Protein AF-0000000075733750 (afdb_homodimer)

Foldseek 3Di:
DVVVVVVVVVVVVVVVVVVVLVPVPDDPQPPPFDDLPADFDFDFPLADPVQQDDAAALQNVCQFVDPLLSVLLVLLLPAFVVLVVLVVVLVVLVVVLVVLLCLQDKDKDKDKDKDWDAADLPDPVDNVCHRHIFMKIWIKMKMKHWDCNLCLSVLLSLLSVLLSVLSVLVSLLVSLVLSLLSLLLLLLLQLLVLLLVLLVVLLVVLVVVLVLQVVCVVVVLHDPVLNVLSVVVNVVSVVVNPVSVVSNLVSCQVSCNSSPHGSVPDDDPHHHLVSTHDDDGRLHTLVVLCVQASNLVSLVSNLSSLSSNLSSLVSLQAKIKMKMKMKTFMDRDPVCGPPPVRIDIDIDIDIDHDDDDPCPSVVSSVVSVVVSVVSSVVSNVVSVVLSVLLNVLSVQLVVLVVVLVVLVVQLVVLVVQLVVQVVCSSVSNHDSVSNSVSSVSNSVSSSVNSVSSSSNSSSSSSNCSSSNSHDDPPPPPPPPPD/DVVVVVVVVVVVVVVVVVVVLVPVPDDPQPPQFDDLPADFDFDFPLADPVQQDDAAALQNVCQFVDPLLSVLLVLLLPAFVVLVVLVVVLVVLVVVLVVLLCLQDKDKDKDWDKDKDAADLPDPVCNPRHRHIFMKIWIKMKIKHWDCNLCLSVLLSLLSVLLSVLSVLVSLLVSLVLSLLSLLLLLLLQLLVLLLVLLVVLLVVLVVVLVLQVVCVVVVLHDPVLNVLSVVVSVVSVVVNVVSVVSNLVSCQSSCNSSPHGSVPDDDPHHHLVSTHDDDGRLHTLVVLCVQASNLVSLVSNLSSLSSNLSSLVSLQAKIKMKMKMKTFMDRDPVCGPPPVGIDIDTDMDIDHDDDDPCPSVVSSVVSVVVSVVSSVVSNVVSVVLSVLLNVLSVQLVVLVVVLVVLVVQLVVLVVQLVVQVVCSNVSNHDSVSNSVSSVSNSVSSSVNSVSSSSNSSSSSSNCSSSNSHDDPPPPPPPPPD

Secondary structure (DSSP, 8-state):
--HHHHHHHHHHHHHHHHHHHHHTTSS-TGGGSPP------SS-TTS-TT--PPPPPTTGGGGG--HHHHHHHHHHHHH-HHHHHHHHHHHHHHHHHHHHHGGGS-EEEEEEEEEEEE--TT-STTGGGTT-EEEEEEEEEEEEEEE-TTSHHHHHHHHHHHHHHHHHHHHHHHHHHHHHHHHHHHHHHHHHHHHHHHHHHHHHHHHHHHHHHHHHHHTTSS-HHHHHHHHHHHHHHHHTHHHHHHHHHHHHHHHHHHTTS-GGG-------GGGS---------HHHHHHH-HHHHHHHHHHHHHHHHHHHHHHTTS-EEEEEEEEEEEESSGGGTTSGGGEEEEEEEEEE--S--TTHHHHHHHHHHHHHHHHHHHHHHHHHHHHHHHHHHHHHHHHHHHHHHHHHHHHHHHHHHHHHHHHHHHHT-S-HHHHHHHHHHHHHHHHHHHHHHHHHHHHHHHHHHHTTS---------GGG-/--HHHHHHHHHHHHHHHHHHHHHTTSS-TGGGSPP------SS-TTS-TT--PPPPPTTGGGGG--HHHHHHHHHHHHH-HHHHHHHHHHHHHHHHHHHHHGGGS-EEEEEEEEEEEE--TT-SS-GGGTT-EEEEEEEEEEEEEEE-TTSHHHHHHHHHHHHHHHHHHHHHHHHHHHHHHHHHHHHHHHHHHHHHHHHHHHHHHHHHHHHHHHHHHHTTSS-HHHHHHHHHHHHHHHHTHHHHHHHHHHHHHHHHHHTT--GGG-------GGGS---------HHHHHHH-HHHHHHHHHHHHHHHHHHHHHHTTS-EEEEEEEEEEEESSGGGTTSGGGEEEEEEEEEEEEEE-TTHHHHHHHHHHHHHHHHHHHHHHHHHHHHHHHHHHHHHHHHHHHHHHHHHHHHHHHHHHHHHHHHHHHHT-S-HHHHHHHHHHHHHHHHHHHHHHHHHHHHHHHHHHHTTS---------GGG-

Structure (mmCIF, N/CA/C/O backbone):
data_AF-0000000075733750-model_v1
#
loop_
_entity.id
_entity.type
_entity.pdbx_description
1 polymer 'E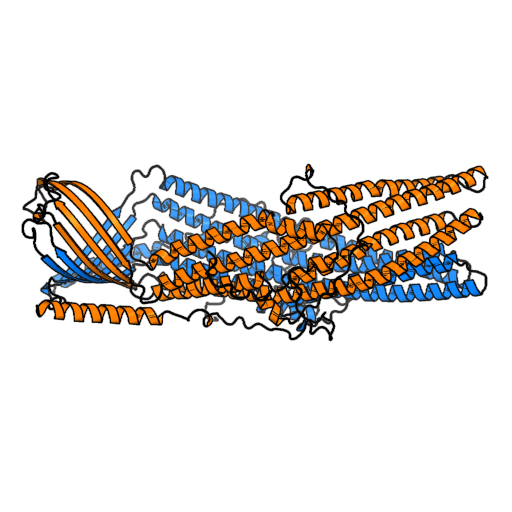fflux transporter outer membrane subunit'
#
loop_
_atom_site.group_PDB
_atom_site.id
_atom_site.type_symbol
_atom_site.label_atom_id
_atom_site.label_alt_id
_atom_site.label_comp_id
_atom_site.label_asym_id
_atom_site.label_entity_id
_atom_site.label_seq_id
_atom_site.pdbx_PDB_ins_code
_atom_site.Cartn_x
_atom_site.Cartn_y
_atom_site.Cartn_z
_atom_site.occupancy
_atom_site.B_iso_or_equiv
_atom_site.auth_seq_id
_atom_site.auth_comp_id
_atom_site.auth_asym_id
_atom_site.auth_atom_id
_atom_site.pdbx_PDB_model_num
ATOM 1 N N . MET A 1 1 ? -23.906 -55.156 -47.281 1 35.19 1 MET A N 1
ATOM 2 C CA . MET A 1 1 ? -24.5 -53.844 -47.188 1 35.19 1 MET A CA 1
ATOM 3 C C . MET A 1 1 ? -25.141 -53.625 -45.812 1 35.19 1 MET A C 1
ATOM 5 O O . MET A 1 1 ? -25.359 -52.5 -45.406 1 35.19 1 MET A O 1
ATOM 9 N N . SER A 1 2 ? -25.641 -54.812 -45.219 1 45.69 2 SER A N 1
ATOM 10 C CA . SER A 1 2 ? -26.484 -54.75 -44.031 1 45.69 2 SER A CA 1
ATOM 11 C C . SER A 1 2 ? -25.672 -54.5 -42.75 1 45.69 2 SER A C 1
ATOM 13 O O . SER A 1 2 ? -26.203 -54.031 -41.75 1 45.69 2 SER A O 1
ATOM 15 N N . THR A 1 3 ? -24.406 -55.062 -42.781 1 50.09 3 THR A N 1
ATOM 16 C CA . THR A 1 3 ? -23.641 -55.031 -41.531 1 50.09 3 THR A CA 1
ATOM 17 C C . THR A 1 3 ? -23.125 -53.625 -41.281 1 50.09 3 THR A C 1
ATOM 19 O O . THR A 1 3 ? -22.703 -53.312 -40.156 1 50.09 3 THR A O 1
ATOM 22 N N . THR A 1 4 ? -22.969 -52.812 -42.406 1 50.25 4 THR A N 1
ATOM 23 C CA . THR A 1 4 ? -22.453 -51.438 -42.25 1 50.25 4 THR A CA 1
ATOM 24 C C . THR A 1 4 ? -23.5 -50.562 -41.562 1 50.25 4 THR A C 1
ATOM 26 O O . THR A 1 4 ? -23.141 -49.531 -40.969 1 50.25 4 THR A O 1
ATOM 29 N N . LEU A 1 5 ? -24.828 -50.938 -41.75 1 49.28 5 LEU A N 1
ATOM 30 C CA . LEU A 1 5 ? -25.875 -50.062 -41.219 1 49.28 5 LEU A CA 1
ATOM 31 C C . LEU A 1 5 ? -26.031 -50.25 -39.719 1 49.28 5 LEU A C 1
ATOM 33 O O . LEU A 1 5 ? -26.578 -49.375 -39.031 1 49.28 5 LEU A O 1
ATOM 37 N N . ARG A 1 6 ? -25.719 -51.438 -39.094 1 54.31 6 ARG A N 1
ATOM 38 C CA . ARG A 1 6 ? -25.906 -51.656 -37.656 1 54.31 6 ARG A CA 1
ATOM 39 C C . ARG A 1 6 ? -24.859 -50.906 -36.844 1 54.31 6 ARG A C 1
ATOM 41 O O . ARG A 1 6 ? -25.156 -50.438 -35.75 1 54.31 6 ARG A O 1
ATOM 48 N N . TYR A 1 7 ? -23.562 -50.812 -37.438 1 53.31 7 TYR A N 1
ATOM 49 C CA . TYR A 1 7 ? -22.531 -50.094 -36.688 1 53.31 7 TYR A CA 1
ATOM 50 C C . TYR A 1 7 ? -22.844 -48.594 -36.688 1 53.31 7 TYR A C 1
ATOM 52 O O . TYR A 1 7 ? -22.5 -47.906 -35.719 1 53.31 7 TYR A O 1
ATOM 60 N N . LEU A 1 8 ? -23.609 -48.062 -37.719 1 53.53 8 LEU A N 1
ATOM 61 C CA . LEU A 1 8 ? -23.953 -46.625 -37.75 1 53.53 8 LEU A CA 1
ATOM 62 C C . LEU A 1 8 ? -25.047 -46.312 -36.75 1 53.53 8 LEU A C 1
ATOM 64 O O . LEU A 1 8 ? -25.094 -45.219 -36.188 1 53.53 8 LEU A O 1
ATOM 68 N N . GLY A 1 9 ? -25.938 -47.25 -36.5 1 55.69 9 GLY A N 1
ATOM 69 C CA . GLY A 1 9 ? -27.016 -47.031 -35.531 1 55.69 9 GLY A CA 1
ATOM 70 C C . GLY A 1 9 ? -26.516 -46.938 -34.094 1 55.69 9 GLY A C 1
ATOM 71 O O . GLY A 1 9 ? -26.969 -46.094 -33.312 1 55.69 9 GLY A O 1
ATOM 72 N N . ARG A 1 10 ? -25.578 -47.906 -33.688 1 59.41 10 ARG A N 1
ATOM 73 C CA . ARG A 1 10 ? -25.031 -47.875 -32.312 1 59.41 10 ARG A CA 1
ATOM 74 C C . ARG A 1 10 ? -24.156 -46.656 -32.094 1 59.41 10 ARG A C 1
ATOM 76 O O . ARG A 1 10 ? -24.188 -46.031 -31.031 1 59.41 10 ARG A O 1
ATOM 83 N N . ALA A 1 11 ? -23.375 -46.25 -33.188 1 59.47 11 ALA A N 1
ATOM 84 C CA . ALA A 1 11 ? -22.578 -45.031 -33.094 1 59.47 11 ALA A CA 1
ATOM 85 C C . ALA A 1 11 ? -23.484 -43.781 -32.969 1 59.47 11 ALA A C 1
ATOM 87 O O . ALA A 1 11 ? -23.203 -42.875 -32.188 1 59.47 11 ALA A O 1
ATOM 88 N N . ALA A 1 12 ? -24.641 -43.844 -33.688 1 60.22 12 ALA A N 1
ATOM 89 C CA . ALA A 1 12 ? -25.578 -42.719 -33.625 1 60.22 12 ALA A CA 1
ATOM 90 C C . ALA A 1 12 ? -26.234 -42.625 -32.25 1 60.22 12 ALA A C 1
ATOM 92 O O . ALA A 1 12 ? -26.422 -41.531 -31.719 1 60.22 12 ALA A O 1
ATOM 93 N N . ARG A 1 13 ? -26.594 -43.781 -31.609 1 60.09 13 ARG A N 1
ATOM 94 C CA . ARG A 1 13 ? -27.156 -43.781 -30.266 1 60.09 13 ARG A CA 1
ATOM 95 C C . ARG A 1 13 ? -26.156 -43.281 -29.25 1 60.09 13 ARG A C 1
ATOM 97 O O . ARG A 1 13 ? -26.5 -42.562 -28.328 1 60.09 13 ARG A O 1
ATOM 104 N N . LEU A 1 14 ? -24.859 -43.656 -29.453 1 57.62 14 LEU A N 1
ATOM 105 C CA . LEU A 1 14 ? -23.828 -43.156 -28.562 1 57.62 14 LEU A CA 1
ATOM 106 C C . LEU A 1 14 ? -23.609 -41.656 -28.75 1 57.62 14 LEU A C 1
ATOM 108 O O . LEU A 1 14 ? -23.422 -40.938 -27.766 1 57.62 14 LEU A O 1
ATOM 112 N N . VAL A 1 15 ? -23.766 -41.156 -30 1 57.44 15 VAL A N 1
ATOM 113 C CA . VAL A 1 15 ? -23.641 -39.719 -30.25 1 57.44 15 VAL A CA 1
ATOM 114 C C . VAL A 1 15 ? -24.859 -39 -29.688 1 57.44 15 VAL A C 1
ATOM 116 O O . VAL A 1 15 ? -24.703 -37.938 -29.062 1 57.44 15 VAL A O 1
ATOM 119 N N . VAL A 1 16 ? -26.094 -39.594 -29.797 1 56.72 16 VAL A N 1
ATOM 120 C CA . VAL A 1 16 ? -27.281 -38.938 -29.266 1 56.72 16 VAL A CA 1
ATOM 121 C C . VAL A 1 16 ? -27.234 -38.969 -27.734 1 56.72 16 VAL A C 1
ATOM 123 O O . VAL A 1 16 ? -27.578 -37.969 -27.094 1 56.72 16 VAL A O 1
ATOM 126 N N . ALA A 1 17 ? -26.797 -40.094 -27.078 1 53.81 17 ALA A N 1
ATOM 127 C CA . ALA A 1 17 ? -26.672 -40.125 -25.625 1 53.81 17 ALA A CA 1
ATOM 128 C C . ALA A 1 17 ? -25.625 -39.156 -25.125 1 53.81 17 ALA A C 1
ATOM 130 O O . ALA A 1 17 ? -25.812 -38.5 -24.109 1 53.81 17 ALA A O 1
ATOM 131 N N . SER A 1 18 ? -24.547 -39 -25.922 1 51.69 18 SER A N 1
ATOM 132 C CA . SER A 1 18 ? -23.531 -38.031 -25.547 1 51.69 18 SER A CA 1
ATOM 133 C C . SER A 1 18 ? -24.062 -36.594 -25.672 1 51.69 18 SER A C 1
ATOM 135 O O . SER A 1 18 ? -23.719 -35.719 -24.875 1 51.69 18 SER A O 1
ATOM 137 N N . ALA A 1 19 ? -24.938 -36.344 -26.641 1 49.09 19 ALA A N 1
ATOM 138 C CA . ALA A 1 19 ? -25.5 -35.031 -26.844 1 49.09 19 ALA A CA 1
ATOM 139 C C . ALA A 1 19 ? -26.5 -34.688 -25.75 1 49.09 19 ALA A C 1
ATOM 141 O O . ALA A 1 19 ? -26.609 -33.531 -25.328 1 49.09 19 ALA A O 1
ATOM 142 N N . LEU A 1 20 ? -27.312 -35.656 -25.25 1 46.62 20 LEU A N 1
ATOM 143 C CA . LEU A 1 20 ? -28.281 -35.344 -24.203 1 46.62 20 LEU A CA 1
ATOM 144 C C . LEU A 1 20 ? -27.578 -35 -22.891 1 46.62 20 LEU A C 1
ATOM 146 O O . LEU A 1 20 ? -28.078 -34.188 -22.125 1 46.62 20 LEU A O 1
ATOM 150 N N . VAL A 1 21 ? -26.469 -35.625 -22.578 1 46.16 21 VAL A N 1
ATOM 151 C CA . VAL A 1 21 ? -25.766 -35.312 -21.344 1 46.16 21 VAL A CA 1
ATOM 152 C C . VAL A 1 21 ? -25.203 -33.875 -21.422 1 46.16 21 VAL A C 1
ATOM 154 O O . VAL A 1 21 ? -25.156 -33.188 -20.422 1 46.16 21 VAL A O 1
ATOM 157 N N . ALA A 1 22 ? -24.891 -33.438 -22.578 1 43 22 ALA A N 1
ATOM 158 C CA . ALA A 1 22 ? -24.312 -32.094 -22.688 1 43 22 ALA A CA 1
ATOM 159 C C . ALA A 1 22 ? -25.344 -31.016 -22.391 1 43 22 ALA A C 1
ATOM 161 O O . ALA A 1 22 ? -25 -29.906 -22.031 1 43 22 ALA A O 1
ATOM 162 N N . ALA A 1 23 ? -26.609 -31.297 -22.656 1 39.88 23 ALA A N 1
ATOM 163 C CA . ALA A 1 23 ? -27.609 -30.234 -22.578 1 39.88 23 ALA A CA 1
ATOM 164 C C . ALA A 1 23 ? -28.031 -29.984 -21.141 1 39.88 23 ALA A C 1
ATOM 166 O O . ALA A 1 23 ? -28.766 -29.031 -20.859 1 39.88 23 ALA A O 1
ATOM 167 N N . SER A 1 24 ? -27.875 -30.938 -20.266 1 38.34 24 SER A N 1
ATOM 168 C CA . SER A 1 24 ? -28.406 -30.641 -18.938 1 38.34 24 SER A CA 1
ATOM 169 C C . SER A 1 24 ? -27.5 -29.656 -18.188 1 38.34 24 SER A C 1
ATOM 171 O O . SER A 1 24 ? -27.688 -29.438 -16.984 1 38.34 24 SER A O 1
ATOM 173 N N . GLY A 1 25 ? -26.391 -29.266 -18.75 1 36.19 25 GLY A N 1
ATOM 174 C CA . GLY A 1 25 ? -25.484 -28.484 -17.938 1 36.19 25 GLY A CA 1
ATOM 175 C C . GLY A 1 25 ? -26.062 -27.156 -17.5 1 36.19 25 GLY A C 1
ATOM 176 O O . GLY A 1 25 ? -25.359 -26.328 -16.891 1 36.19 25 GLY A O 1
ATOM 177 N N . GLY A 1 26 ? -27.016 -26.562 -18.203 1 35.19 26 GLY A N 1
ATOM 178 C CA . GLY A 1 26 ? -26.875 -25.109 -18.109 1 35.19 26 GLY A CA 1
ATOM 179 C C . GLY A 1 26 ? -27.047 -24.578 -16.703 1 35.19 26 GLY A C 1
ATOM 180 O O . GLY A 1 26 ? -26.094 -24.047 -16.125 1 35.19 26 GLY A O 1
ATOM 181 N N . CYS A 1 27 ? -28.281 -23.828 -16.344 1 34.84 27 CYS A N 1
ATOM 182 C CA . CYS A 1 27 ? -28.484 -22.594 -15.609 1 34.84 27 CYS A CA 1
ATOM 183 C C . CYS A 1 27 ? -28.453 -22.844 -14.102 1 34.84 27 CYS A C 1
ATOM 185 O O . CYS A 1 27 ? -29.5 -23.016 -13.477 1 34.84 27 CYS A O 1
ATOM 187 N N . ILE A 1 28 ? -27.75 -23.656 -13.562 1 37.59 28 ILE A N 1
ATOM 188 C CA . ILE A 1 28 ? -27.797 -23.938 -12.125 1 37.59 28 ILE A CA 1
ATOM 189 C C . ILE A 1 28 ? -27.422 -22.688 -11.344 1 37.59 28 ILE A C 1
ATOM 191 O O . ILE A 1 28 ? -27.641 -22.609 -10.133 1 37.59 28 ILE A O 1
ATOM 195 N N . LEU A 1 29 ? -26.609 -21.797 -11.828 1 40.69 29 LEU A N 1
ATOM 196 C CA . LEU A 1 29 ? -25.688 -21.031 -10.992 1 40.69 29 LEU A CA 1
ATOM 197 C C . LEU A 1 29 ? -26.453 -20.016 -10.156 1 40.69 29 LEU A C 1
ATOM 199 O O . LEU A 1 29 ? -26.047 -19.672 -9.047 1 40.69 29 LEU A O 1
ATOM 203 N N . THR A 1 30 ? -27.406 -19.312 -10.711 1 44.75 30 THR A N 1
ATOM 204 C CA . THR A 1 30 ? -27.859 -18.141 -9.961 1 44.75 30 THR A CA 1
ATOM 205 C C . THR A 1 30 ? -28.625 -18.562 -8.711 1 44.75 30 THR A C 1
ATOM 207 O O . THR A 1 30 ? -28.672 -17.812 -7.734 1 44.75 30 THR A O 1
ATOM 210 N N . GLN A 1 31 ? -29.25 -19.75 -8.695 1 51.09 31 GLN A N 1
ATOM 211 C CA . GLN A 1 31 ? -30.234 -20.141 -7.695 1 51.09 31 GLN A CA 1
ATOM 212 C C . GLN A 1 31 ? -29.562 -20.672 -6.434 1 51.09 31 GLN A C 1
ATOM 214 O O . GLN A 1 31 ? -30.203 -20.766 -5.383 1 51.09 31 GLN A O 1
ATOM 219 N N . ASP A 1 32 ? -28.141 -20.859 -6.383 1 66.38 32 ASP A N 1
ATOM 220 C CA . ASP A 1 32 ? -27.641 -21.672 -5.277 1 66.38 32 ASP A CA 1
ATOM 221 C C . ASP A 1 32 ? -26.828 -20.828 -4.301 1 66.38 32 ASP A C 1
ATOM 223 O O . ASP A 1 32 ? -26.016 -21.359 -3.545 1 66.38 32 ASP A O 1
ATOM 227 N N . LEU A 1 33 ? -27.031 -19.516 -4.379 1 81.69 33 LEU A N 1
ATOM 228 C CA . LEU A 1 33 ? -26.281 -18.797 -3.359 1 81.69 33 LEU A CA 1
ATOM 229 C C . LEU A 1 33 ? -26.984 -18.891 -2.008 1 81.69 33 LEU A C 1
ATOM 231 O O . LEU A 1 33 ? -28.219 -18.859 -1.941 1 81.69 33 LEU A O 1
ATOM 235 N N . PRO A 1 34 ? -26.172 -18.984 -1.005 1 88.44 34 PRO A N 1
ATOM 236 C CA . PRO A 1 34 ? -26.797 -18.922 0.312 1 88.44 34 PRO A CA 1
ATOM 237 C C . PRO A 1 34 ? -27.516 -17.594 0.556 1 88.44 34 PRO A C 1
ATOM 239 O O . PRO A 1 34 ? -27.062 -16.547 0.075 1 88.44 34 PRO A O 1
ATOM 242 N N . ASP A 1 35 ? -28.625 -17.656 1.237 1 86.06 35 ASP A N 1
ATOM 243 C CA . ASP A 1 35 ? -29.391 -16.469 1.569 1 86.06 35 ASP A CA 1
ATOM 244 C C . ASP A 1 35 ? -28.641 -15.586 2.564 1 86.06 35 ASP A C 1
ATOM 246 O O . ASP A 1 35 ? -28.391 -16 3.699 1 86.06 35 ASP A O 1
ATOM 250 N N . PRO A 1 36 ? -28.328 -14.438 2.201 1 88.25 36 PRO A N 1
ATOM 251 C CA . PRO A 1 36 ? -27.594 -13.578 3.141 1 88.25 36 PRO A CA 1
ATOM 252 C C . PRO A 1 36 ? -28.5 -12.977 4.215 1 88.25 36 PRO A C 1
ATOM 254 O O . PRO A 1 36 ? -28 -12.414 5.195 1 88.25 36 PRO A O 1
ATOM 257 N N . ALA A 1 37 ? -29.766 -13.047 4.137 1 87.19 37 ALA A N 1
ATOM 258 C CA . ALA A 1 37 ? -30.703 -12.547 5.133 1 87.19 37 ALA A CA 1
ATOM 259 C C . ALA A 1 37 ? -30.438 -11.078 5.449 1 87.19 37 ALA A C 1
ATOM 261 O O . ALA A 1 37 ? -30.328 -10.695 6.613 1 87.19 37 ALA A O 1
ATOM 262 N N . LEU A 1 38 ? -30.391 -10.305 4.43 1 87.38 38 LEU A N 1
ATOM 263 C CA . LEU A 1 38 ? -30.078 -8.891 4.598 1 87.38 38 LEU A CA 1
ATOM 264 C C . LEU A 1 38 ? -31.312 -8.125 5.098 1 87.38 38 LEU A C 1
ATOM 266 O O . LEU A 1 38 ? -32.438 -8.398 4.668 1 87.38 38 LEU A O 1
ATOM 270 N N . ASP A 1 39 ? -31.109 -7.23 6.109 1 86.38 39 ASP A N 1
ATOM 271 C CA . ASP A 1 39 ? -32.094 -6.262 6.547 1 86.38 39 ASP A CA 1
ATOM 272 C C . ASP A 1 39 ? -31.953 -4.941 5.801 1 86.38 39 ASP A C 1
ATOM 274 O O . ASP A 1 39 ? -31.141 -4.098 6.18 1 86.38 39 ASP A O 1
ATOM 278 N N . LEU A 1 40 ? -32.75 -4.867 4.746 1 87.56 40 LEU A N 1
ATOM 279 C CA . LEU A 1 40 ? -32.625 -3.689 3.898 1 87.56 40 LEU A CA 1
ATOM 280 C C . LEU A 1 40 ? -33.562 -2.578 4.363 1 87.56 40 LEU A C 1
ATOM 282 O O . LEU A 1 40 ? -34.781 -2.764 4.41 1 87.56 40 LEU A O 1
ATOM 286 N N . PRO A 1 41 ? -33 -1.437 4.684 1 86.75 41 PRO A N 1
ATOM 287 C CA . PRO A 1 41 ? -33.906 -0.315 5.008 1 86.75 41 PRO A CA 1
ATOM 288 C C . PRO A 1 41 ? -34.625 0.24 3.783 1 86.75 41 PRO A C 1
ATOM 290 O O . PRO A 1 41 ? -34.125 0.11 2.658 1 86.75 41 PRO A O 1
ATOM 293 N N . ASN A 1 42 ? -35.75 0.886 3.982 1 81.81 42 ASN A N 1
ATOM 294 C CA . ASN A 1 42 ? -36.531 1.436 2.883 1 81.81 42 ASN A CA 1
ATOM 295 C C . ASN A 1 42 ? -36 2.795 2.438 1 81.81 42 ASN A C 1
ATOM 297 O O . ASN A 1 42 ? -36.188 3.191 1.285 1 81.81 42 ASN A O 1
ATOM 301 N N . ARG A 1 43 ? -35.438 3.486 3.395 1 82 43 ARG A N 1
ATOM 302 C CA . ARG A 1 43 ? -34.875 4.805 3.117 1 82 43 ARG A CA 1
ATOM 303 C C . ARG A 1 43 ? -33.656 5.086 4.004 1 82 43 ARG A C 1
ATOM 305 O O . ARG A 1 43 ? -33.469 4.434 5.035 1 82 43 ARG A O 1
ATOM 312 N N . TYR A 1 44 ? -32.906 6.008 3.482 1 85.12 44 TYR A N 1
ATOM 313 C CA . TYR A 1 44 ? -31.781 6.426 4.305 1 85.12 44 TYR A CA 1
ATOM 314 C C . TYR A 1 44 ? -32.219 7.352 5.426 1 85.12 44 TYR A C 1
ATOM 316 O O . TYR A 1 44 ? -33.062 8.227 5.215 1 85.12 44 TYR A O 1
ATOM 324 N N . LYS A 1 45 ? -31.625 7.172 6.582 1 81 45 LYS A N 1
ATOM 325 C CA . LYS A 1 45 ? -32 7.969 7.746 1 81 45 LYS A CA 1
ATOM 326 C C . LYS A 1 45 ? -31.688 9.445 7.52 1 81 45 LYS A C 1
ATOM 328 O O . LYS A 1 45 ? -32.5 10.312 7.84 1 81 45 LYS A O 1
ATOM 333 N N . ALA A 1 46 ? -30.578 9.648 6.859 1 79.62 46 ALA A N 1
ATOM 334 C CA . ALA A 1 46 ? -30.094 11.023 6.746 1 79.62 46 ALA A CA 1
ATOM 335 C C . ALA A 1 46 ? -30.625 11.688 5.477 1 79.62 46 ALA A C 1
ATOM 337 O O . ALA A 1 46 ? -30.375 12.875 5.25 1 79.62 46 ALA A O 1
ATOM 338 N N . ALA A 1 47 ? -31.344 10.969 4.605 1 75.81 47 ALA A N 1
ATOM 339 C CA . ALA A 1 47 ? -31.844 11.539 3.355 1 75.81 47 ALA A CA 1
ATOM 340 C C . ALA A 1 47 ? -33.125 12.328 3.588 1 75.81 47 ALA A C 1
ATOM 342 O O . ALA A 1 47 ? -33.906 12 4.477 1 75.81 47 ALA A O 1
ATOM 343 N N . SER A 1 48 ? -33.156 13.43 2.826 1 67.94 48 SER A N 1
ATOM 344 C CA . SER A 1 48 ? -34.375 14.188 2.885 1 67.94 48 SER A CA 1
ATOM 345 C C . SER A 1 48 ? -35.562 13.383 2.311 1 67.94 48 SER A C 1
ATOM 347 O O . SER A 1 48 ? -35.375 12.562 1.41 1 67.94 48 SER A O 1
ATOM 349 N N . ARG A 1 49 ? -36.781 13.375 2.979 1 61.22 49 ARG A N 1
ATOM 350 C CA . ARG A 1 49 ? -37.969 12.594 2.676 1 61.22 49 ARG A CA 1
ATOM 351 C C . ARG A 1 49 ? -38.344 12.742 1.208 1 61.22 49 ARG A C 1
ATOM 353 O O . ARG A 1 49 ? -38.969 11.836 0.628 1 61.22 49 ARG A O 1
ATOM 360 N N . THR A 1 50 ? -38.188 13.727 0.521 1 54.47 50 THR A N 1
ATOM 361 C CA . THR A 1 50 ? -38.688 13.969 -0.826 1 54.47 50 THR A CA 1
ATOM 362 C C . THR A 1 50 ? -37.75 13.367 -1.871 1 54.47 50 THR A C 1
ATOM 364 O O . THR A 1 50 ? -38 13.492 -3.074 1 54.47 50 THR A O 1
ATOM 367 N N . ALA A 1 51 ? -36.781 12.617 -1.567 1 53.47 51 ALA A N 1
ATOM 368 C CA . ALA A 1 51 ? -35.656 12.398 -2.479 1 53.47 51 ALA A CA 1
ATOM 369 C C . ALA A 1 51 ? -35.875 11.141 -3.316 1 53.47 51 ALA A C 1
ATOM 371 O O . ALA A 1 51 ? -35.5 10.039 -2.898 1 53.47 51 ALA A O 1
ATOM 372 N N . VAL A 1 52 ? -37.031 10.82 -3.725 1 53.56 52 VAL A N 1
ATOM 373 C CA . VAL A 1 52 ? -37.125 9.578 -4.48 1 53.56 52 VAL A CA 1
ATOM 374 C C . VAL A 1 52 ? -36.344 9.695 -5.789 1 53.56 52 VAL A C 1
ATOM 376 O O . VAL A 1 52 ? -36.906 10.125 -6.809 1 53.56 52 VAL A O 1
ATOM 379 N N . GLU A 1 53 ? -35.188 10.406 -5.895 1 60.06 53 GLU A N 1
ATOM 380 C CA . GLU A 1 53 ? -34.656 10.742 -7.219 1 60.06 53 GLU A CA 1
ATOM 381 C C . GLU A 1 53 ? -33.656 9.703 -7.711 1 60.06 53 GLU A C 1
ATOM 383 O O . GLU A 1 53 ? -33.281 8.812 -6.957 1 60.06 53 GLU A O 1
ATOM 388 N N . LYS A 1 54 ? -33.344 9.906 -9.055 1 63.31 54 LYS A N 1
ATOM 389 C CA . LYS A 1 54 ? -32.5 9.18 -9.977 1 63.31 54 LYS A CA 1
ATOM 390 C C . LYS A 1 54 ? -31.062 9.07 -9.43 1 63.31 54 LYS A C 1
ATOM 392 O O . LYS A 1 54 ? -30.531 10.047 -8.906 1 63.31 54 LYS A O 1
ATOM 397 N N . PRO A 1 55 ? -30.562 7.859 -9.477 1 68.25 55 PRO A N 1
ATOM 398 C CA . PRO A 1 55 ? -29.172 7.688 -9.086 1 68.25 55 PRO A CA 1
ATOM 399 C C . PRO A 1 55 ? -28.234 8.641 -9.812 1 68.25 55 PRO A C 1
ATOM 401 O O . PRO A 1 55 ? -28.547 9.117 -10.906 1 68.25 55 PRO A O 1
ATOM 404 N N . PRO A 1 56 ? -27.188 8.906 -9.164 1 73.38 56 PRO A N 1
ATOM 405 C CA . PRO A 1 56 ? -26.25 9.844 -9.789 1 73.38 56 PRO A CA 1
ATOM 406 C C . PRO A 1 56 ? -25.719 9.344 -11.133 1 73.38 56 PRO A C 1
ATOM 408 O O . PRO A 1 56 ? -25.688 8.133 -11.367 1 73.38 56 PRO A O 1
ATOM 411 N N . ALA A 1 57 ? -25.422 10.32 -12 1 74.5 57 ALA A N 1
ATOM 412 C CA . ALA A 1 57 ? -24.828 10.016 -13.305 1 74.5 57 ALA A CA 1
ATOM 413 C C . ALA A 1 57 ? -23.406 9.477 -13.148 1 74.5 57 ALA A C 1
ATOM 415 O O . ALA A 1 57 ? -22.781 9.656 -12.102 1 74.5 57 ALA A O 1
ATOM 416 N N . LEU A 1 58 ? -22.906 8.812 -14.156 1 78.31 58 LEU A N 1
ATOM 417 C CA . LEU A 1 58 ? -21.562 8.242 -14.172 1 78.31 58 LEU A CA 1
ATOM 418 C C . LEU A 1 58 ? -20.5 9.344 -14.164 1 78.31 58 LEU A C 1
ATOM 420 O O . LEU A 1 58 ? -19.422 9.172 -13.586 1 78.31 58 LEU A O 1
ATOM 424 N N . ASP A 1 59 ? -20.859 10.461 -14.852 1 86.44 59 ASP A N 1
ATOM 425 C CA . ASP A 1 59 ? -19.938 11.586 -14.883 1 86.44 59 ASP A CA 1
ATOM 426 C C . ASP A 1 59 ? -20.281 12.625 -13.828 1 86.44 59 ASP A C 1
ATOM 428 O O . ASP A 1 59 ? -20.391 13.812 -14.133 1 86.44 59 ASP A O 1
ATOM 432 N N . TRP A 1 60 ? -20.391 12.195 -12.57 1 88.25 60 TRP A N 1
ATOM 433 C CA . TRP A 1 60 ? -20.828 13.008 -11.438 1 88.25 60 TRP A CA 1
ATOM 434 C C . TRP A 1 60 ? -19.938 14.227 -11.258 1 88.25 60 TRP A C 1
ATOM 436 O O . TRP A 1 60 ? -20.375 15.266 -10.75 1 88.25 60 TRP A O 1
ATOM 446 N N . TRP A 1 61 ? -18.688 14.188 -11.711 1 92.38 61 TRP A N 1
ATOM 447 C CA . TRP A 1 61 ? -17.734 15.273 -11.5 1 92.38 61 TRP A CA 1
ATOM 448 C C . TRP A 1 61 ? -18.109 16.484 -12.344 1 92.38 61 TRP A C 1
ATOM 450 O O . TRP A 1 61 ? -17.688 17.609 -12.039 1 92.38 61 TRP A O 1
ATOM 460 N N . ARG A 1 62 ? -18.844 16.297 -13.367 1 92.38 62 ARG A N 1
ATOM 461 C CA . ARG A 1 62 ? -19.266 17.406 -14.211 1 92.38 62 ARG A CA 1
ATOM 462 C C . ARG A 1 62 ? -20.219 18.328 -13.461 1 92.38 62 ARG A C 1
ATOM 464 O O . ARG A 1 62 ? -20.375 19.5 -13.836 1 92.38 62 ARG A O 1
ATOM 471 N N . GLY A 1 63 ? -20.797 17.859 -12.398 1 92.75 63 GLY A N 1
ATOM 472 C CA . GLY A 1 63 ? -21.688 18.672 -11.586 1 92.75 63 GLY A CA 1
ATOM 473 C C . GLY A 1 63 ? -20.969 19.812 -10.883 1 92.75 63 GLY A C 1
ATOM 474 O O . GLY A 1 63 ? -21.609 20.797 -10.492 1 92.75 63 GLY A O 1
ATOM 475 N N . PHE A 1 64 ? -19.656 19.734 -10.766 1 96.31 64 PHE A N 1
ATOM 476 C CA . PHE A 1 64 ? -18.891 20.781 -10.102 1 96.31 64 PHE A CA 1
ATOM 477 C C . PHE A 1 64 ? -18.594 21.922 -11.07 1 96.31 64 PHE A C 1
ATOM 479 O O . PHE A 1 64 ? -18.125 22.984 -10.656 1 96.31 64 PHE A O 1
ATOM 486 N N . ARG A 1 65 ? -18.781 21.703 -12.352 1 96.19 65 ARG A N 1
ATOM 487 C CA . ARG A 1 65 ? -18.672 22.703 -13.406 1 96.19 65 ARG A CA 1
ATOM 488 C C . ARG A 1 65 ? -17.25 23.281 -13.453 1 96.19 65 ARG A C 1
ATOM 490 O O . ARG A 1 65 ? -17.078 24.5 -13.5 1 96.19 65 ARG A O 1
ATOM 497 N N . SER A 1 66 ? -16.312 22.5 -13.336 1 97.69 66 SER A N 1
ATOM 498 C CA . SER A 1 66 ? -14.914 22.844 -13.516 1 97.69 66 SER A CA 1
ATOM 499 C C . SER A 1 66 ? -14.305 22.094 -14.688 1 97.69 66 SER A C 1
ATOM 501 O O . SER A 1 66 ? -14.172 20.875 -14.648 1 97.69 66 SER A O 1
ATOM 503 N N . ALA A 1 67 ? -13.859 22.828 -15.672 1 97.44 67 ALA A N 1
ATOM 504 C CA . ALA A 1 67 ? -13.266 22.219 -16.859 1 97.44 67 ALA A CA 1
ATOM 505 C C . ALA A 1 67 ? -11.961 21.516 -16.531 1 97.44 67 ALA A C 1
ATOM 507 O O . ALA A 1 67 ? -11.68 20.438 -17.047 1 97.44 67 ALA A O 1
ATOM 508 N N . GLU A 1 68 ? -11.219 22.141 -15.664 1 97.94 68 GLU A N 1
ATOM 509 C CA . GLU A 1 68 ? -9.938 21.547 -15.289 1 97.94 68 GLU A CA 1
ATOM 510 C C . GLU A 1 68 ? -10.133 20.25 -14.531 1 97.94 68 GLU A C 1
ATOM 512 O O . GLU A 1 68 ? -9.422 19.266 -14.773 1 97.94 68 GLU A O 1
ATOM 517 N N . LEU A 1 69 ? -11.117 20.203 -13.602 1 98 69 LEU A N 1
ATOM 518 C CA . LEU A 1 69 ? -11.422 18.969 -12.898 1 98 69 LEU A CA 1
ATOM 519 C C . LEU A 1 69 ? -11.859 17.875 -13.875 1 98 69 LEU A C 1
ATOM 521 O O . LEU A 1 69 ? -11.422 16.734 -13.773 1 98 69 LEU A O 1
ATOM 525 N N . THR A 1 70 ? -12.703 18.25 -14.828 1 97.44 70 THR A N 1
ATOM 526 C CA . THR A 1 70 ? -13.203 17.297 -15.812 1 97.44 70 THR A CA 1
ATOM 527 C C . THR A 1 70 ? -12.047 16.703 -16.625 1 97.44 70 THR A C 1
ATOM 529 O O . THR A 1 70 ? -12 15.492 -16.859 1 97.44 70 THR A O 1
ATOM 532 N N . GLN A 1 71 ? -11.156 17.531 -17.016 1 97.25 71 GLN A N 1
ATOM 533 C CA . GLN A 1 71 ? -10.008 17.078 -17.781 1 97.25 71 GLN A CA 1
ATOM 534 C C . GLN A 1 71 ? -9.148 16.109 -16.969 1 97.25 71 GLN A C 1
ATOM 536 O O . GLN A 1 71 ? -8.719 15.07 -17.469 1 97.25 71 GLN A O 1
ATOM 541 N N . LEU A 1 72 ? -8.891 16.438 -15.688 1 97.94 72 LEU A N 1
ATOM 542 C CA . LEU A 1 72 ? -8.094 15.586 -14.805 1 97.94 72 LEU A CA 1
ATOM 543 C C . LEU A 1 72 ? -8.781 14.234 -14.594 1 97.94 72 LEU A C 1
ATOM 545 O O . LEU A 1 72 ? -8.117 13.195 -14.609 1 97.94 72 LEU A O 1
ATOM 549 N N . MET A 1 73 ? -10.094 14.312 -14.477 1 96.88 73 MET A N 1
ATOM 550 C CA . MET A 1 73 ? -10.867 13.102 -14.25 1 96.88 73 MET A CA 1
ATOM 551 C C . MET A 1 73 ? -10.812 12.188 -15.469 1 96.88 73 MET A C 1
ATOM 553 O O . MET A 1 73 ? -10.539 10.992 -15.344 1 96.88 73 MET A O 1
ATOM 557 N N . GLU A 1 74 ? -11.023 12.695 -16.578 1 96.31 74 GLU A N 1
ATOM 558 C CA . GLU A 1 74 ? -11 11.922 -17.812 1 96.31 74 GLU A CA 1
ATOM 559 C C . GLU A 1 74 ? -9.609 11.359 -18.094 1 96.31 74 GLU A C 1
ATOM 561 O O . GLU A 1 74 ? -9.477 10.203 -18.516 1 96.31 74 GLU A O 1
ATOM 566 N N . GLU A 1 75 ? -8.633 12.133 -17.812 1 96.38 75 GLU A N 1
ATOM 567 C CA . GLU A 1 75 ? -7.262 11.672 -17.984 1 96.38 75 GLU A CA 1
ATOM 568 C C . GLU A 1 75 ? -6.934 10.539 -17.016 1 96.38 75 GLU A C 1
ATOM 570 O O . GLU A 1 75 ? -6.375 9.508 -17.422 1 96.38 75 GLU A O 1
ATOM 575 N N . ALA A 1 76 ? -7.27 10.703 -15.766 1 96.88 76 ALA A N 1
ATOM 576 C CA . ALA A 1 76 ? -6.988 9.68 -14.758 1 96.88 76 ALA A CA 1
ATOM 577 C C . ALA A 1 76 ? -7.664 8.359 -15.109 1 96.88 76 ALA A C 1
ATOM 579 O O . ALA A 1 76 ? -7.094 7.285 -14.891 1 96.88 76 ALA A O 1
ATOM 580 N N . GLN A 1 77 ? -8.828 8.398 -15.711 1 94.88 77 GLN A N 1
ATOM 581 C CA . GLN A 1 77 ? -9.562 7.199 -16.094 1 94.88 77 GLN A CA 1
ATOM 582 C C . GLN A 1 77 ? -8.789 6.391 -17.141 1 94.88 77 GLN A C 1
ATOM 584 O O . GLN A 1 77 ? -8.906 5.164 -17.188 1 94.88 77 GLN A O 1
ATOM 589 N N . THR A 1 78 ? -7.941 7.062 -17.859 1 94.56 78 THR A N 1
ATOM 590 C CA . THR A 1 78 ? -7.285 6.414 -18.984 1 94.56 78 THR A CA 1
ATOM 591 C C . THR A 1 78 ? -5.859 6.012 -18.625 1 94.56 78 THR A C 1
ATOM 593 O O . THR A 1 78 ? -5.371 4.969 -19.062 1 94.56 78 THR A O 1
ATOM 596 N N . VAL A 1 79 ? -5.211 6.828 -17.734 1 95.69 79 VAL A N 1
ATOM 597 C CA . VAL A 1 79 ? -3.766 6.656 -17.656 1 95.69 79 VAL A CA 1
ATOM 598 C C . VAL A 1 79 ? -3.363 6.188 -16.266 1 95.69 79 VAL A C 1
ATOM 600 O O . VAL A 1 79 ? -2.199 5.859 -16.031 1 95.69 79 VAL A O 1
ATOM 603 N N . ASN A 1 80 ? -4.27 6.238 -15.281 1 97.31 80 ASN A N 1
ATOM 604 C CA . ASN A 1 80 ? -3.9 5.875 -13.922 1 97.31 80 ASN A CA 1
ATOM 605 C C . ASN A 1 80 ? -3.301 4.473 -13.859 1 97.31 80 ASN A C 1
ATOM 607 O O . ASN A 1 80 ? -3.881 3.521 -14.383 1 97.31 80 ASN A O 1
ATOM 611 N N . LEU A 1 81 ? -2.209 4.359 -13.156 1 97.12 81 LEU A N 1
ATOM 612 C CA . LEU A 1 81 ? -1.411 3.141 -13.219 1 97.12 81 LEU A CA 1
ATOM 613 C C . LEU A 1 81 ? -1.977 2.072 -12.289 1 97.12 81 LEU A C 1
ATOM 615 O O . LEU A 1 81 ? -1.771 0.878 -12.516 1 97.12 81 LEU A O 1
ATOM 619 N N . ASP A 1 82 ? -2.699 2.469 -11.25 1 97.25 82 ASP A N 1
ATOM 620 C CA . ASP A 1 82 ? -3.387 1.484 -10.414 1 97.25 82 ASP A CA 1
ATOM 621 C C . ASP A 1 82 ? -4.527 0.82 -11.18 1 97.25 82 ASP A C 1
ATOM 623 O O . ASP A 1 82 ? -4.77 -0.379 -11.023 1 97.25 82 ASP A O 1
ATOM 627 N N . VAL A 1 83 ? -5.234 1.585 -11.961 1 97.12 83 VAL A N 1
ATOM 628 C CA . VAL A 1 83 ? -6.309 1.045 -12.789 1 97.12 83 VAL A CA 1
ATOM 629 C C . VAL A 1 83 ? -5.73 0.109 -13.844 1 97.12 83 VAL A C 1
ATOM 631 O O . VAL A 1 83 ? -6.266 -0.975 -14.086 1 97.12 83 VAL A O 1
ATOM 634 N N . ALA A 1 84 ? -4.625 0.517 -14.43 1 96.81 84 ALA A N 1
ATOM 635 C CA . ALA A 1 84 ? -3.969 -0.322 -15.43 1 96.81 84 ALA A CA 1
ATOM 636 C C . ALA A 1 84 ? -3.539 -1.656 -14.828 1 96.81 84 ALA A C 1
ATOM 638 O O . ALA A 1 84 ? -3.693 -2.707 -15.461 1 96.81 84 ALA A O 1
ATOM 639 N N . ALA A 1 85 ? -2.99 -1.602 -13.633 1 97.56 85 ALA A N 1
ATOM 640 C CA . ALA A 1 85 ? -2.605 -2.83 -12.945 1 97.56 85 ALA A CA 1
ATOM 641 C C . ALA A 1 85 ? -3.822 -3.709 -12.672 1 97.56 85 ALA A C 1
ATOM 643 O O . ALA A 1 85 ? -3.752 -4.934 -12.805 1 97.56 85 ALA A O 1
ATOM 644 N N . ALA A 1 86 ? -4.93 -3.078 -12.305 1 96.94 86 ALA A N 1
ATOM 645 C CA . ALA A 1 86 ? -6.16 -3.826 -12.055 1 96.94 86 ALA A CA 1
ATOM 646 C C . ALA A 1 86 ? -6.672 -4.492 -13.328 1 96.94 86 ALA A C 1
ATOM 648 O O . ALA A 1 86 ? -7.215 -5.598 -13.289 1 96.94 86 ALA A O 1
ATOM 649 N N . VAL A 1 87 ? -6.531 -3.873 -14.5 1 97.19 87 VAL A N 1
ATOM 650 C CA . VAL A 1 87 ? -6.918 -4.449 -15.781 1 97.19 87 VAL A CA 1
ATOM 651 C C . VAL A 1 87 ? -6.07 -5.688 -16.062 1 97.19 87 VAL A C 1
ATOM 653 O O . VAL A 1 87 ? -6.59 -6.707 -16.531 1 97.19 87 VAL A O 1
ATOM 656 N N . ALA A 1 88 ? -4.785 -5.605 -15.734 1 97.69 88 ALA A N 1
ATOM 657 C CA . ALA A 1 88 ? -3.916 -6.766 -15.898 1 97.69 88 ALA A CA 1
ATOM 658 C C . ALA A 1 88 ? -4.363 -7.918 -15.008 1 97.69 88 ALA A C 1
ATOM 660 O O . ALA A 1 88 ? -4.281 -9.086 -15.398 1 97.69 88 ALA A O 1
ATOM 661 N N . ARG A 1 89 ? -4.875 -7.625 -13.844 1 97.75 89 ARG A N 1
ATOM 662 C CA . ARG A 1 89 ? -5.355 -8.656 -12.938 1 97.75 89 ARG A CA 1
ATOM 663 C C . ARG A 1 89 ? -6.609 -9.336 -13.492 1 97.75 89 ARG A C 1
ATOM 665 O O . ARG A 1 89 ? -6.82 -10.531 -13.273 1 97.75 89 ARG A O 1
ATOM 672 N N . ILE A 1 90 ? -7.477 -8.594 -14.242 1 97.62 90 ILE A N 1
ATOM 673 C CA . ILE A 1 90 ? -8.617 -9.195 -14.922 1 97.62 90 ILE A CA 1
ATOM 674 C C . ILE A 1 90 ? -8.133 -10.227 -15.938 1 97.62 90 ILE A C 1
ATOM 676 O O . ILE A 1 90 ? -8.648 -11.344 -15.977 1 97.62 90 ILE A O 1
ATOM 680 N N . ARG A 1 91 ? -7.082 -9.852 -16.672 1 98.06 91 ARG A N 1
ATOM 681 C CA . ARG A 1 91 ? -6.539 -10.773 -17.656 1 98.06 91 ARG A CA 1
ATOM 682 C C . ARG A 1 91 ? -5.949 -12.016 -17 1 98.06 91 ARG A C 1
ATOM 684 O O . ARG A 1 91 ? -6.047 -13.117 -17.547 1 98.06 91 ARG A O 1
ATOM 691 N N . GLN A 1 92 ? -5.344 -11.828 -15.844 1 98.44 92 GLN A N 1
ATOM 692 C CA . GLN A 1 92 ? -4.844 -12.969 -15.078 1 98.44 92 GLN A CA 1
ATOM 693 C C . GLN A 1 92 ? -5.98 -13.906 -14.68 1 98.44 92 GLN A C 1
ATOM 695 O O . GLN A 1 92 ? -5.879 -15.117 -14.852 1 98.44 92 GLN A O 1
ATOM 700 N N . ALA A 1 93 ? -7.031 -13.297 -14.164 1 98 93 ALA A N 1
ATOM 701 C CA . ALA A 1 93 ? -8.156 -14.102 -13.703 1 98 93 ALA A CA 1
ATOM 702 C C . ALA A 1 93 ? -8.852 -14.805 -14.867 1 98 93 ALA A C 1
ATOM 704 O O . ALA A 1 93 ? -9.281 -15.953 -14.742 1 98 93 ALA A O 1
ATOM 705 N N . ASP A 1 94 ? -8.945 -14.18 -16.031 1 98.06 94 ASP A N 1
ATOM 706 C CA . ASP A 1 94 ? -9.5 -14.797 -17.234 1 98.06 94 ASP A CA 1
ATOM 707 C C . ASP A 1 94 ? -8.648 -15.969 -17.703 1 98.06 94 ASP A C 1
ATOM 709 O O . ASP A 1 94 ? -9.172 -17.016 -18.078 1 98.06 94 ASP A O 1
ATOM 713 N N . ALA A 1 95 ? -7.352 -15.742 -17.672 1 98.06 95 ALA A N 1
ATOM 714 C CA . ALA A 1 95 ? -6.438 -16.812 -18.047 1 98.06 95 ALA A CA 1
ATOM 715 C C . ALA A 1 95 ? -6.57 -18 -17.094 1 98.06 95 ALA A C 1
ATOM 717 O O . ALA A 1 95 ? -6.602 -19.156 -17.531 1 98.06 95 ALA A O 1
ATOM 718 N N . GLN A 1 96 ? -6.703 -17.719 -15.812 1 97.75 96 GLN A N 1
ATOM 719 C CA . GLN A 1 96 ? -6.871 -18.781 -14.82 1 97.75 96 GLN A CA 1
ATOM 720 C C . GLN A 1 96 ? -8.18 -19.531 -15.039 1 97.75 96 GLN A C 1
ATOM 722 O O . GLN A 1 96 ? -8.242 -20.75 -14.836 1 97.75 96 GLN A O 1
ATOM 727 N N . ALA A 1 97 ? -9.25 -18.828 -15.438 1 97.69 97 ALA A N 1
ATOM 728 C CA . ALA A 1 97 ? -10.516 -19.469 -15.773 1 97.69 97 ALA A CA 1
ATOM 729 C C . ALA A 1 97 ? -10.359 -20.406 -16.969 1 97.69 97 ALA A C 1
ATOM 731 O O . ALA A 1 97 ? -10.914 -21.516 -16.969 1 97.69 97 ALA A O 1
ATOM 732 N N . ARG A 1 98 ? -9.547 -20.016 -17.906 1 96.81 98 ARG A N 1
ATOM 733 C CA . ARG A 1 98 ? -9.273 -20.875 -19.062 1 96.81 98 ARG A CA 1
ATOM 734 C C . ARG A 1 98 ? -8.477 -22.109 -18.656 1 96.81 98 ARG A C 1
ATOM 736 O O . ARG A 1 98 ? -8.758 -23.219 -19.109 1 96.81 98 ARG A O 1
ATOM 743 N N . ILE A 1 99 ? -7.488 -21.922 -17.781 1 97.69 99 ILE A N 1
ATOM 744 C CA . ILE A 1 99 ? -6.664 -23.031 -17.312 1 97.69 99 ILE A CA 1
ATOM 745 C C . ILE A 1 99 ? -7.543 -24.047 -16.594 1 97.69 99 ILE A C 1
ATOM 747 O O . ILE A 1 99 ? -7.477 -25.25 -16.875 1 97.69 99 ILE A O 1
ATOM 751 N N . THR A 1 100 ? -8.406 -23.578 -15.727 1 96.75 100 THR A N 1
ATOM 752 C CA . THR A 1 100 ? -9.273 -24.469 -14.953 1 96.75 100 THR A CA 1
ATOM 753 C C . THR A 1 100 ? -10.312 -25.109 -15.859 1 96.75 100 THR A C 1
ATOM 755 O O . THR A 1 100 ? -10.641 -26.297 -15.68 1 96.75 100 THR A O 1
ATOM 758 N N . GLY A 1 101 ? -10.789 -24.422 -16.875 1 96.5 101 GLY A N 1
ATOM 759 C CA . GLY A 1 101 ? -11.789 -24.922 -17.797 1 96.5 101 GLY A CA 1
ATOM 760 C C . GLY A 1 101 ? -11.234 -25.969 -18.75 1 96.5 101 GLY A C 1
ATOM 761 O O . GLY A 1 101 ? -12 -26.719 -19.375 1 96.5 101 GLY A O 1
ATOM 762 N N . ALA A 1 102 ? -9.938 -26.047 -18.844 1 96.5 102 ALA A N 1
ATOM 763 C CA . ALA A 1 102 ? -9.305 -27.016 -19.734 1 96.5 102 ALA A CA 1
ATOM 764 C C . ALA A 1 102 ? -9.641 -28.438 -19.312 1 96.5 102 ALA A C 1
ATOM 766 O O . ALA A 1 102 ? -9.68 -29.344 -20.156 1 96.5 102 ALA A O 1
ATOM 767 N N . ALA A 1 103 ? -9.953 -28.672 -18.031 1 95.31 103 ALA A N 1
ATOM 768 C CA . ALA A 1 103 ? -10.25 -29.984 -17.5 1 95.31 103 ALA A CA 1
ATOM 769 C C . ALA A 1 103 ? -11.57 -30.516 -18.047 1 95.31 103 ALA A C 1
ATOM 771 O O . ALA A 1 103 ? -11.867 -31.703 -17.938 1 95.31 103 ALA A O 1
ATOM 772 N N . LEU A 1 104 ? -12.391 -29.688 -18.703 1 95.94 104 LEU A N 1
ATOM 773 C CA . LEU A 1 104 ? -13.68 -30.078 -19.266 1 95.94 104 LEU A CA 1
ATOM 774 C C . LEU A 1 104 ? -13.5 -30.672 -20.672 1 95.94 104 LEU A C 1
ATOM 776 O O . LEU A 1 104 ? -14.445 -31.234 -21.234 1 95.94 104 LEU A O 1
ATOM 780 N N . LEU A 1 105 ? -12.266 -30.641 -21.203 1 95.88 105 LEU A N 1
ATOM 781 C CA . LEU A 1 105 ? -11.961 -31.125 -22.531 1 95.88 105 LEU A CA 1
ATOM 782 C C . LEU A 1 105 ? -10.914 -32.25 -22.469 1 95.88 105 LEU A C 1
ATOM 784 O O . LEU A 1 105 ? -10.148 -32.312 -21.516 1 95.88 105 LEU A O 1
ATOM 788 N N . PRO A 1 106 ? -10.906 -33.125 -23.469 1 95.69 106 PRO A N 1
ATOM 789 C CA . PRO A 1 106 ? -9.844 -34.156 -23.5 1 95.69 106 PRO A CA 1
ATOM 790 C C . PRO A 1 106 ? -8.469 -33.562 -23.766 1 95.69 106 PRO A C 1
ATOM 792 O O . PRO A 1 106 ? -8.367 -32.406 -24.234 1 95.69 106 PRO A O 1
ATOM 795 N N . SER A 1 107 ? -7.469 -34.281 -23.453 1 95.44 107 SER A N 1
ATOM 796 C CA . SER A 1 107 ? -6.105 -33.938 -23.828 1 95.44 107 SER A CA 1
ATOM 797 C C . SER A 1 107 ? -5.535 -34.938 -24.828 1 95.44 107 SER A C 1
ATOM 799 O O . SER A 1 107 ? -5.93 -36.094 -24.844 1 95.44 107 SER A O 1
ATOM 801 N N . LEU A 1 108 ? -4.742 -34.438 -25.734 1 95.38 108 LEU A N 1
ATOM 802 C CA . LEU A 1 108 ? -4.047 -35.25 -26.734 1 95.38 108 LEU A CA 1
ATOM 803 C C . LEU A 1 108 ? -2.553 -34.938 -26.75 1 95.38 108 LEU A C 1
ATOM 805 O O . LEU A 1 108 ? -2.158 -33.75 -26.781 1 95.38 108 LEU A O 1
ATOM 809 N N . SER A 1 109 ? -1.729 -35.969 -26.625 1 95.06 109 SER A N 1
ATOM 810 C CA . SER A 1 109 ? -0.282 -35.812 -26.672 1 95.06 109 SER A CA 1
ATOM 811 C C . SER A 1 109 ? 0.367 -36.812 -27.625 1 95.06 109 SER A C 1
ATOM 813 O O . SER A 1 109 ? -0.165 -37.875 -27.844 1 95.06 109 SER A O 1
ATOM 815 N N . GLY A 1 110 ? 1.477 -36.375 -28.219 1 93.62 110 GLY A N 1
ATOM 816 C CA . GLY A 1 110 ? 2.342 -37.25 -29 1 93.62 110 GLY A CA 1
ATOM 817 C C . GLY A 1 110 ? 3.641 -37.562 -28.297 1 93.62 110 GLY A C 1
ATOM 818 O O . GLY A 1 110 ? 4.227 -36.719 -27.625 1 93.62 110 GLY A O 1
ATOM 819 N N . SER A 1 111 ? 3.998 -38.844 -28.406 1 94 111 SER A N 1
ATOM 820 C CA . SER A 1 111 ? 5.238 -39.281 -27.75 1 94 111 SER A CA 1
ATOM 821 C C . SER A 1 111 ? 6.098 -40.125 -28.688 1 94 111 SER A C 1
ATOM 823 O O . SER A 1 111 ? 5.578 -40.844 -29.547 1 94 111 SER A O 1
ATOM 825 N N . GLY A 1 112 ? 7.398 -39.969 -28.672 1 91.38 112 GLY A N 1
ATOM 826 C CA . GLY A 1 112 ? 8.43 -40.812 -29.25 1 91.38 112 GLY A CA 1
ATOM 827 C C . GLY A 1 112 ? 9.445 -41.281 -28.234 1 91.38 112 GLY A C 1
ATOM 828 O O . GLY A 1 112 ? 9.914 -40.5 -27.391 1 91.38 112 GLY A O 1
ATOM 829 N N . ASN A 1 113 ? 9.594 -42.625 -28.25 1 91.56 113 ASN A N 1
ATOM 830 C CA . ASN A 1 113 ? 10.492 -43.219 -27.25 1 91.56 113 ASN A CA 1
ATOM 831 C C . ASN A 1 113 ? 11.438 -44.219 -27.875 1 91.56 113 ASN A C 1
ATOM 833 O O . ASN A 1 113 ? 11.047 -44.969 -28.781 1 91.56 113 ASN A O 1
ATOM 837 N N . GLY A 1 114 ? 12.766 -44.219 -27.5 1 89.31 114 GLY A N 1
ATOM 838 C CA . GLY A 1 114 ? 13.766 -45.25 -27.766 1 89.31 114 GLY A CA 1
ATOM 839 C C . GLY A 1 114 ? 14.453 -45.75 -26.516 1 89.31 114 GLY A C 1
ATOM 840 O O . GLY A 1 114 ? 14.836 -44.938 -25.641 1 89.31 114 GLY A O 1
ATOM 841 N N . SER A 1 115 ? 14.422 -47.125 -26.422 1 90.19 115 SER A N 1
ATOM 842 C CA . SER A 1 115 ? 15.07 -47.656 -25.234 1 90.19 115 SER A CA 1
ATOM 843 C C . SER A 1 115 ? 15.875 -48.938 -25.578 1 90.19 115 SER A C 1
ATOM 845 O O . SER A 1 115 ? 15.586 -49.594 -26.562 1 90.19 115 SER A O 1
ATOM 847 N N . GLN A 1 116 ? 16.953 -49.125 -24.859 1 87.75 116 GLN A N 1
ATOM 848 C CA . GLN A 1 116 ? 17.719 -50.375 -24.844 1 87.75 116 GLN A CA 1
ATOM 849 C C . GLN A 1 116 ? 17.672 -51.031 -23.469 1 87.75 116 GLN A C 1
ATOM 851 O O . GLN A 1 116 ? 17.984 -50.406 -22.453 1 87.75 116 GLN A O 1
ATOM 856 N N . VAL A 1 117 ? 17.234 -52.281 -23.469 1 86.31 117 VAL A N 1
ATOM 857 C CA . VAL A 1 117 ? 17.031 -53 -22.219 1 86.31 117 VAL A CA 1
ATOM 858 C C . VAL A 1 117 ? 17.891 -54.25 -22.203 1 86.31 117 VAL A C 1
ATOM 860 O O . VAL A 1 117 ? 18 -54.969 -23.219 1 86.31 117 VAL A O 1
ATOM 863 N N . LYS A 1 118 ? 18.609 -54.5 -21.172 1 86.44 118 LYS A N 1
ATOM 864 C CA . LYS A 1 118 ? 19.203 -55.812 -20.844 1 86.44 118 LYS A CA 1
ATOM 865 C C . LYS A 1 118 ? 18.516 -56.438 -19.641 1 86.44 118 LYS A C 1
ATOM 867 O O . LYS A 1 118 ? 18.531 -55.875 -18.547 1 86.44 118 LYS A O 1
ATOM 872 N N . THR A 1 119 ? 17.781 -57.531 -19.891 1 84.44 119 THR A N 1
ATOM 873 C CA . THR A 1 119 ? 17.062 -58.219 -18.812 1 84.44 119 THR A CA 1
ATOM 874 C C . THR A 1 119 ? 18.016 -59.094 -18 1 84.44 119 THR A C 1
ATOM 876 O O . THR A 1 119 ? 19.047 -59.531 -18.5 1 84.44 119 THR A O 1
ATOM 879 N N . SER A 1 120 ? 17.5 -59.219 -16.781 1 84.94 120 SER A N 1
ATOM 880 C CA . SER A 1 120 ? 18.25 -60.125 -15.938 1 84.94 120 SER A CA 1
ATOM 881 C C . SER A 1 120 ? 18.109 -61.562 -16.422 1 84.94 120 SER A C 1
ATOM 883 O O . SER A 1 120 ? 17.047 -61.969 -16.906 1 84.94 120 SER A O 1
ATOM 885 N N . GLY A 1 121 ? 19.219 -62.25 -16.328 1 79.06 121 GLY A N 1
ATOM 886 C CA . GLY A 1 121 ? 19.156 -63.688 -16.641 1 79.06 121 GLY A CA 1
ATOM 887 C C . GLY A 1 121 ? 18.312 -64.438 -15.664 1 79.06 121 GLY A C 1
ATOM 888 O O . GLY A 1 121 ? 17.922 -65.625 -15.953 1 79.06 121 GLY A O 1
ATOM 889 N N . SER A 1 122 ? 18.016 -63.938 -14.539 1 73.12 122 SER A N 1
ATOM 890 C CA . SER A 1 122 ? 17.219 -64.562 -13.508 1 73.12 122 SER A CA 1
ATOM 891 C C . SER A 1 122 ? 15.758 -64.125 -13.57 1 73.12 122 SER A C 1
ATOM 893 O O . SER A 1 122 ? 15.008 -64.312 -12.602 1 73.12 122 SER A O 1
ATOM 895 N N . ASN A 1 123 ? 15.414 -63.594 -14.688 1 64.31 123 ASN A N 1
ATOM 896 C CA . ASN A 1 123 ? 14.047 -63.094 -14.875 1 64.31 123 ASN A CA 1
ATOM 897 C C . ASN A 1 123 ? 13.062 -64.25 -14.984 1 64.31 123 ASN A C 1
ATOM 899 O O . ASN A 1 123 ? 13.078 -65 -15.961 1 64.31 123 ASN A O 1
ATOM 903 N N . ILE A 1 124 ? 12.281 -64.438 -13.969 1 61.81 124 ILE A N 1
ATOM 904 C CA . ILE A 1 124 ? 11.398 -65.625 -13.922 1 61.81 124 ILE A CA 1
ATOM 905 C C . ILE A 1 124 ? 10.078 -65.25 -14.609 1 61.81 124 ILE A C 1
ATOM 907 O O . ILE A 1 124 ? 9.367 -66.188 -15.086 1 61.81 124 ILE A O 1
ATOM 911 N N . SER A 1 125 ? 9.844 -63.906 -14.656 1 61.81 125 SER A N 1
ATOM 912 C CA . SER A 1 125 ? 8.523 -63.562 -15.195 1 61.81 125 SER A CA 1
ATOM 913 C C . SER A 1 125 ? 8.461 -63.781 -16.703 1 61.81 125 SER A C 1
ATOM 915 O O . SER A 1 125 ? 7.395 -64.062 -17.25 1 61.81 125 SER A O 1
ATOM 917 N N . ASN A 1 126 ? 9.641 -63.625 -17.391 1 61.59 126 ASN A N 1
ATOM 918 C CA . ASN A 1 126 ? 9.719 -63.938 -18.812 1 61.59 126 ASN A CA 1
ATOM 919 C C . ASN A 1 126 ? 11.023 -64.688 -19.156 1 61.59 126 ASN A C 1
ATOM 921 O O . ASN A 1 126 ? 12.008 -64 -19.5 1 61.59 126 ASN A O 1
ATOM 925 N N . THR A 1 127 ? 11.062 -65.938 -19.078 1 63.59 127 THR A N 1
ATOM 926 C CA . THR A 1 127 ? 12.258 -66.75 -19.266 1 63.59 127 THR A CA 1
ATOM 927 C C . THR A 1 127 ? 12.758 -66.688 -20.703 1 63.59 127 THR A C 1
ATOM 929 O O . THR A 1 127 ? 13.93 -66.938 -20.969 1 63.59 127 THR A O 1
ATOM 932 N N . THR A 1 128 ? 11.844 -66.312 -21.547 1 68.31 128 THR A N 1
ATOM 933 C CA . THR A 1 128 ? 12.234 -66.312 -22.938 1 68.31 128 THR A CA 1
ATOM 934 C C . THR A 1 128 ? 13.188 -65.125 -23.234 1 68.31 128 THR A C 1
ATOM 936 O O . THR A 1 128 ? 14.031 -65.25 -24.125 1 68.31 128 THR A O 1
ATOM 939 N N . ILE A 1 129 ? 13.133 -64.188 -22.422 1 71.44 129 ILE A N 1
ATOM 940 C CA . ILE A 1 129 ? 13.969 -63 -22.719 1 71.44 129 ILE A CA 1
ATOM 941 C C . ILE A 1 129 ? 15 -62.812 -21.609 1 71.44 129 ILE A C 1
ATOM 943 O O . ILE A 1 129 ? 15.656 -61.781 -21.531 1 71.44 129 ILE A O 1
ATOM 947 N N . ALA A 1 130 ? 15.125 -63.844 -20.828 1 74.31 130 ALA A N 1
ATOM 948 C CA . ALA A 1 130 ? 16.062 -63.75 -19.719 1 74.31 130 ALA A CA 1
ATOM 949 C C . ALA A 1 130 ? 17.5 -63.594 -20.234 1 74.31 130 ALA A C 1
ATOM 951 O O . ALA A 1 130 ? 17.953 -64.375 -21.078 1 74.31 130 ALA A O 1
ATOM 952 N N . GLY A 1 131 ? 18.172 -62.469 -19.75 1 77.69 131 GLY A N 1
ATOM 953 C CA . GLY A 1 131 ? 19.578 -62.219 -20.047 1 77.69 131 GLY A CA 1
ATOM 954 C C . GLY A 1 131 ? 19.781 -61.594 -21.406 1 77.69 131 GLY A C 1
ATOM 955 O O . GLY A 1 131 ? 20.922 -61.406 -21.844 1 77.69 131 GLY A O 1
ATOM 956 N N . ARG A 1 132 ? 18.75 -61.25 -22.141 1 82.75 132 ARG A N 1
ATOM 957 C CA . ARG A 1 132 ? 18.859 -60.75 -23.516 1 82.75 132 ARG A CA 1
ATOM 958 C C . ARG A 1 132 ? 18.875 -59.219 -23.531 1 82.75 132 ARG A C 1
ATOM 960 O O . ARG A 1 132 ? 18.328 -58.594 -22.625 1 82.75 132 ARG A O 1
ATOM 967 N N . ARG A 1 133 ? 19.641 -58.688 -24.516 1 87.06 133 ARG A N 1
ATOM 968 C CA . ARG A 1 133 ? 19.641 -57.25 -24.812 1 87.06 133 ARG A CA 1
ATOM 969 C C . ARG A 1 133 ? 18.766 -56.938 -26.031 1 87.06 133 ARG A C 1
ATOM 971 O O . ARG A 1 133 ? 18.828 -57.656 -27.031 1 87.06 133 ARG A O 1
ATOM 978 N N . TYR A 1 134 ? 17.859 -56.125 -25.844 1 85.75 134 TYR A N 1
ATOM 979 C CA . TYR A 1 134 ? 17.031 -55.75 -26.984 1 85.75 134 TYR A CA 1
ATOM 980 C C . TYR A 1 134 ? 16.688 -54.25 -26.938 1 85.75 134 TYR A C 1
ATOM 982 O O . TYR A 1 134 ? 16.797 -53.625 -25.891 1 85.75 134 TYR A O 1
ATOM 990 N N . SER A 1 135 ? 16.422 -53.656 -28.109 1 88.25 135 SER A N 1
ATOM 991 C CA . SER A 1 135 ? 15.984 -52.25 -28.25 1 88.25 135 SER A CA 1
ATOM 992 C C . SER A 1 135 ? 14.5 -52.156 -28.578 1 88.25 135 SER A C 1
ATOM 994 O O . SER A 1 135 ? 13.93 -53.094 -29.156 1 88.25 135 SER A O 1
ATOM 996 N N . THR A 1 136 ? 13.914 -51.219 -28.062 1 89.12 136 THR A N 1
ATOM 997 C CA . THR A 1 136 ? 12.523 -50.938 -28.391 1 89.12 136 THR A CA 1
ATOM 998 C C . THR A 1 136 ? 12.352 -49.5 -28.812 1 89.12 136 THR A C 1
ATOM 1000 O O . THR A 1 136 ? 12.891 -48.594 -28.172 1 89.12 136 THR A O 1
ATOM 1003 N N . TYR A 1 137 ? 11.688 -49.25 -29.969 1 89.62 137 TYR A N 1
ATOM 1004 C CA . TYR A 1 137 ? 11.328 -47.906 -30.484 1 89.62 137 TYR A CA 1
ATOM 1005 C C . TYR A 1 137 ? 9.812 -47.781 -30.594 1 89.62 137 TYR A C 1
ATOM 1007 O O . TYR A 1 137 ? 9.117 -48.719 -30.969 1 89.62 137 TYR A O 1
ATOM 1015 N N . SER A 1 138 ? 9.312 -46.656 -30.141 1 92.75 138 SER A N 1
ATOM 1016 C CA . SER A 1 138 ? 7.871 -46.469 -30.234 1 92.75 138 SER A CA 1
ATOM 1017 C C . SER A 1 138 ? 7.523 -45.031 -30.578 1 92.75 138 SER A C 1
ATOM 1019 O O . SER A 1 138 ? 8.289 -44.094 -30.266 1 92.75 138 SER A O 1
ATOM 1021 N N . SER A 1 139 ? 6.473 -44.719 -31.328 1 92.69 139 SER A N 1
ATOM 1022 C CA . SER A 1 139 ? 5.77 -43.469 -31.594 1 92.69 139 SER A CA 1
ATOM 1023 C C . SER A 1 139 ? 4.27 -43.625 -31.344 1 92.69 139 SER A C 1
ATOM 1025 O O . SER A 1 139 ? 3.633 -44.531 -31.875 1 92.69 139 SER A O 1
ATOM 1027 N N . SER A 1 140 ? 3.766 -42.781 -30.5 1 94.19 140 SER A N 1
ATOM 1028 C CA . SER A 1 140 ? 2.371 -43 -30.125 1 94.19 140 SER A CA 1
ATOM 1029 C C . SER A 1 140 ? 1.636 -41.688 -29.906 1 94.19 140 SER A C 1
ATOM 1031 O O . SER A 1 140 ? 2.264 -40.656 -29.688 1 94.19 140 SER A O 1
ATOM 1033 N N . LEU A 1 141 ? 0.34 -41.656 -30.125 1 94.5 141 LEU A N 1
ATOM 1034 C CA . LEU A 1 141 ? -0.611 -40.625 -29.703 1 94.5 141 LEU A CA 1
ATOM 1035 C C . LEU A 1 141 ? -1.435 -41.094 -28.516 1 94.5 141 LEU A C 1
ATOM 1037 O O . LEU A 1 141 ? -1.839 -42.281 -28.453 1 94.5 141 LEU A O 1
ATOM 1041 N N . SER A 1 142 ? -1.513 -40.25 -27.516 1 95.19 142 SER A N 1
ATOM 1042 C CA . SER A 1 142 ? -2.283 -40.625 -26.328 1 95.19 142 SER A CA 1
ATOM 1043 C C . SER A 1 142 ? -3.324 -39.531 -26.016 1 95.19 142 SER A C 1
ATOM 1045 O O . SER A 1 142 ? -3.023 -38.344 -26.031 1 95.19 142 SER A O 1
ATOM 1047 N N . ALA A 1 143 ? -4.566 -39.969 -25.859 1 95 143 ALA A N 1
ATOM 1048 C CA . ALA A 1 143 ? -5.672 -39.125 -25.469 1 95 143 ALA A CA 1
ATOM 1049 C C . ALA A 1 143 ? -6.211 -39.5 -24.094 1 95 143 ALA A C 1
ATOM 1051 O O . ALA A 1 143 ? -6.211 -40.688 -23.734 1 95 143 ALA A O 1
ATOM 1052 N N . SER A 1 144 ? -6.578 -38.5 -23.328 1 95.5 144 SER A N 1
ATOM 1053 C CA . SER A 1 144 ? -7.164 -38.719 -22.016 1 95.5 144 SER A CA 1
ATOM 1054 C C . SER A 1 144 ? -8.305 -37.75 -21.734 1 95.5 144 SER A C 1
ATOM 1056 O O . SER A 1 144 ? -8.234 -36.594 -22.125 1 95.5 144 SER A O 1
ATOM 1058 N N . TYR A 1 145 ? -9.438 -38.312 -21.156 1 95 145 TYR A N 1
ATOM 1059 C CA . TYR A 1 145 ? -10.602 -37.469 -20.828 1 95 145 TYR A CA 1
ATOM 1060 C C . TYR A 1 145 ? -11.273 -37.969 -19.547 1 95 145 TYR A C 1
ATOM 1062 O O . TYR A 1 145 ? -11.469 -39.188 -19.375 1 95 145 TYR A O 1
ATOM 1070 N N . GLU A 1 146 ? -11.531 -37.062 -18.672 1 94.5 146 GLU A N 1
ATOM 1071 C CA . GLU A 1 146 ? -12.336 -37.375 -17.5 1 94.5 146 GLU A CA 1
ATOM 1072 C C . GLU A 1 146 ? -13.789 -36.938 -17.688 1 94.5 146 GLU A C 1
ATOM 1074 O O . GLU A 1 146 ? -14.078 -35.75 -17.844 1 94.5 146 GLU A O 1
ATOM 1079 N N . ILE A 1 147 ? -14.656 -37.938 -17.703 1 94.12 147 ILE A N 1
ATOM 1080 C CA . ILE A 1 147 ? -16.078 -37.594 -17.812 1 94.12 147 ILE A CA 1
ATOM 1081 C C . ILE A 1 147 ? -16.547 -36.875 -16.562 1 94.12 147 ILE A C 1
ATOM 1083 O O . ILE A 1 147 ? -16.375 -37.344 -15.445 1 94.12 147 ILE A O 1
ATOM 1087 N N . ASP A 1 148 ? -17.109 -35.75 -16.75 1 94.88 148 ASP A N 1
ATOM 1088 C CA . ASP A 1 148 ? -17.531 -34.938 -15.633 1 94.88 148 ASP A CA 1
ATOM 1089 C C . ASP A 1 148 ? -19 -35.156 -15.312 1 94.88 148 ASP A C 1
ATOM 1091 O O . ASP A 1 148 ? -19.797 -34.219 -15.297 1 94.88 148 ASP A O 1
ATOM 1095 N N . PHE A 1 149 ? -19.297 -36.25 -14.852 1 93.44 149 PHE A N 1
ATOM 1096 C CA . PHE A 1 149 ? -20.672 -36.688 -14.641 1 93.44 149 PHE A CA 1
ATOM 1097 C C . PHE A 1 149 ? -21.297 -35.969 -13.453 1 93.44 149 PHE A C 1
ATOM 1099 O O . PHE A 1 149 ? -22.469 -35.625 -13.484 1 93.44 149 PHE A O 1
ATOM 1106 N N . TRP A 1 150 ? -20.469 -35.656 -12.477 1 94.56 150 TRP A N 1
ATOM 1107 C CA . TRP A 1 150 ? -21 -35.125 -11.219 1 94.56 150 TRP A CA 1
ATOM 1108 C C . TRP A 1 150 ? -20.797 -33.625 -11.141 1 94.56 150 TRP A C 1
ATOM 1110 O O . TRP A 1 150 ? -21.172 -32.969 -10.156 1 94.56 150 TRP A O 1
ATOM 1120 N N . GLY A 1 151 ? -20.062 -33.031 -12.078 1 95.75 151 GLY A N 1
ATOM 1121 C CA . GLY A 1 151 ? -19.922 -31.594 -12.156 1 95.75 151 GLY A CA 1
ATOM 1122 C C . GLY A 1 151 ? -18.719 -31.062 -11.391 1 95.75 151 GLY A C 1
ATOM 1123 O O . GLY A 1 151 ? -18.672 -29.891 -11.031 1 95.75 151 GLY A O 1
ATOM 1124 N N . LYS A 1 152 ? -17.719 -31.953 -11.039 1 96.38 152 LYS A N 1
ATOM 1125 C CA . LYS A 1 152 ? -16.516 -31.531 -10.32 1 96.38 152 LYS A CA 1
ATOM 1126 C C . LYS A 1 152 ? -15.758 -30.453 -11.094 1 96.38 152 LYS A C 1
ATOM 1128 O O . LYS A 1 152 ? -15.508 -29.359 -10.578 1 96.38 152 LYS A O 1
ATOM 1133 N N . ASN A 1 153 ? -15.461 -30.781 -12.367 1 97.06 153 ASN A N 1
ATOM 1134 C CA . ASN A 1 153 ? -14.68 -29.875 -13.203 1 97.06 153 ASN A CA 1
ATOM 1135 C C . ASN A 1 153 ? -15.516 -28.672 -13.656 1 97.06 153 ASN A C 1
ATOM 1137 O O . ASN A 1 153 ? -14.992 -27.562 -13.773 1 97.06 153 ASN A O 1
ATOM 1141 N N . HIS A 1 154 ? -16.766 -28.938 -13.93 1 96.75 154 HIS A N 1
ATOM 1142 C CA . HIS A 1 154 ? -17.672 -27.844 -14.297 1 96.75 154 HIS A CA 1
ATOM 1143 C C . HIS A 1 154 ? -17.75 -26.812 -13.172 1 96.75 154 HIS A C 1
ATOM 1145 O O . HIS A 1 154 ? -17.625 -25.609 -13.422 1 96.75 154 HIS A O 1
ATOM 1151 N N . ASP A 1 155 ? -17.938 -27.297 -11.945 1 97.19 155 ASP A N 1
ATOM 1152 C CA . ASP A 1 155 ? -18.062 -26.391 -10.805 1 97.19 155 ASP A CA 1
ATOM 1153 C C . ASP A 1 155 ? -16.734 -25.672 -10.531 1 97.19 155 ASP A C 1
ATOM 1155 O O . ASP A 1 155 ? -16.734 -24.484 -10.164 1 97.19 155 ASP A O 1
ATOM 1159 N N . ALA A 1 156 ? -15.648 -26.312 -10.664 1 97.25 156 ALA A N 1
ATOM 1160 C CA . ALA A 1 156 ? -14.352 -25.672 -10.523 1 97.25 156 ALA A CA 1
ATOM 1161 C C . ALA A 1 156 ? -14.172 -24.562 -11.562 1 97.25 156 ALA A C 1
ATOM 1163 O O . ALA A 1 156 ? -13.672 -23.484 -11.25 1 97.25 156 ALA A O 1
ATOM 1164 N N . ALA A 1 157 ? -14.586 -24.828 -12.852 1 97.5 157 ALA A N 1
ATOM 1165 C CA . ALA A 1 157 ? -14.508 -23.828 -13.914 1 97.5 157 ALA A CA 1
ATOM 1166 C C . ALA A 1 157 ? -15.414 -22.641 -13.617 1 97.5 157 ALA A C 1
ATOM 1168 O O . ALA A 1 157 ? -15.023 -21.484 -13.828 1 97.5 157 ALA A O 1
ATOM 1169 N N . LEU A 1 158 ? -16.562 -22.984 -13.133 1 96.94 158 LEU A N 1
ATOM 1170 C CA . LEU A 1 158 ? -17.5 -21.938 -12.758 1 96.94 158 LEU A CA 1
ATOM 1171 C C . LEU A 1 158 ? -16.922 -21.062 -11.648 1 96.94 158 LEU A C 1
ATOM 1173 O O . LEU A 1 158 ? -17.047 -19.828 -11.688 1 96.94 158 LEU A O 1
ATOM 1177 N N . ALA A 1 159 ? -16.297 -21.656 -10.617 1 97.88 159 ALA A N 1
ATOM 1178 C CA . ALA A 1 159 ? -15.664 -20.922 -9.531 1 97.88 159 ALA A CA 1
ATOM 1179 C C . ALA A 1 159 ? -14.602 -19.953 -10.07 1 97.88 159 ALA A C 1
ATOM 1181 O O . ALA A 1 159 ? -14.531 -18.797 -9.648 1 97.88 159 ALA A O 1
ATOM 1182 N N . ALA A 1 160 ? -13.844 -20.406 -11.016 1 98.06 160 ALA A N 1
ATOM 1183 C CA . ALA A 1 160 ? -12.797 -19.578 -11.617 1 98.06 160 ALA A CA 1
ATOM 1184 C C . ALA A 1 160 ? -13.406 -18.422 -12.414 1 98.06 160 ALA A C 1
ATOM 1186 O O . ALA A 1 160 ? -12.883 -17.312 -12.398 1 98.06 160 ALA A O 1
ATOM 1187 N N . GLU A 1 161 ? -14.484 -18.688 -13.141 1 97.75 161 GLU A N 1
ATOM 1188 C CA . GLU A 1 161 ? -15.18 -17.641 -13.891 1 97.75 161 GLU A CA 1
ATOM 1189 C C . GLU A 1 161 ? -15.734 -16.562 -12.961 1 97.75 161 GLU A C 1
ATOM 1191 O O . GLU A 1 161 ? -15.648 -15.375 -13.258 1 97.75 161 GLU A O 1
ATOM 1196 N N . GLU A 1 162 ? -16.25 -17.016 -11.859 1 97.75 162 GLU A N 1
ATOM 1197 C CA . GLU A 1 162 ? -16.781 -16.062 -10.891 1 97.75 162 GLU A CA 1
ATOM 1198 C C . GLU A 1 162 ? -15.664 -15.25 -10.25 1 97.75 162 GLU A C 1
ATOM 1200 O O . GLU A 1 162 ? -15.852 -14.078 -9.93 1 97.75 162 GLU A O 1
ATOM 1205 N N . THR A 1 163 ? -14.547 -15.859 -10.031 1 97.88 163 THR A N 1
ATOM 1206 C CA . THR A 1 163 ? -13.383 -15.117 -9.555 1 97.88 163 THR A CA 1
ATOM 1207 C C . THR A 1 163 ? -12.977 -14.047 -10.562 1 97.88 163 THR A C 1
ATOM 1209 O O . THR A 1 163 ? -12.609 -12.938 -10.18 1 97.88 163 THR A O 1
ATOM 1212 N N . ALA A 1 164 ? -13.047 -14.359 -11.898 1 98.12 164 ALA A N 1
ATOM 1213 C CA . ALA A 1 164 ? -12.766 -13.367 -12.938 1 98.12 164 ALA A CA 1
ATOM 1214 C C . ALA A 1 164 ? -13.773 -12.227 -12.891 1 98.12 164 ALA A C 1
ATOM 1216 O O . ALA A 1 164 ? -13.406 -11.055 -13.047 1 98.12 164 ALA A O 1
ATOM 1217 N N . THR A 1 165 ? -15 -12.586 -12.664 1 97.5 165 THR A N 1
ATOM 1218 C CA . THR A 1 165 ? -16.047 -11.578 -12.516 1 97.5 165 THR A CA 1
ATOM 1219 C C . THR A 1 165 ? -15.766 -10.672 -11.328 1 97.5 165 THR A C 1
ATOM 1221 O O . THR A 1 165 ? -15.898 -9.453 -11.422 1 97.5 165 THR A O 1
ATOM 1224 N N . ALA A 1 166 ? -15.352 -11.25 -10.172 1 97.88 166 ALA A N 1
ATOM 1225 C CA . ALA A 1 166 ? -14.992 -10.477 -8.984 1 97.88 166 ALA A CA 1
ATOM 1226 C C . ALA A 1 166 ? -13.875 -9.484 -9.297 1 97.88 166 ALA A C 1
ATOM 1228 O O . ALA A 1 166 ? -13.891 -8.352 -8.82 1 97.88 166 ALA A O 1
ATOM 1229 N N . ASN A 1 167 ? -12.922 -9.898 -10.094 1 97.62 167 ASN A N 1
ATOM 1230 C CA . ASN A 1 167 ? -11.805 -9.031 -10.438 1 97.62 167 ASN A CA 1
ATOM 1231 C C . ASN A 1 167 ? -12.242 -7.863 -11.312 1 97.62 167 ASN A C 1
ATOM 1233 O O . ASN A 1 167 ? -11.664 -6.777 -11.25 1 97.62 167 ASN A O 1
ATOM 1237 N N . ARG A 1 168 ? -13.258 -8.055 -12.164 1 97.31 168 ARG A N 1
ATOM 1238 C CA . ARG A 1 168 ? -13.812 -6.949 -12.938 1 97.31 168 ARG A CA 1
ATOM 1239 C C . ARG A 1 168 ? -14.406 -5.887 -12.016 1 97.31 168 ARG A C 1
ATOM 1241 O O . ARG A 1 168 ? -14.188 -4.691 -12.219 1 97.31 168 ARG A O 1
ATOM 1248 N N . PHE A 1 169 ? -15.078 -6.289 -10.961 1 96.62 169 PHE A N 1
ATOM 1249 C CA . PHE A 1 169 ? -15.625 -5.344 -10 1 96.62 169 PHE A CA 1
ATOM 1250 C C . PHE A 1 169 ? -14.523 -4.719 -9.156 1 96.62 169 PHE A C 1
ATOM 1252 O O . PHE A 1 169 ? -14.633 -3.568 -8.734 1 96.62 169 PHE A O 1
ATOM 1259 N N . ASP A 1 170 ? -13.469 -5.434 -8.938 1 96.56 170 ASP A N 1
ATOM 1260 C CA . ASP A 1 170 ? -12.32 -4.867 -8.234 1 96.56 170 ASP A CA 1
ATOM 1261 C C . ASP A 1 170 ? -11.727 -3.697 -9.016 1 96.56 170 ASP A C 1
ATOM 1263 O O . ASP A 1 170 ? -11.352 -2.68 -8.43 1 96.56 170 ASP A O 1
ATOM 1267 N N . ARG A 1 171 ? -11.641 -3.883 -10.336 1 96.81 171 ARG A N 1
ATOM 1268 C CA . ARG A 1 171 ? -11.18 -2.787 -11.188 1 96.81 171 ARG A CA 1
ATOM 1269 C C . ARG A 1 171 ? -12.086 -1.568 -11.047 1 96.81 171 ARG A C 1
ATOM 1271 O O . ARG A 1 171 ? -11.602 -0.439 -10.945 1 96.81 171 ARG A O 1
ATOM 1278 N N . ASP A 1 172 ? -13.336 -1.803 -10.984 1 95.25 172 ASP A N 1
ATOM 1279 C CA . ASP A 1 172 ? -14.289 -0.707 -10.828 1 95.25 172 ASP A CA 1
ATOM 1280 C C . ASP A 1 172 ? -14.117 -0.021 -9.477 1 95.25 172 ASP A C 1
ATOM 1282 O O . ASP A 1 172 ? -14.258 1.198 -9.367 1 95.25 172 ASP A O 1
ATOM 1286 N N . THR A 1 173 ? -13.836 -0.765 -8.438 1 95.81 173 THR A N 1
ATOM 1287 C CA . THR A 1 173 ? -13.57 -0.209 -7.117 1 95.81 173 THR A CA 1
ATOM 1288 C C . THR A 1 173 ? -12.328 0.67 -7.137 1 95.81 173 THR A C 1
ATOM 1290 O O . THR A 1 173 ? -12.32 1.765 -6.57 1 95.81 173 THR A O 1
ATOM 1293 N N . VAL A 1 174 ? -11.289 0.191 -7.82 1 96.44 174 VAL A N 1
ATOM 1294 C CA . VAL A 1 174 ? -10.055 0.96 -7.941 1 96.44 174 VAL A CA 1
ATOM 1295 C C . VAL A 1 174 ? -10.328 2.254 -8.711 1 96.44 174 VAL A C 1
ATOM 1297 O O . VAL A 1 174 ? -9.836 3.32 -8.328 1 96.44 174 VAL A O 1
ATOM 1300 N N . MET A 1 175 ? -11.117 2.129 -9.773 1 95.38 175 MET A N 1
ATOM 1301 C CA . MET A 1 175 ? -11.477 3.303 -10.562 1 95.38 175 MET A CA 1
ATOM 1302 C C . MET A 1 175 ? -12.219 4.324 -9.711 1 95.38 175 MET A C 1
ATOM 1304 O O . MET A 1 175 ? -11.891 5.512 -9.727 1 95.38 175 MET A O 1
ATOM 1308 N N . LEU A 1 176 ? -13.148 3.885 -8.93 1 94.5 176 LEU A N 1
ATOM 1309 C CA . LEU A 1 176 ? -13.938 4.75 -8.062 1 94.5 176 LEU A CA 1
ATOM 1310 C C . LEU A 1 176 ? -13.055 5.449 -7.035 1 94.5 176 LEU A C 1
ATOM 1312 O O . LEU A 1 176 ? -13.18 6.66 -6.824 1 94.5 176 LEU A O 1
ATOM 1316 N N . THR A 1 177 ? -12.203 4.73 -6.445 1 96.38 177 THR A N 1
ATOM 1317 C CA . THR A 1 177 ? -11.289 5.285 -5.453 1 96.38 177 THR A CA 1
ATOM 1318 C C . THR A 1 177 ? -10.344 6.293 -6.094 1 96.38 177 THR A C 1
ATOM 1320 O O . THR A 1 177 ? -10.055 7.34 -5.512 1 96.38 177 THR A O 1
ATOM 1323 N N . THR A 1 178 ? -9.883 6 -7.301 1 97.19 178 THR A N 1
ATOM 1324 C CA . THR A 1 178 ? -9 6.898 -8.039 1 97.19 178 THR A CA 1
ATOM 1325 C C . THR A 1 178 ? -9.703 8.211 -8.352 1 97.19 178 THR A C 1
ATOM 1327 O O . THR A 1 178 ? -9.141 9.289 -8.141 1 97.19 178 THR A O 1
ATOM 1330 N N . MET A 1 179 ? -10.906 8.133 -8.773 1 96.19 179 MET A N 1
ATOM 1331 C CA . MET A 1 179 ? -11.672 9.328 -9.117 1 96.19 179 MET A CA 1
ATOM 1332 C C . MET A 1 179 ? -11.914 10.195 -7.883 1 96.19 179 MET A C 1
ATOM 1334 O O . MET A 1 179 ? -11.789 11.422 -7.941 1 96.19 179 MET A O 1
ATOM 1338 N N . ALA A 1 180 ? -12.242 9.57 -6.781 1 97.12 180 ALA A N 1
ATOM 1339 C CA . ALA A 1 180 ? -12.414 10.312 -5.535 1 97.12 180 ALA A CA 1
ATOM 1340 C C . ALA A 1 180 ? -11.117 10.992 -5.109 1 97.12 180 ALA A C 1
ATOM 1342 O O . ALA A 1 180 ? -11.141 12.141 -4.652 1 97.12 180 ALA A O 1
ATOM 1343 N N . SER A 1 181 ? -10.023 10.297 -5.305 1 98.31 181 SER A N 1
ATOM 1344 C CA . SER A 1 181 ? -8.727 10.852 -4.938 1 98.31 181 SER A CA 1
ATOM 1345 C C . SER A 1 181 ? -8.375 12.062 -5.801 1 98.31 181 SER A C 1
ATOM 1347 O O . SER A 1 181 ? -7.828 13.047 -5.301 1 98.31 181 SER A O 1
ATOM 1349 N N . VAL A 1 182 ? -8.711 12.008 -7.086 1 98.38 182 VAL A N 1
ATOM 1350 C CA . VAL A 1 182 ? -8.469 13.133 -7.98 1 98.38 182 VAL A CA 1
ATOM 1351 C C . VAL A 1 182 ? -9.281 14.344 -7.531 1 98.38 182 VAL A C 1
ATOM 1353 O O . VAL A 1 182 ? -8.75 15.445 -7.383 1 98.38 182 VAL A O 1
ATOM 1356 N N . ALA A 1 183 ? -10.531 14.141 -7.27 1 98.06 183 ALA A N 1
ATOM 1357 C CA . ALA A 1 183 ? -11.398 15.242 -6.844 1 98.06 183 ALA A CA 1
ATOM 1358 C C . ALA A 1 183 ? -10.891 15.859 -5.543 1 98.06 183 ALA A C 1
ATOM 1360 O O . ALA A 1 183 ? -10.75 17.078 -5.445 1 98.06 183 ALA A O 1
ATOM 1361 N N . ASN A 1 184 ? -10.578 15.016 -4.59 1 98.5 184 ASN A N 1
ATOM 1362 C CA . ASN A 1 184 ? -10.141 15.5 -3.285 1 98.5 184 ASN A CA 1
ATOM 1363 C C . ASN A 1 184 ? -8.82 16.25 -3.385 1 98.5 184 ASN A C 1
ATOM 1365 O O . ASN A 1 184 ? -8.656 17.312 -2.771 1 98.5 184 ASN A O 1
ATOM 1369 N N . ALA A 1 185 ? -7.902 15.719 -4.168 1 98.69 185 ALA A N 1
ATOM 1370 C CA . ALA A 1 185 ? -6.629 16.406 -4.344 1 98.69 185 ALA A CA 1
ATOM 1371 C C . ALA A 1 185 ? -6.82 17.75 -5.039 1 98.69 185 ALA A C 1
ATOM 1373 O O . ALA A 1 185 ? -6.188 18.75 -4.672 1 98.69 185 ALA A O 1
ATOM 1374 N N . TYR A 1 186 ? -7.688 17.828 -6 1 98.62 186 TYR A N 1
ATOM 1375 C CA . TYR A 1 186 ? -7.961 19.078 -6.719 1 98.62 186 TYR A CA 1
ATOM 1376 C C . TYR A 1 186 ? -8.602 20.109 -5.801 1 98.62 186 TYR A C 1
ATOM 1378 O O . TYR A 1 186 ? -8.211 21.281 -5.805 1 98.62 186 TYR A O 1
ATOM 1386 N N . PHE A 1 187 ? -9.578 19.672 -4.984 1 98.81 187 PHE A N 1
ATOM 1387 C CA . PHE A 1 187 ? -10.219 20.594 -4.051 1 98.81 187 PHE A CA 1
ATOM 1388 C C . PHE A 1 187 ? -9.219 21.109 -3.023 1 98.81 187 PHE A C 1
ATOM 1390 O O . PHE A 1 187 ? -9.289 22.266 -2.604 1 98.81 187 PHE A O 1
ATOM 1397 N N . GLN A 1 188 ? -8.305 20.266 -2.637 1 98.75 188 GLN A N 1
ATOM 1398 C CA . GLN A 1 188 ? -7.258 20.703 -1.719 1 98.75 188 GLN A CA 1
ATOM 1399 C C . GLN A 1 188 ? -6.367 21.75 -2.365 1 98.75 188 GLN A C 1
ATOM 1401 O O . GLN A 1 188 ? -5.902 22.688 -1.691 1 98.75 188 GLN A O 1
ATOM 1406 N N . VAL A 1 189 ? -6.137 21.609 -3.664 1 98.69 189 VAL A N 1
ATOM 1407 C CA . VAL A 1 189 ? -5.379 22.609 -4.395 1 98.69 189 VAL A CA 1
ATOM 1408 C C . VAL A 1 189 ? -6.121 23.953 -4.359 1 98.69 189 VAL A C 1
ATOM 1410 O O . VAL A 1 189 ? -5.543 24.984 -4.012 1 98.69 189 VAL A O 1
ATOM 1413 N N . LEU A 1 190 ? -7.406 23.953 -4.672 1 98.81 190 LEU A N 1
ATOM 1414 C CA . LEU A 1 190 ? -8.211 25.172 -4.668 1 98.81 190 LEU A CA 1
ATOM 1415 C C . LEU A 1 190 ? -8.25 25.797 -3.277 1 98.81 190 LEU A C 1
ATOM 1417 O O . LEU A 1 190 ? -8.086 27 -3.127 1 98.81 190 LEU A O 1
ATOM 1421 N N . ALA A 1 191 ? -8.43 24.938 -2.266 1 98.81 191 ALA A N 1
ATOM 1422 C CA . ALA A 1 191 ? -8.492 25.406 -0.888 1 98.81 191 ALA A CA 1
ATOM 1423 C C . ALA A 1 191 ? -7.176 26.047 -0.463 1 98.81 191 ALA A C 1
ATOM 1425 O O . ALA A 1 191 ? -7.168 27.109 0.183 1 98.81 191 ALA A O 1
ATOM 1426 N N . ALA A 1 192 ? -6.086 25.406 -0.802 1 98.75 192 ALA A N 1
ATOM 1427 C CA . ALA A 1 192 ? -4.777 25.969 -0.467 1 98.75 192 ALA A CA 1
ATOM 1428 C C . ALA A 1 192 ? -4.559 27.312 -1.148 1 98.75 192 ALA A C 1
ATOM 1430 O O . ALA A 1 192 ? -4.055 28.25 -0.532 1 98.75 192 ALA A O 1
ATOM 1431 N N . GLN A 1 193 ? -4.977 27.469 -2.377 1 98.69 193 GLN A N 1
ATOM 1432 C CA . GLN A 1 193 ? -4.859 28.719 -3.098 1 98.69 193 GLN A CA 1
ATOM 1433 C C . GLN A 1 193 ? -5.727 29.812 -2.457 1 98.69 193 GLN A C 1
ATOM 1435 O O . GLN A 1 193 ? -5.289 30.953 -2.301 1 98.69 193 GLN A O 1
ATOM 1440 N N . ASP A 1 194 ? -6.914 29.453 -2.08 1 98.69 194 ASP A N 1
ATOM 1441 C CA . ASP A 1 194 ? -7.797 30.391 -1.393 1 98.69 194 ASP A CA 1
ATOM 1442 C C . ASP A 1 194 ? -7.195 30.828 -0.061 1 98.69 194 ASP A C 1
ATOM 1444 O O . ASP A 1 194 ? -7.223 32.031 0.271 1 98.69 194 ASP A O 1
ATOM 1448 N N . ARG A 1 195 ? -6.664 29.891 0.669 1 98.5 195 ARG A N 1
ATOM 1449 C CA . ARG A 1 195 ? -6.086 30.203 1.974 1 98.5 195 ARG A CA 1
ATOM 1450 C C . ARG A 1 195 ? -4.84 31.062 1.829 1 98.5 195 ARG A C 1
ATOM 1452 O O . ARG A 1 195 ? -4.598 31.953 2.645 1 98.5 195 ARG A O 1
ATOM 1459 N N . ILE A 1 196 ? -4.07 30.812 0.781 1 98.31 196 ILE A N 1
ATOM 1460 C CA . ILE A 1 196 ? -2.9 31.641 0.502 1 98.31 196 ILE A CA 1
ATOM 1461 C C . ILE A 1 196 ? -3.34 33.062 0.167 1 98.31 196 ILE A C 1
ATOM 1463 O O . ILE A 1 196 ? -2.797 34.031 0.708 1 98.31 196 ILE A O 1
ATOM 1467 N N . ARG A 1 197 ? -4.332 33.25 -0.655 1 98.12 197 ARG A N 1
ATOM 1468 C CA . ARG A 1 197 ? -4.844 34.562 -1.008 1 98.12 197 ARG A CA 1
ATOM 1469 C C . ARG A 1 197 ? -5.371 35.281 0.224 1 98.12 197 ARG A C 1
ATOM 1471 O O . ARG A 1 197 ? -5.109 36.5 0.406 1 98.12 197 ARG A O 1
ATOM 1478 N N . THR A 1 198 ? -6.121 34.531 1.006 1 97.5 198 THR A N 1
ATOM 1479 C CA . THR A 1 198 ? -6.656 35.125 2.232 1 97.5 198 THR A CA 1
ATOM 1480 C C . THR A 1 198 ? -5.527 35.531 3.176 1 97.5 198 THR A C 1
ATOM 1482 O O . THR A 1 198 ? -5.555 36.625 3.756 1 97.5 198 THR A O 1
ATOM 1485 N N . ALA A 1 199 ? -4.543 34.688 3.34 1 97.12 199 ALA A N 1
ATOM 1486 C CA . ALA A 1 199 ? -3.396 34.969 4.191 1 97.12 199 ALA A CA 1
ATOM 1487 C C . ALA A 1 199 ? -2.641 36.219 3.682 1 97.12 199 ALA A C 1
ATOM 1489 O O . ALA A 1 199 ? -2.205 37.031 4.473 1 97.12 199 ALA A O 1
ATOM 1490 N N . GLU A 1 200 ? -2.51 36.344 2.387 1 97.56 200 GLU A N 1
ATOM 1491 C CA . GLU A 1 200 ? -1.861 37.5 1.791 1 97.56 200 GLU A CA 1
ATOM 1492 C C . GLU A 1 200 ? -2.666 38.781 2.049 1 97.56 200 GLU A C 1
ATOM 1494 O O . GLU A 1 200 ? -2.094 39.844 2.322 1 97.56 200 GLU A O 1
ATOM 1499 N N . GLY A 1 201 ? -3.98 38.688 1.958 1 96.12 201 GLY A N 1
ATOM 1500 C CA . GLY A 1 201 ? -4.836 39.812 2.33 1 96.12 201 GLY A CA 1
ATOM 1501 C C . GLY A 1 201 ? -4.703 40.188 3.789 1 96.12 201 GLY A C 1
ATOM 1502 O O . GLY A 1 201 ? -4.656 41.375 4.117 1 96.12 201 GLY A O 1
ATOM 1503 N N . ASN A 1 202 ? -4.625 39.188 4.648 1 94.62 202 ASN A N 1
ATOM 1504 C CA . ASN A 1 202 ? -4.445 39.438 6.078 1 94.62 202 ASN A CA 1
ATOM 1505 C C . ASN A 1 202 ? -3.113 40.125 6.363 1 94.62 202 ASN A C 1
ATOM 1507 O O . ASN A 1 202 ? -3.033 41 7.234 1 94.62 202 ASN A O 1
ATOM 1511 N N . ILE A 1 203 ? -2.088 39.75 5.684 1 96.44 203 ILE A N 1
ATOM 1512 C CA . ILE A 1 203 ? -0.775 40.375 5.828 1 96.44 203 ILE A CA 1
ATOM 1513 C C . ILE A 1 203 ? -0.852 41.844 5.441 1 96.44 203 ILE A C 1
ATOM 1515 O O . ILE A 1 203 ? -0.329 42.688 6.148 1 96.44 203 ILE A O 1
ATOM 1519 N N . LYS A 1 204 ? -1.518 42.188 4.359 1 96.38 204 LYS A N 1
ATOM 1520 C CA . LYS A 1 204 ? -1.691 43.562 3.934 1 96.38 204 LYS A CA 1
ATOM 1521 C C . LYS A 1 204 ? -2.467 44.375 4.977 1 96.38 204 LYS A C 1
ATOM 1523 O O . LYS A 1 204 ? -2.104 45.5 5.289 1 96.38 204 LYS A O 1
ATOM 1528 N N . SER A 1 205 ? -3.504 43.75 5.488 1 94.25 205 SER A N 1
ATOM 1529 C CA . SER A 1 205 ? -4.312 44.375 6.52 1 94.25 205 SER A CA 1
ATOM 1530 C C . SER A 1 205 ? -3.494 44.656 7.777 1 94.25 205 SER A C 1
ATOM 1532 O O . SER A 1 205 ? -3.539 45.75 8.328 1 94.25 205 SER A O 1
ATOM 1534 N N . ALA A 1 206 ? -2.789 43.625 8.219 1 95.12 206 ALA A N 1
ATOM 1535 C CA . ALA A 1 206 ? -1.955 43.781 9.414 1 95.12 206 ALA A CA 1
ATOM 1536 C C . ALA A 1 206 ? -0.877 44.844 9.211 1 95.12 206 ALA A C 1
ATOM 1538 O O . ALA A 1 206 ? -0.54 45.562 10.141 1 95.12 206 ALA A O 1
ATOM 1539 N N . SER A 1 207 ? -0.354 44.938 8.023 1 96.44 207 SER A N 1
ATOM 1540 C CA . SER A 1 207 ? 0.649 45.969 7.695 1 96.44 207 SER A CA 1
ATOM 1541 C C . SER A 1 207 ? 0.059 47.375 7.75 1 96.44 207 SER A C 1
ATOM 1543 O O . SER A 1 207 ? 0.704 48.281 8.234 1 96.44 207 SER A O 1
ATOM 1545 N N . ARG A 1 208 ? -1.104 47.531 7.277 1 94 208 ARG A N 1
ATOM 1546 C CA . ARG A 1 208 ? -1.782 48.844 7.328 1 94 208 ARG A CA 1
ATOM 1547 C C . ARG A 1 208 ? -2.023 49.281 8.766 1 94 208 ARG A C 1
ATOM 1549 O O . ARG A 1 208 ? -1.83 50.438 9.109 1 94 208 ARG A O 1
ATOM 1556 N N . ILE A 1 209 ? -2.467 48.312 9.57 1 93.62 209 ILE A N 1
ATOM 1557 C CA . ILE A 1 209 ? -2.717 48.625 10.977 1 93.62 209 ILE A CA 1
ATOM 1558 C C . ILE A 1 209 ? -1.408 49 11.664 1 93.62 209 ILE A C 1
ATOM 1560 O O . ILE A 1 209 ? -1.376 49.938 12.492 1 93.62 209 ILE A O 1
ATOM 1564 N N . LEU A 1 210 ? -0.347 48.312 11.344 1 95.06 210 LEU A N 1
ATOM 1565 C CA . LEU A 1 210 ? 0.956 48.625 11.914 1 95.06 210 LEU A CA 1
ATOM 1566 C C . LEU A 1 210 ? 1.375 50.062 11.531 1 95.06 210 LEU A C 1
ATOM 1568 O O . LEU A 1 210 ? 1.87 50.812 12.375 1 95.06 210 LEU A O 1
ATOM 1572 N N . ASP A 1 211 ? 1.151 50.469 10.328 1 94.81 211 ASP A N 1
ATOM 1573 C CA . ASP A 1 211 ? 1.481 51.812 9.867 1 94.81 211 ASP A CA 1
ATOM 1574 C C . ASP A 1 211 ? 0.678 52.875 10.633 1 94.81 211 ASP A C 1
ATOM 1576 O O . ASP A 1 211 ? 1.214 53.906 11.008 1 94.81 211 ASP A O 1
ATOM 1580 N N . ALA A 1 212 ? -0.583 52.562 10.859 1 92.19 212 ALA A N 1
ATOM 1581 C CA . ALA A 1 212 ? -1.435 53.469 11.609 1 92.19 212 ALA A CA 1
ATOM 1582 C C . ALA A 1 212 ? -0.949 53.625 13.055 1 92.19 212 ALA A C 1
ATOM 1584 O O . ALA A 1 212 ? -0.95 54.719 13.609 1 92.19 212 ALA A O 1
ATOM 1585 N N . ILE A 1 213 ? -0.559 52.531 13.609 1 92.94 213 ILE A N 1
ATOM 1586 C CA . ILE A 1 213 ? -0.088 52.531 14.992 1 92.94 213 ILE A CA 1
ATOM 1587 C C . ILE A 1 213 ? 1.234 53.281 15.086 1 92.94 213 ILE A C 1
ATOM 1589 O O . ILE A 1 213 ? 1.464 54.031 16.031 1 92.94 213 ILE A O 1
ATOM 1593 N N . LYS A 1 214 ? 2.08 53.156 14.117 1 94.44 214 LYS A N 1
ATOM 1594 C CA . LYS A 1 214 ? 3.346 53.875 14.078 1 94.44 214 LYS A CA 1
ATOM 1595 C C . LYS A 1 214 ? 3.113 55.406 13.945 1 94.44 214 LYS A C 1
ATOM 1597 O O . LYS A 1 214 ? 3.852 56.188 14.523 1 94.44 214 LYS A O 1
ATOM 1602 N N . GLN A 1 215 ? 2.113 55.781 13.25 1 92.19 215 GLN A N 1
ATOM 1603 C CA . GLN A 1 215 ? 1.756 57.219 13.125 1 92.19 215 GLN A CA 1
ATOM 1604 C C . GLN A 1 215 ? 1.275 57.781 14.461 1 92.19 215 GLN A C 1
ATOM 1606 O O . GLN A 1 215 ? 1.601 58.906 14.812 1 92.19 215 GLN A O 1
ATOM 1611 N N . ARG A 1 216 ? 0.532 56.969 15.18 1 91 216 ARG A N 1
ATOM 1612 C CA . ARG A 1 216 ? 0.068 57.406 16.5 1 91 216 ARG A CA 1
ATOM 1613 C C . ARG A 1 216 ? 1.235 57.531 17.469 1 91 216 ARG A C 1
ATOM 1615 O O . ARG A 1 216 ? 1.233 58.438 18.328 1 91 216 ARG A O 1
ATOM 1622 N N . LEU A 1 217 ? 2.135 56.625 17.344 1 90.56 217 LEU A N 1
ATOM 1623 C CA . LEU A 1 217 ? 3.324 56.719 18.172 1 90.56 217 LEU A CA 1
ATOM 1624 C C . LEU A 1 217 ? 4.082 58 17.891 1 90.56 217 LEU A C 1
ATOM 1626 O O . LEU A 1 217 ? 4.492 58.719 18.812 1 90.56 217 LEU A O 1
ATOM 1630 N N . LYS A 1 218 ? 4.18 58.375 16.703 1 93.25 218 LYS A N 1
ATOM 1631 C CA . LYS A 1 218 ? 4.867 59.594 16.297 1 93.25 218 LYS A CA 1
ATOM 1632 C C . LYS A 1 218 ? 4.121 60.844 16.781 1 93.25 218 LYS A C 1
ATOM 1634 O O . LYS A 1 218 ? 4.738 61.844 17.125 1 93.25 218 LYS A O 1
ATOM 1639 N N . ALA A 1 219 ? 2.818 60.688 16.875 1 90.56 219 ALA A N 1
ATOM 1640 C CA . ALA A 1 219 ? 1.975 61.781 17.328 1 90.56 219 ALA A CA 1
ATOM 1641 C C . ALA A 1 219 ? 1.884 61.844 18.844 1 90.56 219 ALA A C 1
ATOM 1643 O O . ALA A 1 219 ? 1.282 62.75 19.422 1 90.56 219 ALA A O 1
ATOM 1644 N N . GLY A 1 220 ? 2.492 60.875 19.5 1 88.44 220 GLY A N 1
ATOM 1645 C CA . GLY A 1 220 ? 2.545 60.875 20.953 1 88.44 220 GLY A CA 1
ATOM 1646 C C . GLY A 1 220 ? 1.312 60.25 21.594 1 88.44 220 GLY A C 1
ATOM 1647 O O . GLY A 1 220 ? 1.144 60.312 22.812 1 88.44 220 GLY A O 1
ATOM 1648 N N . THR A 1 221 ? 0.45 59.656 20.781 1 85.62 221 THR A N 1
ATOM 1649 C CA . THR A 1 221 ? -0.791 59.094 21.297 1 85.62 221 THR A CA 1
ATOM 1650 C C . THR A 1 221 ? -0.733 57.562 21.312 1 85.62 221 THR A C 1
ATOM 1652 O O . THR A 1 221 ? -1.729 56.906 21.609 1 85.62 221 THR A O 1
ATOM 1655 N N . GLY A 1 222 ? 0.385 56.969 20.906 1 86.12 222 GLY A N 1
ATOM 1656 C CA . GLY A 1 222 ? 0.595 55.531 20.938 1 86.12 222 GLY A CA 1
ATOM 1657 C C . GLY A 1 222 ? 1.793 55.125 21.781 1 86.12 222 GLY A C 1
ATOM 1658 O O . GLY A 1 222 ? 2.531 55.969 22.266 1 86.12 222 GLY A O 1
ATOM 1659 N N . THR A 1 223 ? 1.927 53.844 22 1 89 223 THR A N 1
ATOM 1660 C CA . THR A 1 223 ? 3.029 53.344 22.812 1 89 223 THR A CA 1
ATOM 1661 C C . THR A 1 223 ? 3.877 52.375 22 1 89 223 THR A C 1
ATOM 1663 O O . THR A 1 223 ? 3.42 51.812 21 1 89 223 THR A O 1
ATOM 1666 N N . ASP A 1 224 ? 5.137 52.156 22.531 1 90.62 224 ASP A N 1
ATOM 1667 C CA . ASP A 1 224 ? 6.016 51.156 21.938 1 90.62 224 ASP A CA 1
ATOM 1668 C C . ASP A 1 224 ? 5.422 49.75 22.078 1 90.62 224 ASP A C 1
ATOM 1670 O O . ASP A 1 224 ? 5.656 48.875 21.219 1 90.62 224 ASP A O 1
ATOM 1674 N N . LEU A 1 225 ? 4.676 49.562 23.031 1 90.19 225 LEU A N 1
ATOM 1675 C CA . LEU A 1 225 ? 4.02 48.281 23.266 1 90.19 225 LEU A CA 1
ATOM 1676 C C . LEU A 1 225 ? 2.984 48 22.188 1 90.19 225 LEU A C 1
ATOM 1678 O O . LEU A 1 225 ? 2.873 46.875 21.703 1 90.19 225 LEU A O 1
ATOM 1682 N N . ASP A 1 226 ? 2.242 49 21.781 1 90.88 226 ASP A N 1
ATOM 1683 C CA . ASP A 1 226 ? 1.263 48.875 20.719 1 90.88 226 ASP A CA 1
ATOM 1684 C C . ASP A 1 226 ? 1.935 48.438 19.422 1 90.88 226 ASP A C 1
ATOM 1686 O O . ASP A 1 226 ? 1.444 47.531 18.719 1 90.88 226 ASP A O 1
ATOM 1690 N N . VAL A 1 227 ? 3.064 49.031 19.125 1 93.31 227 VAL A N 1
ATOM 1691 C CA . VAL A 1 227 ? 3.816 48.75 17.922 1 93.31 227 VAL A CA 1
ATOM 1692 C C . VAL A 1 227 ? 4.336 47.312 17.969 1 93.31 227 VAL A C 1
ATOM 1694 O O . VAL A 1 227 ? 4.164 46.562 17.016 1 93.31 227 VAL A O 1
ATOM 1697 N N . ALA A 1 228 ? 4.934 46.969 19.078 1 93 228 ALA A N 1
ATOM 1698 C CA . ALA A 1 228 ? 5.516 45.625 19.219 1 93 228 ALA A CA 1
ATOM 1699 C C . ALA A 1 228 ? 4.445 44.531 19.094 1 93 228 ALA A C 1
ATOM 1701 O O . ALA A 1 228 ? 4.691 43.5 18.484 1 93 228 ALA A O 1
ATOM 1702 N N . GLN A 1 229 ? 3.271 44.688 19.625 1 92.5 229 GLN A N 1
ATOM 1703 C CA . GLN A 1 229 ? 2.176 43.719 19.531 1 92.5 229 GLN A CA 1
ATOM 1704 C C . GLN A 1 229 ? 1.713 43.531 18.094 1 92.5 229 GLN A C 1
ATOM 1706 O O . GLN A 1 229 ? 1.501 42.406 17.641 1 92.5 229 GLN A O 1
ATOM 1711 N N . GLN A 1 230 ? 1.575 44.688 17.453 1 93.88 230 GLN A N 1
ATOM 1712 C CA . GLN A 1 230 ? 1.132 44.594 16.062 1 93.88 230 GLN A CA 1
ATOM 1713 C C . GLN A 1 230 ? 2.211 43.969 15.18 1 93.88 230 GLN A C 1
ATOM 1715 O O . GLN A 1 230 ? 1.905 43.25 14.219 1 93.88 230 GLN A O 1
ATOM 1720 N N . GLU A 1 231 ? 3.453 44.219 15.477 1 94.88 231 GLU A N 1
ATOM 1721 C CA . GLU A 1 231 ? 4.551 43.594 14.766 1 94.88 231 GLU A CA 1
ATOM 1722 C C . GLU A 1 231 ? 4.508 42.062 14.93 1 94.88 231 GLU A C 1
ATOM 1724 O O . GLU A 1 231 ? 4.785 41.312 13.992 1 94.88 231 GLU A O 1
ATOM 1729 N N . SER A 1 232 ? 4.148 41.594 16.078 1 93.81 232 SER A N 1
ATOM 1730 C CA . SER A 1 232 ? 4.004 40.188 16.344 1 93.81 232 SER A CA 1
ATOM 1731 C C . SER A 1 232 ? 2.871 39.562 15.531 1 93.81 232 SER A C 1
ATOM 1733 O O . SER A 1 232 ? 3.006 38.469 14.992 1 93.81 232 SER A O 1
ATOM 1735 N N . VAL A 1 233 ? 1.771 40.25 15.453 1 93.56 233 VAL A N 1
ATOM 1736 C CA . VAL A 1 233 ? 0.631 39.781 14.672 1 93.56 233 VAL A CA 1
ATOM 1737 C C . VAL A 1 233 ? 1.032 39.656 13.203 1 93.56 233 VAL A C 1
ATOM 1739 O O . VAL A 1 233 ? 0.75 38.625 12.57 1 93.56 233 VAL A O 1
ATOM 1742 N N . LEU A 1 234 ? 1.692 40.719 12.664 1 94.94 234 LEU A N 1
ATOM 1743 C CA . LEU A 1 234 ? 2.139 40.688 11.273 1 94.94 234 LEU A CA 1
ATOM 1744 C C . LEU A 1 234 ? 3.119 39.562 11.023 1 94.94 234 LEU A C 1
ATOM 1746 O O . LEU A 1 234 ? 2.996 38.844 10.031 1 94.94 234 LEU A O 1
ATOM 1750 N N . ALA A 1 235 ? 4.062 39.375 11.938 1 95.69 235 ALA A N 1
ATOM 1751 C CA . ALA A 1 235 ? 5.047 38.312 11.812 1 95.69 235 ALA A CA 1
ATOM 1752 C C . ALA A 1 235 ? 4.371 36.938 11.82 1 95.69 235 ALA A C 1
ATOM 1754 O O . ALA A 1 235 ? 4.742 36.062 11.047 1 95.69 235 ALA A O 1
ATOM 1755 N N . ASN A 1 236 ? 3.369 36.75 12.641 1 94.62 236 ASN A N 1
ATOM 1756 C CA . ASN A 1 236 ? 2.625 35.5 12.711 1 94.62 236 ASN A CA 1
ATOM 1757 C C . ASN A 1 236 ? 1.896 35.219 11.406 1 94.62 236 ASN A C 1
ATOM 1759 O O . ASN A 1 236 ? 1.846 34.062 10.961 1 94.62 236 ASN A O 1
ATOM 1763 N N . GLN A 1 237 ? 1.329 36.219 10.867 1 94.75 237 GLN A N 1
ATOM 1764 C CA . GLN A 1 237 ? 0.624 36.031 9.602 1 94.75 237 GLN A CA 1
ATOM 1765 C C . GLN A 1 237 ? 1.589 35.656 8.484 1 94.75 237 GLN A C 1
ATOM 1767 O O . GLN A 1 237 ? 1.266 34.812 7.633 1 94.75 237 GLN A O 1
ATOM 1772 N N . ARG A 1 238 ? 2.738 36.219 8.477 1 96.81 238 ARG A N 1
ATOM 1773 C CA . ARG A 1 238 ? 3.752 35.906 7.484 1 96.81 238 ARG A CA 1
ATOM 1774 C C . ARG A 1 238 ? 4.227 34.469 7.648 1 96.81 238 ARG A C 1
ATOM 1776 O O . ARG A 1 238 ? 4.406 33.75 6.66 1 96.81 238 ARG A O 1
ATOM 1783 N N . ALA A 1 239 ? 4.363 34 8.852 1 96.44 239 ALA A N 1
ATOM 1784 C CA . ALA A 1 239 ? 4.859 32.656 9.148 1 96.44 239 ALA A CA 1
ATOM 1785 C C . ALA A 1 239 ? 3.818 31.594 8.812 1 96.44 239 ALA A C 1
ATOM 1787 O O . ALA A 1 239 ? 4.137 30.406 8.742 1 96.44 239 ALA A O 1
ATOM 1788 N N . ALA A 1 240 ? 2.596 31.938 8.547 1 95.75 240 ALA A N 1
ATOM 1789 C CA . ALA A 1 240 ? 1.52 31 8.25 1 95.75 240 ALA A CA 1
ATOM 1790 C C . ALA A 1 240 ? 1.492 30.656 6.766 1 95.75 240 ALA A C 1
ATOM 1792 O O . ALA A 1 240 ? 0.822 29.703 6.363 1 95.75 240 ALA A O 1
ATOM 1793 N N . LEU A 1 241 ? 2.266 31.375 5.938 1 97.19 241 LEU A N 1
ATOM 1794 C CA . LEU A 1 241 ? 2.188 31.219 4.488 1 97.19 241 LEU A CA 1
ATOM 1795 C C . LEU A 1 241 ? 2.939 29.969 4.031 1 97.19 241 LEU A C 1
ATOM 1797 O O . LEU A 1 241 ? 2.418 29.188 3.24 1 97.19 241 LEU A O 1
ATOM 1801 N N . PRO A 1 242 ? 4.129 29.672 4.551 1 97.5 242 PRO A N 1
ATOM 1802 C CA . PRO A 1 242 ? 4.922 28.578 4.004 1 97.5 242 PRO A CA 1
ATOM 1803 C C . PRO A 1 242 ? 4.223 27.219 4.133 1 97.5 242 PRO A C 1
ATOM 1805 O O . PRO A 1 242 ? 4.203 26.438 3.178 1 97.5 242 PRO A O 1
ATOM 1808 N N . PRO A 1 243 ? 3.537 26.859 5.254 1 97.69 243 PRO A N 1
ATOM 1809 C CA . PRO A 1 243 ? 2.83 25.578 5.32 1 97.69 243 PRO A CA 1
ATOM 1810 C C . PRO A 1 243 ? 1.719 25.469 4.277 1 97.69 243 PRO A C 1
ATOM 1812 O O . PRO A 1 243 ? 1.432 24.375 3.793 1 97.69 243 PRO A O 1
ATOM 1815 N N . LEU A 1 244 ? 1.095 26.578 3.969 1 98.19 244 LEU A N 1
ATOM 1816 C CA . LEU A 1 244 ? 0.046 26.562 2.955 1 98.19 244 LEU A CA 1
ATOM 1817 C C . LEU A 1 244 ? 0.63 26.297 1.571 1 98.19 244 LEU A C 1
ATOM 1819 O O . LEU A 1 244 ? 0.051 25.547 0.78 1 98.19 244 LEU A O 1
ATOM 1823 N N . ARG A 1 245 ? 1.769 26.891 1.337 1 97.88 245 ARG A N 1
ATOM 1824 C CA . ARG A 1 245 ? 2.445 26.672 0.064 1 97.88 245 ARG A CA 1
ATOM 1825 C C . ARG A 1 245 ? 2.904 25.219 -0.065 1 97.88 245 ARG A C 1
ATOM 1827 O O . ARG A 1 245 ? 2.857 24.641 -1.153 1 97.88 245 ARG A O 1
ATOM 1834 N N . LEU A 1 246 ? 3.332 24.656 0.984 1 97.5 246 LEU A N 1
ATOM 1835 C CA . LEU A 1 246 ? 3.715 23.25 1.002 1 97.5 246 LEU A CA 1
ATOM 1836 C C . LEU A 1 246 ? 2.52 22.359 0.68 1 97.5 246 LEU A C 1
ATOM 1838 O O . LEU A 1 246 ? 2.627 21.453 -0.136 1 97.5 246 LEU A O 1
ATOM 1842 N N . THR A 1 247 ? 1.391 22.641 1.296 1 98.06 247 THR A N 1
ATOM 1843 C CA . THR A 1 247 ? 0.173 21.875 1.047 1 98.06 247 THR A CA 1
ATOM 1844 C C . THR A 1 247 ? -0.22 21.953 -0.426 1 98.06 247 THR A C 1
ATOM 1846 O O . THR A 1 247 ? -0.609 20.938 -1.021 1 98.06 247 THR A O 1
ATOM 1849 N N . LEU A 1 248 ? -0.108 23.125 -0.98 1 98 248 LEU A N 1
ATOM 1850 C CA . LEU A 1 248 ? -0.406 23.328 -2.396 1 98 248 LEU A CA 1
ATOM 1851 C C . LEU A 1 248 ? 0.495 22.453 -3.264 1 98 248 LEU A C 1
ATOM 1853 O O . LEU A 1 248 ? 0.007 21.703 -4.109 1 98 248 LEU A O 1
ATOM 1857 N N . ALA A 1 249 ? 1.768 22.484 -3.02 1 97.19 249 ALA A N 1
ATOM 1858 C CA . ALA A 1 249 ? 2.732 21.719 -3.814 1 97.19 249 ALA A CA 1
ATOM 1859 C C . ALA A 1 249 ? 2.496 20.219 -3.68 1 97.19 249 ALA A C 1
ATOM 1861 O O . ALA A 1 249 ? 2.549 19.484 -4.668 1 97.19 249 ALA A O 1
ATOM 1862 N N . GLN A 1 250 ? 2.229 19.781 -2.51 1 97.81 250 GLN A N 1
ATOM 1863 C CA . GLN A 1 250 ? 2.018 18.359 -2.24 1 97.81 250 GLN A CA 1
ATOM 1864 C C . GLN A 1 250 ? 0.792 17.844 -2.982 1 97.81 250 GLN A C 1
ATOM 1866 O O . GLN A 1 250 ? 0.811 16.734 -3.514 1 97.81 250 GLN A O 1
ATOM 1871 N N . ASN A 1 251 ? -0.241 18.625 -2.994 1 98.31 251 ASN A N 1
ATOM 1872 C CA . ASN A 1 251 ? -1.46 18.172 -3.654 1 98.31 251 ASN A CA 1
ATOM 1873 C C . ASN A 1 251 ? -1.341 18.25 -5.172 1 98.31 251 ASN A C 1
ATOM 1875 O O . ASN A 1 251 ? -1.906 17.422 -5.891 1 98.31 251 ASN A O 1
ATOM 1879 N N . VAL A 1 252 ? -0.572 19.188 -5.672 1 98 252 VAL A N 1
ATOM 1880 C CA . VAL A 1 252 ? -0.274 19.219 -7.102 1 98 252 VAL A CA 1
ATOM 1881 C C . VAL A 1 252 ? 0.511 17.969 -7.488 1 98 252 VAL A C 1
ATOM 1883 O O . VAL A 1 252 ? 0.219 17.328 -8.508 1 98 252 VAL A O 1
ATOM 1886 N N . ASN A 1 253 ? 1.504 17.625 -6.695 1 97.5 253 ASN A N 1
ATOM 1887 C CA . ASN A 1 253 ? 2.287 16.422 -6.941 1 97.5 253 ASN A CA 1
ATOM 1888 C C . ASN A 1 253 ? 1.424 15.164 -6.855 1 97.5 253 ASN A C 1
ATOM 1890 O O . ASN A 1 253 ? 1.631 14.211 -7.605 1 97.5 253 ASN A O 1
ATOM 1894 N N . ALA A 1 254 ? 0.467 15.141 -5.914 1 98.06 254 ALA A N 1
ATOM 1895 C CA . ALA A 1 254 ? -0.459 14.016 -5.809 1 98.06 254 ALA A CA 1
ATOM 1896 C C . ALA A 1 254 ? -1.276 13.852 -7.086 1 98.06 254 ALA A C 1
ATOM 1898 O O . ALA A 1 254 ? -1.476 12.734 -7.566 1 98.06 254 ALA A O 1
ATOM 1899 N N . LEU A 1 255 ? -1.731 14.992 -7.598 1 98.31 255 LEU A N 1
ATOM 1900 C CA . LEU A 1 255 ? -2.482 14.961 -8.844 1 98.31 255 LEU A CA 1
ATOM 1901 C C . LEU A 1 255 ? -1.616 14.438 -9.984 1 98.31 255 LEU A C 1
ATOM 1903 O O . LEU A 1 255 ? -2.084 13.656 -10.82 1 98.31 255 LEU A O 1
ATOM 1907 N N . ALA A 1 256 ? -0.369 14.836 -10.039 1 97.44 256 ALA A N 1
ATOM 1908 C CA . ALA A 1 256 ? 0.553 14.367 -11.07 1 97.44 256 ALA A CA 1
ATOM 1909 C C . ALA A 1 256 ? 0.69 12.844 -11.023 1 97.44 256 ALA A C 1
ATOM 1911 O O . ALA A 1 256 ? 0.642 12.18 -12.062 1 97.44 256 ALA A O 1
ATOM 1912 N N . THR A 1 257 ? 0.804 12.305 -9.852 1 97.31 257 THR A N 1
ATOM 1913 C CA . THR A 1 257 ? 0.932 10.859 -9.672 1 97.31 257 THR A CA 1
ATOM 1914 C C . THR A 1 257 ? -0.334 10.148 -10.133 1 97.31 257 THR A C 1
ATOM 1916 O O . THR A 1 257 ? -0.26 9.102 -10.789 1 97.31 257 THR A O 1
ATOM 1919 N N . LEU A 1 258 ? -1.497 10.773 -9.828 1 98.06 258 LEU A N 1
ATOM 1920 C CA . LEU A 1 258 ? -2.777 10.164 -10.18 1 98.06 258 LEU A CA 1
ATOM 1921 C C . LEU A 1 258 ? -2.969 10.133 -11.688 1 98.06 258 LEU A C 1
ATOM 1923 O O . LEU A 1 258 ? -3.652 9.25 -12.211 1 98.06 258 LEU A O 1
ATOM 1927 N N . VAL A 1 259 ? -2.354 11.055 -12.398 1 96.75 259 VAL A N 1
ATOM 1928 C CA . VAL A 1 259 ? -2.469 11.07 -13.859 1 96.75 259 VAL A CA 1
ATOM 1929 C C . VAL A 1 259 ? -1.199 10.492 -14.477 1 96.75 259 VAL A C 1
ATOM 1931 O O . VA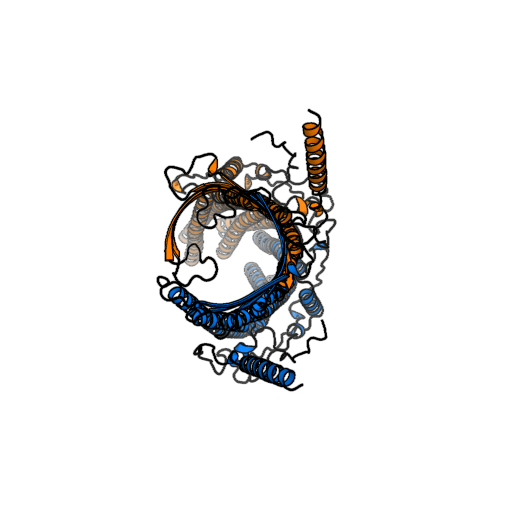L A 1 259 ? -0.925 10.711 -15.664 1 96.75 259 VAL A O 1
ATOM 1934 N N . ALA A 1 260 ? -0.35 9.828 -13.688 1 96.62 260 ALA A N 1
ATOM 1935 C CA . ALA A 1 260 ? 0.781 9.008 -14.109 1 96.62 260 ALA A CA 1
ATOM 1936 C C . ALA A 1 260 ? 1.832 9.852 -14.828 1 96.62 260 ALA A C 1
ATOM 1938 O O . ALA A 1 260 ? 2.391 9.43 -15.844 1 96.62 260 ALA A O 1
ATOM 1939 N N . ARG A 1 261 ? 2.123 11.023 -14.336 1 95.38 261 ARG A N 1
ATOM 1940 C CA . ARG A 1 261 ? 3.16 11.906 -14.859 1 95.38 261 ARG A CA 1
ATOM 1941 C C . ARG A 1 261 ? 4.047 12.438 -13.734 1 95.38 261 ARG A C 1
ATOM 1943 O O . ARG A 1 261 ? 3.594 12.586 -12.602 1 95.38 261 ARG A O 1
ATOM 1950 N N . PRO A 1 262 ? 5.324 12.75 -14.078 1 94.25 262 PRO A N 1
ATOM 1951 C CA . PRO A 1 262 ? 6.137 13.422 -13.062 1 94.25 262 PRO A CA 1
ATOM 1952 C C . PRO A 1 262 ? 5.629 14.82 -12.734 1 94.25 262 PRO A C 1
ATOM 1954 O O . PRO A 1 262 ? 5.031 15.484 -13.586 1 94.25 262 PRO A O 1
ATOM 1957 N N . PRO A 1 263 ? 5.848 15.203 -11.508 1 94.06 263 PRO A N 1
ATOM 1958 C CA . PRO A 1 263 ? 5.367 16.531 -11.086 1 94.06 263 PRO A CA 1
ATOM 1959 C C . PRO A 1 263 ? 5.828 17.641 -12.016 1 94.06 263 PRO A C 1
ATOM 1961 O O . PRO A 1 263 ? 5.102 18.625 -12.219 1 94.06 263 PRO A O 1
ATOM 1964 N N . GLU A 1 264 ? 6.934 17.484 -12.625 1 91.56 264 GLU A N 1
ATOM 1965 C CA . GLU A 1 264 ? 7.523 18.516 -13.477 1 91.56 264 GLU A CA 1
ATOM 1966 C C . GLU A 1 264 ? 6.695 18.719 -14.742 1 91.56 264 GLU A C 1
ATOM 1968 O O . GLU A 1 264 ? 6.75 19.781 -15.359 1 91.56 264 GLU A O 1
ATOM 1973 N N . SER A 1 265 ? 5.918 17.75 -15.086 1 92 265 SER A N 1
ATOM 1974 C CA . SER A 1 265 ? 5.191 17.781 -16.344 1 92 265 SER A CA 1
ATOM 1975 C C . SER A 1 265 ? 3.732 18.172 -16.141 1 92 265 SER A C 1
ATOM 1977 O O . SER A 1 265 ? 2.93 18.109 -17.078 1 92 265 SER A O 1
ATOM 1979 N N . VAL A 1 266 ? 3.332 18.516 -14.93 1 93.44 266 VAL A N 1
ATOM 1980 C CA . VAL A 1 266 ? 1.932 18.812 -14.648 1 93.44 266 VAL A CA 1
ATOM 1981 C C . VAL A 1 266 ? 1.804 20.219 -14.086 1 93.44 266 VAL A C 1
ATOM 1983 O O . VAL A 1 266 ? 2.566 20.609 -13.203 1 93.44 266 VAL A O 1
ATOM 1986 N N . LYS A 1 267 ? 0.947 20.969 -14.727 1 93.94 267 LYS A N 1
ATOM 1987 C CA . LYS A 1 267 ? 0.588 22.297 -14.242 1 93.94 267 LYS A CA 1
ATOM 1988 C C . LYS A 1 267 ? -0.897 22.375 -13.898 1 93.94 267 LYS A C 1
ATOM 1990 O O . LYS A 1 267 ? -1.747 22 -14.711 1 93.94 267 LYS A O 1
ATOM 1995 N N . ILE A 1 268 ? -1.162 22.766 -12.703 1 96.56 268 ILE A N 1
ATOM 1996 C CA . ILE A 1 268 ? -2.537 22.969 -12.258 1 96.56 268 ILE A CA 1
ATOM 1997 C C . ILE A 1 268 ? -2.799 24.453 -12.023 1 96.56 268 ILE A C 1
ATOM 1999 O O . ILE A 1 268 ? -2.174 25.062 -11.156 1 96.56 268 ILE A O 1
ATOM 2003 N N . ALA A 1 269 ? -3.68 25.031 -12.781 1 96.69 269 ALA A N 1
ATOM 2004 C CA . ALA A 1 269 ? -4.012 26.453 -12.625 1 96.69 269 ALA A CA 1
ATOM 2005 C C . ALA A 1 269 ? -4.797 26.688 -11.336 1 96.69 269 ALA A C 1
ATOM 2007 O O . ALA A 1 269 ? -4.523 27.641 -10.609 1 96.69 269 ALA A O 1
ATOM 2008 N N . GLY A 1 270 ? -5.637 25.828 -11.07 1 96.69 270 GLY A N 1
ATOM 2009 C CA . GLY A 1 270 ? -6.504 25.969 -9.914 1 96.69 270 GLY A CA 1
ATOM 2010 C C . GLY A 1 270 ? -7.395 27.188 -9.984 1 96.69 270 GLY A C 1
ATOM 2011 O O . GLY A 1 270 ? -7.855 27.578 -11.07 1 96.69 270 GLY A O 1
ATOM 2012 N N . GLY A 1 271 ? -7.652 27.781 -8.891 1 96.38 271 GLY A N 1
ATOM 2013 C CA . GLY A 1 271 ? -8.555 28.906 -8.703 1 96.38 271 GLY A CA 1
ATOM 2014 C C . GLY A 1 271 ? -9.109 29.016 -7.297 1 96.38 271 GLY A C 1
ATOM 2015 O O . GLY A 1 271 ? -8.344 29.078 -6.328 1 96.38 271 GLY A O 1
ATOM 2016 N N . SER A 1 272 ? -10.461 28.953 -7.309 1 97.94 272 SER A N 1
ATOM 2017 C CA . SER A 1 272 ? -11.125 29.109 -6.016 1 97.94 272 SER A CA 1
ATOM 2018 C C . SER A 1 272 ? -12.25 28.094 -5.848 1 97.94 272 SER A C 1
ATOM 2020 O O . SER A 1 272 ? -12.914 27.734 -6.82 1 97.94 272 SER A O 1
ATOM 2022 N N . LEU A 1 273 ? -12.359 27.703 -4.625 1 97.88 273 LEU A N 1
ATOM 2023 C CA . LEU A 1 273 ? -13.484 26.828 -4.305 1 97.88 273 LEU A CA 1
ATOM 2024 C C . LEU A 1 273 ? -14.812 27.516 -4.621 1 97.88 273 LEU A C 1
ATOM 2026 O O . LEU A 1 273 ? -15.805 26.859 -4.922 1 97.88 273 LEU A O 1
ATOM 2030 N N . THR A 1 274 ? -14.828 28.828 -4.582 1 95.56 274 THR A N 1
ATOM 2031 C CA . THR A 1 274 ? -16.062 29.594 -4.746 1 95.56 274 THR A CA 1
ATOM 2032 C C . THR A 1 274 ? -16.531 29.547 -6.195 1 95.56 274 THR A C 1
ATOM 2034 O O . THR A 1 274 ? -17.688 29.891 -6.488 1 95.56 274 THR A O 1
ATOM 2037 N N . ARG A 1 275 ? -15.688 29.156 -7.074 1 95.62 275 ARG A N 1
ATOM 2038 C CA . ARG A 1 275 ? -16.047 29.094 -8.484 1 95.62 275 ARG A CA 1
ATOM 2039 C C . ARG A 1 275 ? -16.688 27.75 -8.828 1 95.62 275 ARG A C 1
ATOM 2041 O O . ARG A 1 275 ? -17.203 27.562 -9.93 1 95.62 275 ARG A O 1
ATOM 2048 N N . LEU A 1 276 ? -16.625 26.828 -7.934 1 97.12 276 LEU A N 1
ATOM 2049 C CA . LEU A 1 276 ? -17.219 25.516 -8.148 1 97.12 276 LEU A CA 1
ATOM 2050 C C . LEU A 1 276 ? -18.719 25.547 -7.859 1 97.12 276 LEU A C 1
ATOM 2052 O O . LEU A 1 276 ? -19.172 26.297 -6.996 1 97.12 276 LEU A O 1
ATOM 2056 N N . SER A 1 277 ? -19.406 24.703 -8.594 1 95.25 277 SER A N 1
ATOM 2057 C CA . SER A 1 277 ? -20.797 24.453 -8.25 1 95.25 277 SER A CA 1
ATOM 2058 C C . SER A 1 277 ? -20.938 23.234 -7.328 1 95.25 277 SER A C 1
ATOM 2060 O O . SER A 1 277 ? -20.031 22.406 -7.27 1 95.25 277 SER A O 1
ATOM 2062 N N . SER A 1 278 ? -21.969 23.297 -6.551 1 91.69 278 SER A N 1
ATOM 2063 C CA . SER A 1 278 ? -22.281 22.156 -5.68 1 91.69 278 SER A CA 1
ATOM 2064 C C . SER A 1 278 ? -23.406 21.312 -6.254 1 91.69 278 SER A C 1
ATOM 2066 O O . SER A 1 278 ? -24.578 21.703 -6.184 1 91.69 278 SER A O 1
ATOM 2068 N N . PRO A 1 279 ? -23.031 20.188 -6.738 1 87.75 279 PRO A N 1
ATOM 2069 C CA . PRO A 1 279 ? -24.109 19.359 -7.289 1 87.75 279 PRO A CA 1
ATOM 2070 C C . PRO A 1 279 ? -25.031 18.812 -6.211 1 87.75 279 PRO A C 1
ATOM 2072 O O . PRO A 1 279 ? -24.594 18.5 -5.102 1 87.75 279 PRO A O 1
ATOM 2075 N N . ARG A 1 280 ? -26.312 18.75 -6.602 1 80.81 280 ARG A N 1
ATOM 2076 C CA . ARG A 1 280 ? -27.266 18.062 -5.734 1 80.81 280 ARG A CA 1
ATOM 2077 C C . ARG A 1 280 ? -27.219 16.547 -5.938 1 80.81 280 ARG A C 1
ATOM 2079 O O . ARG A 1 280 ? -27.281 16.078 -7.07 1 80.81 280 ARG A O 1
ATOM 2086 N N . VAL A 1 281 ? -26.953 15.906 -4.777 1 78.38 281 VAL A N 1
ATOM 2087 C CA . VAL A 1 281 ? -26.844 14.453 -4.895 1 78.38 281 VAL A CA 1
ATOM 2088 C C . VAL A 1 281 ? -28.047 13.789 -4.219 1 78.38 281 VAL A C 1
ATOM 2090 O O . VAL A 1 281 ? -28.328 14.062 -3.051 1 78.38 281 VAL A O 1
ATOM 2093 N N . THR A 1 282 ? -28.781 13 -5.02 1 80.5 282 THR A N 1
ATOM 2094 C CA . THR A 1 282 ? -29.844 12.188 -4.465 1 80.5 282 THR A CA 1
ATOM 2095 C C . THR A 1 282 ? -29.391 10.75 -4.238 1 80.5 282 THR A C 1
ATOM 2097 O O . THR A 1 282 ? -28.922 10.086 -5.172 1 80.5 282 THR A O 1
ATOM 2100 N N . PRO A 1 283 ? -29.453 10.289 -3.035 1 83 283 PRO A N 1
ATOM 2101 C CA . PRO A 1 283 ? -28.891 8.977 -2.736 1 83 283 PRO A CA 1
ATOM 2102 C C . PRO A 1 283 ? -29.688 7.828 -3.348 1 83 283 PRO A C 1
ATOM 2104 O O . PRO A 1 283 ? -29.188 6.703 -3.441 1 83 283 PRO A O 1
ATOM 2107 N N . GLY A 1 284 ? -30.875 8.023 -3.803 1 82.12 284 GLY A N 1
ATOM 2108 C CA . GLY A 1 284 ? -31.688 6.926 -4.316 1 82.12 284 GLY A CA 1
ATOM 2109 C C . GLY A 1 284 ? -32.156 5.977 -3.232 1 82.12 284 GLY A C 1
ATOM 2110 O O . GLY A 1 284 ? -32.312 6.367 -2.072 1 82.12 284 GLY A O 1
ATOM 2111 N N . LEU A 1 285 ? -32.469 4.641 -3.719 1 83.88 285 LEU A N 1
ATOM 2112 C CA . LEU A 1 285 ? -32.938 3.633 -2.783 1 83.88 285 LEU A CA 1
ATOM 2113 C C . LEU A 1 285 ? -31.797 2.779 -2.26 1 83.88 285 LEU A C 1
ATOM 2115 O O . LEU A 1 285 ? -30.891 2.428 -3.014 1 83.88 285 LEU A O 1
ATOM 2119 N N . PRO A 1 286 ? -31.891 2.461 -0.952 1 88.25 286 PRO A N 1
ATOM 2120 C CA . PRO A 1 286 ? -30.844 1.596 -0.398 1 88.25 286 PRO A CA 1
ATOM 2121 C C . PRO A 1 286 ? -30.688 0.288 -1.171 1 88.25 286 PRO A C 1
ATOM 2123 O O . PRO A 1 286 ? -29.578 -0.227 -1.304 1 88.25 286 PRO A O 1
ATOM 2126 N N . SER A 1 287 ? -31.766 -0.22 -1.683 1 87.38 287 SER A N 1
ATOM 2127 C CA . SER A 1 287 ? -31.703 -1.482 -2.414 1 87.38 287 SER A CA 1
ATOM 2128 C C . SER A 1 287 ? -30.859 -1.361 -3.67 1 87.38 287 SER A C 1
ATOM 2130 O O . SER A 1 287 ? -30.266 -2.342 -4.121 1 87.38 287 SER A O 1
ATOM 2132 N N . ASP A 1 288 ? -30.766 -0.173 -4.188 1 86.44 288 ASP A N 1
ATOM 2133 C CA . ASP A 1 288 ? -29.984 0.058 -5.402 1 86.44 288 ASP A CA 1
ATOM 2134 C C . ASP A 1 288 ? -28.484 -0.073 -5.133 1 86.44 288 ASP A C 1
ATOM 2136 O O . ASP A 1 288 ? -27.703 -0.312 -6.055 1 86.44 288 ASP A O 1
ATOM 2140 N N . LEU A 1 289 ? -28.078 0.074 -3.879 1 89.38 289 LEU A N 1
ATOM 2141 C CA . LEU A 1 289 ? -26.672 0.048 -3.502 1 89.38 289 LEU A CA 1
ATOM 2142 C C . LEU A 1 289 ? -26.062 -1.32 -3.785 1 89.38 289 LEU A C 1
ATOM 2144 O O . LEU A 1 289 ? -24.875 -1.418 -4.117 1 89.38 289 LEU A O 1
ATOM 2148 N N . LEU A 1 290 ? -26.922 -2.293 -3.662 1 89.44 290 LEU A N 1
ATOM 2149 C CA . LEU A 1 290 ? -26.453 -3.666 -3.832 1 89.44 290 LEU A CA 1
ATOM 2150 C C . LEU A 1 290 ? -25.953 -3.896 -5.254 1 89.44 290 LEU A C 1
ATOM 2152 O O . LEU A 1 290 ? -25.031 -4.672 -5.469 1 89.44 290 LEU A O 1
ATOM 2156 N N . THR A 1 291 ? -26.516 -3.164 -6.199 1 88.69 291 THR A N 1
ATOM 2157 C CA . THR A 1 291 ? -26.156 -3.377 -7.594 1 88.69 291 THR A CA 1
ATOM 2158 C C . THR A 1 291 ? -25.266 -2.25 -8.094 1 88.69 291 THR A C 1
ATOM 2160 O O . THR A 1 291 ? -24.609 -2.383 -9.133 1 88.69 291 THR A O 1
ATOM 2163 N N . GLN A 1 292 ? -25.125 -1.236 -7.332 1 88.62 292 GLN A N 1
ATOM 2164 C CA . GLN A 1 292 ? -24.391 -0.068 -7.801 1 88.62 292 GLN A CA 1
ATOM 2165 C C . GLN A 1 292 ? -22.953 -0.081 -7.285 1 88.62 292 GLN A C 1
ATOM 2167 O O . GLN A 1 292 ? -22.031 0.316 -7.996 1 88.62 292 GLN A O 1
ATOM 2172 N N . ARG A 1 293 ? -22.734 -0.511 -6.043 1 93.44 293 ARG A N 1
ATOM 2173 C CA . ARG A 1 293 ? -21.406 -0.471 -5.461 1 93.44 293 ARG A CA 1
ATOM 2174 C C . ARG A 1 293 ? -20.562 -1.657 -5.926 1 93.44 293 ARG A C 1
ATOM 2176 O O . ARG A 1 293 ? -20.891 -2.809 -5.633 1 93.44 293 ARG A O 1
ATOM 2183 N N . PRO A 1 294 ? -19.484 -1.32 -6.535 1 95.69 294 PRO A N 1
ATOM 2184 C CA . PRO A 1 294 ? -18.672 -2.41 -7.09 1 95.69 294 PRO A CA 1
ATOM 2185 C C . PRO A 1 294 ? -18.062 -3.303 -6.012 1 95.69 294 PRO A C 1
ATOM 2187 O O . PRO A 1 294 ? -17.859 -4.5 -6.238 1 95.69 294 PRO A O 1
ATOM 2190 N N . ASP A 1 295 ? -17.812 -2.789 -4.816 1 96.75 295 ASP A N 1
ATOM 2191 C CA . ASP A 1 295 ? -17.219 -3.625 -3.775 1 96.75 295 ASP A CA 1
ATOM 2192 C C . ASP A 1 295 ? -18.234 -4.648 -3.262 1 96.75 295 ASP A C 1
ATOM 2194 O O . ASP A 1 295 ? -17.859 -5.762 -2.883 1 96.75 295 ASP A O 1
ATOM 2198 N N . ILE A 1 296 ? -19.516 -4.32 -3.273 1 96.5 296 ILE A N 1
ATOM 2199 C CA . ILE A 1 296 ? -20.562 -5.273 -2.906 1 96.5 296 ILE A CA 1
ATOM 2200 C C . ILE A 1 296 ? -20.672 -6.359 -3.975 1 96.5 296 ILE A C 1
ATOM 2202 O O . ILE A 1 296 ? -20.703 -7.551 -3.656 1 96.5 296 ILE A O 1
ATOM 2206 N N . ARG A 1 297 ? -20.688 -5.914 -5.207 1 96.31 297 ARG A N 1
ATOM 2207 C CA . ARG A 1 297 ? -20.797 -6.863 -6.312 1 96.31 297 ARG A CA 1
ATOM 2208 C C . ARG A 1 297 ? -19.594 -7.801 -6.34 1 96.31 297 ARG A C 1
ATOM 2210 O O . ARG A 1 297 ? -19.719 -8.977 -6.68 1 96.31 297 ARG A O 1
ATOM 2217 N N . ARG A 1 298 ? -18.375 -7.242 -6.004 1 97.19 298 ARG A N 1
ATOM 2218 C CA . ARG A 1 298 ? -17.188 -8.078 -5.91 1 97.19 298 ARG A CA 1
ATOM 2219 C C . ARG A 1 298 ? -17.359 -9.172 -4.871 1 97.19 298 ARG A C 1
ATOM 2221 O O . ARG A 1 298 ? -17.062 -10.344 -5.137 1 97.19 298 ARG A O 1
ATOM 2228 N N . GLN A 1 299 ? -17.875 -8.82 -3.732 1 97.19 299 GLN A N 1
ATOM 2229 C CA . GLN A 1 299 ? -18.062 -9.797 -2.662 1 97.19 299 GLN A CA 1
ATOM 2230 C C . GLN A 1 299 ? -19.109 -10.836 -3.035 1 97.19 299 GLN A C 1
ATOM 2232 O O . GLN A 1 299 ? -19 -12.008 -2.672 1 97.19 299 GLN A O 1
ATOM 2237 N N . GLU A 1 300 ? -20.156 -10.43 -3.754 1 96.62 300 GLU A N 1
ATOM 2238 C CA . GLU A 1 300 ? -21.172 -11.359 -4.234 1 96.62 300 GLU A CA 1
ATOM 2239 C C . GLU A 1 300 ? -20.578 -12.383 -5.199 1 96.62 300 GLU A C 1
ATOM 2241 O O . GLU A 1 300 ? -20.859 -13.578 -5.094 1 96.62 300 GLU A O 1
ATOM 2246 N N . ALA A 1 301 ? -19.734 -11.867 -6.07 1 97.38 301 ALA A N 1
ATOM 2247 C CA . ALA A 1 301 ? -19.078 -12.75 -7.031 1 97.38 301 ALA A CA 1
ATOM 2248 C C . ALA A 1 301 ? -18.125 -13.719 -6.324 1 97.38 301 ALA A C 1
ATOM 2250 O O . ALA A 1 301 ? -18.031 -14.891 -6.699 1 97.38 301 ALA A O 1
ATOM 2251 N N . GLN A 1 302 ? -17.453 -13.25 -5.285 1 97.81 302 GLN A N 1
ATOM 2252 C CA . GLN A 1 302 ? -16.578 -14.117 -4.508 1 97.81 302 GLN A CA 1
ATOM 2253 C C . GLN A 1 302 ? -17.375 -15.203 -3.783 1 97.81 302 GLN A C 1
ATOM 2255 O O . GLN A 1 302 ? -16.922 -16.344 -3.684 1 97.81 302 GLN A O 1
ATOM 2260 N N . LEU A 1 303 ? -18.516 -14.805 -3.297 1 97.25 303 LEU A N 1
ATOM 2261 C CA . LEU A 1 303 ? -19.406 -15.773 -2.656 1 97.25 303 LEU A CA 1
ATOM 2262 C C . LEU A 1 303 ? -19.891 -16.812 -3.658 1 97.25 303 LEU A C 1
ATOM 2264 O O . LEU A 1 303 ? -19.969 -18 -3.34 1 97.25 303 LEU A O 1
ATOM 2268 N N . ALA A 1 304 ? -20.188 -16.375 -4.844 1 97.56 304 ALA A N 1
ATOM 2269 C CA . ALA A 1 304 ? -20.594 -17.297 -5.906 1 97.56 304 ALA A CA 1
ATOM 2270 C C . ALA A 1 304 ? -19.469 -18.266 -6.25 1 97.56 304 ALA A C 1
ATOM 2272 O O . ALA A 1 304 ? -19.719 -19.469 -6.441 1 97.56 304 ALA A O 1
ATOM 2273 N N . SER A 1 305 ? -18.219 -17.734 -6.289 1 98 305 SER A N 1
ATOM 2274 C CA . SER A 1 305 ? -17.062 -18.594 -6.543 1 98 305 SER A CA 1
ATOM 2275 C C . SER A 1 305 ? -16.906 -19.656 -5.461 1 98 305 SER A C 1
ATOM 2277 O O . SER A 1 305 ? -16.719 -20.828 -5.766 1 98 305 SER A O 1
ATOM 2279 N N . ALA A 1 306 ? -17.047 -19.234 -4.246 1 97.88 306 ALA A N 1
ATOM 2280 C CA . ALA A 1 306 ? -16.922 -20.156 -3.125 1 97.88 306 ALA A CA 1
ATOM 2281 C C . ALA A 1 306 ? -18.047 -21.203 -3.156 1 97.88 306 ALA A C 1
ATOM 2283 O O . ALA A 1 306 ? -17.828 -22.359 -2.807 1 97.88 306 ALA A O 1
ATOM 2284 N N . THR A 1 307 ? -19.219 -20.828 -3.559 1 97.38 307 THR A N 1
ATOM 2285 C CA . THR A 1 307 ? -20.359 -21.75 -3.654 1 97.38 307 THR A CA 1
ATOM 2286 C C . THR A 1 307 ? -20.109 -22.812 -4.715 1 97.38 307 THR A C 1
ATOM 2288 O O . THR A 1 307 ? -20.391 -23.984 -4.5 1 97.38 307 THR A O 1
ATOM 2291 N N . ALA A 1 308 ? -19.547 -22.359 -5.797 1 97.38 308 ALA A N 1
ATOM 2292 C CA . ALA A 1 308 ? -19.203 -23.312 -6.852 1 97.38 308 ALA A CA 1
ATOM 2293 C C . ALA A 1 308 ? -18.125 -24.281 -6.379 1 97.38 308 ALA A C 1
ATOM 2295 O O . ALA A 1 308 ? -18.156 -25.469 -6.727 1 97.38 308 ALA A O 1
ATOM 2296 N N . ASN A 1 309 ? -17.203 -23.844 -5.566 1 97.56 309 ASN A N 1
ATOM 2297 C CA . ASN A 1 309 ? -16.156 -24.719 -5.02 1 97.56 309 ASN A CA 1
ATOM 2298 C C . ASN A 1 309 ? -16.734 -25.766 -4.086 1 97.56 309 ASN A C 1
ATOM 2300 O O . ASN A 1 309 ? -16.219 -26.891 -4.02 1 97.56 309 ASN A O 1
ATOM 2304 N N . VAL A 1 310 ? -17.797 -25.422 -3.361 1 97.12 310 VAL A N 1
ATOM 2305 C CA . VAL A 1 310 ? -18.484 -26.406 -2.535 1 97.12 310 VAL A CA 1
ATOM 2306 C C . VAL A 1 310 ? -19.062 -27.516 -3.42 1 97.12 310 VAL A C 1
ATOM 2308 O O . VAL A 1 310 ? -18.969 -28.703 -3.08 1 97.12 310 VAL A O 1
ATOM 2311 N N . GLY A 1 311 ? -19.641 -27.062 -4.547 1 96.81 311 GLY A N 1
ATOM 2312 C CA . GLY A 1 311 ? -20.125 -28.047 -5.496 1 96.81 311 GLY A CA 1
ATOM 2313 C C . GLY A 1 311 ? -19.031 -28.969 -6.027 1 96.81 311 GLY A C 1
ATOM 2314 O O . GLY A 1 311 ? -19.219 -30.172 -6.125 1 96.81 311 GLY A O 1
ATOM 2315 N N . SER A 1 312 ? -17.875 -28.406 -6.309 1 97.06 312 SER A N 1
ATOM 2316 C CA . SER A 1 312 ? -16.75 -29.188 -6.785 1 97.06 312 SER A CA 1
ATOM 2317 C C . SER A 1 312 ? -16.266 -30.172 -5.715 1 97.06 312 SER A C 1
ATOM 2319 O O . SER A 1 312 ? -15.945 -31.328 -6.012 1 97.06 312 SER A O 1
ATOM 2321 N N . ALA A 1 313 ? -16.219 -29.703 -4.488 1 96.81 313 ALA A N 1
ATOM 2322 C CA . ALA A 1 313 ? -15.789 -30.547 -3.381 1 96.81 313 ALA A CA 1
ATOM 2323 C C . ALA A 1 313 ? -16.797 -31.672 -3.131 1 96.81 313 ALA A C 1
ATOM 2325 O O . ALA A 1 313 ? -16.406 -32.812 -2.822 1 96.81 313 ALA A O 1
ATOM 2326 N N . ARG A 1 314 ? -18.078 -31.406 -3.23 1 96.5 314 ARG A N 1
ATOM 2327 C CA . ARG A 1 314 ? -19.109 -32.406 -3.053 1 96.5 314 ARG A CA 1
ATOM 2328 C C . ARG A 1 314 ? -18.984 -33.531 -4.094 1 96.5 314 ARG A C 1
ATOM 2330 O O . ARG A 1 314 ? -19.203 -34.688 -3.783 1 96.5 314 ARG A O 1
ATOM 2337 N N . ALA A 1 315 ? -18.594 -33.094 -5.246 1 96.19 315 ALA A N 1
ATOM 2338 C CA . ALA A 1 315 ? -18.484 -34.031 -6.348 1 96.19 315 ALA A CA 1
ATOM 2339 C C . ALA A 1 315 ? -17.344 -35.031 -6.102 1 96.19 315 ALA A C 1
ATOM 2341 O O . ALA A 1 315 ? -17.312 -36.094 -6.699 1 96.19 315 ALA A O 1
ATOM 2342 N N . GLN A 1 316 ? -16.406 -34.75 -5.176 1 95.56 316 GLN A N 1
ATOM 2343 C CA . GLN A 1 316 ? -15.266 -35.625 -4.91 1 95.56 316 GLN A CA 1
ATOM 2344 C C . GLN A 1 316 ? -15.68 -36.875 -4.133 1 95.56 316 GLN A C 1
ATOM 2346 O O . GLN A 1 316 ? -14.906 -37.812 -4.023 1 95.56 316 GLN A O 1
ATOM 2351 N N . PHE A 1 317 ? -16.984 -36.938 -3.605 1 95.38 317 PHE A N 1
ATOM 2352 C CA . PHE A 1 317 ? -17.5 -38.094 -2.91 1 95.38 317 PHE A CA 1
ATOM 2353 C C . PHE A 1 317 ? -17.875 -39.219 -3.902 1 95.38 317 PHE A C 1
ATOM 2355 O O . PHE A 1 317 ? -18.047 -40.375 -3.52 1 95.38 317 PHE A O 1
ATOM 2362 N N . PHE A 1 318 ? -17.906 -38.844 -5.168 1 95.56 318 PHE A N 1
ATOM 2363 C CA . PHE A 1 318 ? -18.406 -39.781 -6.18 1 95.56 318 PHE A CA 1
ATOM 2364 C C . PHE A 1 318 ? -17.266 -40.312 -7.031 1 95.56 318 PHE A C 1
ATOM 2366 O O . PHE A 1 318 ? -16.172 -39.719 -7.039 1 95.56 318 PHE A O 1
ATOM 2373 N N . PRO A 1 319 ? -17.438 -41.375 -7.738 1 95.38 319 PRO A N 1
ATOM 2374 C CA . PRO A 1 319 ? -16.359 -41.969 -8.531 1 95.38 319 PRO A CA 1
ATOM 2375 C C . PRO A 1 319 ? -15.883 -41.062 -9.664 1 95.38 319 PRO A C 1
ATOM 2377 O O . PRO A 1 319 ? -16.672 -40.281 -10.203 1 95.38 319 PRO A O 1
ATOM 2380 N N . THR A 1 320 ? -14.672 -41.156 -9.992 1 95.12 320 THR A N 1
ATOM 2381 C CA . THR A 1 320 ? -14.109 -40.5 -11.172 1 95.12 320 THR A CA 1
ATOM 2382 C C . THR A 1 320 ? -14.039 -41.469 -12.344 1 95.12 320 THR A C 1
ATOM 2384 O O . THR A 1 320 ? -13.68 -42.656 -12.164 1 95.12 320 THR A O 1
ATOM 2387 N N . ILE A 1 321 ? -14.461 -41.031 -13.5 1 94.69 321 ILE A N 1
ATOM 2388 C CA . ILE A 1 321 ? -14.438 -41.844 -14.711 1 94.69 321 ILE A CA 1
ATOM 238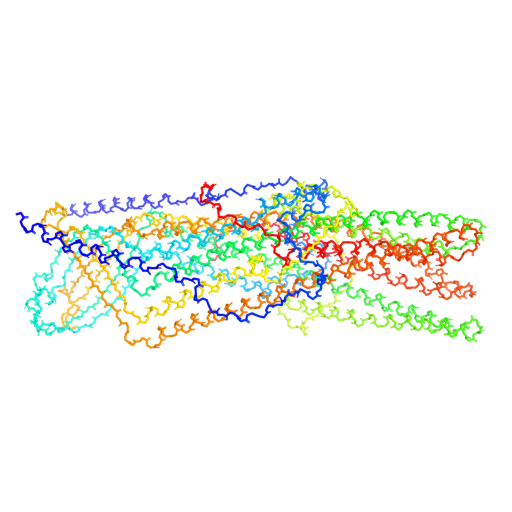9 C C . ILE A 1 321 ? -13.398 -41.281 -15.688 1 94.69 321 ILE A C 1
ATOM 2391 O O . ILE A 1 321 ? -13.508 -40.125 -16.125 1 94.69 321 ILE A O 1
ATOM 2395 N N . GLN A 1 322 ? -12.453 -42.156 -15.984 1 95.75 322 GLN A N 1
ATOM 2396 C CA . GLN A 1 322 ? -11.383 -41.75 -16.891 1 95.75 322 GLN A CA 1
ATOM 2397 C C . GLN A 1 322 ? -11.406 -42.562 -18.172 1 95.75 322 GLN A C 1
ATOM 2399 O O . GLN A 1 322 ? -11.523 -43.781 -18.125 1 95.75 322 GLN A O 1
ATOM 2404 N N . LEU A 1 323 ? -11.383 -41.844 -19.312 1 95.25 323 LEU A N 1
ATOM 2405 C CA . LEU A 1 323 ? -11.211 -42.469 -20.625 1 95.25 323 LEU A CA 1
ATOM 2406 C C . LEU A 1 323 ? -9.812 -42.188 -21.172 1 95.25 323 LEU A C 1
ATOM 2408 O O . LEU A 1 323 ? -9.344 -41.062 -21.172 1 95.25 323 LEU A O 1
ATOM 2412 N N . THR A 1 324 ? -9.109 -43.281 -21.562 1 95.62 324 THR A N 1
ATOM 2413 C CA . THR A 1 324 ? -7.793 -43.156 -22.172 1 95.62 324 THR A CA 1
ATOM 2414 C C . THR A 1 324 ? -7.719 -43.906 -23.484 1 95.62 324 THR A C 1
ATOM 2416 O O . THR A 1 324 ? -8.375 -44.938 -23.656 1 95.62 324 THR A O 1
ATOM 2419 N N . ALA A 1 325 ? -7.113 -43.344 -24.406 1 93.81 325 ALA A N 1
ATOM 2420 C CA . ALA A 1 325 ? -6.836 -43.969 -25.688 1 93.81 325 ALA A CA 1
ATOM 2421 C C . ALA A 1 325 ? -5.406 -43.719 -26.141 1 93.81 325 ALA A C 1
ATOM 2423 O O . ALA A 1 325 ? -4.891 -42.594 -25.953 1 93.81 325 ALA A O 1
ATOM 2424 N N . GLN A 1 326 ? -4.727 -44.75 -26.562 1 94.44 326 GLN A N 1
ATOM 2425 C CA . GLN A 1 326 ? -3.371 -44.625 -27.094 1 94.44 326 GLN A CA 1
ATOM 2426 C C . GLN A 1 326 ? -3.182 -45.469 -28.344 1 94.44 326 GLN A C 1
ATOM 2428 O O . GLN A 1 326 ? -3.701 -46.594 -28.422 1 94.44 326 GLN A O 1
ATOM 2433 N N . GLY A 1 327 ? -2.602 -44.969 -29.359 1 92.44 327 GLY A N 1
ATOM 2434 C CA . GLY A 1 327 ? -2.26 -45.688 -30.578 1 92.44 327 GLY A CA 1
ATOM 2435 C C . GLY A 1 327 ? -0.973 -45.219 -31.203 1 92.44 327 GLY A C 1
ATOM 2436 O O . GLY A 1 327 ? -0.587 -44.062 -31.047 1 92.44 327 GLY A O 1
ATOM 2437 N N . GLY A 1 328 ? -0.313 -46.219 -31.828 1 93.62 328 GLY A N 1
ATOM 2438 C CA . GLY A 1 328 ? 0.925 -45.844 -32.5 1 93.62 328 GLY A CA 1
ATOM 2439 C C . GLY A 1 328 ? 1.67 -47.031 -33.062 1 93.62 328 GLY A C 1
ATOM 2440 O O . GLY A 1 328 ? 1.054 -47.969 -33.594 1 93.62 328 GLY A O 1
ATOM 2441 N N . TYR A 1 329 ? 2.949 -46.844 -33.156 1 91.75 329 TYR A N 1
ATOM 2442 C CA . TYR A 1 329 ? 3.848 -47.875 -33.688 1 91.75 329 TYR A CA 1
ATOM 2443 C C . TYR A 1 329 ? 4.918 -48.219 -32.656 1 91.75 329 TYR A C 1
ATOM 2445 O O . TYR A 1 329 ? 5.418 -47.344 -31.938 1 91.75 329 TYR A O 1
ATOM 2453 N N . GLN A 1 330 ? 5.184 -49.469 -32.562 1 90.75 330 GLN A N 1
ATOM 2454 C CA . GLN A 1 330 ? 6.266 -49.969 -31.703 1 90.75 330 GLN A CA 1
ATOM 2455 C C . GLN A 1 330 ? 7.035 -51.094 -32.406 1 90.75 330 GLN A C 1
ATOM 2457 O O . GLN A 1 330 ? 6.434 -51.969 -33.031 1 90.75 330 GLN A O 1
ATOM 2462 N N . SER A 1 331 ? 8.43 -50.969 -32.406 1 87.44 331 SER A N 1
ATOM 2463 C CA . SER A 1 331 ? 9.266 -51.969 -33.062 1 87.44 331 SER A CA 1
ATOM 2464 C C . SER A 1 331 ? 10.594 -52.125 -32.344 1 87.44 331 SER A C 1
ATOM 2466 O O . SER A 1 331 ? 11.031 -51.25 -31.594 1 87.44 331 SER A O 1
ATOM 2468 N N . ALA A 1 332 ? 11.195 -53.344 -32.438 1 86.56 332 ALA A N 1
ATOM 2469 C CA . ALA A 1 332 ? 12.539 -53.594 -31.922 1 86.56 332 ALA A CA 1
ATOM 2470 C C . ALA A 1 332 ? 13.602 -52.969 -32.812 1 86.56 332 ALA A C 1
ATOM 2472 O O . ALA A 1 332 ? 14.75 -52.781 -32.375 1 86.56 332 ALA A O 1
ATOM 2473 N N . ALA A 1 333 ? 13.297 -52.719 -34.031 1 84.38 333 ALA A N 1
ATOM 2474 C CA . ALA A 1 333 ? 14.203 -52.062 -34.969 1 84.38 333 ALA A CA 1
ATOM 2475 C C . ALA A 1 333 ? 13.617 -50.781 -35.5 1 84.38 333 ALA A C 1
ATOM 2477 O O . ALA A 1 333 ? 12.438 -50.719 -35.875 1 84.38 333 ALA A O 1
ATOM 2478 N N . LEU A 1 334 ? 14.406 -49.781 -35.531 1 86.06 334 LEU A N 1
ATOM 2479 C CA . LEU A 1 334 ? 13.977 -48.469 -36 1 86.06 334 LEU A CA 1
ATOM 2480 C C . LEU A 1 334 ? 13.531 -48.531 -37.469 1 86.06 334 LEU A C 1
ATOM 2482 O O . LEU A 1 334 ? 12.586 -47.844 -37.844 1 86.06 334 LEU A O 1
ATOM 2486 N N . ALA A 1 335 ? 14.172 -49.375 -38.188 1 85.75 335 ALA A N 1
ATOM 2487 C CA . ALA A 1 335 ? 13.914 -49.469 -39.625 1 85.75 335 ALA A CA 1
ATOM 2488 C C . ALA A 1 335 ? 12.508 -50 -39.906 1 85.75 335 ALA A C 1
ATOM 2490 O O . ALA A 1 335 ? 11.93 -49.75 -40.969 1 85.75 335 ALA A O 1
ATOM 2491 N N . SER A 1 336 ? 11.922 -50.75 -38.938 1 87.81 336 SER A N 1
ATOM 2492 C CA . SER A 1 336 ? 10.609 -51.344 -39.125 1 87.81 336 SER A CA 1
ATOM 2493 C C . SER A 1 336 ? 9.539 -50.625 -38.312 1 87.81 336 SER A C 1
ATOM 2495 O O . SER A 1 336 ? 8.445 -51.156 -38.125 1 87.81 336 SER A O 1
ATOM 2497 N N . LEU A 1 337 ? 9.82 -49.531 -37.812 1 87.75 337 LEU A N 1
ATOM 2498 C CA . LEU A 1 337 ? 8.938 -48.844 -36.875 1 87.75 337 LEU A CA 1
ATOM 2499 C C . LEU A 1 337 ? 7.617 -48.469 -37.531 1 87.75 337 LEU A C 1
ATOM 2501 O O . LEU A 1 337 ? 6.551 -48.625 -36.938 1 87.75 337 LEU A O 1
ATOM 2505 N N . PHE A 1 338 ? 7.629 -48.062 -38.812 1 89.44 338 PHE A N 1
ATOM 2506 C CA . PHE A 1 338 ? 6.406 -47.594 -39.469 1 89.44 338 PHE A CA 1
ATOM 2507 C C . PHE A 1 338 ? 5.883 -48.656 -40.438 1 89.44 338 PHE A C 1
ATOM 2509 O O . PHE A 1 338 ? 5.555 -48.312 -41.594 1 89.44 338 PHE A O 1
ATOM 2516 N N . THR A 1 339 ? 5.84 -49.844 -40.031 1 88.56 339 THR A N 1
ATOM 2517 C CA . THR A 1 339 ? 5.242 -50.938 -40.781 1 88.56 339 THR A CA 1
ATOM 2518 C C . THR A 1 339 ? 3.904 -51.344 -40.188 1 88.56 339 THR A C 1
ATOM 2520 O O . THR A 1 339 ? 3.66 -51.125 -39 1 88.56 339 THR A O 1
ATOM 2523 N N . PRO A 1 340 ? 3.041 -51.875 -40.969 1 88.44 340 PRO A N 1
ATOM 2524 C CA . PRO A 1 340 ? 1.722 -52.25 -40.438 1 88.44 340 PRO A CA 1
ATOM 2525 C C . PRO A 1 340 ? 1.799 -53.25 -39.281 1 88.44 340 PRO A C 1
ATOM 2527 O O . PRO A 1 340 ? 0.912 -53.281 -38.438 1 88.44 340 PRO A O 1
ATOM 2530 N N . GLN A 1 341 ? 2.816 -54.094 -39.219 1 88.31 341 GLN A N 1
ATOM 2531 C CA . GLN A 1 341 ? 2.961 -55.094 -38.156 1 88.31 341 GLN A CA 1
ATOM 2532 C C . GLN A 1 341 ? 3.379 -54.438 -36.844 1 88.31 341 GLN A C 1
ATOM 2534 O O . GLN A 1 341 ? 3.242 -55.062 -35.781 1 88.31 341 GLN A O 1
ATOM 2539 N N . ALA A 1 342 ? 3.729 -53.188 -36.938 1 89.5 342 ALA A N 1
ATOM 2540 C CA . ALA A 1 342 ? 4.254 -52.5 -35.75 1 89.5 342 ALA A CA 1
ATOM 2541 C C . ALA A 1 342 ? 3.17 -51.688 -35.062 1 89.5 342 ALA A C 1
ATOM 2543 O O . ALA A 1 342 ? 3.422 -51.062 -34.031 1 89.5 342 ALA A O 1
ATOM 2544 N N . THR A 1 343 ? 1.949 -51.719 -35.5 1 89.44 343 THR A N 1
ATOM 2545 C CA . THR A 1 343 ? 0.878 -50.875 -34.969 1 89.44 343 THR A CA 1
ATOM 2546 C C . THR A 1 343 ? 0.369 -51.438 -33.656 1 89.44 343 THR A C 1
ATOM 2548 O O . THR A 1 343 ? 0.387 -52.656 -33.438 1 89.44 343 THR A O 1
ATOM 2551 N N . PHE A 1 344 ? 0.074 -50.594 -32.688 1 88.31 344 PHE A N 1
ATOM 2552 C CA . PHE A 1 344 ? -0.613 -51 -31.453 1 88.31 344 PHE A CA 1
ATOM 2553 C C . PHE A 1 344 ? -1.68 -49.969 -31.078 1 88.31 344 PHE A C 1
ATOM 2555 O O . PHE A 1 344 ? -1.674 -48.844 -31.594 1 88.31 344 PHE A O 1
ATOM 2562 N N . SER A 1 345 ? -2.693 -50.375 -30.391 1 90.81 345 SER A N 1
ATOM 2563 C CA . SER A 1 345 ? -3.711 -49.5 -29.828 1 90.81 345 SER A CA 1
ATOM 2564 C C . SER A 1 345 ? -4.211 -50 -28.484 1 90.81 345 SER A C 1
ATOM 2566 O O . SER A 1 345 ? -4.141 -51.188 -28.188 1 90.81 345 SER A O 1
ATOM 2568 N N . ASN A 1 346 ? -4.398 -49.125 -27.641 1 92.12 346 ASN A N 1
ATOM 2569 C CA . ASN A 1 346 ? -5 -49.375 -26.344 1 92.12 346 ASN A CA 1
ATOM 2570 C C . ASN A 1 346 ? -6.109 -48.375 -26.016 1 92.12 346 ASN A C 1
ATOM 2572 O O . ASN A 1 346 ? -5.906 -47.188 -26.109 1 92.12 346 ASN A O 1
ATOM 2576 N N . ILE A 1 347 ? -7.332 -48.781 -25.812 1 91.88 347 ILE A N 1
ATOM 2577 C CA . ILE A 1 347 ? -8.461 -48 -25.359 1 91.88 347 ILE A CA 1
ATOM 2578 C C . ILE A 1 347 ? -8.969 -48.531 -24.016 1 91.88 347 ILE A C 1
ATOM 2580 O O . ILE A 1 347 ? -9.172 -49.719 -23.859 1 91.88 347 ILE A O 1
ATOM 2584 N N . ALA A 1 348 ? -9.07 -47.656 -23.094 1 92.31 348 ALA A N 1
ATOM 2585 C CA . ALA A 1 348 ? -9.477 -48.125 -21.766 1 92.31 348 ALA A CA 1
ATOM 2586 C C . ALA A 1 348 ? -10.398 -47.094 -21.094 1 92.31 348 ALA A C 1
ATOM 2588 O O . ALA A 1 348 ? -10.305 -45.906 -21.344 1 92.31 348 ALA A O 1
ATOM 2589 N N . ALA A 1 349 ? -11.375 -47.594 -20.312 1 93.19 349 ALA A N 1
ATOM 2590 C CA . ALA A 1 349 ? -12.219 -46.844 -19.406 1 93.19 349 ALA A CA 1
ATOM 2591 C C . ALA A 1 349 ? -12.039 -47.312 -17.969 1 93.19 349 ALA A C 1
ATOM 2593 O O . ALA A 1 349 ? -12.016 -48.5 -17.703 1 93.19 349 ALA A O 1
ATOM 2594 N N . GLY A 1 350 ? -11.719 -46.312 -17.125 1 93.56 350 GLY A N 1
ATOM 2595 C CA . GLY A 1 350 ? -11.523 -46.656 -15.727 1 93.56 350 GLY A CA 1
ATOM 2596 C C . GLY A 1 350 ? -12.414 -45.875 -14.789 1 93.56 350 GLY A C 1
ATOM 2597 O O . GLY A 1 350 ? -12.688 -44.719 -15.023 1 93.56 350 GLY A O 1
ATOM 2598 N N . LEU A 1 351 ? -13.016 -46.594 -13.781 1 93.56 351 LEU A N 1
ATOM 2599 C CA . LEU A 1 351 ? -13.797 -45.969 -12.711 1 93.56 351 LEU A CA 1
ATOM 2600 C C . LEU A 1 351 ? -13.102 -46.125 -11.359 1 93.56 351 LEU A C 1
ATOM 2602 O O . LEU A 1 351 ? -12.742 -47.25 -10.984 1 93.56 351 LEU A O 1
ATOM 2606 N N . THR A 1 352 ? -12.828 -45.062 -10.68 1 94.5 352 THR A N 1
ATOM 2607 C CA . THR A 1 352 ? -12.18 -45.094 -9.375 1 94.5 352 THR A CA 1
ATOM 2608 C C . THR A 1 352 ? -13.055 -44.438 -8.312 1 94.5 352 THR A C 1
ATOM 2610 O O . THR A 1 352 ? -13.445 -43.281 -8.461 1 94.5 352 THR A O 1
ATOM 2613 N N . GLN A 1 353 ? -13.352 -45.188 -7.195 1 94.38 353 GLN A N 1
ATOM 2614 C CA . GLN A 1 353 ? -14.156 -44.688 -6.086 1 94.38 353 GLN A CA 1
ATOM 2615 C C . GLN A 1 353 ? -13.398 -44.812 -4.762 1 94.38 353 GLN A C 1
ATOM 2617 O O . GLN A 1 353 ? -13.109 -45.906 -4.305 1 94.38 353 GLN A O 1
ATOM 2622 N N . PRO A 1 354 ? -13.023 -43.656 -4.18 1 93 354 PRO A N 1
ATOM 2623 C CA . PRO A 1 354 ? -12.484 -43.781 -2.824 1 93 354 PRO A CA 1
ATOM 2624 C C . PRO A 1 354 ? -13.492 -44.375 -1.836 1 93 354 PRO A C 1
ATOM 2626 O O . PRO A 1 354 ? -14.641 -43.906 -1.779 1 93 354 PRO A O 1
ATOM 2629 N N . ILE A 1 355 ? -13.078 -45.344 -1.133 1 93.94 355 ILE A N 1
ATOM 2630 C CA . ILE A 1 355 ? -13.938 -45.969 -0.141 1 93.94 355 ILE A CA 1
ATOM 2631 C C . ILE A 1 355 ? -13.594 -45.469 1.252 1 93.94 355 ILE A C 1
ATOM 2633 O O . ILE A 1 355 ? -14.484 -45.094 2.023 1 93.94 355 ILE A O 1
ATOM 2637 N N . PHE A 1 356 ? -12.266 -45.469 1.613 1 95.56 356 PHE A N 1
ATOM 2638 C CA . PHE A 1 356 ? -11.75 -44.938 2.869 1 95.56 356 PHE A CA 1
ATOM 2639 C C . PHE A 1 356 ? -10.492 -44.094 2.627 1 95.56 356 PHE A C 1
ATOM 2641 O O . PHE A 1 356 ? -9.508 -44.594 2.078 1 95.56 356 PHE A O 1
ATOM 2648 N N . ASP A 1 357 ? -10.562 -42.844 3.01 1 95.25 357 ASP A N 1
ATOM 2649 C CA . ASP A 1 357 ? -9.43 -41.938 2.762 1 95.25 357 ASP A CA 1
ATOM 2650 C C . ASP A 1 357 ? -9.031 -41.219 4.031 1 95.25 357 ASP A C 1
ATOM 2652 O O . ASP A 1 357 ? -8.469 -40.094 3.963 1 95.25 357 ASP A O 1
ATOM 2656 N N . GLY A 1 358 ? -9.438 -41.719 5.227 1 96.31 358 GLY A N 1
ATOM 2657 C CA . GLY A 1 358 ? -9.07 -41.125 6.5 1 96.31 358 GLY A CA 1
ATOM 2658 C C . GLY A 1 358 ? -9.75 -39.781 6.75 1 96.31 358 GLY A C 1
ATOM 2659 O O . GLY A 1 358 ? -9.273 -38.969 7.551 1 96.31 358 GLY A O 1
ATOM 2660 N N . GLY A 1 359 ? -10.836 -39.406 6.004 1 97.06 359 GLY A N 1
ATOM 2661 C CA . GLY A 1 359 ? -11.578 -38.156 6.211 1 97.06 359 GLY A CA 1
ATOM 2662 C C . GLY A 1 359 ? -11.109 -37.031 5.32 1 97.06 359 GLY A C 1
ATOM 2663 O O . GLY A 1 359 ? -11.516 -35.875 5.512 1 97.06 359 GLY A O 1
ATOM 2664 N N . ARG A 1 360 ? -10.234 -37.281 4.391 1 97.19 360 ARG A N 1
ATOM 2665 C CA . ARG A 1 360 ? -9.656 -36.25 3.547 1 97.19 360 ARG A CA 1
ATOM 2666 C C . ARG A 1 360 ? -10.727 -35.562 2.713 1 97.19 360 ARG A C 1
ATOM 2668 O O . ARG A 1 360 ? -10.797 -34.312 2.674 1 97.19 360 ARG A O 1
ATOM 2675 N N . ILE A 1 361 ? -11.648 -36.375 1.984 1 97 361 ILE A N 1
ATOM 2676 C CA . ILE A 1 361 ? -12.68 -35.812 1.121 1 97 361 ILE A CA 1
ATOM 2677 C C . ILE A 1 361 ? -13.703 -35.062 1.968 1 97 361 ILE A C 1
ATOM 2679 O O . ILE A 1 361 ? -14.102 -33.969 1.627 1 97 361 ILE A O 1
ATOM 2683 N N . GLN A 1 362 ? -14.086 -35.656 3.09 1 96.94 362 GLN A N 1
ATOM 2684 C CA . GLN A 1 362 ? -14.992 -34.969 4.008 1 96.94 362 GLN A CA 1
ATOM 2685 C C . GLN A 1 362 ? -14.375 -33.688 4.531 1 96.94 362 GLN A C 1
ATOM 2687 O O . GLN A 1 362 ? -15.055 -32.656 4.629 1 96.94 362 GLN A O 1
ATOM 2692 N N . GLY A 1 363 ? -13.094 -33.781 4.988 1 98 363 GLY A N 1
ATOM 2693 C CA . GLY A 1 363 ? -12.398 -32.594 5.445 1 98 363 GLY A CA 1
ATOM 2694 C C . GLY A 1 363 ? -12.367 -31.484 4.41 1 98 363 GLY A C 1
ATOM 2695 O O . GLY A 1 363 ? -12.555 -30.312 4.746 1 98 363 GLY A O 1
ATOM 2696 N N . ASN A 1 364 ? -12.125 -31.812 3.178 1 97.81 364 ASN A N 1
ATOM 2697 C CA . ASN A 1 364 ? -12.109 -30.812 2.107 1 97.81 364 ASN A CA 1
ATOM 2698 C C . ASN A 1 364 ? -13.492 -30.203 1.896 1 97.81 364 ASN A C 1
ATOM 2700 O O . ASN A 1 364 ? -13.609 -29 1.666 1 97.81 364 ASN A O 1
ATOM 2704 N N . PHE A 1 365 ? -14.539 -30.984 1.857 1 97.12 365 PHE A N 1
ATOM 2705 C CA . PHE A 1 365 ? -15.906 -30.484 1.75 1 97.12 365 PHE A CA 1
ATOM 2706 C C . PHE A 1 365 ? -16.219 -29.516 2.879 1 97.12 365 PHE A C 1
ATOM 2708 O O . PHE A 1 365 ? -16.719 -28.406 2.637 1 97.12 365 PHE A O 1
ATOM 2715 N N . ASP A 1 366 ? -15.797 -29.891 4.117 1 98.06 366 ASP A N 1
ATOM 2716 C CA . ASP A 1 366 ? -16.016 -29.016 5.27 1 98.06 366 ASP A CA 1
ATOM 2717 C C . ASP A 1 366 ? -15.227 -27.719 5.129 1 98.06 366 ASP A C 1
ATOM 2719 O O . ASP A 1 366 ? -15.719 -26.641 5.492 1 98.06 366 ASP A O 1
ATOM 2723 N N . LEU A 1 367 ? -14.016 -27.812 4.641 1 98.25 367 LEU A N 1
ATOM 2724 C CA . LEU A 1 367 ? -13.172 -26.641 4.426 1 98.25 367 LEU A CA 1
ATOM 2725 C C . LEU A 1 367 ? -13.844 -25.656 3.467 1 98.25 367 LEU A C 1
ATOM 2727 O O . LEU A 1 367 ? -13.945 -24.469 3.762 1 98.25 367 LEU A O 1
ATOM 2731 N N . THR A 1 368 ? -14.312 -26.172 2.346 1 97.75 368 THR A N 1
ATOM 2732 C CA . THR A 1 368 ? -14.891 -25.312 1.328 1 97.75 368 THR A CA 1
ATOM 2733 C C . THR A 1 368 ? -16.203 -24.703 1.817 1 97.75 368 THR A C 1
ATOM 2735 O O . THR A 1 368 ? -16.516 -23.547 1.505 1 97.75 368 THR A O 1
ATOM 2738 N N . GLN A 1 369 ? -16.969 -25.453 2.561 1 97.38 369 GLN A N 1
ATOM 2739 C CA . GLN A 1 369 ? -18.188 -24.922 3.156 1 97.38 369 GLN A CA 1
ATOM 2740 C C . GLN A 1 369 ? -17.875 -23.781 4.125 1 97.38 369 GLN A C 1
ATOM 2742 O O . GLN A 1 369 ? -18.578 -22.766 4.137 1 97.38 369 GLN A O 1
ATOM 2747 N N . ALA A 1 370 ? -16.859 -24.031 4.965 1 98.06 370 ALA A N 1
ATOM 2748 C CA . ALA A 1 370 ? -16.484 -23 5.934 1 98.06 370 ALA A CA 1
ATOM 2749 C C . ALA A 1 370 ? -15.977 -21.75 5.23 1 98.06 370 ALA A C 1
ATOM 2751 O O . ALA A 1 370 ? -16.219 -20.625 5.691 1 98.06 370 ALA A O 1
ATOM 2752 N N . GLN A 1 371 ? -15.281 -21.922 4.156 1 98.12 371 GLN A N 1
ATOM 2753 C CA . GLN A 1 371 ? -14.836 -20.781 3.357 1 98.12 371 GLN A CA 1
ATOM 2754 C C . GLN A 1 371 ? -16.031 -20.016 2.777 1 98.12 371 GLN A C 1
ATOM 2756 O O . GLN A 1 371 ? -16.031 -18.781 2.76 1 98.12 371 GLN A O 1
ATOM 2761 N N . GLN A 1 372 ? -17.031 -20.703 2.25 1 97.25 372 GLN A N 1
ATOM 2762 C CA . GLN A 1 372 ? -18.266 -20.078 1.764 1 97.25 372 GLN A CA 1
ATOM 2763 C C . GLN A 1 372 ? -18.953 -19.281 2.869 1 97.25 372 GLN A C 1
ATOM 2765 O O . GLN A 1 372 ? -19.406 -18.156 2.639 1 97.25 372 GLN A O 1
ATOM 2770 N N . GLU A 1 373 ? -18.969 -19.828 4.098 1 97.44 373 GLU A N 1
ATOM 2771 C CA . GLU A 1 373 ? -19.594 -19.156 5.23 1 97.44 373 GLU A CA 1
ATOM 2772 C C . GLU A 1 373 ? -18.859 -17.875 5.582 1 97.44 373 GLU A C 1
ATOM 2774 O O . GLU A 1 373 ? -19.484 -16.859 5.887 1 97.44 373 GLU A O 1
ATOM 2779 N N . GLU A 1 374 ? -17.531 -17.969 5.582 1 98 374 GLU A N 1
ATOM 2780 C CA . GLU A 1 374 ? -16.75 -16.766 5.828 1 98 374 GLU A CA 1
ATOM 2781 C C . GLU A 1 374 ? -17.078 -15.664 4.824 1 98 374 GLU A C 1
ATOM 2783 O O . GLU A 1 374 ? -17.266 -14.508 5.203 1 98 374 GLU A O 1
ATOM 2788 N N . LEU A 1 375 ? -17.172 -16.062 3.551 1 97.75 375 LEU A N 1
ATOM 2789 C CA . LEU A 1 375 ? -17.422 -15.07 2.502 1 97.75 375 LEU A CA 1
ATOM 2790 C C . LEU A 1 375 ? -18.859 -14.547 2.572 1 97.75 375 LEU A C 1
ATOM 2792 O O . LEU A 1 375 ? -19.109 -13.391 2.23 1 97.75 375 LEU A O 1
ATOM 2796 N N . LEU A 1 376 ? -19.781 -15.406 3.043 1 97.38 376 LEU A N 1
ATOM 2797 C CA . LEU A 1 376 ? -21.141 -14.945 3.285 1 97.38 376 LEU A CA 1
ATOM 2798 C C . LEU A 1 376 ? -21.156 -13.844 4.34 1 97.38 376 LEU A C 1
ATOM 2800 O O . LEU A 1 376 ? -21.812 -12.812 4.152 1 97.38 376 LEU A O 1
ATOM 2804 N N . GLN A 1 377 ? -20.406 -14.016 5.465 1 97.56 377 GLN A N 1
ATOM 2805 C CA . GLN A 1 377 ? -20.344 -13.008 6.52 1 97.56 377 GLN A CA 1
ATOM 2806 C C . GLN A 1 377 ? -19.656 -11.734 6.023 1 97.56 377 GLN A C 1
ATOM 2808 O O . GLN A 1 377 ? -20.078 -10.625 6.367 1 97.56 377 GLN A O 1
ATOM 2813 N N . THR A 1 378 ? -18.672 -11.953 5.215 1 97.88 378 THR A N 1
ATOM 2814 C CA . THR A 1 378 ? -17.969 -10.805 4.656 1 97.88 378 THR A CA 1
ATOM 2815 C C . THR A 1 378 ? -18.875 -10.008 3.736 1 97.88 378 THR A C 1
ATOM 2817 O O . THR A 1 378 ? -18.844 -8.773 3.727 1 97.88 378 THR A O 1
ATOM 2820 N N . TYR A 1 379 ? -19.734 -10.75 2.926 1 96.81 379 TYR A N 1
ATOM 2821 C CA . TYR A 1 379 ? -20.719 -10.094 2.068 1 96.81 379 TYR A CA 1
ATOM 2822 C C . TYR A 1 379 ? -21.719 -9.289 2.893 1 96.81 379 TYR A C 1
ATOM 2824 O O . TYR A 1 379 ? -21.969 -8.117 2.605 1 96.81 379 TYR A O 1
ATOM 2832 N N . ARG A 1 380 ? -22.172 -9.82 3.951 1 96.94 380 ARG A N 1
ATOM 2833 C CA . ARG A 1 380 ? -23.109 -9.148 4.844 1 96.94 380 ARG A CA 1
ATOM 2834 C C . ARG A 1 380 ? -22.484 -7.898 5.457 1 96.94 380 ARG A C 1
ATOM 2836 O O . ARG A 1 380 ? -23.109 -6.836 5.492 1 96.94 380 ARG A O 1
ATOM 2843 N N . LYS A 1 381 ? -21.25 -8.039 5.906 1 97.69 381 LYS A N 1
ATOM 2844 C CA . LYS A 1 381 ? -20.531 -6.914 6.496 1 97.69 381 LYS A CA 1
ATOM 2845 C C . LYS A 1 381 ? -20.359 -5.785 5.488 1 97.69 381 LYS A C 1
ATOM 2847 O O . LYS A 1 381 ? -20.531 -4.609 5.824 1 97.69 381 LYS A O 1
ATOM 2852 N N . THR A 1 382 ? -20.047 -6.168 4.277 1 97.44 382 THR A N 1
ATOM 2853 C CA . THR A 1 382 ? -19.828 -5.172 3.236 1 97.44 382 THR A CA 1
ATOM 2854 C C . THR A 1 382 ? -21.125 -4.395 2.961 1 97.44 382 THR A C 1
ATOM 2856 O O . THR A 1 382 ? -21.094 -3.172 2.811 1 97.44 382 THR A O 1
ATOM 2859 N N . VAL A 1 383 ? -22.203 -5.102 2.959 1 96.06 383 VAL A N 1
ATOM 2860 C CA . VAL A 1 383 ? -23.484 -4.477 2.711 1 96.06 383 VAL A CA 1
ATOM 2861 C C . VAL A 1 383 ? -23.844 -3.527 3.857 1 96.06 383 VAL A C 1
ATOM 2863 O O . VAL A 1 383 ? -24.188 -2.369 3.629 1 96.06 383 VAL A O 1
ATOM 2866 N N . VAL A 1 384 ? -23.703 -3.918 5.141 1 96.31 384 VAL A N 1
ATOM 2867 C CA . VAL A 1 384 ? -24.016 -3.102 6.309 1 96.31 384 VAL A CA 1
ATOM 2868 C C . VAL A 1 384 ? -23.109 -1.872 6.344 1 96.31 384 VAL A C 1
ATOM 2870 O O . VAL A 1 384 ? -23.578 -0.758 6.59 1 96.31 384 VAL A O 1
ATOM 2873 N N . SER A 1 385 ? -21.859 -2.109 6.039 1 96.94 385 SER A N 1
ATOM 2874 C CA . SER A 1 385 ? -20.906 -1.002 6.031 1 96.94 385 SER A CA 1
ATOM 2875 C C . SER A 1 385 ? -21.234 0.008 4.941 1 96.94 385 SER A C 1
ATOM 2877 O O . SER A 1 385 ? -21.031 1.21 5.113 1 96.94 385 SER A O 1
ATOM 2879 N N . ALA A 1 386 ? -21.766 -0.488 3.842 1 95.75 386 ALA A N 1
ATOM 2880 C CA . ALA A 1 386 ? -22.125 0.391 2.732 1 95.75 386 ALA A CA 1
ATOM 2881 C C . ALA A 1 386 ? -23.25 1.343 3.131 1 95.75 386 ALA A C 1
ATOM 2883 O O . ALA A 1 386 ? -23.219 2.523 2.775 1 95.75 386 ALA A O 1
ATOM 2884 N N . PHE A 1 387 ? -24.234 0.907 3.902 1 94.62 387 PHE A N 1
ATOM 2885 C CA . PHE A 1 387 ? -25.312 1.766 4.387 1 94.62 387 PHE A CA 1
ATOM 2886 C C . PHE A 1 387 ? -24.766 2.838 5.324 1 94.62 387 PHE A C 1
ATOM 2888 O O . PHE A 1 387 ? -25.172 4 5.242 1 94.62 387 PHE A O 1
ATOM 2895 N N . ALA A 1 388 ? -23.859 2.434 6.18 1 95.81 388 ALA A N 1
ATOM 2896 C CA . ALA A 1 388 ? -23.234 3.385 7.098 1 95.81 388 ALA A CA 1
ATOM 2897 C C . ALA A 1 388 ? -22.438 4.445 6.34 1 95.81 388 ALA A C 1
ATOM 2899 O O . ALA A 1 388 ? -22.453 5.621 6.703 1 95.81 388 ALA A O 1
ATOM 2900 N N . ASP A 1 389 ? -21.812 3.994 5.301 1 96.31 389 ASP A N 1
ATOM 2901 C CA . ASP A 1 389 ? -21.047 4.934 4.488 1 96.31 389 ASP A CA 1
ATOM 2902 C C . ASP A 1 389 ? -21.953 6.02 3.906 1 96.31 389 ASP A C 1
ATOM 2904 O O . ASP A 1 389 ? -21.609 7.203 3.949 1 96.31 389 ASP A O 1
ATOM 2908 N N . VAL A 1 390 ? -23.031 5.629 3.367 1 94.38 390 VAL A N 1
ATOM 2909 C CA . VAL A 1 390 ? -23.953 6.57 2.744 1 94.38 390 VAL A CA 1
ATOM 2910 C C . VAL A 1 390 ? -24.531 7.512 3.803 1 94.38 390 VAL A C 1
ATOM 2912 O O . VAL A 1 390 ? -24.547 8.727 3.617 1 94.38 390 VAL A O 1
ATOM 2915 N N . ASP A 1 391 ? -24.922 6.969 4.941 1 95.25 391 ASP A N 1
ATOM 2916 C CA . ASP A 1 391 ? -25.5 7.785 6.004 1 95.25 391 ASP A CA 1
ATOM 2917 C C . ASP A 1 391 ? -24.484 8.789 6.539 1 95.25 391 ASP A C 1
ATOM 2919 O O . ASP A 1 391 ? -24.812 9.953 6.781 1 95.25 391 ASP A O 1
ATOM 2923 N N . ASN A 1 392 ? -23.281 8.328 6.73 1 96.88 392 ASN A N 1
ATOM 2924 C CA . ASN A 1 392 ? -22.219 9.219 7.172 1 96.88 392 ASN A CA 1
ATOM 2925 C C . ASN A 1 392 ? -21.984 10.359 6.184 1 96.88 392 ASN A C 1
ATOM 2927 O O . ASN A 1 392 ? -21.828 11.508 6.582 1 96.88 392 ASN A O 1
ATOM 2931 N N . ALA A 1 393 ? -22.016 10.023 4.93 1 96 393 ALA A N 1
ATOM 2932 C CA . ALA A 1 393 ? -21.781 11.031 3.9 1 96 393 ALA A CA 1
ATOM 2933 C C . ALA A 1 393 ? -22.922 12.039 3.834 1 96 393 ALA A C 1
ATOM 2935 O O . ALA A 1 393 ? -22.703 13.242 3.715 1 96 393 ALA A O 1
ATOM 2936 N N . LEU A 1 394 ? -24.109 11.547 3.924 1 94.56 394 LEU A N 1
ATOM 2937 C CA . LEU A 1 394 ? -25.281 12.414 3.918 1 94.56 394 LEU A CA 1
ATOM 2938 C C . LEU A 1 394 ? -25.266 13.352 5.125 1 94.56 394 LEU A C 1
ATOM 2940 O O . LEU A 1 394 ? -25.5 14.555 4.984 1 94.56 394 LEU A O 1
ATOM 2944 N N . GLU A 1 395 ? -24.953 12.734 6.297 1 96.38 395 GLU A N 1
ATOM 2945 C CA . GLU A 1 395 ? -24.891 13.547 7.504 1 96.38 395 GLU A CA 1
ATOM 2946 C C . GLU A 1 395 ? -23.75 14.57 7.414 1 96.38 395 GLU A C 1
ATOM 2948 O O . GLU A 1 395 ? -23.891 15.711 7.859 1 96.38 395 GLU A O 1
ATOM 2953 N N . SER A 1 396 ? -22.688 14.195 6.855 1 97.19 396 SER A N 1
ATOM 2954 C CA . SER A 1 396 ? -21.547 15.102 6.672 1 97.19 396 SER A CA 1
ATOM 2955 C C . SER A 1 396 ? -21.938 16.281 5.777 1 97.19 396 SER A C 1
ATOM 2957 O O . SER A 1 396 ? -21.594 17.422 6.078 1 97.19 396 SER A O 1
ATOM 2959 N N . ILE A 1 397 ? -22.672 16.031 4.672 1 95.81 397 ILE A N 1
ATOM 2960 C CA . ILE A 1 397 ? -23.094 17.109 3.781 1 95.81 397 ILE A CA 1
ATOM 2961 C C . ILE A 1 397 ? -24.047 18.031 4.523 1 95.81 397 ILE A C 1
ATOM 2963 O O . ILE A 1 397 ? -23.891 19.266 4.473 1 95.81 397 ILE A O 1
ATOM 2967 N N . LYS A 1 398 ? -24.953 17.484 5.25 1 95.31 398 LYS A N 1
ATOM 2968 C CA . LYS A 1 398 ? -25.953 18.266 5.984 1 95.31 398 LYS A CA 1
ATOM 2969 C C . LYS A 1 398 ? -25.281 19.172 7.016 1 95.31 398 LYS A C 1
ATOM 2971 O O . LYS A 1 398 ? -25.516 20.391 7.027 1 95.31 398 LYS A O 1
ATOM 2976 N N . GLN A 1 399 ? -24.375 18.578 7.836 1 97.69 399 GLN A N 1
ATOM 2977 C CA . GLN A 1 399 ? -23.75 19.328 8.922 1 97.69 399 GLN A CA 1
ATOM 2978 C C . GLN A 1 399 ? -22.75 20.344 8.375 1 97.69 399 GLN A C 1
ATOM 2980 O O . GLN A 1 399 ? -22.656 21.453 8.891 1 97.69 399 GLN A O 1
ATOM 2985 N N . ASN A 1 400 ? -22.078 20.031 7.344 1 97.62 400 ASN A N 1
ATOM 2986 C CA . ASN A 1 400 ? -21.109 20.969 6.797 1 97.62 400 ASN A CA 1
ATOM 2987 C C . ASN A 1 400 ? -21.797 22.094 6.023 1 97.62 400 ASN A C 1
ATOM 2989 O O . ASN A 1 400 ? -21.281 23.219 5.957 1 97.62 400 ASN A O 1
ATOM 2993 N N . THR A 1 401 ? -22.953 21.797 5.395 1 96.56 401 THR A N 1
ATOM 2994 C CA . THR A 1 401 ? -23.75 22.859 4.777 1 96.56 401 THR A CA 1
ATOM 2995 C C . THR A 1 401 ? -24.219 23.859 5.824 1 96.56 401 THR A C 1
ATOM 2997 O O . THR A 1 401 ? -24.109 25.078 5.637 1 96.56 401 THR A O 1
ATOM 3000 N N . GLU A 1 402 ? -24.703 23.297 6.934 1 97.62 402 GLU A N 1
ATOM 3001 C CA . GLU A 1 402 ? -25.125 24.156 8.031 1 97.62 402 GLU A CA 1
ATOM 3002 C C . GLU A 1 402 ? -23.953 24.922 8.625 1 97.62 402 GLU A C 1
ATOM 3004 O O . GLU A 1 402 ? -24.047 26.125 8.898 1 97.62 402 GLU A O 1
ATOM 3009 N N . ARG A 1 403 ? -22.875 24.25 8.781 1 98.31 403 ARG A N 1
ATOM 3010 C CA . ARG A 1 403 ? -21.672 24.891 9.305 1 98.31 403 ARG A CA 1
ATOM 3011 C C . ARG A 1 403 ? -21.203 26.016 8.391 1 98.31 403 ARG A C 1
ATOM 3013 O O . ARG A 1 403 ? -20.766 27.062 8.859 1 98.31 403 ARG A O 1
ATOM 3020 N N . LEU A 1 404 ? -21.281 25.812 7.109 1 97.69 404 LEU A N 1
ATOM 3021 C CA . LEU A 1 404 ? -20.859 26.828 6.145 1 97.69 404 LEU A CA 1
ATOM 3022 C C . LEU A 1 404 ? -21.734 28.078 6.266 1 97.69 404 LEU A C 1
ATOM 3024 O O . LEU A 1 404 ? -21.203 29.188 6.266 1 97.69 404 LEU A O 1
ATOM 3028 N N . ARG A 1 405 ? -23 27.891 6.418 1 97.62 405 ARG A N 1
ATOM 3029 C CA . ARG A 1 405 ? -23.922 29.016 6.613 1 97.62 405 ARG A CA 1
ATOM 3030 C C . ARG A 1 405 ? -23.578 29.797 7.875 1 97.62 405 ARG A C 1
ATOM 3032 O O . ARG A 1 405 ? -23.469 31.016 7.84 1 97.62 405 ARG A O 1
ATOM 3039 N N . LEU A 1 406 ? -23.328 29.031 8.938 1 98.38 406 LEU A N 1
ATOM 3040 C CA . LEU A 1 406 ? -23.016 29.672 10.219 1 98.38 406 LEU A CA 1
ATOM 3041 C C . LEU A 1 406 ? -21.641 30.344 10.172 1 98.38 406 LEU A C 1
ATOM 3043 O O . LEU A 1 406 ? -21.469 31.406 10.75 1 98.38 406 LEU A O 1
ATOM 3047 N N . GLN A 1 407 ? -20.781 29.75 9.469 1 98.31 407 GLN A N 1
ATOM 3048 C CA . GLN A 1 407 ? -19.438 30.312 9.383 1 98.31 407 GLN A CA 1
ATOM 3049 C C . GLN A 1 407 ? -19.422 31.594 8.562 1 98.31 407 GLN A C 1
ATOM 3051 O O . GLN A 1 407 ? -18.641 32.5 8.828 1 98.31 407 GLN A O 1
ATOM 3056 N N . ARG A 1 408 ? -20.266 31.688 7.562 1 98.06 408 ARG A N 1
ATOM 3057 C CA . ARG A 1 408 ? -20.422 32.938 6.832 1 98.06 408 ARG A CA 1
ATOM 3058 C C . ARG A 1 408 ? -20.906 34.062 7.754 1 98.06 408 ARG A C 1
ATOM 3060 O O . ARG A 1 408 ? -20.453 35.188 7.641 1 98.06 408 ARG A O 1
ATOM 3067 N N . GLU A 1 409 ? -21.781 33.75 8.727 1 98.25 409 GLU A N 1
ATOM 3068 C CA . GLU A 1 409 ? -22.219 34.719 9.727 1 98.25 409 GLU A CA 1
ATOM 3069 C C . GLU A 1 409 ? -21.078 35.125 10.648 1 98.25 409 GLU A C 1
ATOM 3071 O O . GLU A 1 409 ? -20.969 36.281 11.023 1 98.25 409 GLU A O 1
ATOM 3076 N N . VAL A 1 410 ? -20.281 34.125 10.977 1 98.25 410 VAL A N 1
ATOM 3077 C CA . VAL A 1 410 ? -19.125 34.406 11.82 1 98.25 410 VAL A CA 1
ATOM 3078 C C . VAL A 1 410 ? -18.203 35.375 11.109 1 98.25 410 VAL A C 1
ATOM 3080 O O . VAL A 1 410 ? -17.719 36.344 11.719 1 98.25 410 VAL A O 1
ATOM 3083 N N . VAL A 1 411 ? -17.953 35.219 9.828 1 98.06 411 VAL A N 1
ATOM 3084 C CA . VAL A 1 411 ? -17.062 36.094 9.062 1 98.06 411 VAL A CA 1
ATOM 3085 C C . VAL A 1 411 ? -17.688 37.5 8.969 1 98.06 411 VAL A C 1
ATOM 3087 O O . VAL A 1 411 ? -17 38.5 9.172 1 98.06 411 VAL A O 1
ATOM 3090 N N . ALA A 1 412 ? -18.969 37.594 8.719 1 98.06 412 ALA A N 1
ATOM 3091 C CA . ALA A 1 412 ? -19.641 38.875 8.586 1 98.06 412 ALA A CA 1
ATOM 3092 C C . ALA A 1 412 ? -19.578 39.656 9.891 1 98.06 412 ALA A C 1
ATOM 3094 O O . ALA A 1 412 ? -19.281 40.875 9.891 1 98.06 412 ALA A O 1
ATOM 3095 N N . SER A 1 413 ? -19.844 38.969 10.984 1 98.25 413 SER A N 1
ATOM 3096 C CA . SER A 1 413 ? -19.828 39.625 12.281 1 98.25 413 SER A CA 1
ATOM 3097 C C . SER A 1 413 ? -18.406 40.031 12.688 1 98.25 413 SER A C 1
ATOM 3099 O O . SER A 1 413 ? -18.203 41.094 13.234 1 98.25 413 SER A O 1
ATOM 3101 N N . SER A 1 414 ? -17.516 39.125 12.414 1 98.06 414 SER A N 1
ATOM 3102 C CA . SER A 1 414 ? -16.125 39.438 12.742 1 98.06 414 SER A CA 1
ATOM 3103 C C . SER A 1 414 ? -15.578 40.562 11.891 1 98.06 414 SER A C 1
ATOM 3105 O O . SER A 1 414 ? -14.797 41.406 12.367 1 98.06 414 SER A O 1
ATOM 3107 N N . ARG A 1 415 ? -15.984 40.625 10.633 1 97.38 415 ARG A N 1
ATOM 3108 C CA . ARG A 1 415 ? -15.578 41.719 9.742 1 97.38 415 ARG A CA 1
ATOM 3109 C C . ARG A 1 415 ? -16.156 43.031 10.219 1 97.38 415 ARG A C 1
ATOM 3111 O O . ARG A 1 415 ? -15.445 44.062 10.234 1 97.38 415 ARG A O 1
ATOM 3118 N N . ARG A 1 416 ? -17.391 43.094 10.641 1 97.12 416 ARG A N 1
ATOM 3119 C CA . ARG A 1 416 ? -18.016 44.281 11.164 1 97.12 416 ARG A CA 1
ATOM 3120 C C . ARG A 1 416 ? -17.297 44.781 12.414 1 97.12 416 ARG A C 1
ATOM 3122 O O . ARG A 1 416 ? -17.016 45.969 12.555 1 97.12 416 ARG A O 1
ATOM 3129 N N . ALA A 1 417 ? -17.031 43.812 13.266 1 96.56 417 ALA A N 1
ATOM 3130 C CA . ALA A 1 417 ? -16.344 44.156 14.5 1 96.56 417 ALA A CA 1
ATOM 3131 C C . ALA A 1 417 ? -14.961 44.75 14.203 1 96.56 417 ALA A C 1
ATOM 3133 O O . ALA A 1 417 ? -14.57 45.75 14.812 1 96.56 417 ALA A O 1
ATOM 3134 N N . PHE A 1 418 ? -14.242 44.219 13.266 1 95.31 418 PHE A N 1
ATOM 3135 C CA . PHE A 1 418 ? -12.914 44.688 12.914 1 95.31 418 PHE A CA 1
ATOM 3136 C C . PHE A 1 418 ? -12.984 46.062 12.25 1 95.31 418 PHE A C 1
ATOM 3138 O O . PHE A 1 418 ? -12.188 46.969 12.562 1 95.31 418 PHE A O 1
ATOM 3145 N N . ASP A 1 419 ? -13.938 46.281 11.352 1 94.94 419 ASP A N 1
ATOM 3146 C CA . ASP A 1 419 ? -14.117 47.562 10.68 1 94.94 419 ASP A CA 1
ATOM 3147 C C . ASP A 1 419 ? -14.406 48.688 11.68 1 94.94 419 ASP A C 1
ATOM 3149 O O . ASP A 1 419 ? -13.859 49.781 11.578 1 94.94 419 ASP A O 1
ATOM 3153 N N . LEU A 1 420 ? -15.234 48.375 12.703 1 94.75 420 LEU A N 1
ATOM 3154 C CA . LEU A 1 420 ? -15.562 49.375 13.742 1 94.75 420 LEU A CA 1
ATOM 3155 C C . LEU A 1 420 ? -14.344 49.688 14.602 1 94.75 420 LEU A C 1
ATOM 3157 O O . LEU A 1 420 ? -14.078 50.844 14.914 1 94.75 420 LEU A O 1
ATOM 3161 N N . ALA A 1 421 ? -13.656 48.594 14.891 1 93.62 421 ALA A N 1
ATOM 3162 C CA . ALA A 1 421 ? -12.461 48.781 15.711 1 93.62 421 ALA A CA 1
ATOM 3163 C C . ALA A 1 421 ? -11.414 49.594 14.969 1 93.62 421 ALA A C 1
ATOM 3165 O O . ALA A 1 421 ? -10.75 50.438 15.562 1 93.62 421 ALA A O 1
ATOM 3166 N N . GLU A 1 422 ? -11.242 49.375 13.734 1 91.19 422 GLU A N 1
ATOM 3167 C CA . GLU A 1 422 ? -10.289 50.125 12.922 1 91.19 422 GLU A CA 1
ATOM 3168 C C . GLU A 1 422 ? -10.688 51.594 12.797 1 91.19 422 GLU A C 1
ATOM 3170 O O . GLU A 1 422 ? -9.836 52.469 12.859 1 91.19 422 GLU A O 1
ATOM 3175 N N . GLN A 1 423 ? -11.992 51.875 12.672 1 91.38 423 GLN A N 1
ATOM 3176 C CA . GLN A 1 423 ? -12.492 53.25 12.609 1 91.38 423 GLN A CA 1
ATOM 3177 C C . GLN A 1 423 ? -12.227 54 13.922 1 91.38 423 GLN A C 1
ATOM 3179 O O . GLN A 1 423 ? -11.82 55.156 13.906 1 91.38 423 GLN A O 1
ATOM 3184 N N . GLN A 1 424 ? -12.453 53.281 14.961 1 90.56 424 GLN A N 1
ATOM 3185 C CA . GLN A 1 424 ? -12.211 53.875 16.266 1 90.56 424 GLN A CA 1
ATOM 3186 C C . GLN A 1 424 ? -10.727 54.156 16.484 1 90.56 424 GLN A C 1
ATOM 3188 O O . GLN A 1 424 ? -10.359 55.156 17.109 1 90.56 424 GLN A O 1
ATOM 3193 N N . LEU A 1 425 ? -9.961 53.281 15.984 1 88.12 425 LEU A N 1
ATOM 3194 C CA . LEU A 1 425 ? -8.516 53.469 16.062 1 88.12 425 LEU A CA 1
ATOM 3195 C C . LEU A 1 425 ? -8.102 54.75 15.312 1 88.12 425 LEU A C 1
ATOM 3197 O O . LEU A 1 425 ? -7.324 55.562 15.828 1 88.12 425 LEU A O 1
ATOM 3201 N N . ARG A 1 426 ? -8.641 54.969 14.203 1 84.88 426 ARG A N 1
ATOM 3202 C CA . ARG A 1 426 ? -8.328 56.125 13.383 1 84.88 426 ARG A CA 1
ATOM 3203 C C . ARG A 1 426 ? -8.852 57.406 14.031 1 84.88 426 ARG A C 1
ATOM 3205 O O . ARG A 1 426 ? -8.227 58.469 13.914 1 84.88 426 ARG A O 1
ATOM 3212 N N . ALA A 1 427 ? -9.938 57.25 14.789 1 83.94 427 ALA A N 1
ATOM 3213 C CA . ALA A 1 427 ? -10.531 58.375 15.461 1 83.94 427 ALA A CA 1
ATOM 3214 C C . ALA A 1 427 ? -9.844 58.656 16.797 1 83.94 427 ALA A C 1
ATOM 3216 O O . ALA A 1 427 ? -10.109 59.688 17.438 1 83.94 427 ALA A O 1
ATOM 3217 N N . GLY A 1 428 ? -8.938 57.781 17.141 1 80.56 428 GLY A N 1
ATOM 3218 C CA . GLY A 1 428 ? -8.172 57.969 18.359 1 80.56 428 GLY A CA 1
ATOM 3219 C C . GLY A 1 428 ? -8.93 57.531 19.609 1 80.56 428 GLY A C 1
ATOM 3220 O O . GLY A 1 428 ? -8.539 57.875 20.719 1 80.56 428 GLY A O 1
ATOM 3221 N N . THR A 1 429 ? -9.93 56.75 19.5 1 76 429 THR A N 1
ATOM 3222 C CA . THR A 1 429 ? -10.789 56.438 20.641 1 76 429 THR A CA 1
ATOM 3223 C C . THR A 1 429 ? -10.695 54.969 21.016 1 76 429 THR A C 1
ATOM 3225 O O . THR A 1 429 ? -11.281 54.531 22 1 76 429 THR A O 1
ATOM 3228 N N . SER A 1 430 ? -9.992 54.156 20.25 1 70.06 430 SER A N 1
ATOM 3229 C CA . SER A 1 430 ? -10.016 52.719 20.531 1 70.06 430 SER A CA 1
ATOM 3230 C C . SER A 1 430 ? -8.719 52.281 21.172 1 70.06 430 SER A C 1
ATOM 3232 O O . SER A 1 430 ? -7.656 52.844 20.922 1 70.06 430 SER A O 1
ATOM 3234 N N . ASP A 1 431 ? -9.016 51.188 21.969 1 81.38 431 ASP A N 1
ATOM 3235 C CA . ASP A 1 431 ? -7.902 50.469 22.562 1 81.38 431 ASP A CA 1
ATOM 3236 C C . ASP A 1 431 ? -7.285 49.5 21.562 1 81.38 431 ASP A C 1
ATOM 3238 O O . ASP A 1 431 ? -8.008 48.781 20.844 1 81.38 431 ASP A O 1
ATOM 3242 N N . ILE A 1 432 ? -6.023 49.562 21.453 1 82.94 432 ILE A N 1
ATOM 3243 C CA . ILE A 1 432 ? -5.258 48.75 20.516 1 82.94 432 ILE A CA 1
ATOM 3244 C C . ILE A 1 432 ? -5.539 47.281 20.766 1 82.94 432 ILE A C 1
ATOM 3246 O O . ILE A 1 432 ? -5.566 46.469 19.828 1 82.94 432 ILE A O 1
ATOM 3250 N N . VAL A 1 433 ? -5.844 46.938 21.906 1 82.88 433 VAL A N 1
ATOM 3251 C CA . VAL A 1 433 ? -6.117 45.531 22.25 1 82.88 433 VAL A CA 1
ATOM 3252 C C . VAL A 1 433 ? -7.391 45.062 21.547 1 82.88 433 VAL A C 1
ATOM 3254 O O . VAL A 1 433 ? -7.465 43.938 21.078 1 82.88 433 VAL A O 1
ATOM 3257 N N . THR A 1 434 ? -8.336 45.969 21.516 1 87.81 434 THR A N 1
ATOM 3258 C CA . THR A 1 434 ? -9.594 45.656 20.844 1 87.81 434 THR A CA 1
ATOM 3259 C C . THR A 1 434 ? -9.367 45.438 19.359 1 87.81 434 THR A C 1
ATOM 3261 O O . THR A 1 434 ? -9.906 44.5 18.766 1 87.81 434 THR A O 1
ATOM 3264 N N . VAL A 1 435 ? -8.539 46.25 18.734 1 89.56 435 VAL A N 1
ATOM 3265 C CA . VAL A 1 435 ? -8.242 46.125 17.297 1 89.56 435 VAL A CA 1
ATOM 3266 C C . VAL A 1 435 ? -7.504 44.812 17.031 1 89.56 435 VAL A C 1
ATOM 3268 O O . VAL A 1 435 ? -7.84 44.094 16.094 1 89.56 435 VAL A O 1
ATOM 3271 N N . LEU A 1 436 ? -6.59 44.531 17.891 1 88.81 436 LEU A N 1
ATOM 3272 C CA . LEU A 1 436 ? -5.809 43.312 17.75 1 88.81 436 LEU A CA 1
ATOM 3273 C C . LEU A 1 436 ? -6.703 42.094 17.859 1 88.81 436 LEU A C 1
ATOM 3275 O O . LEU A 1 436 ? -6.617 41.188 17.031 1 88.81 436 LEU A O 1
ATOM 3279 N N . ASN A 1 437 ? -7.504 42.031 18.766 1 89.12 437 ASN A N 1
ATOM 3280 C CA . ASN A 1 437 ? -8.375 40.875 19 1 89.12 437 ASN A CA 1
ATOM 3281 C C . ASN A 1 437 ? -9.383 40.719 17.859 1 89.12 437 ASN A C 1
ATOM 3283 O O . ASN A 1 437 ? -9.609 39.594 17.406 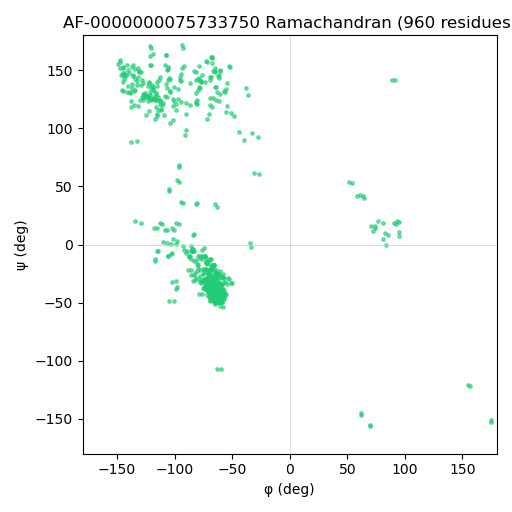1 89.12 437 ASN A O 1
ATOM 3287 N N . THR A 1 438 ? -9.953 41.844 17.484 1 92.94 438 THR A N 1
ATOM 3288 C CA . THR A 1 438 ? -10.93 41.75 16.406 1 92.94 438 THR A CA 1
ATOM 3289 C C . THR A 1 438 ? -10.258 41.344 15.094 1 92.94 438 THR A C 1
ATOM 3291 O O . THR A 1 438 ? -10.844 40.594 14.297 1 92.94 438 THR A O 1
ATOM 3294 N N . GLN A 1 439 ? -9.047 41.781 14.906 1 91.81 439 GLN A N 1
ATOM 3295 C CA . GLN A 1 439 ? -8.258 41.406 13.727 1 91.81 439 GLN A CA 1
ATOM 3296 C C . GLN A 1 439 ? -7.969 39.906 13.703 1 91.81 439 GLN A C 1
ATOM 3298 O O . GLN A 1 439 ? -8.211 39.25 12.695 1 91.81 439 GLN A O 1
ATOM 3303 N N . LEU A 1 440 ? -7.508 39.375 14.758 1 91.56 440 LEU A N 1
ATOM 3304 C CA . LEU A 1 440 ? -7.188 37.969 14.859 1 91.56 440 LEU A CA 1
ATOM 3305 C C . LEU A 1 440 ? -8.438 37.125 14.695 1 91.56 440 LEU A C 1
ATOM 3307 O O . LEU A 1 440 ? -8.406 36.062 14.047 1 91.56 440 LEU A O 1
ATOM 3311 N N . THR A 1 441 ? -9.469 37.562 15.281 1 94.25 441 THR A N 1
ATOM 3312 C CA . THR A 1 441 ? -10.734 36.875 15.18 1 94.25 441 THR A CA 1
ATOM 3313 C C . THR A 1 441 ? -11.203 36.781 13.727 1 94.25 441 THR A C 1
ATOM 3315 O O . THR A 1 441 ? -11.664 35.75 13.273 1 94.25 441 THR A O 1
ATOM 3318 N N . LEU A 1 442 ? -11.078 37.906 12.992 1 95.94 442 LEU A N 1
ATOM 3319 C CA . LEU A 1 442 ? -11.461 37.938 11.586 1 95.94 442 LEU A CA 1
ATOM 3320 C C . LEU A 1 442 ? -10.586 37 10.766 1 95.94 442 LEU A C 1
ATOM 3322 O O . LEU A 1 442 ? -11.086 36.25 9.922 1 95.94 442 LEU A O 1
ATOM 3326 N N . PHE A 1 443 ? -9.281 37.062 11.031 1 94.12 443 PHE A N 1
ATOM 3327 C CA . PHE A 1 443 ? -8.352 36.219 10.289 1 94.12 443 PHE A CA 1
ATOM 3328 C C . PHE A 1 443 ? -8.703 34.75 10.484 1 94.12 443 PHE A C 1
ATOM 3330 O O . PHE A 1 443 ? -8.75 33.969 9.516 1 94.12 443 PHE A O 1
ATOM 3337 N N . GLN A 1 444 ? -8.992 34.312 11.664 1 95.88 444 GLN A N 1
ATOM 3338 C CA . GLN A 1 444 ? -9.352 32.938 11.984 1 95.88 444 GLN A CA 1
ATOM 3339 C C . GLN A 1 444 ? -10.68 32.562 11.336 1 95.88 444 GLN A C 1
ATOM 3341 O O . GLN A 1 444 ? -10.836 31.438 10.836 1 95.88 444 GLN A O 1
ATOM 3346 N N . ALA A 1 445 ? -11.586 33.469 11.398 1 97.19 445 ALA A N 1
ATOM 3347 C CA . ALA A 1 445 ? -12.906 33.25 10.82 1 97.19 445 ALA A CA 1
ATOM 3348 C C . ALA A 1 445 ? -12.812 33 9.312 1 97.19 445 ALA A C 1
ATOM 3350 O O . ALA A 1 445 ? -13.469 32.125 8.766 1 97.19 445 ALA A O 1
ATOM 3351 N N . GLU A 1 446 ? -12.008 33.844 8.672 1 96.75 446 GLU A N 1
ATOM 3352 C CA . GLU A 1 446 ? -11.852 33.719 7.223 1 96.75 446 GLU A CA 1
ATOM 3353 C C . GLU A 1 446 ? -11.211 32.406 6.828 1 96.75 446 GLU A C 1
ATOM 3355 O O . GLU A 1 446 ? -11.633 31.766 5.855 1 96.75 446 GLU A O 1
ATOM 3360 N N . ASP A 1 447 ? -10.219 31.953 7.5 1 96.94 447 ASP A N 1
ATOM 3361 C CA . ASP A 1 447 ? -9.57 30.672 7.227 1 96.94 447 ASP A CA 1
ATOM 3362 C C . ASP A 1 447 ? -10.531 29.5 7.461 1 96.94 447 ASP A C 1
ATOM 3364 O O . ASP A 1 447 ? -10.586 28.562 6.66 1 96.94 447 ASP A O 1
ATOM 3368 N N . ALA A 1 448 ? -11.258 29.578 8.547 1 97.75 448 ALA A N 1
ATOM 3369 C CA . ALA A 1 448 ? -12.211 28.516 8.898 1 97.75 448 ALA A CA 1
ATOM 3370 C C . ALA A 1 448 ? -13.297 28.391 7.832 1 97.75 448 ALA A C 1
ATOM 3372 O O . ALA A 1 448 ? -13.781 27.281 7.566 1 97.75 448 ALA A O 1
ATOM 3373 N N . LEU A 1 449 ? -13.68 29.547 7.242 1 98.19 449 LEU A N 1
ATOM 3374 C CA . LEU A 1 449 ? -14.688 29.516 6.188 1 98.19 449 LEU A CA 1
ATOM 3375 C C . LEU A 1 449 ? -14.211 28.656 5.012 1 98.19 449 LEU A C 1
ATOM 3377 O O . LEU A 1 449 ? -14.961 27.828 4.512 1 98.19 449 LEU A O 1
ATOM 3381 N N . ILE A 1 450 ? -12.969 28.828 4.598 1 98.44 450 ILE A N 1
ATOM 3382 C CA . ILE A 1 450 ? -12.422 28.078 3.465 1 98.44 450 ILE A CA 1
ATOM 3383 C C . ILE A 1 450 ? -12.328 26.594 3.812 1 98.44 450 ILE A C 1
ATOM 3385 O O . ILE A 1 450 ? -12.656 25.734 2.99 1 98.44 450 ILE A O 1
ATOM 3389 N N . GLN A 1 451 ? -11.922 26.297 5.031 1 98.31 451 GLN A N 1
ATOM 3390 C CA . GLN A 1 451 ? -11.805 24.922 5.473 1 98.31 451 GLN A CA 1
ATOM 3391 C C . GLN A 1 451 ? -13.172 24.234 5.5 1 98.31 451 GLN A C 1
ATOM 3393 O O . GLN A 1 451 ? -13.281 23.047 5.18 1 98.31 451 GLN A O 1
ATOM 3398 N N . THR A 1 452 ? -14.133 25 5.922 1 98.38 452 THR A N 1
ATOM 3399 C CA . THR A 1 452 ? -15.484 24.453 5.953 1 98.38 452 THR A CA 1
ATOM 3400 C C . THR A 1 452 ? -16 24.219 4.539 1 98.38 452 THR A C 1
ATOM 3402 O O . THR A 1 452 ? -16.672 23.219 4.281 1 98.38 452 THR A O 1
ATOM 3405 N N . GLN A 1 453 ? -15.734 25.141 3.654 1 98.06 453 GLN A N 1
ATOM 3406 C CA . GLN A 1 453 ? -16.109 24.953 2.258 1 98.06 453 GLN A CA 1
ATOM 3407 C C . GLN A 1 453 ? -15.453 23.703 1.673 1 98.06 453 GLN A C 1
ATOM 3409 O O . GLN A 1 453 ? -16.109 22.922 0.971 1 98.06 453 GLN A O 1
ATOM 3414 N N . LEU A 1 454 ? -14.172 23.5 1.912 1 98.56 454 LEU A N 1
ATOM 3415 C CA . LEU A 1 454 ? -13.461 22.312 1.468 1 98.56 454 LEU A CA 1
ATOM 3416 C C . LEU A 1 454 ? -14.117 21.047 2.006 1 98.56 454 LEU A C 1
ATOM 3418 O O . LEU A 1 454 ? -14.336 20.078 1.261 1 98.56 454 LEU A O 1
ATOM 3422 N N . ALA A 1 455 ? -14.453 21.078 3.287 1 98.44 455 ALA A N 1
ATOM 3423 C CA . ALA A 1 455 ? -15.062 19.922 3.934 1 98.44 455 ALA A CA 1
ATOM 3424 C C . ALA A 1 455 ? -16.391 19.547 3.266 1 98.44 455 ALA A C 1
ATOM 3426 O O . ALA A 1 455 ? -16.719 18.375 3.129 1 98.44 455 ALA A O 1
ATOM 3427 N N . ARG A 1 456 ? -17.125 20.531 2.922 1 97.81 456 ARG A N 1
ATOM 3428 C CA . ARG A 1 456 ? -18.406 20.281 2.262 1 97.81 456 ARG A CA 1
ATOM 3429 C C . ARG A 1 456 ? -18.203 19.594 0.913 1 97.81 456 ARG A C 1
ATOM 3431 O O . ARG A 1 456 ? -18.891 18.625 0.592 1 97.81 456 ARG A O 1
ATOM 3438 N N . PHE A 1 457 ? -17.281 20.094 0.093 1 97.94 457 PHE A N 1
ATOM 3439 C CA . PHE A 1 457 ? -17.016 19.484 -1.201 1 97.94 457 PHE A CA 1
ATOM 3440 C C . PHE A 1 457 ? -16.5 18.062 -1.028 1 97.94 457 PHE A C 1
ATOM 3442 O O . PHE A 1 457 ? -16.875 17.156 -1.787 1 97.94 457 PHE A O 1
ATOM 3449 N N . GLN A 1 458 ? -15.625 17.828 -0.036 1 98.06 458 GLN A N 1
ATOM 3450 C CA . GLN A 1 458 ? -15.117 16.5 0.234 1 98.06 458 GLN A CA 1
ATOM 3451 C C . GLN A 1 458 ? -16.234 15.555 0.672 1 98.06 458 GLN A C 1
ATOM 3453 O O . GLN A 1 458 ? -16.219 14.367 0.351 1 98.06 458 GLN A O 1
ATOM 3458 N N . ALA A 1 459 ? -17.203 16.109 1.419 1 97.38 459 ALA A N 1
ATOM 3459 C CA . ALA A 1 459 ? -18.359 15.32 1.825 1 97.38 459 ALA A CA 1
ATOM 3460 C C . ALA A 1 459 ? -19.188 14.898 0.615 1 97.38 459 ALA A C 1
ATOM 3462 O O . ALA A 1 459 ? -19.688 13.781 0.561 1 97.38 459 ALA A O 1
ATOM 3463 N N . ILE A 1 460 ? -19.344 15.75 -0.309 1 96 460 ILE A N 1
ATOM 3464 C CA . ILE A 1 460 ? -20.094 15.445 -1.524 1 96 460 ILE A CA 1
ATOM 3465 C C . ILE A 1 460 ? -19.391 14.328 -2.295 1 96 460 ILE A C 1
ATOM 3467 O O . ILE A 1 460 ? -20.047 13.391 -2.76 1 96 460 ILE A O 1
ATOM 3471 N N . VAL A 1 461 ? -18.078 14.422 -2.451 1 96.44 461 VAL A N 1
ATOM 3472 C CA . VAL A 1 461 ? -17.312 13.383 -3.123 1 96.44 461 VAL A CA 1
ATOM 3473 C C . VAL A 1 461 ? -17.469 12.062 -2.381 1 96.44 461 VAL A C 1
ATOM 3475 O O . VAL A 1 461 ? -17.641 11.008 -3.004 1 96.44 461 VAL A O 1
ATOM 3478 N N . SER A 1 462 ? -17.438 12.148 -1.027 1 96.69 462 SER A N 1
ATOM 3479 C CA . SER A 1 462 ? -17.609 10.945 -0.211 1 96.69 462 SER A CA 1
ATOM 3480 C C . SER A 1 462 ? -18.953 10.289 -0.468 1 96.69 462 SER A C 1
ATOM 3482 O O . SER A 1 462 ? -19.062 9.062 -0.449 1 96.69 462 SER A O 1
ATOM 3484 N N . LEU A 1 463 ? -19.969 11.062 -0.674 1 94.62 463 LEU A N 1
ATOM 3485 C CA . LEU A 1 463 ? -21.281 10.508 -0.966 1 94.62 463 LEU A CA 1
ATOM 3486 C C . LEU A 1 463 ? -21.297 9.805 -2.318 1 94.62 463 LEU A C 1
ATOM 3488 O O . LEU A 1 463 ? -21.844 8.703 -2.447 1 94.62 463 LEU A O 1
ATOM 3492 N N . PHE A 1 464 ? -20.734 10.422 -3.283 1 93.12 464 PHE A N 1
ATOM 3493 C CA . PHE A 1 464 ? -20.656 9.781 -4.59 1 93.12 464 PHE A CA 1
ATOM 3494 C C . PHE A 1 464 ? -19.922 8.445 -4.496 1 93.12 464 PHE A C 1
ATOM 3496 O O . PHE A 1 464 ? -20.344 7.457 -5.102 1 93.12 464 PHE A O 1
ATOM 3503 N N . GLN A 1 465 ? -18.828 8.453 -3.748 1 93.94 465 GLN A N 1
ATOM 3504 C CA . GLN A 1 465 ? -18.078 7.215 -3.557 1 93.94 465 GLN A CA 1
ATOM 3505 C C . GLN A 1 465 ? -18.922 6.172 -2.816 1 93.94 465 GLN A C 1
ATOM 3507 O O . GLN A 1 465 ? -18.922 4.996 -3.188 1 93.94 465 GLN A O 1
ATOM 3512 N N . ALA A 1 466 ? -19.609 6.613 -1.819 1 94.81 466 ALA A N 1
ATOM 3513 C CA . ALA A 1 466 ? -20.422 5.719 -1.009 1 94.81 466 ALA A CA 1
ATOM 3514 C C . ALA A 1 466 ? -21.562 5.109 -1.838 1 94.81 466 ALA A C 1
ATOM 3516 O O . ALA A 1 466 ? -21.969 3.975 -1.593 1 94.81 466 ALA A O 1
ATOM 3517 N N . LEU A 1 467 ? -21.984 5.824 -2.83 1 92.69 467 LEU A N 1
ATOM 3518 C CA . LEU A 1 467 ? -23.109 5.379 -3.654 1 92.69 467 LEU A CA 1
ATOM 3519 C C . LEU A 1 467 ? -22.609 4.531 -4.82 1 92.69 467 LEU A C 1
ATOM 3521 O O . LEU A 1 467 ? -23.422 3.986 -5.582 1 92.69 467 LEU A O 1
ATOM 3525 N N . GLY A 1 468 ? -21.297 4.422 -4.988 1 91.44 468 GLY A N 1
ATOM 3526 C CA . GLY A 1 468 ? -20.75 3.57 -6.031 1 91.44 468 GLY A CA 1
ATOM 3527 C C . GLY A 1 468 ? -20.484 4.309 -7.328 1 91.44 468 GLY A C 1
ATOM 3528 O O . GLY A 1 468 ? -20.25 3.686 -8.367 1 91.44 468 GLY A O 1
ATOM 3529 N N . GLY A 1 469 ? -20.344 5.691 -7.41 1 81.69 469 GLY A N 1
ATOM 3530 C CA . GLY A 1 469 ? -19.922 6.512 -8.531 1 81.69 469 GLY A CA 1
ATOM 3531 C C . GLY A 1 469 ? -20.984 6.645 -9.609 1 81.69 469 GLY A C 1
ATOM 3532 O O . GLY A 1 469 ? -20.688 7.066 -10.734 1 81.69 469 GLY A O 1
ATOM 3533 N N . GLY A 1 470 ? -22.141 6.414 -9.57 1 66.5 470 GLY A N 1
ATOM 3534 C CA . GLY A 1 470 ? -23.188 6.539 -10.57 1 66.5 470 GLY A CA 1
ATOM 3535 C C . GLY A 1 470 ? -23.359 5.301 -11.422 1 66.5 470 GLY A C 1
ATOM 3536 O O . GLY A 1 470 ? -22.469 4.449 -11.469 1 66.5 470 GLY A O 1
ATOM 3537 N N . TRP A 1 471 ? -24.484 4.871 -11.797 1 55.84 471 TRP A N 1
ATOM 3538 C CA . TRP A 1 471 ? -24.766 3.611 -12.477 1 55.84 471 TRP A CA 1
ATOM 3539 C C . TRP A 1 471 ? -25.344 3.859 -13.867 1 55.84 471 TRP A C 1
ATOM 3541 O O . TRP A 1 471 ? -26.078 4.828 -14.07 1 55.84 471 TRP A O 1
ATOM 3551 N N . GLU A 1 472 ? -24.453 3.553 -14.984 1 51.5 472 GLU A N 1
ATOM 3552 C CA . GLU A 1 472 ? -25.25 3.281 -16.188 1 51.5 472 GLU A CA 1
ATOM 3553 C C . GLU A 1 472 ? -25.672 1.817 -16.25 1 51.5 472 GLU A C 1
ATOM 3555 O O . GLU A 1 472 ? -24.891 0.924 -15.914 1 51.5 472 GLU A O 1
ATOM 3560 N N . PRO A 1 473 ? -26.891 1.515 -16.266 1 40.41 473 PRO A N 1
ATOM 3561 C CA . PRO A 1 473 ? -27.219 0.112 -16.531 1 40.41 473 PRO A CA 1
ATOM 3562 C C . PRO A 1 473 ? -26.391 -0.465 -17.688 1 40.41 473 PRO A C 1
ATOM 3564 O O . PRO A 1 473 ? -26.156 0.219 -18.688 1 40.41 473 PRO A O 1
ATOM 3567 N N . LYS A 1 474 ? -25.312 -1.153 -17.453 1 40.34 474 LYS A N 1
ATOM 3568 C CA . LYS A 1 474 ? -24.656 -1.88 -18.531 1 40.34 474 LYS A CA 1
ATOM 3569 C C . LYS A 1 474 ? -25.656 -2.275 -19.625 1 40.34 474 LYS A C 1
ATOM 3571 O O . LYS A 1 474 ? -26.594 -3.035 -19.359 1 40.34 474 LYS A O 1
ATOM 3576 N N . MET A 1 475 ? -25.875 -1.546 -20.641 1 32.5 475 MET A N 1
ATOM 3577 C CA . MET A 1 475 ? -26.281 -2.287 -21.828 1 32.5 475 MET A CA 1
ATOM 3578 C C . MET A 1 475 ? -25.266 -3.379 -22.156 1 32.5 475 MET A C 1
ATOM 3580 O O . MET A 1 475 ? -24.062 -3.172 -22.031 1 32.5 475 MET A O 1
ATOM 3584 N N . GLU A 1 476 ? -25.5 -4.684 -22.203 1 28.58 476 GLU A N 1
ATOM 3585 C CA . GLU A 1 476 ? -24.719 -5.75 -22.828 1 28.58 476 GLU A CA 1
ATOM 3586 C C . GLU A 1 476 ? -23.984 -5.246 -24.062 1 28.58 476 GLU A C 1
ATOM 3588 O O . GLU A 1 476 ? -24.609 -5.039 -25.109 1 28.58 476 GLU A O 1
ATOM 3593 N N . ARG A 1 477 ? -23.141 -4.402 -24.203 1 32.56 477 ARG A N 1
ATOM 3594 C CA . ARG A 1 477 ? -22.453 -4.277 -25.484 1 32.56 477 ARG A CA 1
ATOM 3595 C C . ARG A 1 477 ? -21.812 -5.602 -25.891 1 32.56 477 ARG A C 1
ATOM 3597 O O . ARG A 1 477 ? -21.219 -6.289 -25.078 1 32.56 477 ARG A O 1
ATOM 3604 N N . THR A 1 478 ? -22.25 -6.27 -26.984 1 26.78 478 THR A N 1
ATOM 3605 C CA . THR A 1 478 ? -21.703 -7.402 -27.719 1 26.78 478 THR A CA 1
ATOM 3606 C C . THR A 1 478 ? -20.188 -7.301 -27.797 1 26.78 478 THR A C 1
ATOM 3608 O O . THR A 1 478 ? -19.641 -6.207 -27.938 1 26.78 478 THR A O 1
ATOM 3611 N N . ALA A 1 479 ? -19.469 -8.391 -27.547 1 30.36 479 ALA A N 1
ATOM 3612 C CA . ALA A 1 479 ? -18.062 -8.789 -27.609 1 30.36 479 ALA A CA 1
ATOM 3613 C C . ALA A 1 479 ? -17.344 -8.094 -28.766 1 30.36 479 ALA A C 1
ATOM 3615 O O . ALA A 1 479 ? -16.172 -8.352 -29.031 1 30.36 479 ALA A O 1
ATOM 3616 N N . ASP A 1 480 ? -17.969 -7.27 -29.625 1 23.66 480 ASP A N 1
ATOM 3617 C CA . ASP A 1 480 ? -17.266 -6.941 -30.875 1 23.66 480 ASP A CA 1
ATOM 3618 C C . ASP A 1 480 ? -16.281 -5.801 -30.656 1 23.66 480 ASP A C 1
ATOM 3620 O O . ASP A 1 480 ? -15.578 -5.398 -31.594 1 23.66 480 ASP A O 1
ATOM 3624 N N . ALA A 1 481 ? -16.469 -4.949 -29.719 1 24.64 481 ALA A N 1
ATOM 3625 C CA . ALA A 1 481 ? -15.586 -3.807 -29.953 1 24.64 481 ALA A CA 1
ATOM 3626 C C . ALA A 1 481 ? -14.172 -4.09 -29.469 1 24.64 481 ALA A C 1
ATOM 3628 O O . ALA A 1 481 ? -13.352 -3.176 -29.359 1 24.64 481 ALA A O 1
ATOM 3629 N N . LEU A 1 482 ? -13.711 -5.035 -28.641 1 20.28 482 LEU A N 1
ATOM 3630 C CA . LEU A 1 482 ? -12.25 -5.016 -28.547 1 20.28 482 LEU A CA 1
ATOM 3631 C C . LEU A 1 482 ? -11.625 -5.457 -29.875 1 20.28 482 LEU A C 1
ATOM 3633 O O . LEU A 1 482 ? -12.078 -6.422 -30.484 1 20.28 482 LEU A O 1
ATOM 3637 N N . MET B 1 1 ? 42.656 -52.969 -31.531 1 33.78 1 MET B N 1
ATOM 3638 C CA . MET B 1 1 ? 43.031 -51.625 -31.094 1 33.78 1 MET B CA 1
ATOM 3639 C C . MET B 1 1 ? 42.219 -50.594 -31.859 1 33.78 1 MET B C 1
ATOM 3641 O O . MET B 1 1 ? 42.125 -49.438 -31.406 1 33.78 1 MET B O 1
ATOM 3645 N N . SER B 1 2 ? 41.844 -50.969 -33.125 1 44 2 SER B N 1
ATOM 3646 C CA . SER B 1 2 ? 41.344 -49.969 -34.062 1 44 2 SER B CA 1
ATOM 3647 C C . SER B 1 2 ? 39.844 -49.688 -33.781 1 44 2 SER B C 1
ATOM 3649 O O . SER B 1 2 ? 39.344 -48.625 -34.156 1 44 2 SER B O 1
ATOM 3651 N N . THR B 1 3 ? 39.156 -50.75 -33.25 1 47.19 3 THR B N 1
ATOM 3652 C CA . THR B 1 3 ? 37.719 -50.562 -33.125 1 47.19 3 THR B CA 1
ATOM 3653 C C . THR B 1 3 ? 37.375 -49.656 -31.953 1 47.19 3 THR B C 1
ATOM 3655 O O . THR B 1 3 ? 36.25 -49.219 -31.812 1 47.19 3 THR B O 1
ATOM 3658 N N . THR B 1 4 ? 38.406 -49.562 -30.953 1 48.25 4 THR B N 1
ATOM 3659 C CA . THR B 1 4 ? 38.156 -48.719 -29.797 1 48.25 4 THR B CA 1
ATOM 3660 C C . THR B 1 4 ? 38.188 -47.25 -30.188 1 48.25 4 THR B C 1
ATOM 3662 O O . THR B 1 4 ? 37.625 -46.406 -29.484 1 48.25 4 THR B O 1
ATOM 3665 N N . LEU B 1 5 ? 38.938 -46.969 -31.344 1 46.84 5 LEU B N 1
ATOM 3666 C CA . LEU B 1 5 ? 39.156 -45.562 -31.672 1 46.84 5 LEU B CA 1
ATOM 3667 C C . LEU B 1 5 ? 37.906 -44.969 -32.344 1 46.84 5 LEU B C 1
ATOM 3669 O O . LEU B 1 5 ? 37.688 -43.781 -32.375 1 46.84 5 LEU B O 1
ATOM 3673 N N . ARG B 1 6 ? 37.094 -45.812 -33.094 1 51.41 6 ARG B N 1
ATOM 3674 C CA . ARG B 1 6 ? 35.938 -45.281 -33.812 1 51.41 6 ARG B CA 1
ATOM 3675 C C . ARG B 1 6 ? 34.812 -44.875 -32.844 1 51.41 6 ARG B C 1
ATOM 3677 O O . ARG B 1 6 ? 34.062 -43.969 -33.125 1 51.41 6 ARG B O 1
ATOM 3684 N N . TYR B 1 7 ? 34.688 -45.719 -31.703 1 50.03 7 TYR B N 1
ATOM 3685 C CA . TYR B 1 7 ? 33.625 -45.375 -30.75 1 50.03 7 TYR B CA 1
ATOM 3686 C C . TYR B 1 7 ? 33.969 -44.094 -30.016 1 50.03 7 TYR B C 1
ATOM 3688 O O . TYR B 1 7 ? 33.062 -43.344 -29.609 1 50.03 7 TYR B O 1
ATOM 3696 N N . LEU B 1 8 ? 35.312 -43.719 -29.859 1 51.44 8 LEU B N 1
ATOM 3697 C CA . LEU B 1 8 ? 35.719 -42.5 -29.172 1 51.44 8 LEU B CA 1
ATOM 3698 C C . LEU B 1 8 ? 35.406 -41.281 -30.031 1 51.44 8 LEU B C 1
ATOM 3700 O O . LEU B 1 8 ? 35.125 -40.219 -29.516 1 51.44 8 LEU B O 1
ATOM 3704 N N . GLY B 1 9 ? 35.5 -41.438 -31.359 1 52.47 9 GLY B N 1
ATOM 3705 C CA . GLY B 1 9 ? 35.25 -40.312 -32.219 1 52.47 9 GLY B CA 1
ATOM 3706 C C . GLY B 1 9 ? 33.781 -39.906 -32.25 1 52.47 9 GLY B C 1
ATOM 3707 O O . GLY B 1 9 ? 33.469 -38.688 -32.281 1 52.47 9 GLY B O 1
ATOM 3708 N N . ARG B 1 10 ? 32.812 -40.906 -32.375 1 56.72 10 ARG B N 1
ATOM 3709 C CA . ARG B 1 10 ? 31.391 -40.562 -32.406 1 56.72 10 ARG B CA 1
ATOM 3710 C C . ARG B 1 10 ? 30.922 -40.031 -31.062 1 56.72 10 ARG B C 1
ATOM 3712 O O . ARG B 1 10 ? 30.125 -39.094 -31 1 56.72 10 ARG B O 1
ATOM 3719 N N . ALA B 1 11 ? 31.516 -40.625 -29.938 1 56.53 11 ALA B N 1
ATOM 3720 C CA . ALA B 1 11 ? 31.203 -40.062 -28.609 1 56.53 11 ALA B CA 1
ATOM 3721 C C . ALA B 1 11 ? 31.734 -38.656 -28.469 1 56.53 11 ALA B C 1
ATOM 3723 O O . ALA B 1 11 ? 31.062 -37.781 -27.906 1 56.53 11 ALA B O 1
ATOM 3724 N N . ALA B 1 12 ? 32.906 -38.406 -29.094 1 57.91 12 ALA B N 1
ATOM 3725 C CA . ALA B 1 12 ? 33.5 -37.062 -29.047 1 57.91 12 ALA B CA 1
ATOM 3726 C C . ALA B 1 12 ? 32.656 -36.062 -29.859 1 57.91 12 ALA B C 1
ATOM 3728 O O . ALA B 1 12 ? 32.469 -34.938 -29.422 1 57.91 12 ALA B O 1
ATOM 3729 N N . ARG B 1 13 ? 32.125 -36.469 -31.031 1 58.06 13 ARG B N 1
ATOM 3730 C CA . ARG B 1 13 ? 31.25 -35.562 -31.828 1 58.06 13 ARG B CA 1
ATOM 3731 C C . ARG B 1 13 ? 29.938 -35.281 -31.109 1 58.06 13 ARG B C 1
ATOM 3733 O O . ARG B 1 13 ? 29.438 -34.156 -31.141 1 58.06 13 ARG B O 1
ATOM 3740 N N . LEU B 1 14 ? 29.406 -36.312 -30.406 1 55.19 14 LEU B N 1
ATOM 3741 C CA . LEU B 1 14 ? 28.188 -36.094 -29.625 1 55.19 14 LEU B CA 1
ATOM 3742 C C . LEU B 1 14 ? 28.469 -35.188 -28.438 1 55.19 14 LEU B C 1
ATOM 3744 O O . LEU B 1 14 ? 27.656 -34.312 -28.094 1 55.19 14 LEU B O 1
ATOM 3748 N N . VAL B 1 15 ? 29.672 -35.281 -27.844 1 55.81 15 VAL B N 1
ATOM 3749 C CA . VAL B 1 15 ? 30.047 -34.406 -26.75 1 55.81 15 VAL B CA 1
ATOM 3750 C C . VAL B 1 15 ? 30.266 -33 -27.266 1 55.81 15 VAL B C 1
ATOM 3752 O O . VAL B 1 15 ? 29.828 -32.031 -26.656 1 55.81 15 VAL B O 1
ATOM 3755 N N . VAL B 1 16 ? 30.891 -32.844 -28.469 1 55.53 16 VAL B N 1
ATOM 3756 C CA . VAL B 1 16 ? 31.109 -31.516 -29.031 1 55.53 16 VAL B CA 1
ATOM 3757 C C . VAL B 1 16 ? 29.781 -30.906 -29.453 1 55.53 16 VAL B C 1
ATOM 3759 O O . VAL B 1 16 ? 29.547 -29.719 -29.234 1 55.53 16 VAL B O 1
ATOM 3762 N N . ALA B 1 17 ? 28.844 -31.656 -30.078 1 52.12 17 ALA B N 1
ATOM 3763 C CA . ALA B 1 17 ? 27.531 -31.141 -30.438 1 52.12 17 ALA B CA 1
ATOM 3764 C C . ALA B 1 17 ? 26.734 -30.734 -29.203 1 52.12 17 ALA B C 1
ATOM 3766 O O . ALA B 1 17 ? 26.062 -29.719 -29.203 1 52.12 17 ALA B O 1
ATOM 3767 N N . SER B 1 18 ? 26.891 -31.531 -28.141 1 50.19 18 SER B N 1
ATOM 3768 C CA . SER B 1 18 ? 26.203 -31.156 -26.906 1 50.19 18 SER B CA 1
ATOM 3769 C C . SER B 1 18 ? 26.812 -29.906 -26.281 1 50.19 18 SER B C 1
ATOM 3771 O O . SER B 1 18 ? 26.094 -29.094 -25.688 1 50.19 18 SER B O 1
ATOM 3773 N N . ALA B 1 19 ? 28.094 -29.703 -26.438 1 48.38 19 ALA B N 1
ATOM 3774 C CA . ALA B 1 19 ? 28.766 -28.516 -25.906 1 48.38 19 ALA B CA 1
ATOM 3775 C C . ALA B 1 19 ? 28.375 -27.266 -26.688 1 48.38 19 ALA B C 1
ATOM 3777 O O . ALA B 1 19 ? 28.234 -26.188 -26.109 1 48.38 19 ALA B O 1
ATOM 3778 N N . LEU B 1 20 ? 28.188 -27.328 -28 1 45.81 20 LEU B N 1
ATOM 3779 C CA . LEU B 1 20 ? 27.812 -26.156 -28.781 1 45.81 20 LEU B CA 1
ATOM 3780 C C . LEU B 1 20 ? 26.406 -25.688 -28.422 1 45.81 20 LEU B C 1
ATOM 3782 O O . LEU B 1 20 ? 26.109 -24.484 -28.438 1 45.81 20 LEU B O 1
ATOM 3786 N N . VAL B 1 21 ? 25.484 -26.594 -28.156 1 45.59 21 VAL B N 1
ATOM 3787 C CA . VAL B 1 21 ? 24.141 -26.172 -27.781 1 45.59 21 VAL B CA 1
ATOM 3788 C C . VAL B 1 21 ? 24.172 -25.469 -26.438 1 45.59 21 VAL B C 1
ATOM 3790 O O . VAL B 1 21 ? 23.438 -24.5 -26.203 1 45.59 21 VAL B O 1
ATOM 3793 N N . ALA B 1 22 ? 25.109 -25.812 -25.609 1 42.5 22 ALA B N 1
ATOM 3794 C CA . ALA B 1 22 ? 25.141 -25.203 -24.297 1 42.5 22 ALA B CA 1
ATOM 3795 C C . ALA B 1 22 ? 25.594 -23.75 -24.375 1 42.5 22 ALA B C 1
ATOM 3797 O O . ALA B 1 22 ? 25.281 -22.938 -23.5 1 42.5 22 ALA B O 1
ATOM 3798 N N . ALA B 1 23 ? 26.391 -23.422 -25.344 1 40.34 23 ALA B N 1
ATOM 3799 C CA . ALA B 1 23 ? 26.984 -22.094 -25.344 1 40.34 23 ALA B CA 1
ATOM 3800 C C . ALA B 1 23 ? 26.016 -21.047 -25.859 1 40.34 23 ALA B C 1
ATOM 3802 O O . ALA B 1 23 ? 26.297 -19.844 -25.797 1 40.34 23 ALA B O 1
ATOM 3803 N N . SER B 1 24 ? 25.016 -21.422 -26.578 1 38.47 24 SER B N 1
ATOM 3804 C CA . SER B 1 24 ? 24.172 -20.328 -27.094 1 38.47 24 SER B CA 1
ATOM 3805 C C . SER B 1 24 ? 23.281 -19.766 -26 1 38.47 24 SER B C 1
ATOM 3807 O O . SER B 1 24 ? 22.375 -18.969 -26.281 1 38.47 24 SER B O 1
ATOM 3809 N N . GLY B 1 25 ? 23.297 -20.344 -24.812 1 36.16 25 GLY B N 1
ATOM 3810 C CA . GLY B 1 25 ? 22.312 -19.875 -23.844 1 36.16 25 GLY B CA 1
ATOM 3811 C C . GLY B 1 25 ? 22.516 -18.422 -23.453 1 36.16 25 GLY B C 1
ATOM 3812 O O . GLY B 1 25 ? 21.859 -17.922 -22.531 1 36.16 25 GLY B O 1
ATOM 3813 N N . GLY B 1 26 ? 23.719 -17.828 -23.609 1 34.66 26 GLY B N 1
ATOM 3814 C CA . GLY B 1 26 ? 23.906 -16.828 -22.578 1 34.66 26 GLY B CA 1
ATOM 3815 C C . GLY B 1 26 ? 22.859 -15.742 -22.594 1 34.66 26 GLY B C 1
ATOM 3816 O O . GLY B 1 26 ? 22.141 -15.555 -21.609 1 34.66 26 GLY B O 1
ATOM 3817 N N . CYS B 1 27 ? 23.234 -14.398 -23.078 1 34.31 27 CYS B N 1
ATOM 3818 C CA . CYS B 1 27 ? 22.953 -13.078 -22.531 1 34.31 27 CYS B CA 1
ATOM 3819 C C . CYS B 1 27 ? 21.547 -12.625 -22.906 1 34.31 27 CYS B C 1
ATOM 3821 O O . CYS B 1 27 ? 21.359 -11.914 -23.891 1 34.31 27 CYS B O 1
ATOM 3823 N N . ILE B 1 28 ? 20.594 -13.352 -22.984 1 37.62 28 ILE B N 1
ATOM 3824 C CA . ILE B 1 28 ? 19.266 -12.93 -23.391 1 37.62 28 ILE B CA 1
ATOM 3825 C C . ILE B 1 28 ? 18.719 -11.906 -22.391 1 37.62 28 ILE B C 1
ATOM 3827 O O . ILE B 1 28 ? 17.719 -11.25 -22.656 1 37.62 28 ILE B O 1
ATOM 3831 N N . LEU B 1 29 ? 19.141 -11.883 -21.172 1 41.06 29 LEU B N 1
ATOM 3832 C CA . LEU B 1 29 ? 18.297 -11.406 -20.078 1 41.06 29 LEU B CA 1
ATOM 3833 C C . LEU B 1 29 ? 18.078 -9.906 -20.172 1 41.06 29 LEU B C 1
ATOM 3835 O O . LEU B 1 29 ? 16.984 -9.414 -19.859 1 41.06 29 LEU B O 1
ATOM 3839 N N . THR B 1 30 ? 19.141 -9.148 -20.359 1 45.53 30 THR B N 1
ATOM 3840 C CA . THR B 1 30 ? 18.953 -7.719 -20.109 1 45.53 30 THR B CA 1
ATOM 3841 C C . THR B 1 30 ? 18.062 -7.102 -21.172 1 45.53 30 THR B C 1
ATOM 3843 O O . THR B 1 30 ? 17.359 -6.125 -20.922 1 45.53 30 THR B O 1
ATOM 3846 N N . GLN B 1 31 ? 18 -7.668 -22.422 1 51.94 31 GLN B N 1
ATOM 3847 C CA . GLN B 1 31 ? 17.406 -7.055 -23.594 1 51.94 31 GLN B CA 1
ATOM 3848 C C . GLN B 1 31 ? 15.898 -7.316 -23.641 1 51.94 31 GLN B C 1
ATOM 3850 O O . GLN B 1 31 ? 15.172 -6.672 -24.391 1 51.94 31 GLN B O 1
ATOM 3855 N N . ASP B 1 32 ? 15.32 -8.164 -22.672 1 68 32 ASP B N 1
ATOM 3856 C CA . ASP B 1 32 ? 13.969 -8.617 -22.984 1 68 32 ASP B CA 1
ATOM 3857 C C . ASP B 1 32 ? 12.945 -7.988 -22.031 1 68 32 ASP B C 1
ATOM 3859 O O . ASP B 1 32 ? 11.812 -8.477 -21.922 1 68 32 ASP B O 1
ATOM 3863 N N . LEU B 1 33 ? 13.391 -6.918 -21.375 1 83.88 33 LEU B N 1
ATOM 3864 C CA . LEU B 1 33 ? 12.344 -6.324 -20.547 1 83.88 33 LEU B CA 1
ATOM 3865 C C . LEU B 1 33 ? 11.414 -5.457 -21.391 1 83.88 33 LEU B C 1
ATOM 3867 O O . LEU B 1 33 ? 11.859 -4.781 -22.328 1 83.88 33 LEU B O 1
ATOM 3871 N N . PRO B 1 34 ? 10.172 -5.555 -21.016 1 89.75 34 PRO B N 1
ATOM 3872 C CA . PRO B 1 34 ? 9.281 -4.617 -21.703 1 89.75 34 PRO B CA 1
ATOM 3873 C C . PRO B 1 34 ? 9.648 -3.158 -21.453 1 89.75 34 PRO B C 1
ATOM 3875 O O . PRO B 1 34 ? 10.125 -2.814 -20.359 1 89.75 34 PRO B O 1
ATOM 3878 N N . ASP B 1 35 ? 9.438 -2.355 -22.438 1 87.12 35 ASP B N 1
ATOM 3879 C CA . ASP B 1 35 ? 9.719 -0.927 -22.344 1 87.12 35 ASP B CA 1
ATOM 3880 C C . ASP B 1 35 ? 8.727 -0.244 -21.391 1 87.12 35 ASP B C 1
ATOM 3882 O O . ASP B 1 35 ? 7.523 -0.215 -21.672 1 87.12 35 ASP B O 1
ATOM 3886 N N . PRO B 1 36 ? 9.203 0.327 -20.391 1 89.38 36 PRO B N 1
ATOM 3887 C CA . PRO B 1 36 ? 8.273 0.984 -19.484 1 89.38 36 PRO B CA 1
ATOM 3888 C C . PRO B 1 36 ? 7.809 2.35 -19.984 1 89.38 36 PRO B C 1
ATOM 3890 O O . PRO B 1 36 ? 6.875 2.932 -19.422 1 89.38 36 PRO B O 1
ATOM 3893 N N . ALA B 1 37 ? 8.367 2.889 -21 1 88.12 37 ALA B N 1
ATOM 3894 C CA . ALA B 1 37 ? 7.977 4.172 -21.578 1 88.12 37 ALA B CA 1
ATOM 3895 C C . ALA B 1 37 ? 7.922 5.262 -20.516 1 88.12 37 ALA B C 1
ATOM 3897 O O . ALA B 1 37 ? 6.93 5.984 -20.406 1 88.12 37 ALA B O 1
ATOM 3898 N N . LEU B 1 38 ? 8.984 5.414 -19.812 1 87.88 38 LEU B N 1
ATOM 3899 C CA . LEU B 1 38 ? 9.047 6.375 -18.719 1 87.88 38 LEU B CA 1
ATOM 3900 C C . LEU B 1 38 ? 9.242 7.789 -19.234 1 87.88 38 LEU B C 1
ATOM 3902 O O . LEU B 1 38 ? 10.008 8 -20.188 1 87.88 38 LEU B O 1
ATOM 3906 N N . ASP B 1 39 ? 8.508 8.742 -18.734 1 86.75 39 ASP B N 1
ATOM 3907 C CA . ASP B 1 39 ? 8.742 10.172 -18.938 1 86.75 39 ASP B CA 1
ATOM 3908 C C . ASP B 1 39 ? 9.672 10.727 -17.844 1 86.75 39 ASP B C 1
ATOM 3910 O O . ASP B 1 39 ? 9.227 11.008 -16.734 1 86.75 39 ASP B O 1
ATOM 3914 N N . LEU B 1 40 ? 10.93 10.844 -18.188 1 88.75 40 LEU B N 1
ATOM 3915 C CA . LEU B 1 40 ? 11.914 11.281 -17.203 1 88.75 40 LEU B CA 1
ATOM 3916 C C . LEU B 1 40 ? 12.133 12.789 -17.297 1 88.75 40 LEU B C 1
ATOM 3918 O O . LEU B 1 40 ? 12.508 13.305 -18.344 1 88.75 40 LEU B O 1
ATOM 3922 N N . PRO B 1 41 ? 11.906 13.438 -16.219 1 89.38 41 PRO B N 1
ATOM 3923 C CA . PRO B 1 41 ? 12.234 14.867 -16.25 1 89.38 41 PRO B CA 1
ATOM 3924 C C . PRO B 1 41 ? 13.742 15.125 -16.219 1 89.38 41 PRO B C 1
ATOM 3926 O O . PRO B 1 41 ? 14.508 14.297 -15.727 1 89.38 41 PRO B O 1
ATOM 3929 N N . ASN B 1 42 ? 14.102 16.312 -16.703 1 84 42 ASN B N 1
ATOM 3930 C CA . ASN B 1 42 ? 15.523 16.656 -16.75 1 84 42 ASN B CA 1
ATOM 3931 C C . ASN B 1 42 ? 16.016 17.203 -15.414 1 84 42 ASN B C 1
ATOM 3933 O O . ASN B 1 42 ? 17.188 17.062 -15.078 1 84 42 ASN B O 1
ATOM 3937 N N . ARG B 1 43 ? 15.125 17.844 -14.766 1 85.44 43 ARG B N 1
ATOM 3938 C CA . ARG B 1 43 ? 15.422 18.438 -13.461 1 85.44 43 ARG B CA 1
ATOM 3939 C C . ARG B 1 43 ? 14.188 18.422 -12.562 1 85.44 43 ARG B C 1
ATOM 3941 O O . ARG B 1 43 ? 13.062 18.281 -13.039 1 85.44 43 ARG B O 1
ATOM 3948 N N . TYR B 1 44 ? 14.57 18.484 -11.32 1 86.94 44 TYR B N 1
ATOM 3949 C CA . TYR B 1 44 ? 13.461 18.562 -10.383 1 86.94 44 TYR B CA 1
ATOM 3950 C C . TYR B 1 44 ? 12.867 19.969 -10.352 1 86.94 44 TYR B C 1
ATOM 3952 O O . TYR B 1 44 ? 13.602 20.953 -10.344 1 86.94 44 TYR B O 1
ATOM 3960 N N . LYS B 1 45 ? 11.586 20.031 -10.281 1 82.25 45 LYS B N 1
ATOM 3961 C CA . LYS B 1 45 ? 10.867 21.312 -10.281 1 82.25 45 LYS B CA 1
ATOM 3962 C C . LYS B 1 45 ? 11.219 22.141 -9.047 1 82.25 45 LYS B C 1
ATOM 3964 O O . LYS B 1 45 ? 11.43 23.344 -9.148 1 82.25 45 LYS B O 1
ATOM 3969 N N . ALA B 1 46 ? 11.406 21.422 -7.977 1 80.19 46 ALA B N 1
ATOM 3970 C CA . ALA B 1 46 ? 11.594 22.125 -6.707 1 80.19 46 ALA B CA 1
ATOM 3971 C C . ALA B 1 46 ? 13.07 22.359 -6.422 1 80.19 46 ALA B C 1
ATOM 3973 O O . ALA B 1 46 ? 13.422 23.016 -5.43 1 80.19 46 ALA B O 1
ATOM 3974 N N . ALA B 1 47 ? 13.961 21.906 -7.293 1 76.56 47 ALA B N 1
ATOM 3975 C CA . ALA B 1 47 ? 15.391 22.031 -7.043 1 76.56 47 ALA B CA 1
ATOM 3976 C C . ALA B 1 47 ? 15.914 23.391 -7.543 1 76.56 47 ALA B C 1
ATOM 3978 O O . ALA B 1 47 ? 15.398 23.922 -8.531 1 76.56 47 ALA B O 1
ATOM 3979 N N . SER B 1 48 ? 16.75 23.891 -6.711 1 69.62 48 SER B N 1
ATOM 3980 C CA . SER B 1 48 ? 17.391 25.125 -7.148 1 69.62 48 SER B CA 1
ATOM 3981 C C . SER B 1 48 ? 18.25 24.891 -8.391 1 69.62 48 SER B C 1
ATOM 3983 O O . SER B 1 48 ? 18.781 23.781 -8.586 1 69.62 48 SER B O 1
ATOM 3985 N N . ARG B 1 49 ? 18.172 25.781 -9.414 1 62.5 49 ARG B N 1
ATOM 3986 C CA . ARG B 1 49 ? 18.812 25.688 -10.727 1 62.5 49 ARG B CA 1
ATOM 3987 C C . ARG B 1 49 ? 20.297 25.375 -10.594 1 62.5 49 ARG B C 1
ATOM 3989 O O . ARG B 1 49 ? 20.891 24.781 -11.484 1 62.5 49 ARG B O 1
ATOM 3996 N N . THR B 1 50 ? 21 25.766 -9.672 1 54.78 50 THR B N 1
ATOM 3997 C CA . THR B 1 50 ? 22.453 25.625 -9.594 1 54.78 50 THR B CA 1
ATOM 3998 C C . THR B 1 50 ? 22.844 24.25 -9.078 1 54.78 50 THR B C 1
ATOM 4000 O O . THR B 1 50 ? 24.031 23.969 -8.914 1 54.78 50 THR B O 1
ATOM 4003 N N . ALA B 1 51 ? 22 23.312 -8.922 1 54.81 51 ALA B N 1
ATOM 4004 C CA . ALA B 1 51 ? 22.281 22.141 -8.086 1 54.81 51 ALA B CA 1
ATOM 4005 C C . ALA B 1 51 ? 22.859 21 -8.914 1 54.81 51 ALA B C 1
ATOM 4007 O O . ALA B 1 51 ? 22.141 20.094 -9.32 1 54.81 51 ALA B O 1
ATOM 4008 N N . VAL B 1 52 ? 23.641 21.172 -9.891 1 54.41 52 VAL B N 1
ATOM 4009 C CA . VAL B 1 52 ? 24.141 20.016 -10.625 1 54.41 52 VAL B CA 1
ATOM 4010 C C . VAL B 1 52 ? 24.984 19.156 -9.703 1 54.41 52 VAL B C 1
ATOM 4012 O O . VAL B 1 52 ? 26.203 19.328 -9.609 1 54.41 52 VAL B O 1
ATOM 4015 N N . GLU B 1 53 ? 24.734 19.047 -8.375 1 60.19 53 GLU B N 1
ATOM 4016 C CA . GLU B 1 53 ? 25.766 18.484 -7.523 1 60.19 53 GLU B CA 1
ATOM 4017 C C . GLU B 1 53 ? 25.578 16.984 -7.34 1 60.19 53 GLU B C 1
ATOM 4019 O O . GLU B 1 53 ? 24.562 16.422 -7.754 1 60.19 53 GLU B O 1
ATOM 4024 N N . LYS B 1 54 ? 26.641 16.391 -6.699 1 63.69 54 LYS B N 1
ATOM 4025 C CA . LYS B 1 54 ? 26.953 15.016 -6.324 1 63.69 54 LYS B CA 1
ATOM 4026 C C . LYS B 1 54 ? 25.859 14.43 -5.43 1 63.69 54 LYS B C 1
ATOM 4028 O O . LYS B 1 54 ? 25.391 15.094 -4.504 1 63.69 54 LYS B O 1
ATOM 4033 N N . PRO B 1 55 ? 25.438 13.227 -5.789 1 68.44 55 PRO B N 1
ATOM 4034 C CA . PRO B 1 55 ? 24.484 12.539 -4.91 1 68.44 55 PRO B CA 1
ATOM 4035 C C . PRO B 1 55 ? 24.969 12.461 -3.465 1 68.44 55 PRO B C 1
ATOM 4037 O O . PRO B 1 55 ? 26.172 12.516 -3.211 1 68.44 55 PRO B O 1
ATOM 4040 N N . PRO B 1 56 ? 24 12.383 -2.641 1 74.06 56 PRO B N 1
ATOM 4041 C CA . PRO B 1 56 ? 24.391 12.328 -1.228 1 74.06 56 PRO B CA 1
ATOM 4042 C C . PRO B 1 56 ? 25.266 11.117 -0.905 1 74.06 56 PRO B C 1
ATOM 4044 O O . PRO B 1 56 ? 25.188 10.094 -1.59 1 74.06 56 PRO B O 1
ATOM 4047 N N . ALA B 1 57 ? 26.125 11.32 0.086 1 74.56 57 ALA B N 1
ATOM 4048 C CA . ALA B 1 57 ? 26.969 10.234 0.578 1 74.56 57 ALA B CA 1
ATOM 4049 C C . ALA B 1 57 ? 26.125 9.156 1.273 1 74.56 57 ALA B C 1
ATOM 4051 O O . ALA B 1 57 ? 25 9.414 1.677 1 74.56 57 ALA B O 1
ATOM 4052 N N . LEU B 1 58 ? 26.656 7.988 1.42 1 78 58 LEU B N 1
ATOM 4053 C CA . LEU B 1 58 ? 26 6.867 2.076 1 78 58 LEU B CA 1
ATOM 4054 C C . LEU B 1 58 ? 25.797 7.145 3.564 1 78 58 LEU B C 1
ATOM 4056 O O . LEU B 1 58 ? 24.812 6.699 4.16 1 78 58 LEU B O 1
ATOM 4060 N N . ASP B 1 59 ? 26.812 7.895 4.105 1 85.56 59 ASP B N 1
ATOM 4061 C CA . ASP B 1 59 ? 26.703 8.242 5.52 1 85.56 59 ASP B CA 1
ATOM 4062 C C . ASP B 1 59 ? 26.141 9.656 5.695 1 85.56 59 ASP B C 1
ATOM 4064 O O . ASP B 1 59 ? 26.703 10.469 6.422 1 85.56 59 ASP B O 1
ATOM 4068 N N . TRP B 1 60 ? 24.984 9.898 5.109 1 87.62 60 TRP B N 1
ATOM 4069 C CA . TRP B 1 60 ? 24.359 11.211 5.062 1 87.62 60 TRP B CA 1
ATOM 4070 C C . TRP B 1 60 ? 24.078 11.734 6.469 1 87.62 60 TRP B C 1
ATOM 4072 O O . TRP B 1 60 ? 24.047 12.945 6.688 1 87.62 60 TRP B O 1
ATOM 4082 N N . TRP B 1 61 ? 23.969 10.859 7.496 1 91.88 61 TRP B N 1
ATOM 4083 C CA . TRP B 1 61 ? 23.609 11.266 8.852 1 91.88 61 TRP B CA 1
ATOM 4084 C C . TRP B 1 61 ? 24.766 12 9.516 1 91.88 61 TRP B C 1
ATOM 4086 O O . TRP B 1 61 ? 24.578 12.742 10.484 1 91.88 61 TRP B O 1
ATOM 4096 N N . ARG B 1 62 ? 25.938 11.836 9.07 1 92.31 62 ARG B N 1
ATOM 4097 C CA . ARG B 1 62 ? 27.094 12.516 9.625 1 92.31 62 ARG B CA 1
ATOM 4098 C C . ARG B 1 62 ? 27.047 14.016 9.352 1 92.31 62 ARG B C 1
ATOM 4100 O O . ARG B 1 62 ? 27.688 14.805 10.055 1 92.31 62 ARG B O 1
ATOM 4107 N N . GLY B 1 63 ? 26.25 14.359 8.406 1 92.56 63 GLY B N 1
ATOM 4108 C CA . GLY B 1 63 ? 26.078 15.773 8.086 1 92.56 63 GLY B CA 1
ATOM 4109 C C . GLY B 1 63 ? 25.422 16.562 9.203 1 92.56 63 GLY B C 1
ATOM 4110 O O . GLY B 1 63 ? 25.547 17.781 9.266 1 92.56 63 GLY B O 1
ATOM 4111 N N . PHE B 1 64 ? 24.766 15.867 10.148 1 96.31 64 PHE B N 1
ATOM 4112 C CA . PHE B 1 64 ? 24.078 16.531 11.25 1 96.31 64 PHE B CA 1
ATOM 4113 C C . PHE B 1 64 ? 25.047 16.812 12.398 1 96.31 64 PHE B C 1
ATOM 4115 O O . PHE B 1 64 ? 24.719 17.547 13.336 1 96.31 64 PHE B O 1
ATOM 4122 N N . ARG B 1 65 ? 26.203 16.219 12.336 1 96 65 ARG B N 1
ATOM 4123 C CA . ARG B 1 65 ? 27.297 16.438 13.273 1 96 65 ARG B CA 1
ATOM 4124 C C . ARG B 1 65 ? 26.875 16.125 14.703 1 96 65 ARG B C 1
ATOM 4126 O O . ARG B 1 65 ? 27.109 16.922 15.617 1 96 65 ARG B O 1
ATOM 4133 N N . SER B 1 66 ? 26.188 15.109 14.867 1 97.69 66 SER B N 1
ATOM 4134 C CA . SER B 1 66 ? 25.828 14.57 16.172 1 97.69 66 SER B CA 1
ATOM 4135 C C . SER B 1 66 ? 26.469 13.195 16.406 1 97.69 66 SER B C 1
ATOM 4137 O O . SER B 1 66 ? 26.109 12.227 15.727 1 97.69 66 SER B O 1
ATOM 4139 N N . ALA B 1 67 ? 27.328 13.148 17.375 1 97.19 67 ALA B N 1
ATOM 4140 C CA . ALA B 1 67 ? 28.016 11.891 17.672 1 97.19 67 ALA B CA 1
ATOM 4141 C C . ALA B 1 67 ? 27.016 10.836 18.141 1 97.19 67 ALA B C 1
ATOM 4143 O O . ALA B 1 67 ? 27.125 9.656 17.781 1 97.19 67 ALA B O 1
ATOM 4144 N N . GLU B 1 68 ? 26.078 11.273 18.891 1 97.81 68 GLU B N 1
ATOM 4145 C CA . GLU B 1 68 ? 25.078 10.336 19.406 1 97.81 68 GLU B CA 1
ATOM 4146 C C . GLU B 1 68 ? 24.203 9.781 18.281 1 97.81 68 GLU B C 1
ATOM 4148 O O . GLU B 1 68 ? 23.906 8.586 18.25 1 97.81 68 GLU B O 1
ATOM 4153 N N . LEU B 1 69 ? 23.797 10.648 17.328 1 97.94 69 LEU B N 1
ATOM 4154 C CA . LEU B 1 69 ? 23.047 10.188 16.188 1 97.94 69 LEU B CA 1
ATOM 4155 C C . LEU B 1 69 ? 23.844 9.188 15.359 1 97.94 69 LEU B C 1
ATOM 4157 O O . LEU B 1 69 ? 23.328 8.148 14.945 1 97.94 69 LEU B O 1
ATOM 4161 N N . THR B 1 70 ? 25.125 9.508 15.188 1 97.31 70 THR B N 1
ATOM 4162 C CA . THR B 1 70 ? 26 8.633 14.414 1 97.31 70 THR B CA 1
ATOM 4163 C C . THR B 1 70 ? 26.109 7.262 15.062 1 97.31 70 THR B C 1
ATOM 4165 O O . THR B 1 70 ? 26.031 6.238 14.383 1 97.31 70 THR B O 1
ATOM 4168 N N . GLN B 1 71 ? 26.234 7.281 16.344 1 96.81 71 GLN B N 1
ATOM 4169 C CA . GLN B 1 71 ? 26.328 6.023 17.062 1 96.81 71 GLN B CA 1
ATOM 4170 C C . GLN B 1 71 ? 25.047 5.207 16.938 1 96.81 71 GLN B C 1
ATOM 4172 O O . GLN B 1 71 ? 25.094 4 16.703 1 96.81 71 GLN B O 1
ATOM 4177 N N . LEU B 1 72 ? 23.891 5.84 17.062 1 97.75 72 LEU B N 1
ATOM 4178 C CA . LEU B 1 72 ? 22.609 5.164 16.938 1 97.75 72 LEU B CA 1
ATOM 4179 C C . LEU B 1 72 ? 22.406 4.602 15.539 1 97.75 72 LEU B C 1
ATOM 4181 O O . LEU B 1 72 ? 21.922 3.48 15.383 1 97.75 72 LEU B O 1
ATOM 4185 N N . MET B 1 73 ? 22.859 5.371 14.586 1 96.81 73 MET B N 1
ATOM 4186 C CA . MET B 1 73 ? 22.719 4.961 13.195 1 96.81 73 MET B CA 1
ATOM 4187 C C . MET B 1 73 ? 23.578 3.73 12.906 1 96.81 73 MET B C 1
ATOM 4189 O O . MET B 1 73 ? 23.094 2.762 12.312 1 96.81 73 MET B O 1
ATOM 4193 N N . GLU B 1 74 ? 24.781 3.775 13.305 1 96 74 GLU B N 1
ATOM 4194 C CA . GLU B 1 74 ? 25.688 2.664 13.078 1 96 74 GLU B CA 1
ATOM 4195 C C . GLU B 1 74 ? 25.234 1.412 13.82 1 96 74 GLU B C 1
ATOM 4197 O O . GLU B 1 74 ? 25.297 0.304 13.281 1 96 74 GLU B O 1
ATOM 4202 N N . GLU B 1 75 ? 24.734 1.643 14.984 1 96.38 75 GLU B N 1
ATOM 4203 C CA . GLU B 1 75 ? 24.234 0.517 15.758 1 96.38 75 GLU B CA 1
ATOM 4204 C C . GLU B 1 75 ? 22.984 -0.089 15.102 1 96.38 75 GLU B C 1
ATOM 4206 O O . GLU B 1 75 ? 22.891 -1.311 14.961 1 96.38 75 GLU B O 1
ATOM 4211 N N . ALA B 1 76 ? 22.078 0.705 14.711 1 97 76 ALA B N 1
ATOM 4212 C CA . ALA B 1 76 ? 20.844 0.222 14.078 1 97 76 ALA B CA 1
ATOM 4213 C C . ALA B 1 76 ? 21.156 -0.569 12.812 1 97 76 ALA B C 1
ATOM 4215 O O . ALA B 1 76 ? 20.5 -1.57 12.516 1 97 76 ALA B O 1
ATOM 4216 N N . GLN B 1 77 ? 22.172 -0.178 12.086 1 94.81 77 GLN B N 1
ATOM 4217 C CA . GLN B 1 77 ? 22.562 -0.858 10.859 1 94.81 77 GLN B CA 1
ATOM 4218 C C . GLN B 1 77 ? 22.984 -2.299 11.133 1 94.81 77 GLN B C 1
ATOM 4220 O O . GLN B 1 77 ? 22.812 -3.176 10.281 1 94.81 77 GLN B O 1
ATOM 4225 N N . THR B 1 78 ? 23.453 -2.502 12.32 1 94.75 78 THR B N 1
ATOM 4226 C CA . THR B 1 78 ? 24.031 -3.801 12.633 1 94.75 78 THR B CA 1
ATOM 4227 C C . THR B 1 78 ? 23.031 -4.68 13.383 1 94.75 78 THR B C 1
ATOM 4229 O O . THR B 1 78 ? 22.969 -5.891 13.164 1 94.75 78 THR B O 1
ATOM 4232 N N . VAL B 1 79 ? 22.125 -4.012 14.211 1 96.69 79 VAL B N 1
ATOM 4233 C CA . VAL B 1 79 ? 21.422 -4.852 15.172 1 96.69 79 VAL B CA 1
ATOM 4234 C C . VAL B 1 79 ? 19.922 -4.824 14.883 1 96.69 79 VAL B C 1
ATOM 4236 O O . VAL B 1 79 ? 19.156 -5.586 15.477 1 96.69 79 VAL B O 1
ATOM 4239 N N . ASN B 1 80 ? 19.406 -3.934 14.086 1 97.81 80 ASN B N 1
ATOM 4240 C CA . ASN B 1 80 ? 17.969 -3.82 13.867 1 97.81 80 ASN B CA 1
ATOM 4241 C C . ASN B 1 80 ? 17.359 -5.148 13.422 1 97.81 80 ASN B C 1
ATOM 4243 O O . ASN B 1 80 ? 17.875 -5.793 12.5 1 97.81 80 ASN B O 1
ATOM 4247 N N . LEU B 1 81 ? 16.172 -5.434 13.992 1 98.12 81 LEU B N 1
ATOM 4248 C CA . LEU B 1 81 ? 15.625 -6.773 13.828 1 98.12 81 LEU B CA 1
ATOM 4249 C C . LEU B 1 81 ? 14.828 -6.879 12.531 1 98.12 81 LEU B C 1
ATOM 4251 O O . LEU B 1 81 ? 14.68 -7.969 11.977 1 98.12 81 LEU B O 1
ATOM 4255 N N . ASP B 1 82 ? 14.312 -5.836 12.07 1 98.06 82 ASP B N 1
ATOM 4256 C CA . ASP B 1 82 ? 13.656 -5.871 10.766 1 98.06 82 ASP B CA 1
ATOM 4257 C C . ASP B 1 82 ? 14.664 -6.121 9.648 1 98.06 82 ASP B C 1
ATOM 4259 O O . ASP B 1 82 ? 14.375 -6.828 8.688 1 98.06 82 ASP B O 1
ATOM 4263 N N . VAL B 1 83 ? 15.844 -5.516 9.734 1 97.19 83 VAL B N 1
ATOM 4264 C CA . VAL B 1 83 ? 16.906 -5.727 8.758 1 97.19 83 VAL B CA 1
ATOM 4265 C C . VAL B 1 83 ? 17.391 -7.172 8.82 1 97.19 83 VAL B C 1
ATOM 4267 O O . VAL B 1 83 ? 17.578 -7.812 7.785 1 97.19 83 VAL B O 1
ATOM 4270 N N . ALA B 1 84 ? 17.531 -7.656 9.992 1 97.44 84 ALA B N 1
ATOM 4271 C CA . ALA B 1 84 ? 17.938 -9.047 10.156 1 97.44 84 ALA B CA 1
ATOM 4272 C C . ALA B 1 84 ? 16.922 -10 9.516 1 97.44 84 ALA B C 1
ATOM 4274 O O . ALA B 1 84 ? 17.312 -10.977 8.867 1 97.44 84 ALA B O 1
ATOM 4275 N N . ALA B 1 85 ? 15.664 -9.727 9.75 1 98.25 85 ALA B N 1
ATOM 4276 C CA . ALA B 1 85 ? 14.617 -10.539 9.133 1 98.25 85 ALA B CA 1
ATOM 4277 C C . ALA B 1 85 ? 14.695 -10.469 7.613 1 98.25 85 ALA B C 1
ATOM 4279 O O . ALA B 1 85 ? 14.5 -11.477 6.93 1 98.25 85 ALA B O 1
ATOM 4280 N N . ALA B 1 86 ? 15.023 -9.305 7.105 1 97.31 86 ALA B N 1
ATOM 4281 C CA . ALA B 1 86 ? 15.156 -9.141 5.66 1 97.31 86 ALA B CA 1
ATOM 4282 C C . ALA B 1 86 ? 16.344 -9.938 5.125 1 97.31 86 ALA B C 1
ATOM 4284 O O . ALA B 1 86 ? 16.281 -10.477 4.02 1 97.31 86 ALA B O 1
ATOM 4285 N N . VAL B 1 87 ? 17.422 -10.008 5.84 1 97.31 87 VAL B N 1
ATOM 4286 C CA . VAL B 1 87 ? 18.578 -10.797 5.453 1 97.31 87 VAL B CA 1
ATOM 4287 C C . VAL B 1 87 ? 18.219 -12.273 5.387 1 97.31 87 VAL B C 1
ATOM 4289 O O . VAL B 1 87 ? 18.625 -12.984 4.469 1 97.31 87 VAL B O 1
ATOM 4292 N N . ALA B 1 88 ? 17.391 -12.742 6.363 1 98.25 88 ALA B N 1
ATOM 4293 C CA . ALA B 1 88 ? 16.922 -14.125 6.34 1 98.25 88 ALA B CA 1
ATOM 4294 C C . ALA B 1 88 ? 16.062 -14.398 5.102 1 98.25 88 ALA B C 1
ATOM 4296 O O . ALA B 1 88 ? 16.125 -15.484 4.527 1 98.25 88 ALA B O 1
ATOM 4297 N N . ARG B 1 89 ? 15.352 -13.422 4.719 1 98.12 89 ARG B N 1
ATOM 4298 C CA . ARG B 1 89 ? 14.531 -13.57 3.525 1 98.12 89 ARG B CA 1
ATOM 4299 C C . ARG B 1 89 ? 15.391 -13.695 2.273 1 98.12 89 ARG B C 1
ATOM 4301 O O . ARG B 1 89 ? 15.031 -14.398 1.331 1 98.12 89 ARG B O 1
ATOM 4308 N N . ILE B 1 90 ? 16.562 -13.031 2.217 1 97.38 90 ILE B N 1
ATOM 4309 C CA . ILE B 1 90 ? 17.5 -13.188 1.115 1 97.38 90 ILE B CA 1
ATOM 4310 C C . ILE B 1 90 ? 17.969 -14.641 1.039 1 97.38 90 ILE B C 1
ATOM 4312 O O . ILE B 1 90 ? 17.969 -15.242 -0.037 1 97.38 90 ILE B O 1
ATOM 4316 N N . ARG B 1 91 ? 18.25 -15.219 2.188 1 98.19 91 ARG B N 1
ATOM 4317 C CA . ARG B 1 91 ? 18.703 -16.609 2.227 1 98.19 91 ARG B CA 1
ATOM 4318 C C . ARG B 1 91 ? 17.594 -17.562 1.765 1 98.19 91 ARG B C 1
ATOM 4320 O O . ARG B 1 91 ? 17.859 -18.547 1.085 1 98.19 91 ARG B O 1
ATOM 4327 N N . GLN B 1 92 ? 16.375 -17.219 2.176 1 98.62 92 GLN B N 1
ATOM 4328 C CA . GLN B 1 92 ? 15.234 -18 1.699 1 98.62 92 GLN B CA 1
ATOM 4329 C C . GLN B 1 92 ? 15.141 -17.953 0.177 1 98.62 92 GLN B C 1
ATOM 4331 O O . GLN B 1 92 ? 14.961 -18.984 -0.468 1 98.62 92 GLN B O 1
ATOM 4336 N N . ALA B 1 93 ? 15.297 -16.781 -0.381 1 98.31 93 ALA B N 1
ATOM 4337 C CA . ALA B 1 93 ? 15.172 -16.609 -1.826 1 98.31 93 ALA B CA 1
ATOM 4338 C C . ALA B 1 93 ? 16.328 -17.281 -2.562 1 98.31 93 ALA B C 1
ATOM 4340 O O . ALA B 1 93 ? 16.125 -17.875 -3.631 1 98.31 93 ALA B O 1
ATOM 4341 N N . ASP B 1 94 ? 17.5 -17.219 -1.992 1 98.12 94 ASP B N 1
ATOM 4342 C CA . ASP B 1 94 ? 18.656 -17.922 -2.564 1 98.12 94 ASP B CA 1
ATOM 4343 C C . ASP B 1 94 ? 18.453 -19.422 -2.561 1 98.12 94 ASP B C 1
ATOM 4345 O O . ASP B 1 94 ? 18.781 -20.109 -3.535 1 98.12 94 ASP B O 1
ATOM 4349 N N . ALA B 1 95 ? 17.922 -19.922 -1.424 1 98.56 95 ALA B N 1
ATOM 4350 C CA . ALA B 1 95 ? 17.625 -21.344 -1.336 1 98.56 95 ALA B CA 1
ATOM 4351 C C . ALA B 1 95 ? 16.578 -21.766 -2.365 1 98.56 95 ALA B C 1
ATOM 4353 O O . ALA B 1 95 ? 16.703 -22.797 -3.014 1 98.56 95 ALA B O 1
ATOM 4354 N N . GLN B 1 96 ? 15.648 -20.938 -2.545 1 98.38 96 GLN B N 1
ATOM 4355 C CA . GLN B 1 96 ? 14.609 -21.219 -3.529 1 98.38 96 GLN B CA 1
ATOM 4356 C C . GLN B 1 96 ? 15.172 -21.219 -4.945 1 98.38 96 GLN B C 1
ATOM 4358 O O . GLN B 1 96 ? 14.758 -22 -5.793 1 98.38 96 GLN B O 1
ATOM 4363 N N . ALA B 1 97 ? 16.094 -20.297 -5.242 1 98.12 97 ALA B N 1
ATOM 4364 C CA . ALA B 1 97 ? 16.75 -20.266 -6.543 1 98.12 97 ALA B CA 1
ATOM 4365 C C . ALA B 1 97 ? 17.531 -21.562 -6.793 1 98.12 97 ALA B C 1
ATOM 4367 O O . ALA B 1 97 ? 17.516 -22.094 -7.902 1 98.12 97 ALA B O 1
ATOM 4368 N N . ARG B 1 98 ? 18.125 -22.109 -5.699 1 97.62 98 ARG B N 1
ATOM 4369 C CA . ARG B 1 98 ? 18.844 -23.375 -5.809 1 97.62 98 ARG B CA 1
ATOM 4370 C C . ARG B 1 98 ? 17.875 -24.531 -6.059 1 97.62 98 ARG B C 1
ATOM 4372 O O . ARG B 1 98 ? 18.156 -25.422 -6.875 1 97.62 98 ARG B O 1
ATOM 4379 N N . ILE B 1 99 ? 16.766 -24.5 -5.398 1 97.94 99 ILE B N 1
ATOM 4380 C CA . ILE B 1 99 ? 15.75 -25.531 -5.566 1 97.94 99 ILE B CA 1
ATOM 4381 C C . ILE B 1 99 ? 15.242 -25.531 -7.008 1 97.94 99 ILE B C 1
ATOM 4383 O O . ILE B 1 99 ? 15.188 -26.578 -7.656 1 97.94 99 ILE B O 1
ATOM 4387 N N . THR B 1 100 ? 14.977 -24.406 -7.543 1 97 100 THR B N 1
ATOM 4388 C CA . THR B 1 100 ? 14.453 -24.297 -8.906 1 97 100 THR B CA 1
ATOM 4389 C C . THR B 1 100 ? 15.539 -24.641 -9.922 1 97 100 THR B C 1
ATOM 4391 O O . THR B 1 100 ? 15.25 -25.266 -10.945 1 97 100 THR B O 1
ATOM 4394 N N . GLY B 1 101 ? 16.797 -24.281 -9.594 1 96.81 101 GLY B N 1
ATOM 4395 C CA . GLY B 1 101 ? 17.906 -24.547 -10.492 1 96.81 101 GLY B CA 1
ATOM 4396 C C . GLY B 1 101 ? 18.281 -26.016 -10.555 1 96.81 101 GLY B C 1
ATOM 4397 O O . GLY B 1 101 ? 18.984 -26.453 -11.477 1 96.81 101 GLY B O 1
ATOM 4398 N N . ALA B 1 102 ? 17.797 -26.812 -9.594 1 96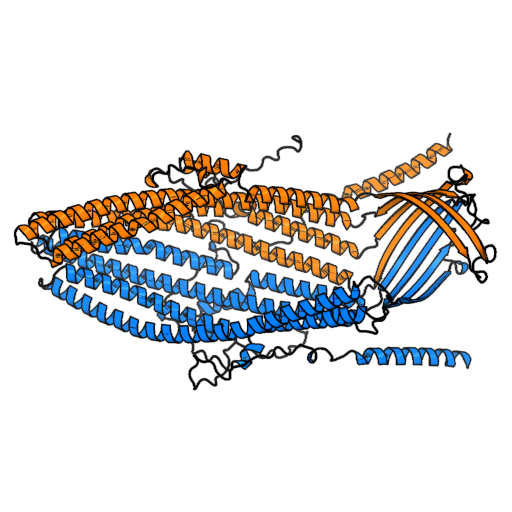.75 102 ALA B N 1
ATOM 4399 C CA . ALA B 1 102 ? 18.109 -28.234 -9.555 1 96.75 102 ALA B CA 1
ATOM 4400 C C . ALA B 1 102 ? 17.578 -28.953 -10.797 1 96.75 102 ALA B C 1
ATOM 4402 O O . ALA B 1 102 ? 18.125 -29.969 -11.219 1 96.75 102 ALA B O 1
ATOM 4403 N N . ALA B 1 103 ? 16.531 -28.406 -11.43 1 95.44 103 ALA B N 1
ATOM 4404 C CA . ALA B 1 103 ? 15.914 -29.016 -12.602 1 95.44 103 ALA B CA 1
ATOM 4405 C C . ALA B 1 103 ? 16.844 -28.953 -13.812 1 95.44 103 ALA B C 1
ATOM 4407 O O . ALA B 1 103 ? 16.609 -29.625 -14.812 1 95.44 103 ALA B O 1
ATOM 4408 N N . LEU B 1 104 ? 17.938 -28.172 -13.758 1 96.19 104 LEU B N 1
ATOM 4409 C CA . LEU B 1 104 ? 18.891 -28.031 -14.852 1 96.19 104 LEU B CA 1
ATOM 4410 C C . LEU B 1 104 ? 19.922 -29.156 -14.812 1 96.19 104 LEU B C 1
ATOM 4412 O O . LEU B 1 104 ? 20.688 -29.344 -15.758 1 96.19 104 LEU B O 1
ATOM 4416 N N . LEU B 1 105 ? 19.859 -30 -13.719 1 96.25 105 LEU B N 1
ATOM 4417 C CA . LEU B 1 105 ? 20.812 -31.094 -13.531 1 96.25 105 LEU B CA 1
ATOM 4418 C C . LEU B 1 105 ? 20.078 -32.438 -13.453 1 96.25 105 LEU B C 1
ATOM 4420 O O . LEU B 1 105 ? 18.906 -32.5 -13.109 1 96.25 105 LEU B O 1
ATOM 4424 N N . PRO B 1 106 ? 20.766 -33.594 -13.82 1 96.06 106 PRO B N 1
ATOM 4425 C CA . PRO B 1 106 ? 20.125 -34.906 -13.664 1 96.06 106 PRO B CA 1
ATOM 4426 C C . PRO B 1 106 ? 19.906 -35.281 -12.203 1 96.06 106 PRO B C 1
ATOM 4428 O O . PRO B 1 106 ? 20.562 -34.719 -11.312 1 96.06 106 PRO B O 1
ATOM 4431 N N . SER B 1 107 ? 19.016 -36.094 -11.992 1 96.44 107 SER B N 1
ATOM 4432 C CA . SER B 1 107 ? 18.797 -36.719 -10.68 1 96.44 107 SER B CA 1
ATOM 4433 C C . SER B 1 107 ? 19.25 -38.156 -10.664 1 96.44 107 SER B C 1
ATOM 4435 O O . SER B 1 107 ? 19.188 -38.844 -11.688 1 96.44 107 SER B O 1
ATOM 4437 N N . LEU B 1 108 ? 19.844 -38.594 -9.555 1 95.81 108 LEU B N 1
ATOM 4438 C CA . LEU B 1 108 ? 20.25 -40 -9.328 1 95.81 108 LEU B CA 1
ATOM 4439 C C . LEU B 1 108 ? 19.609 -40.531 -8.047 1 95.81 108 LEU B C 1
ATOM 4441 O O . LEU B 1 108 ? 19.656 -39.875 -7.004 1 95.81 108 LEU B O 1
ATOM 4445 N N . SER B 1 109 ? 18.922 -41.719 -8.188 1 95.69 109 SER B N 1
ATOM 4446 C CA . SER B 1 109 ? 18.297 -42.344 -7.02 1 95.69 109 SER B CA 1
ATOM 4447 C C . SER B 1 109 ? 18.656 -43.812 -6.93 1 95.69 109 SER B C 1
ATOM 4449 O O . SER B 1 109 ? 18.938 -44.438 -7.945 1 95.69 109 SER B O 1
ATOM 4451 N N . GLY B 1 110 ? 18.719 -44.312 -5.664 1 94 110 GLY B N 1
ATOM 4452 C CA . GLY B 1 110 ? 18.828 -45.719 -5.371 1 94 110 GLY B CA 1
ATOM 4453 C C . GLY B 1 110 ? 17.547 -46.344 -4.828 1 94 110 GLY B C 1
ATOM 4454 O O . GLY B 1 110 ? 16.844 -45.688 -4.043 1 94 110 GLY B O 1
ATOM 4455 N N . SER B 1 111 ? 17.25 -47.531 -5.418 1 94.56 111 SER B N 1
ATOM 4456 C CA . SER B 1 111 ? 16.047 -48.219 -4.945 1 94.56 111 SER B CA 1
ATOM 4457 C C . SER B 1 111 ? 16.312 -49.688 -4.645 1 94.56 111 SER B C 1
ATOM 4459 O O . SER B 1 111 ? 17.188 -50.312 -5.266 1 94.56 111 SER B O 1
ATOM 4461 N N . GLY B 1 112 ? 15.656 -50.25 -3.578 1 91.5 112 GLY B N 1
ATOM 4462 C CA . GLY B 1 112 ? 15.547 -51.656 -3.227 1 91.5 112 GLY B CA 1
ATOM 4463 C C . GLY B 1 112 ? 14.117 -52.094 -3.043 1 91.5 112 GLY B C 1
ATOM 4464 O O . GLY B 1 112 ? 13.32 -51.438 -2.381 1 91.5 112 GLY B O 1
ATOM 4465 N N . ASN B 1 113 ? 13.859 -53.25 -3.875 1 91.62 113 ASN B N 1
ATOM 4466 C CA . ASN B 1 113 ? 12.484 -53.719 -3.818 1 91.62 113 ASN B CA 1
ATOM 4467 C C . ASN B 1 113 ? 12.43 -55.25 -3.668 1 91.62 113 ASN B C 1
ATOM 4469 O O . ASN B 1 113 ? 13.273 -55.969 -4.215 1 91.62 113 ASN B O 1
ATOM 4473 N N . GLY B 1 114 ? 11.469 -55.781 -2.883 1 88.38 114 GLY B N 1
ATOM 4474 C CA . GLY B 1 114 ? 11.055 -57.156 -2.773 1 88.38 114 GLY B CA 1
ATOM 4475 C C . GLY B 1 114 ? 9.555 -57.344 -2.889 1 88.38 114 GLY B C 1
ATOM 4476 O O . GLY B 1 114 ? 8.781 -56.625 -2.25 1 88.38 114 GLY B O 1
ATOM 4477 N N . SER B 1 115 ? 9.219 -58.219 -3.867 1 89.19 115 SER B N 1
ATOM 4478 C CA . SER B 1 115 ? 7.789 -58.469 -4.043 1 89.19 115 SER B CA 1
ATOM 4479 C C . SER B 1 115 ? 7.492 -59.969 -4.195 1 89.19 115 SER B C 1
ATOM 4481 O O . SER B 1 115 ? 8.352 -60.719 -4.629 1 89.19 115 SER B O 1
ATOM 4483 N N . GLN B 1 116 ? 6.289 -60.375 -3.775 1 86.44 116 GLN B N 1
ATOM 4484 C CA . GLN B 1 116 ? 5.707 -61.688 -4.035 1 86.44 116 GLN B CA 1
ATOM 4485 C C . GLN B 1 116 ? 4.387 -61.562 -4.789 1 86.44 116 GLN B C 1
ATOM 4487 O O . GLN B 1 116 ? 3.51 -60.781 -4.395 1 86.44 116 GLN B O 1
ATOM 4492 N N . VAL B 1 117 ? 4.336 -62.219 -5.906 1 84.94 117 VAL B N 1
ATOM 4493 C CA . VAL B 1 117 ? 3.152 -62.156 -6.758 1 84.94 117 VAL B CA 1
ATOM 4494 C C . VAL B 1 117 ? 2.545 -63.531 -6.938 1 84.94 117 VAL B C 1
ATOM 4496 O O . VAL B 1 117 ? 3.27 -64.5 -7.074 1 84.94 117 VAL B O 1
ATOM 4499 N N . LYS B 1 118 ? 1.259 -63.594 -6.867 1 84.62 118 LYS B N 1
ATOM 4500 C CA . LYS B 1 118 ? 0.511 -64.75 -7.312 1 84.62 118 LYS B CA 1
ATOM 4501 C C . LYS B 1 118 ? -0.381 -64.438 -8.5 1 84.62 118 LYS B C 1
ATOM 4503 O O . LYS B 1 118 ? -1.273 -63.594 -8.398 1 84.62 118 LYS B O 1
ATOM 4508 N N . THR B 1 119 ? -0.074 -64.938 -9.633 1 80.88 119 THR B N 1
ATOM 4509 C CA . THR B 1 119 ? -0.866 -64.688 -10.828 1 80.88 119 THR B CA 1
ATOM 4510 C C . THR B 1 119 ? -2.145 -65.5 -10.82 1 80.88 119 THR B C 1
ATOM 4512 O O . THR B 1 119 ? -2.184 -66.625 -10.242 1 80.88 119 THR B O 1
ATOM 4515 N N . SER B 1 120 ? -3.07 -64.812 -11.391 1 81.12 120 SER B N 1
ATOM 4516 C CA . SER B 1 120 ? -4.312 -65.562 -11.547 1 81.12 120 SER B CA 1
ATOM 4517 C C . SER B 1 120 ? -4.117 -66.812 -12.453 1 81.12 120 SER B C 1
ATOM 4519 O O . SER B 1 120 ? -3.346 -66.75 -13.414 1 81.12 120 SER B O 1
ATOM 4521 N N . GLY B 1 121 ? -4.797 -67.812 -12.133 1 78 121 GLY B N 1
ATOM 4522 C CA . GLY B 1 121 ? -4.777 -69 -12.992 1 78 121 GLY B CA 1
ATOM 4523 C C . GLY B 1 121 ? -5.406 -68.75 -14.352 1 78 121 GLY B C 1
ATOM 4524 O O . GLY B 1 121 ? -5.156 -69.5 -15.305 1 78 121 GLY B O 1
ATOM 4525 N N . SER B 1 122 ? -6.234 -67.625 -14.5 1 76.31 122 SER B N 1
ATOM 4526 C CA . SER B 1 122 ? -6.91 -67.312 -15.75 1 76.31 122 SER B CA 1
ATOM 4527 C C . SER B 1 122 ? -6.141 -66.25 -16.531 1 76.31 122 SER B C 1
ATOM 4529 O O . SER B 1 122 ? -6.68 -65.625 -17.453 1 76.31 122 SER B O 1
ATOM 4531 N N . ASN B 1 123 ? -4.871 -66.125 -16.141 1 65.56 123 ASN B N 1
ATOM 4532 C CA . ASN B 1 123 ? -4.055 -65.125 -16.828 1 65.56 123 ASN B CA 1
ATOM 4533 C C . ASN B 1 123 ? -3.77 -65.562 -18.281 1 65.56 123 ASN B C 1
ATOM 4535 O O . ASN B 1 123 ? -3.094 -66.562 -18.516 1 65.56 123 ASN B O 1
ATOM 4539 N N . ILE B 1 124 ? -4.344 -64.812 -19.203 1 64.62 124 ILE B N 1
ATOM 4540 C CA . ILE B 1 124 ? -4.254 -65.188 -20.609 1 64.62 124 ILE B CA 1
ATOM 4541 C C . ILE B 1 124 ? -2.949 -64.625 -21.203 1 64.62 124 ILE B C 1
ATOM 4543 O O . ILE B 1 124 ? -2.43 -65.188 -22.172 1 64.62 124 ILE B O 1
ATOM 4547 N N . SER B 1 125 ? -2.371 -63.562 -20.562 1 64.38 125 SER B N 1
ATOM 4548 C CA . SER B 1 125 ? -1.238 -62.875 -21.188 1 64.38 125 SER B CA 1
ATOM 4549 C C . SER B 1 125 ? 0.04 -63.719 -21.047 1 64.38 125 SER B C 1
ATOM 4551 O O . SER B 1 125 ? 0.926 -63.625 -21.906 1 64.38 125 SER B O 1
ATOM 4553 N N . ASN B 1 126 ? 0.18 -64.375 -19.891 1 64.62 126 ASN B N 1
ATOM 4554 C CA . ASN B 1 126 ? 1.325 -65.25 -19.719 1 64.62 126 ASN B CA 1
ATOM 4555 C C . ASN B 1 126 ? 0.909 -66.625 -19.141 1 64.62 126 ASN B C 1
ATOM 4557 O O . ASN B 1 126 ? 0.872 -66.812 -17.922 1 64.62 126 ASN B O 1
ATOM 4561 N N . THR B 1 127 ? 0.576 -67.562 -19.953 1 67.19 127 THR B N 1
ATOM 4562 C CA . THR B 1 127 ? 0.08 -68.875 -19.547 1 67.19 127 THR B CA 1
ATOM 4563 C C . THR B 1 127 ? 1.145 -69.625 -18.781 1 67.19 127 THR B C 1
ATOM 4565 O O . THR B 1 127 ? 0.823 -70.562 -18.016 1 67.19 127 THR B O 1
ATOM 4568 N N . THR B 1 128 ? 2.361 -69.25 -19.016 1 69.94 128 THR B N 1
ATOM 4569 C CA . THR B 1 128 ? 3.418 -70 -18.391 1 69.94 128 THR B CA 1
ATOM 4570 C C . THR B 1 128 ? 3.465 -69.75 -16.891 1 69.94 128 THR B C 1
ATOM 4572 O O . THR B 1 128 ? 3.883 -70.625 -16.094 1 69.94 128 THR B O 1
ATOM 4575 N N . ILE B 1 129 ? 2.951 -68.625 -16.531 1 70.62 129 ILE B N 1
ATOM 4576 C CA . ILE B 1 129 ? 3.037 -68.312 -15.109 1 70.62 129 ILE B CA 1
ATOM 4577 C C . ILE B 1 129 ? 1.637 -68.25 -14.508 1 70.62 129 ILE B C 1
ATOM 4579 O O . ILE B 1 129 ? 1.449 -67.688 -13.406 1 70.62 129 ILE B O 1
ATOM 4583 N N . ALA B 1 130 ? 0.733 -68.75 -15.258 1 73.5 130 ALA B N 1
ATOM 4584 C CA . ALA B 1 130 ? -0.64 -68.75 -14.758 1 73.5 130 ALA B CA 1
ATOM 4585 C C . ALA B 1 130 ? -0.769 -69.562 -13.492 1 73.5 130 ALA B C 1
ATOM 4587 O O . ALA B 1 130 ? -0.312 -70.688 -13.438 1 73.5 130 ALA B O 1
ATOM 4588 N N . GLY B 1 131 ? -1.26 -69 -12.383 1 78.44 131 GLY B N 1
ATOM 4589 C CA . GLY B 1 131 ? -1.528 -69.688 -11.125 1 78.44 131 GLY B CA 1
ATOM 4590 C C . GLY B 1 131 ? -0.292 -69.812 -10.266 1 78.44 131 GLY B C 1
ATOM 4591 O O . GLY B 1 131 ? -0.349 -70.5 -9.203 1 78.44 131 GLY B O 1
ATOM 4592 N N . ARG B 1 132 ? 0.86 -69.312 -10.719 1 81.5 132 ARG B N 1
ATOM 4593 C CA . ARG B 1 132 ? 2.109 -69.562 -10 1 81.5 132 ARG B CA 1
ATOM 4594 C C . ARG B 1 132 ? 2.41 -68.375 -9.055 1 81.5 132 ARG B C 1
ATOM 4596 O O . ARG B 1 132 ? 1.993 -67.25 -9.297 1 81.5 132 ARG B O 1
ATOM 4603 N N . ARG B 1 133 ? 3.018 -68.812 -7.84 1 85.62 133 ARG B N 1
ATOM 4604 C CA . ARG B 1 133 ? 3.549 -67.812 -6.895 1 85.62 133 ARG B CA 1
ATOM 4605 C C . ARG B 1 133 ? 5.051 -67.625 -7.086 1 85.62 133 ARG B C 1
ATOM 4607 O O . ARG B 1 133 ? 5.785 -68.625 -7.242 1 85.62 133 ARG B O 1
ATOM 4614 N N . TYR B 1 134 ? 5.496 -66.5 -7.297 1 82.94 134 TYR B N 1
ATOM 4615 C CA . TYR B 1 134 ? 6.93 -66.25 -7.41 1 82.94 134 TYR B CA 1
ATOM 4616 C C . TYR B 1 134 ? 7.312 -64.938 -6.723 1 82.94 134 TYR B C 1
ATOM 4618 O O . TYR B 1 134 ? 6.461 -64.062 -6.496 1 82.94 134 TYR B O 1
ATOM 4626 N N . SER B 1 135 ? 8.594 -64.875 -6.203 1 85.5 135 SER B N 1
ATOM 4627 C CA . SER B 1 135 ? 9.164 -63.719 -5.594 1 85.5 135 SER B CA 1
ATOM 4628 C C . SER B 1 135 ? 10.156 -63.031 -6.531 1 85.5 135 SER B C 1
ATOM 4630 O O . SER B 1 135 ? 10.758 -63.688 -7.383 1 85.5 135 SER B O 1
ATOM 4632 N N . THR B 1 136 ? 10.164 -61.75 -6.496 1 87.19 136 THR B N 1
ATOM 4633 C CA . THR B 1 136 ? 11.148 -60.969 -7.23 1 87.19 136 THR B CA 1
ATOM 4634 C C . THR B 1 136 ? 11.852 -60 -6.305 1 87.19 136 THR B C 1
ATOM 4636 O O . THR B 1 136 ? 11.203 -59.312 -5.516 1 87.19 136 THR B O 1
ATOM 4639 N N . TYR B 1 137 ? 13.266 -60 -6.297 1 89 137 TYR B N 1
ATOM 4640 C CA . TYR B 1 137 ? 14.102 -59.031 -5.57 1 89 137 TYR B CA 1
ATOM 4641 C C . TYR B 1 137 ? 14.922 -58.188 -6.531 1 89 137 TYR B C 1
ATOM 4643 O O . TYR B 1 137 ? 15.422 -58.688 -7.543 1 89 137 TYR B O 1
ATOM 4651 N N . SER B 1 138 ? 14.961 -56.906 -6.25 1 92.25 138 SER B N 1
ATOM 4652 C CA . SER B 1 138 ? 15.734 -56.062 -7.152 1 92.25 138 SER B CA 1
ATOM 4653 C C . SER B 1 138 ? 16.453 -54.938 -6.387 1 92.25 138 SER B C 1
ATOM 4655 O O . SER B 1 138 ? 15.992 -54.531 -5.324 1 92.25 138 SER B O 1
ATOM 4657 N N . SER B 1 139 ? 17.672 -54.531 -6.711 1 91.94 139 SER B N 1
ATOM 4658 C CA . SER B 1 139 ? 18.453 -53.344 -6.348 1 91.94 139 SER B CA 1
ATOM 4659 C C . SER B 1 139 ? 18.906 -52.562 -7.586 1 91.94 139 SER B C 1
ATOM 4661 O O . SER B 1 139 ? 19.516 -53.156 -8.484 1 91.94 139 SER B O 1
ATOM 4663 N N . SER B 1 140 ? 18.531 -51.312 -7.605 1 94.31 140 SER B N 1
ATOM 4664 C CA . SER B 1 140 ? 18.828 -50.625 -8.852 1 94.31 140 SER B CA 1
ATOM 4665 C C . SER B 1 140 ? 19.203 -49.156 -8.594 1 94.31 140 SER B C 1
ATOM 4667 O O . SER B 1 140 ? 18.891 -48.625 -7.535 1 94.31 140 SER B O 1
ATOM 4669 N N . LEU B 1 141 ? 20 -48.562 -9.453 1 94.75 141 LEU B N 1
ATOM 4670 C CA . LEU B 1 141 ? 20.25 -47.125 -9.586 1 94.75 141 LEU B CA 1
ATOM 4671 C C . LEU B 1 141 ? 19.516 -46.562 -10.797 1 94.75 141 LEU B C 1
ATOM 4673 O O . LEU B 1 141 ? 19.453 -47.188 -11.844 1 94.75 141 LEU B O 1
ATOM 4677 N N . SER B 1 142 ? 18.844 -45.469 -10.547 1 95.81 142 SER B N 1
ATOM 4678 C CA . SER B 1 142 ? 18.094 -44.844 -11.633 1 95.81 142 SER B CA 1
ATOM 4679 C C . SER B 1 142 ? 18.5 -43.375 -11.781 1 95.81 142 SER B C 1
ATOM 4681 O O . SER B 1 142 ? 18.625 -42.656 -10.789 1 95.81 142 SER B O 1
ATOM 4683 N N . ALA B 1 143 ? 18.812 -42.938 -13 1 95 143 ALA B N 1
ATOM 4684 C CA . ALA B 1 143 ? 19.109 -41.531 -13.344 1 95 143 ALA B CA 1
ATOM 4685 C C . ALA B 1 143 ? 18.062 -40.969 -14.297 1 95 143 ALA B C 1
ATOM 4687 O O . ALA B 1 143 ? 17.531 -41.688 -15.141 1 95 143 ALA B O 1
ATOM 4688 N N . SER B 1 144 ? 17.719 -39.75 -14.047 1 96.25 144 SER B N 1
ATOM 4689 C CA . SER B 1 144 ? 16.766 -39.062 -14.922 1 96.25 144 SER B CA 1
ATOM 4690 C C . SER B 1 144 ? 17.219 -37.625 -15.195 1 96.25 144 SER B C 1
ATOM 4692 O O . SER B 1 144 ? 17.75 -36.969 -14.312 1 96.25 144 SER B O 1
ATOM 4694 N N . TYR B 1 145 ? 17.078 -37.188 -16.484 1 95.12 145 TYR B N 1
ATOM 4695 C CA . TYR B 1 145 ? 17.453 -35.844 -16.891 1 95.12 145 TYR B CA 1
ATOM 4696 C C . TYR B 1 145 ? 16.516 -35.312 -17.984 1 95.12 145 TYR B C 1
ATOM 4698 O O . TYR B 1 145 ? 16.203 -36.031 -18.938 1 95.12 145 TYR B O 1
ATOM 4706 N N . GLU B 1 146 ? 16.062 -34.094 -17.797 1 95.19 146 GLU B N 1
ATOM 4707 C CA . GLU B 1 146 ? 15.305 -33.438 -18.844 1 95.19 146 GLU B CA 1
ATOM 4708 C C . GLU B 1 146 ? 16.188 -32.438 -19.609 1 95.19 146 GLU B C 1
ATOM 4710 O O . GLU B 1 146 ? 16.719 -31.484 -19.031 1 95.19 146 GLU B O 1
ATOM 4715 N N . ILE B 1 147 ? 16.328 -32.688 -20.891 1 94.31 147 ILE B N 1
ATOM 4716 C CA . ILE B 1 147 ? 17.094 -31.766 -21.703 1 94.31 147 ILE B CA 1
ATOM 4717 C C . ILE B 1 147 ? 16.344 -30.438 -21.859 1 94.31 147 ILE B C 1
ATOM 4719 O O . ILE B 1 147 ? 15.195 -30.422 -22.297 1 94.31 147 ILE B O 1
ATOM 4723 N N . ASP B 1 148 ? 16.984 -29.422 -21.547 1 94.94 148 ASP B N 1
ATOM 4724 C CA . ASP B 1 148 ? 16.344 -28.109 -21.562 1 94.94 148 ASP B CA 1
ATOM 4725 C C . ASP B 1 148 ? 16.625 -27.375 -22.875 1 94.94 148 ASP B C 1
ATOM 4727 O O . ASP B 1 148 ? 17.125 -26.25 -22.875 1 94.94 148 ASP B O 1
ATOM 4731 N N . PHE B 1 149 ? 16.141 -27.844 -23.891 1 93.31 149 PHE B N 1
ATOM 4732 C CA . PHE B 1 149 ? 16.422 -27.375 -25.234 1 93.31 149 PHE B CA 1
ATOM 4733 C C . PHE B 1 149 ? 15.797 -26.016 -25.484 1 93.31 149 PHE B C 1
ATOM 4735 O O . PHE B 1 149 ? 16.391 -25.172 -26.156 1 93.31 149 PHE B O 1
ATOM 4742 N N . TRP B 1 150 ? 14.688 -25.797 -24.906 1 94.5 150 TRP B N 1
ATOM 4743 C CA . TRP B 1 150 ? 13.914 -24.609 -25.219 1 94.5 150 TRP B CA 1
ATOM 4744 C C . TRP B 1 150 ? 14.07 -23.547 -24.125 1 94.5 150 TRP B C 1
ATOM 4746 O O . TRP B 1 150 ? 13.492 -22.469 -24.219 1 94.5 150 TRP B O 1
ATOM 4756 N N . GLY B 1 151 ? 14.719 -23.859 -23.016 1 95.94 151 GLY B N 1
ATOM 4757 C CA . GLY B 1 151 ? 15.031 -22.891 -21.969 1 95.94 151 GLY B CA 1
ATOM 4758 C C . GLY B 1 151 ? 13.953 -22.797 -20.906 1 95.94 151 GLY B C 1
ATOM 4759 O O . GLY B 1 151 ? 13.852 -21.797 -20.203 1 95.94 151 GLY B O 1
ATOM 4760 N N . LYS B 1 152 ? 13.023 -23.844 -20.781 1 96.31 152 LYS B N 1
ATOM 4761 C CA . LYS B 1 152 ? 11.969 -23.828 -19.781 1 96.31 152 LYS B CA 1
ATOM 4762 C C . LYS B 1 152 ? 12.562 -23.766 -18.375 1 96.31 152 LYS B C 1
ATOM 4764 O O . LYS B 1 152 ? 12.234 -22.875 -17.594 1 96.31 152 LYS B O 1
ATOM 4769 N N . ASN B 1 153 ? 13.461 -24.672 -18.078 1 97 153 ASN B N 1
ATOM 4770 C CA . ASN B 1 153 ? 14.055 -24.766 -16.75 1 97 153 ASN B CA 1
ATOM 4771 C C . ASN B 1 153 ? 15.055 -23.625 -16.516 1 97 153 ASN B C 1
ATOM 4773 O O . ASN B 1 153 ? 15.156 -23.109 -15.398 1 97 153 ASN B O 1
ATOM 4777 N N . HIS B 1 154 ? 15.781 -23.312 -17.578 1 97.19 154 HIS B N 1
ATOM 4778 C CA . HIS B 1 154 ? 16.703 -22.188 -17.484 1 97.19 154 HIS B CA 1
ATOM 4779 C C . HIS B 1 154 ? 15.977 -20.891 -17.125 1 97.19 154 HIS B C 1
ATOM 4781 O O . HIS B 1 154 ? 16.375 -20.172 -16.203 1 97.19 154 HIS B O 1
ATOM 4787 N N . ASP B 1 155 ? 14.898 -20.625 -17.859 1 97.25 155 ASP B N 1
ATOM 4788 C CA . ASP B 1 155 ? 14.133 -19.406 -17.609 1 97.25 155 ASP B CA 1
ATOM 4789 C C . ASP B 1 155 ? 13.5 -19.438 -16.219 1 97.25 155 ASP B C 1
ATOM 4791 O O . ASP B 1 155 ? 13.422 -18.406 -15.547 1 97.25 155 ASP B O 1
ATOM 4795 N N . ALA B 1 156 ? 13.016 -20.578 -15.75 1 97.19 156 ALA B N 1
ATOM 4796 C CA . ALA B 1 156 ? 12.484 -20.703 -14.391 1 97.19 156 ALA B CA 1
ATOM 4797 C C . ALA B 1 156 ? 13.57 -20.406 -13.359 1 97.19 156 ALA B C 1
ATOM 4799 O O . ALA B 1 156 ? 13.312 -19.719 -12.359 1 97.19 156 ALA B O 1
ATOM 4800 N N . ALA B 1 157 ? 14.766 -20.938 -13.602 1 97.62 157 ALA B N 1
ATOM 4801 C CA . ALA B 1 157 ? 15.883 -20.688 -12.695 1 97.62 157 ALA B CA 1
ATOM 4802 C C . ALA B 1 157 ? 16.25 -19.203 -12.68 1 97.62 157 ALA B C 1
ATOM 4804 O O . ALA B 1 157 ? 16.516 -18.625 -11.617 1 97.62 157 ALA B O 1
ATOM 4805 N N . LEU B 1 158 ? 16.266 -18.641 -13.867 1 97.12 158 LEU B N 1
ATOM 4806 C CA . LEU B 1 158 ? 16.547 -17.219 -13.977 1 97.12 158 LEU B CA 1
ATOM 4807 C C . LEU B 1 158 ? 15.516 -16.391 -13.219 1 97.12 158 LEU B C 1
ATOM 4809 O O . LEU B 1 158 ? 15.867 -15.43 -12.539 1 97.12 158 LEU B O 1
ATOM 4813 N N . ALA B 1 159 ? 14.211 -16.734 -13.344 1 97.81 159 ALA B N 1
ATOM 4814 C CA . ALA B 1 159 ? 13.148 -16.047 -12.617 1 97.81 159 ALA B CA 1
ATOM 4815 C C . ALA B 1 159 ? 13.398 -16.109 -11.109 1 97.81 159 ALA B C 1
ATOM 4817 O O . ALA B 1 159 ? 13.242 -15.102 -10.414 1 97.81 159 ALA B O 1
ATOM 4818 N N . ALA B 1 160 ? 13.812 -17.219 -10.641 1 97.94 160 ALA B N 1
ATOM 4819 C CA . ALA B 1 160 ? 14.078 -17.391 -9.211 1 97.94 160 ALA B CA 1
ATOM 4820 C C . ALA B 1 160 ? 15.289 -16.562 -8.781 1 97.94 160 ALA B C 1
ATOM 4822 O O . ALA B 1 160 ? 15.297 -15.992 -7.688 1 97.94 160 ALA B O 1
ATOM 4823 N N . GLU B 1 161 ? 16.312 -16.531 -9.594 1 98.06 161 GLU B N 1
ATOM 4824 C CA . GLU B 1 161 ? 17.5 -15.711 -9.312 1 98.06 161 GLU B CA 1
ATOM 4825 C C . GLU B 1 161 ? 17.125 -14.227 -9.234 1 98.06 161 GLU B C 1
ATOM 4827 O O . GLU B 1 161 ? 17.609 -13.508 -8.359 1 98.06 161 GLU B O 1
ATOM 4832 N N . GLU B 1 162 ? 16.312 -13.797 -10.18 1 97.94 162 GLU B N 1
ATOM 4833 C CA . GLU B 1 162 ? 15.875 -12.406 -10.172 1 97.94 162 GLU B CA 1
ATOM 4834 C C . GLU B 1 162 ? 15.023 -12.094 -8.945 1 97.94 162 GLU B C 1
ATOM 4836 O O . GLU B 1 162 ? 15.078 -10.984 -8.414 1 97.94 162 GLU B O 1
ATOM 4841 N N . THR B 1 163 ? 14.227 -13.062 -8.492 1 98.19 163 THR B N 1
ATOM 4842 C CA . THR B 1 163 ? 13.484 -12.891 -7.254 1 98.19 163 THR B CA 1
ATOM 4843 C C . THR B 1 163 ? 14.43 -12.734 -6.07 1 98.19 163 THR B C 1
ATOM 4845 O O . THR B 1 163 ? 14.188 -11.922 -5.172 1 98.19 163 THR B O 1
ATOM 4848 N N . ALA B 1 164 ? 15.516 -13.477 -6.078 1 98.19 164 ALA B N 1
ATOM 4849 C CA . ALA B 1 164 ? 16.531 -13.328 -5.031 1 98.19 164 ALA B CA 1
ATOM 4850 C C . ALA B 1 164 ? 17.172 -11.938 -5.086 1 98.19 164 ALA B C 1
ATOM 4852 O O . ALA B 1 164 ? 17.391 -11.312 -4.047 1 98.19 164 ALA B O 1
ATOM 4853 N N . THR B 1 165 ? 17.422 -11.484 -6.277 1 98 165 THR B N 1
ATOM 4854 C CA . THR B 1 165 ? 17.953 -10.141 -6.465 1 98 165 THR B CA 1
ATOM 4855 C C . THR B 1 165 ? 16.984 -9.094 -5.926 1 98 165 THR B C 1
ATOM 4857 O O . THR B 1 165 ? 17.406 -8.148 -5.25 1 98 165 THR B O 1
ATOM 4860 N N . ALA B 1 166 ? 15.672 -9.25 -6.207 1 98.06 166 ALA B N 1
ATOM 4861 C CA . ALA B 1 166 ? 14.648 -8.336 -5.695 1 98.06 166 ALA B CA 1
ATOM 4862 C C . ALA B 1 166 ? 14.672 -8.289 -4.168 1 98.06 166 ALA B C 1
ATOM 4864 O O . ALA B 1 166 ? 14.508 -7.227 -3.572 1 98.06 166 ALA B O 1
ATOM 4865 N N . ASN B 1 167 ? 14.898 -9.414 -3.566 1 97.75 167 ASN B N 1
ATOM 4866 C CA . ASN B 1 167 ? 14.922 -9.477 -2.107 1 97.75 167 ASN B CA 1
ATOM 4867 C C . ASN B 1 167 ? 16.141 -8.758 -1.53 1 97.75 167 ASN B C 1
ATOM 4869 O O . ASN B 1 167 ? 16.078 -8.211 -0.43 1 97.75 167 ASN B O 1
ATOM 4873 N N . ARG B 1 168 ? 17.25 -8.75 -2.254 1 97.75 168 ARG B N 1
ATOM 4874 C CA . ARG B 1 168 ? 18.391 -7.965 -1.823 1 97.75 168 ARG B CA 1
ATOM 4875 C C . ARG B 1 168 ? 18.062 -6.473 -1.801 1 97.75 168 ARG B C 1
ATOM 4877 O O . ARG B 1 168 ? 18.422 -5.773 -0.849 1 97.75 168 ARG B O 1
ATOM 4884 N N . PHE B 1 169 ? 17.359 -6 -2.779 1 97 169 PHE B N 1
ATOM 4885 C CA . PHE B 1 169 ? 16.953 -4.602 -2.801 1 97 169 PHE B CA 1
ATOM 4886 C C . PHE B 1 169 ? 15.891 -4.328 -1.743 1 97 169 PHE B C 1
ATOM 4888 O O . PHE B 1 169 ? 15.82 -3.229 -1.194 1 97 169 PHE B O 1
ATOM 4895 N N . ASP B 1 170 ? 15.086 -5.316 -1.401 1 97.25 170 ASP B N 1
ATOM 4896 C CA . ASP B 1 170 ? 14.109 -5.168 -0.322 1 97.25 170 ASP B CA 1
ATOM 4897 C C . ASP B 1 170 ? 14.812 -4.922 1.014 1 97.25 170 ASP B C 1
ATOM 4899 O O . ASP B 1 170 ? 14.352 -4.105 1.816 1 97.25 170 ASP B O 1
ATOM 4903 N N . ARG B 1 171 ? 15.867 -5.645 1.213 1 97.06 171 ARG B N 1
ATOM 4904 C CA . ARG B 1 171 ? 16.672 -5.418 2.412 1 97.06 171 ARG B CA 1
ATOM 4905 C C . ARG B 1 171 ? 17.188 -3.984 2.461 1 97.06 171 ARG B C 1
ATOM 4907 O O . ARG B 1 171 ? 17.141 -3.338 3.51 1 97.06 171 ARG B O 1
ATOM 4914 N N . ASP B 1 172 ? 17.641 -3.51 1.368 1 95.69 172 ASP B N 1
ATOM 4915 C CA . ASP B 1 172 ? 18.141 -2.139 1.302 1 95.69 172 ASP B CA 1
ATOM 4916 C C . ASP B 1 172 ? 17.016 -1.135 1.59 1 95.69 172 ASP B C 1
ATOM 4918 O O . ASP B 1 172 ? 17.25 -0.101 2.219 1 95.69 172 ASP B O 1
ATOM 4922 N N . THR B 1 173 ? 15.805 -1.409 1.123 1 96.12 173 THR B N 1
ATOM 4923 C CA . THR B 1 173 ? 14.656 -0.559 1.402 1 96.12 173 THR B CA 1
ATOM 4924 C C . THR B 1 173 ? 14.344 -0.538 2.898 1 96.12 173 THR B C 1
ATOM 4926 O O . THR B 1 173 ? 14.086 0.524 3.469 1 96.12 173 THR B O 1
ATOM 4929 N N . VAL B 1 174 ? 14.414 -1.699 3.512 1 96.75 174 VAL B N 1
ATOM 4930 C CA . VAL B 1 174 ? 14.172 -1.803 4.945 1 96.75 174 VAL B CA 1
ATOM 4931 C C . VAL B 1 174 ? 15.242 -1.025 5.707 1 96.75 174 VAL B C 1
ATOM 4933 O O . VAL B 1 174 ? 14.938 -0.313 6.668 1 96.75 174 VAL B O 1
ATOM 4936 N N . MET B 1 175 ? 16.484 -1.164 5.273 1 95.5 175 MET B N 1
ATOM 4937 C CA . MET B 1 175 ? 17.578 -0.439 5.898 1 95.5 175 MET B CA 1
ATOM 4938 C C . MET B 1 175 ? 17.375 1.067 5.805 1 95.5 175 MET B C 1
ATOM 4940 O O . MET B 1 175 ? 17.5 1.781 6.801 1 95.5 175 MET B O 1
ATOM 4944 N N . LEU B 1 176 ? 17 1.531 4.637 1 94.69 176 LEU B N 1
ATOM 4945 C CA . LEU B 1 176 ? 16.766 2.953 4.41 1 94.69 176 LEU B CA 1
ATOM 4946 C C . LEU B 1 176 ? 15.648 3.469 5.309 1 94.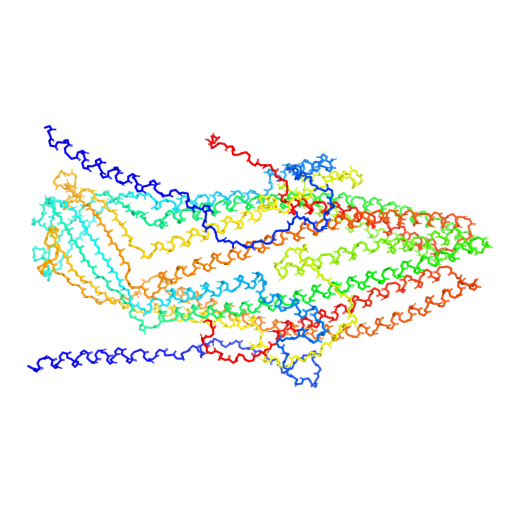69 176 LEU B C 1
ATOM 4948 O O . LEU B 1 176 ? 15.781 4.531 5.922 1 94.69 176 LEU B O 1
ATOM 4952 N N . THR B 1 177 ? 14.578 2.713 5.426 1 96.56 177 THR B N 1
ATOM 4953 C CA . THR B 1 177 ? 13.445 3.092 6.258 1 96.56 177 THR B CA 1
ATOM 4954 C C . THR B 1 177 ? 13.828 3.092 7.734 1 96.56 177 THR B C 1
ATOM 4956 O O . THR B 1 177 ? 13.422 3.973 8.492 1 96.56 177 THR B O 1
ATOM 4959 N N . THR B 1 178 ? 14.609 2.166 8.094 1 97.12 178 THR B N 1
ATOM 4960 C CA . THR B 1 178 ? 15.078 2.072 9.469 1 97.12 178 THR B CA 1
ATOM 4961 C C . THR B 1 178 ? 15.945 3.277 9.836 1 97.12 178 THR B C 1
ATOM 4963 O O . THR B 1 178 ? 15.75 3.889 10.883 1 97.12 178 THR B O 1
ATOM 4966 N N . MET B 1 179 ? 16.828 3.613 8.992 1 96.31 179 MET B N 1
ATOM 4967 C CA . MET B 1 179 ? 17.719 4.746 9.25 1 96.31 179 MET B CA 1
ATOM 4968 C C . MET B 1 179 ? 16.922 6.043 9.359 1 96.31 179 MET B C 1
ATOM 4970 O O . MET B 1 179 ? 17.188 6.871 10.234 1 96.31 179 MET B O 1
ATOM 4974 N N . ALA B 1 180 ? 15.945 6.207 8.484 1 97.19 180 ALA B N 1
ATOM 4975 C CA . ALA B 1 180 ? 15.078 7.379 8.562 1 97.19 180 ALA B CA 1
ATOM 4976 C C . ALA B 1 180 ? 14.305 7.402 9.883 1 97.19 180 ALA B C 1
ATOM 4978 O O . ALA B 1 180 ? 14.156 8.461 10.5 1 97.19 180 ALA B O 1
ATOM 4979 N N . SER B 1 181 ? 13.883 6.246 10.312 1 98.38 181 SER B N 1
ATOM 4980 C CA . SER B 1 181 ? 13.133 6.148 11.562 1 98.38 181 SER B CA 1
ATOM 4981 C C . SER B 1 181 ? 14 6.512 12.758 1 98.38 181 SER B C 1
ATOM 4983 O O . SER B 1 181 ? 13.547 7.184 13.688 1 98.38 181 SER B O 1
ATOM 4985 N N . VAL B 1 182 ? 15.234 6.145 12.727 1 98.38 182 VAL B N 1
ATOM 4986 C CA . VAL B 1 182 ? 16.172 6.477 13.797 1 98.38 182 VAL B CA 1
ATOM 4987 C C . VAL B 1 182 ? 16.375 7.988 13.852 1 98.38 182 VAL B C 1
ATOM 4989 O O . VAL B 1 182 ? 16.25 8.602 14.914 1 98.38 182 VAL B O 1
ATOM 4992 N N . ALA B 1 183 ? 16.656 8.562 12.727 1 98.06 183 ALA B N 1
ATOM 4993 C CA . ALA B 1 183 ? 16.891 10 12.68 1 98.06 183 ALA B CA 1
ATOM 4994 C C . ALA B 1 183 ? 15.664 10.766 13.188 1 98.06 183 ALA B C 1
ATOM 4996 O O . ALA B 1 183 ? 15.781 11.656 14.031 1 98.06 183 ALA B O 1
ATOM 4997 N N . ASN B 1 184 ? 14.5 10.352 12.727 1 98.56 184 ASN B N 1
ATOM 4998 C CA . ASN B 1 184 ? 13.266 11.047 13.086 1 98.56 184 ASN B CA 1
ATOM 4999 C C . ASN B 1 184 ? 12.961 10.898 14.578 1 98.56 184 ASN B C 1
ATOM 5001 O O . ASN B 1 184 ? 12.57 11.867 15.234 1 98.56 184 ASN B O 1
ATOM 5005 N N . ALA B 1 185 ? 13.148 9.742 15.055 1 98.69 185 ALA B N 1
ATOM 5006 C CA . ALA B 1 185 ? 12.906 9.531 16.484 1 98.69 185 ALA B CA 1
ATOM 5007 C C . ALA B 1 185 ? 13.891 10.336 17.328 1 98.69 185 ALA B C 1
ATOM 5009 O O . ALA B 1 185 ? 13.516 10.914 18.344 1 98.69 185 ALA B O 1
ATOM 5010 N N . TYR B 1 186 ? 15.148 10.422 16.953 1 98.62 186 TYR B N 1
ATOM 5011 C CA . TYR B 1 186 ? 16.172 11.172 17.688 1 98.62 186 TYR B CA 1
ATOM 5012 C C . TYR B 1 186 ? 15.852 12.664 17.672 1 98.62 186 TYR B C 1
ATOM 5014 O O . TYR B 1 186 ? 15.945 13.336 18.703 1 98.62 186 TYR B O 1
ATOM 5022 N N . PHE B 1 187 ? 15.461 13.141 16.516 1 98.81 187 PHE B N 1
ATOM 5023 C CA . PHE B 1 187 ? 15.102 14.555 16.422 1 98.81 187 PHE B CA 1
ATOM 5024 C C . PHE B 1 187 ? 13.883 14.859 17.297 1 98.81 187 PHE B C 1
ATOM 5026 O O . PHE B 1 187 ? 13.789 15.938 17.875 1 98.81 187 PHE B O 1
ATOM 5033 N N . GLN B 1 188 ? 12.945 13.906 17.359 1 98.81 188 GLN B N 1
ATOM 5034 C CA . GLN B 1 188 ? 11.789 14.086 18.234 1 98.81 188 GLN B CA 1
ATOM 5035 C C . GLN B 1 188 ? 12.203 14.141 19.703 1 98.81 188 GLN B C 1
ATOM 5037 O O . GLN B 1 188 ? 11.609 14.867 20.484 1 98.81 188 GLN B O 1
ATOM 5042 N N . VAL B 1 189 ? 13.219 13.414 20.016 1 98.75 189 VAL B N 1
ATOM 5043 C CA . VAL B 1 189 ? 13.758 13.461 21.375 1 98.75 189 VAL B CA 1
ATOM 5044 C C . VAL B 1 189 ? 14.328 14.852 21.656 1 98.75 189 VAL B C 1
ATOM 5046 O O . VAL B 1 189 ? 14 15.469 22.656 1 98.75 189 VAL B O 1
ATOM 5049 N N . LEU B 1 190 ? 15.172 15.328 20.766 1 98.81 190 LEU B N 1
ATOM 5050 C CA . LEU B 1 190 ? 15.773 16.641 20.938 1 98.81 190 LEU B CA 1
ATOM 5051 C C . LEU B 1 190 ? 14.695 17.719 21.016 1 98.81 190 LEU B C 1
ATOM 5053 O O . LEU B 1 190 ? 14.766 18.609 21.875 1 98.81 190 LEU B O 1
ATOM 5057 N N . ALA B 1 191 ? 13.695 17.594 20.156 1 98.81 191 ALA B N 1
ATOM 5058 C CA . ALA B 1 191 ? 12.609 18.578 20.125 1 98.81 191 ALA B CA 1
ATOM 5059 C C . ALA B 1 191 ? 11.82 18.547 21.438 1 98.81 191 ALA B C 1
ATOM 5061 O O . ALA B 1 191 ? 11.469 19.609 21.969 1 98.81 191 ALA B O 1
ATOM 5062 N N . ALA B 1 192 ? 11.508 17.359 21.891 1 98.69 192 ALA B N 1
ATOM 5063 C CA . ALA B 1 192 ? 10.773 17.234 23.156 1 98.69 192 ALA B CA 1
ATOM 5064 C C . ALA B 1 192 ? 11.57 17.828 24.312 1 98.69 192 ALA B C 1
ATOM 5066 O O . ALA B 1 192 ? 11.016 18.531 25.156 1 98.69 192 ALA B O 1
ATOM 5067 N N . GLN B 1 193 ? 12.867 17.656 24.359 1 98.69 193 GLN B N 1
ATOM 5068 C CA . GLN B 1 193 ? 13.727 18.234 25.391 1 98.69 193 GLN B CA 1
ATOM 5069 C C . GLN B 1 193 ? 13.75 19.75 25.297 1 98.69 193 GLN B C 1
ATOM 5071 O O . GLN B 1 193 ? 13.672 20.453 26.312 1 98.69 193 GLN B O 1
ATOM 5076 N N . ASP B 1 194 ? 13.891 20.203 24.078 1 98.69 194 ASP B N 1
ATOM 5077 C CA . ASP B 1 194 ? 13.859 21.656 23.891 1 98.69 194 ASP B CA 1
ATOM 5078 C C . ASP B 1 194 ? 12.523 22.234 24.359 1 98.69 194 ASP B C 1
ATOM 5080 O O . ASP B 1 194 ? 12.5 23.281 25.016 1 98.69 194 ASP B O 1
ATOM 5084 N N . ARG B 1 195 ? 11.414 21.578 24.031 1 98.56 195 ARG B N 1
ATOM 5085 C CA . ARG B 1 195 ? 10.094 22.078 24.406 1 98.56 195 ARG B CA 1
ATOM 5086 C C . ARG B 1 195 ? 9.883 22 25.906 1 98.56 195 ARG B C 1
ATOM 5088 O O . ARG B 1 195 ? 9.25 22.891 26.5 1 98.56 195 ARG B O 1
ATOM 5095 N N . ILE B 1 196 ? 10.422 21.016 26.531 1 98.25 196 ILE B N 1
ATOM 5096 C CA . ILE B 1 196 ? 10.352 20.891 27.984 1 98.25 196 ILE B CA 1
ATOM 5097 C C . ILE B 1 196 ? 11.133 22.031 28.625 1 98.25 196 ILE B C 1
ATOM 5099 O O . ILE B 1 196 ? 10.633 22.703 29.531 1 98.25 196 ILE B O 1
ATOM 5103 N N . ARG B 1 197 ? 12.312 22.297 28.172 1 98.19 197 ARG B N 1
ATOM 5104 C CA . ARG B 1 197 ? 13.125 23.391 28.703 1 98.19 197 ARG B CA 1
ATOM 5105 C C . ARG B 1 197 ? 12.414 24.719 28.531 1 98.19 197 ARG B C 1
ATOM 5107 O O . ARG B 1 197 ? 12.406 25.547 29.453 1 98.19 197 ARG B O 1
ATOM 5114 N N . THR B 1 198 ? 11.898 24.859 27.312 1 97.62 198 THR B N 1
ATOM 5115 C CA . THR B 1 198 ? 11.164 26.094 27.047 1 97.62 198 THR B CA 1
ATOM 5116 C C . THR B 1 198 ? 9.945 26.203 27.953 1 97.62 198 THR B C 1
ATOM 5118 O O . THR B 1 198 ? 9.672 27.266 28.5 1 97.62 198 THR B O 1
ATOM 5121 N N . ALA B 1 199 ? 9.188 25.125 28.156 1 97.25 199 ALA B N 1
ATOM 5122 C CA . ALA B 1 199 ? 8.016 25.109 29.031 1 97.25 199 ALA B CA 1
ATOM 5123 C C . ALA B 1 199 ? 8.406 25.406 30.484 1 97.25 199 ALA B C 1
ATOM 5125 O O . ALA B 1 199 ? 7.699 26.141 31.188 1 97.25 199 ALA B O 1
ATOM 5126 N N . GLU B 1 200 ? 9.516 24.906 30.938 1 97.5 200 GLU B N 1
ATOM 5127 C CA . GLU B 1 200 ? 10.016 25.188 32.281 1 97.5 200 GLU B CA 1
ATOM 5128 C C . GLU B 1 200 ? 10.391 26.656 32.438 1 97.5 200 GLU B C 1
ATOM 5130 O O . GLU B 1 200 ? 10.133 27.266 33.469 1 97.5 200 GLU B O 1
ATOM 5135 N N . GLY B 1 201 ? 11.023 27.156 31.375 1 96.38 201 GLY B N 1
ATOM 5136 C CA . GLY B 1 201 ? 11.297 28.578 31.375 1 96.38 201 GLY B CA 1
ATOM 5137 C C . GLY B 1 201 ? 10.039 29.438 31.422 1 96.38 201 GLY B C 1
ATOM 5138 O O . GLY B 1 201 ? 9.992 30.438 32.125 1 96.38 201 GLY B O 1
ATOM 5139 N N . ASN B 1 202 ? 9.031 29.047 30.703 1 95.62 202 ASN B N 1
ATOM 5140 C CA . ASN B 1 202 ? 7.75 29.75 30.703 1 95.62 202 ASN B CA 1
ATOM 5141 C C . ASN B 1 202 ? 7.07 29.688 32.062 1 95.62 202 ASN B C 1
ATOM 5143 O O . ASN B 1 202 ? 6.453 30.656 32.5 1 95.62 202 ASN B O 1
ATOM 5147 N N . ILE B 1 203 ? 7.133 28.578 32.719 1 96.38 203 ILE B N 1
ATOM 5148 C CA . ILE B 1 203 ? 6.574 28.406 34.062 1 96.38 203 ILE B CA 1
ATOM 5149 C C . ILE B 1 203 ? 7.262 29.375 35.031 1 96.38 203 ILE B C 1
ATOM 5151 O O . ILE B 1 203 ? 6.598 30.047 35.812 1 96.38 203 ILE B O 1
ATOM 5155 N N . LYS B 1 204 ? 8.547 29.5 34.969 1 96.69 204 LYS B N 1
ATOM 5156 C CA . LYS B 1 204 ? 9.289 30.438 35.812 1 96.69 204 LYS B CA 1
ATOM 5157 C C . LYS B 1 204 ? 8.875 31.875 35.531 1 96.69 204 LYS B C 1
ATOM 5159 O O . LYS B 1 204 ? 8.688 32.656 36.469 1 96.69 204 LYS B O 1
ATOM 5164 N N . SER B 1 205 ? 8.773 32.125 34.25 1 94.69 205 SER B N 1
ATOM 5165 C CA . SER B 1 205 ? 8.352 33.469 33.844 1 94.69 205 SER B CA 1
ATOM 5166 C C . SER B 1 205 ? 6.949 33.781 34.375 1 94.69 205 SER B C 1
ATOM 5168 O O . SER B 1 205 ? 6.711 34.844 34.906 1 94.69 205 SER B O 1
ATOM 5170 N N . ALA B 1 206 ? 6.008 32.875 34.188 1 95.62 206 ALA B N 1
ATOM 5171 C CA . ALA B 1 206 ? 4.633 33.031 34.656 1 95.62 206 ALA B CA 1
ATOM 5172 C C . ALA B 1 206 ? 4.574 33.188 36.188 1 95.62 206 ALA B C 1
ATOM 5174 O O . ALA B 1 206 ? 3.762 33.969 36.719 1 95.62 206 ALA B O 1
ATOM 5175 N N . SER B 1 207 ? 5.41 32.531 36.906 1 96.56 207 SER B N 1
ATOM 5176 C CA . SER B 1 207 ? 5.488 32.625 38.344 1 96.56 207 SER B CA 1
ATOM 5177 C C . SER B 1 207 ? 5.984 34 38.781 1 96.56 207 SER B C 1
ATOM 5179 O O . SER B 1 207 ? 5.477 34.562 39.781 1 96.56 207 SER B O 1
ATOM 5181 N N . ARG B 1 208 ? 6.934 34.438 38.125 1 94.56 208 ARG B N 1
ATOM 5182 C CA . ARG B 1 208 ? 7.449 35.781 38.406 1 94.56 208 ARG B CA 1
ATOM 5183 C C . ARG B 1 208 ? 6.375 36.844 38.219 1 94.56 208 ARG B C 1
ATOM 5185 O O . ARG B 1 208 ? 6.246 37.75 39.031 1 94.56 208 ARG B O 1
ATOM 5192 N N . ILE B 1 209 ? 5.641 36.688 37.156 1 94.31 209 ILE B N 1
ATOM 5193 C CA . ILE B 1 209 ? 4.574 37.656 36.875 1 94.31 209 ILE B CA 1
ATOM 5194 C C . ILE B 1 209 ? 3.49 37.531 37.969 1 94.31 209 ILE B C 1
ATOM 5196 O O . ILE B 1 209 ? 2.938 38.562 38.406 1 94.31 209 ILE B O 1
ATOM 5200 N N . LEU B 1 210 ? 3.154 36.344 38.375 1 95.19 210 LEU B N 1
ATOM 5201 C CA . LEU B 1 210 ? 2.168 36.156 39.406 1 95.19 210 LEU B CA 1
ATOM 5202 C C . LEU B 1 210 ? 2.615 36.844 40.719 1 95.19 210 LEU B C 1
ATOM 5204 O O . LEU B 1 210 ? 1.814 37.5 41.375 1 95.19 210 LEU B O 1
ATOM 5208 N N . ASP B 1 211 ? 3.836 36.719 41.062 1 95.06 211 ASP B N 1
ATOM 5209 C CA . ASP B 1 211 ? 4.379 37.344 42.25 1 95.06 211 ASP B CA 1
ATOM 5210 C C . ASP B 1 211 ? 4.27 38.875 42.188 1 95.06 211 ASP B C 1
ATOM 5212 O O . ASP B 1 211 ? 3.926 39.531 43.188 1 95.06 211 ASP B O 1
ATOM 5216 N N . ALA B 1 212 ? 4.574 39.375 41 1 92.38 212 ALA B N 1
ATOM 5217 C CA . ALA B 1 212 ? 4.465 40.812 40.812 1 92.38 212 ALA B CA 1
ATOM 5218 C C . ALA B 1 212 ? 3.02 41.281 40.969 1 92.38 212 ALA B C 1
ATOM 5220 O O . ALA B 1 212 ? 2.762 42.312 41.531 1 92.38 212 ALA B O 1
ATOM 5221 N N . ILE B 1 213 ? 2.088 40.5 40.5 1 93.19 213 ILE B N 1
ATOM 5222 C CA . ILE B 1 213 ? 0.674 40.875 40.562 1 93.19 213 ILE B CA 1
ATOM 5223 C C . ILE B 1 213 ? 0.193 40.781 42 1 93.19 213 ILE B C 1
ATOM 5225 O O . ILE B 1 213 ? -0.59 41.594 42.469 1 93.19 213 ILE B O 1
ATOM 5229 N N . LYS B 1 214 ? 0.653 39.844 42.75 1 94.62 214 LYS B N 1
ATOM 5230 C CA . LYS B 1 214 ? 0.308 39.719 44.156 1 94.62 214 LYS B CA 1
ATOM 5231 C C . LYS B 1 214 ? 0.833 40.906 44.969 1 94.62 214 LYS B C 1
ATOM 5233 O O . LYS B 1 214 ? 0.175 41.344 45.938 1 94.62 214 LYS B O 1
ATOM 5238 N N . GLN B 1 215 ? 1.965 41.344 44.625 1 92.5 215 GLN B N 1
ATOM 5239 C CA . GLN B 1 215 ? 2.518 42.531 45.281 1 92.5 215 GLN B CA 1
ATOM 5240 C C . GLN B 1 215 ? 1.657 43.75 45.031 1 92.5 215 GLN B C 1
ATOM 5242 O O . GLN B 1 215 ? 1.449 44.594 45.938 1 92.5 215 GLN B O 1
ATOM 5247 N N . ARG B 1 216 ? 1.162 43.844 43.812 1 91.06 216 ARG B N 1
ATOM 5248 C CA . ARG B 1 216 ? 0.283 44.938 43.5 1 91.06 216 ARG B CA 1
ATOM 5249 C C . ARG B 1 216 ? -1.038 44.844 44.25 1 91.06 216 ARG B C 1
ATOM 5251 O O . ARG B 1 216 ? -1.615 45.875 44.625 1 91.06 216 ARG B O 1
ATOM 5258 N N . LEU B 1 217 ? -1.531 43.656 44.375 1 90.88 217 LEU B N 1
ATOM 5259 C CA . LEU B 1 217 ? -2.75 43.469 45.156 1 90.88 217 LEU B CA 1
ATOM 5260 C C . LEU B 1 217 ? -2.547 43.906 46.594 1 90.88 217 LEU B C 1
ATOM 5262 O O . LEU B 1 217 ? -3.395 44.594 47.156 1 90.88 217 LEU B O 1
ATOM 5266 N N . LYS B 1 218 ? -1.496 43.594 47.094 1 93.25 218 LYS B N 1
ATOM 5267 C CA . LYS B 1 218 ? -1.179 43.969 48.469 1 93.25 218 LYS B CA 1
ATOM 5268 C C . LYS B 1 218 ? -1.039 45.469 48.625 1 93.25 218 LYS B C 1
ATOM 5270 O O . LYS B 1 218 ? -1.385 46.031 49.656 1 93.25 218 LYS B O 1
ATOM 5275 N N . ALA B 1 219 ? -0.607 46.062 47.531 1 91.25 219 ALA B N 1
ATOM 5276 C CA . ALA B 1 219 ? -0.426 47.531 47.531 1 91.25 219 ALA B CA 1
ATOM 5277 C C . ALA B 1 219 ? -1.727 48.25 47.188 1 91.25 219 ALA B C 1
ATOM 5279 O O . ALA B 1 219 ? -1.789 49.469 47.219 1 91.25 219 ALA B O 1
ATOM 5280 N N . GLY B 1 220 ? -2.859 47.469 46.906 1 89.19 220 GLY B N 1
ATOM 5281 C CA . GLY B 1 220 ? -4.176 48.031 46.656 1 89.19 220 GLY B CA 1
ATOM 5282 C C . GLY B 1 220 ? -4.348 48.5 45.219 1 89.19 220 GLY B C 1
ATOM 5283 O O . GLY B 1 220 ? -5.344 49.125 44.906 1 89.19 220 GLY B O 1
ATOM 5284 N N . THR B 1 221 ? -3.393 48.156 44.344 1 86.62 221 THR B N 1
ATOM 5285 C CA . THR B 1 221 ? -3.447 48.625 42.969 1 86.62 221 THR B CA 1
ATOM 5286 C C . THR B 1 221 ? -3.762 47.469 42 1 86.62 221 THR B C 1
ATOM 5288 O O . THR B 1 221 ? -3.74 47.656 40.781 1 86.62 221 THR B O 1
ATOM 5291 N N . GLY B 1 222 ? -3.961 46.312 42.562 1 86.94 222 GLY B N 1
ATOM 5292 C CA . GLY B 1 222 ? -4.359 45.156 41.781 1 86.94 222 GLY B CA 1
ATOM 5293 C C . GLY B 1 222 ? -5.68 44.562 42.219 1 86.94 222 GLY B C 1
ATOM 5294 O O . GLY B 1 222 ? -6.254 44.969 43.219 1 86.94 222 GLY B O 1
ATOM 5295 N N . THR B 1 223 ? -6.211 43.656 41.406 1 91.44 223 THR B N 1
ATOM 5296 C CA . THR B 1 223 ? -7.488 43.031 41.75 1 91.44 223 THR B CA 1
ATOM 5297 C C . THR B 1 223 ? -7.336 41.531 41.906 1 91.44 223 THR B C 1
ATOM 5299 O O . THR B 1 223 ? -6.363 40.938 41.406 1 91.44 223 THR B O 1
ATOM 5302 N N . ASP B 1 224 ? -8.367 41 42.531 1 93.19 224 ASP B N 1
ATOM 5303 C CA . ASP B 1 224 ? -8.406 39.531 42.656 1 93.19 224 ASP B CA 1
ATOM 5304 C C . ASP B 1 224 ? -8.578 38.875 41.281 1 93.19 224 ASP B C 1
ATOM 5306 O O . ASP B 1 224 ? -8.117 37.75 41.062 1 93.19 224 ASP B O 1
ATOM 5310 N N . LEU B 1 225 ? -9.18 39.531 40.438 1 92.12 225 LEU B N 1
ATOM 5311 C CA . LEU B 1 225 ? -9.344 39.031 39.094 1 92.12 225 LEU B CA 1
ATOM 5312 C C . LEU B 1 225 ? -8 38.906 38.375 1 92.12 225 LEU B C 1
ATOM 5314 O O . LEU B 1 225 ? -7.754 37.906 37.688 1 92.12 225 LEU B O 1
ATOM 5318 N N . ASP B 1 226 ? -7.105 39.812 38.594 1 92.5 226 ASP B N 1
ATOM 5319 C CA . ASP B 1 226 ? -5.773 39.781 37.969 1 92.5 226 ASP B CA 1
ATOM 5320 C C . ASP B 1 226 ? -4.984 38.562 38.469 1 92.5 226 ASP B C 1
ATOM 5322 O O . ASP B 1 226 ? -4.332 37.875 37.688 1 92.5 226 ASP B O 1
ATOM 5326 N N . VAL B 1 227 ? -5.055 38.375 39.75 1 94.38 227 VAL B N 1
ATOM 5327 C CA . VAL B 1 227 ? -4.352 37.281 40.375 1 94.38 227 VAL B CA 1
ATOM 5328 C C . VAL B 1 227 ? -4.902 35.938 39.812 1 94.38 227 VAL B C 1
ATOM 5330 O O . VAL B 1 227 ? -4.137 35.094 39.406 1 94.38 227 VAL B O 1
ATOM 5333 N N . ALA B 1 228 ? -6.188 35.844 39.75 1 95.75 228 ALA B N 1
ATOM 5334 C CA . ALA B 1 228 ? -6.832 34.625 39.312 1 95.75 228 ALA B CA 1
ATOM 5335 C C . ALA B 1 228 ? -6.48 34.312 37.844 1 95.75 228 ALA B C 1
ATOM 5337 O O . ALA B 1 228 ? -6.277 33.156 37.469 1 95.75 228 ALA B O 1
ATOM 5338 N N . GLN B 1 229 ? -6.418 35.281 37 1 94.56 229 GLN B N 1
ATOM 5339 C CA . GLN B 1 229 ? -6.078 35.156 35.594 1 94.56 229 GLN B CA 1
ATOM 5340 C C . GLN B 1 229 ? -4.648 34.656 35.438 1 94.56 229 GLN B C 1
ATOM 5342 O O . GLN B 1 229 ? -4.395 33.719 34.625 1 94.56 229 GLN B O 1
ATOM 5347 N N . GLN B 1 230 ? -3.779 35.219 36.219 1 94.81 230 GLN B N 1
ATOM 5348 C CA . GLN B 1 230 ? -2.387 34.812 36.094 1 94.81 230 GLN B CA 1
ATOM 5349 C C . GLN B 1 230 ? -2.186 33.406 36.688 1 94.81 230 GLN B C 1
ATOM 5351 O O . GLN B 1 230 ? -1.355 32.656 36.188 1 94.81 230 GLN B O 1
ATOM 5356 N N . GLU B 1 231 ? -2.926 33.125 37.656 1 96.44 231 GLU B N 1
ATOM 5357 C CA . GLU B 1 231 ? -2.885 31.766 38.219 1 96.44 231 GLU B CA 1
ATOM 5358 C C . GLU B 1 231 ? -3.322 30.734 37.156 1 96.44 231 GLU B C 1
ATOM 5360 O O . GLU B 1 231 ? -2.754 29.641 37.094 1 96.44 231 GLU B O 1
ATOM 5365 N N . SER B 1 232 ? -4.32 31.078 36.375 1 96 232 SER B N 1
ATOM 5366 C CA . SER B 1 232 ? -4.793 30.219 35.312 1 96 232 SER B CA 1
ATOM 5367 C C . SER B 1 232 ? -3.711 30 34.25 1 96 232 SER B C 1
ATOM 5369 O O . SER B 1 232 ? -3.514 28.891 33.781 1 96 232 SER B O 1
ATOM 5371 N N . VAL B 1 233 ? -3.008 31.047 33.875 1 94.62 233 VAL B N 1
ATOM 5372 C CA . VAL B 1 233 ? -1.93 30.953 32.906 1 94.62 233 VAL B CA 1
ATOM 5373 C C . VAL B 1 233 ? -0.832 30.031 33.406 1 94.62 233 VAL B C 1
ATOM 5375 O O . VAL B 1 233 ? -0.357 29.156 32.688 1 94.62 233 VAL B O 1
ATOM 5378 N N . LEU B 1 234 ? -0.392 30.281 34.688 1 95.94 234 LEU B N 1
ATOM 5379 C CA . LEU B 1 234 ? 0.645 29.453 35.281 1 95.94 234 LEU B CA 1
ATOM 5380 C C . LEU B 1 234 ? 0.216 27.984 35.312 1 95.94 234 LEU B C 1
ATOM 5382 O O . LEU B 1 234 ? 0.999 27.094 35 1 95.94 234 LEU B O 1
ATOM 5386 N N . ALA B 1 235 ? -1.048 27.719 35.688 1 97.19 235 ALA B N 1
ATOM 5387 C CA . ALA B 1 235 ? -1.57 26.359 35.781 1 97.19 235 ALA B CA 1
ATOM 5388 C C . ALA B 1 235 ? -1.581 25.688 34.406 1 97.19 235 ALA B C 1
ATOM 5390 O O . ALA B 1 235 ? -1.26 24.5 34.312 1 97.19 235 ALA B O 1
ATOM 5391 N N . ASN B 1 236 ? -1.968 26.422 33.438 1 95.56 236 ASN B N 1
ATOM 5392 C CA . ASN B 1 236 ? -1.974 25.906 32.062 1 95.56 236 ASN B CA 1
ATOM 5393 C C . ASN B 1 236 ? -0.569 25.531 31.594 1 95.56 236 ASN B C 1
ATOM 5395 O O . ASN B 1 236 ? -0.388 24.531 30.906 1 95.56 236 ASN B O 1
ATOM 5399 N N . GLN B 1 237 ? 0.408 26.328 31.906 1 95.44 237 GLN B N 1
ATOM 5400 C CA . GLN B 1 237 ? 1.783 26.031 31.516 1 95.44 237 GLN B CA 1
ATOM 5401 C C . GLN B 1 237 ? 2.301 24.781 32.219 1 95.44 237 GLN B C 1
ATOM 5403 O O . GLN B 1 237 ? 3.014 23.984 31.609 1 95.44 237 GLN B O 1
ATOM 5408 N N . ARG B 1 238 ? 1.932 24.656 33.469 1 97.38 238 ARG B N 1
ATOM 5409 C CA . ARG B 1 238 ? 2.324 23.453 34.219 1 97.38 238 ARG B CA 1
ATOM 5410 C C . ARG B 1 238 ? 1.687 22.203 33.625 1 97.38 238 ARG B C 1
ATOM 5412 O O . ARG B 1 238 ? 2.336 21.172 33.5 1 97.38 238 ARG B O 1
ATOM 5419 N N . ALA B 1 239 ? 0.438 22.312 33.188 1 97.5 239 ALA B N 1
ATOM 5420 C CA . ALA B 1 239 ? -0.312 21.188 32.656 1 97.5 239 ALA B CA 1
ATOM 5421 C C . ALA B 1 239 ? 0.227 20.781 31.266 1 97.5 239 ALA B C 1
ATOM 5423 O O . ALA B 1 239 ? -0.038 19.688 30.797 1 97.5 239 ALA B O 1
ATOM 5424 N N . ALA B 1 240 ? 0.968 21.609 30.625 1 96.38 240 ALA B N 1
ATOM 5425 C CA . ALA B 1 240 ? 1.489 21.344 29.281 1 96.38 240 ALA B CA 1
ATOM 5426 C C . ALA B 1 240 ? 2.738 20.469 29.344 1 96.38 240 ALA B C 1
ATOM 5428 O O . ALA B 1 240 ? 3.17 19.922 28.328 1 96.38 240 ALA B O 1
ATOM 5429 N N . LEU B 1 241 ? 3.342 20.297 30.516 1 97.19 241 LEU B N 1
ATOM 5430 C CA . LEU B 1 241 ? 4.629 19.625 30.656 1 97.19 241 LEU B CA 1
ATOM 5431 C C . LEU B 1 241 ? 4.465 18.109 30.531 1 97.19 241 LEU B C 1
ATOM 5433 O O . LEU B 1 241 ? 5.23 17.469 29.812 1 97.19 241 LEU B O 1
ATOM 5437 N N . PRO B 1 242 ? 3.439 17.453 31.141 1 98 242 PRO B N 1
ATOM 5438 C CA . PRO B 1 242 ? 3.354 15.992 31.141 1 98 242 PRO B CA 1
ATOM 5439 C C . PRO B 1 242 ? 3.24 15.414 29.719 1 98 242 PRO B C 1
ATOM 5441 O O . PRO B 1 242 ? 3.912 14.438 29.391 1 98 242 PRO B O 1
ATOM 5444 N N . PRO B 1 243 ? 2.396 15.984 28.812 1 98.19 243 PRO B N 1
ATOM 5445 C CA . PRO B 1 243 ? 2.367 15.43 27.453 1 98.19 243 PRO B CA 1
ATOM 5446 C C . PRO B 1 243 ? 3.73 15.484 26.766 1 98.19 243 PRO B C 1
ATOM 5448 O O . PRO B 1 243 ? 4.051 14.617 25.953 1 98.19 243 PRO B O 1
ATOM 5451 N N . LEU B 1 244 ? 4.531 16.531 27.016 1 98.31 244 LEU B N 1
ATOM 5452 C CA . LEU B 1 244 ? 5.863 16.641 26.422 1 98.31 244 LEU B CA 1
ATOM 5453 C C . LEU B 1 244 ? 6.789 15.562 26.969 1 98.31 244 LEU B C 1
ATOM 5455 O O . LEU B 1 244 ? 7.578 14.977 26.219 1 98.31 244 LEU B O 1
ATOM 5459 N N . ARG B 1 245 ? 6.684 15.328 28.266 1 98.31 245 ARG B N 1
ATOM 5460 C CA . ARG B 1 245 ? 7.48 14.266 28.875 1 98.31 245 ARG B CA 1
ATOM 5461 C C . ARG B 1 245 ? 7.086 12.898 28.328 1 98.31 245 ARG B C 1
ATOM 5463 O O . ARG B 1 245 ? 7.938 12.023 28.141 1 98.31 245 ARG B O 1
ATOM 5470 N N . LEU B 1 246 ? 5.785 12.711 28.094 1 98.19 246 LEU B N 1
ATOM 5471 C CA . LEU B 1 246 ? 5.309 11.484 27.469 1 98.19 246 LEU B CA 1
ATOM 5472 C C . LEU B 1 246 ? 5.918 11.305 26.078 1 98.19 246 LEU B C 1
ATOM 5474 O O . LEU B 1 246 ? 6.387 10.219 25.734 1 98.19 246 LEU B O 1
ATOM 5478 N N . THR B 1 247 ? 5.895 12.344 25.266 1 98.5 247 THR B N 1
ATOM 5479 C CA . THR B 1 247 ? 6.469 12.312 23.922 1 98.5 247 THR B CA 1
ATOM 5480 C C . THR B 1 247 ? 7.949 11.945 23.984 1 98.5 247 THR B C 1
ATOM 5482 O O . THR B 1 247 ? 8.43 11.156 23.156 1 98.5 247 THR B O 1
ATOM 5485 N N . LEU B 1 248 ? 8.695 12.555 24.891 1 98.31 248 LEU B N 1
ATOM 5486 C CA . LEU B 1 248 ? 10.109 12.25 25.078 1 98.31 248 LEU B CA 1
ATOM 5487 C C . LEU B 1 248 ? 10.312 10.766 25.375 1 98.31 248 LEU B C 1
ATOM 5489 O O . LEU B 1 248 ? 11.117 10.109 24.703 1 98.31 248 LEU B O 1
ATOM 5493 N N . ALA B 1 249 ? 9.523 10.242 26.281 1 98.12 249 ALA B N 1
ATOM 5494 C CA . ALA B 1 249 ? 9.656 8.844 26.672 1 98.12 249 ALA B CA 1
ATOM 5495 C C . ALA B 1 249 ? 9.312 7.914 25.5 1 98.12 249 ALA B C 1
ATOM 5497 O O . ALA B 1 249 ? 9.992 6.91 25.281 1 98.12 249 ALA B O 1
ATOM 5498 N N . GLN B 1 250 ? 8.281 8.219 24.812 1 98.31 250 GLN B N 1
ATOM 5499 C CA . GLN B 1 250 ? 7.832 7.402 23.688 1 98.31 250 GLN B CA 1
ATOM 5500 C C . GLN B 1 250 ? 8.898 7.328 22.594 1 98.31 250 GLN B C 1
ATOM 5502 O O . GLN B 1 250 ? 9.117 6.27 22.016 1 98.31 250 GLN B O 1
ATOM 5507 N N . ASN B 1 251 ? 9.531 8.414 22.328 1 98.5 251 ASN B N 1
ATOM 5508 C CA . ASN B 1 251 ? 10.523 8.43 21.266 1 98.5 251 ASN B CA 1
ATOM 5509 C C . ASN B 1 251 ? 11.836 7.777 21.719 1 98.5 251 ASN B C 1
ATOM 5511 O O . ASN B 1 251 ? 12.523 7.152 20.906 1 98.5 251 ASN B O 1
ATOM 5515 N N . VAL B 1 252 ? 12.164 7.918 22.984 1 98.31 252 VAL B N 1
ATOM 5516 C CA . VAL B 1 252 ? 13.305 7.176 23.516 1 98.31 252 VAL B CA 1
ATOM 5517 C C . VAL B 1 252 ? 13.039 5.676 23.391 1 98.31 252 VAL B C 1
ATOM 5519 O O . VAL B 1 252 ? 13.93 4.922 22.984 1 98.31 252 VAL B O 1
ATOM 5522 N N . ASN B 1 253 ? 11.812 5.25 23.719 1 98.38 253 ASN B N 1
ATOM 5523 C CA . ASN B 1 253 ? 11.438 3.844 23.594 1 98.38 253 ASN B CA 1
ATOM 5524 C C . ASN B 1 253 ? 11.461 3.393 22.125 1 98.38 253 ASN B C 1
ATOM 5526 O O . ASN B 1 253 ? 11.836 2.256 21.828 1 98.38 253 ASN B O 1
ATOM 5530 N N . ALA B 1 254 ? 11.039 4.254 21.266 1 98.44 254 ALA B N 1
ATOM 5531 C CA . ALA B 1 254 ? 11.102 3.939 19.844 1 98.44 254 ALA B CA 1
ATOM 5532 C C . ALA B 1 254 ? 12.539 3.699 19.391 1 98.44 254 ALA B C 1
ATOM 5534 O O . ALA B 1 254 ? 12.805 2.775 18.609 1 98.44 254 ALA B O 1
ATOM 5535 N N . LEU B 1 255 ? 13.445 4.559 19.844 1 98.5 255 LEU B N 1
ATOM 5536 C CA . LEU B 1 255 ? 14.859 4.391 19.516 1 98.5 255 LEU B CA 1
ATOM 5537 C C . LEU B 1 255 ? 15.391 3.07 20.062 1 98.5 255 LEU B C 1
ATOM 5539 O O . LEU B 1 255 ? 16.141 2.371 19.391 1 98.5 255 LEU B O 1
ATOM 5543 N N . ALA B 1 256 ? 15 2.764 21.281 1 98.38 256 ALA B N 1
ATOM 5544 C CA . ALA B 1 256 ? 15.414 1.499 21.891 1 98.38 256 ALA B CA 1
ATOM 5545 C C . ALA B 1 256 ? 14.992 0.315 21.031 1 98.38 256 ALA B C 1
ATOM 5547 O O . ALA B 1 256 ? 15.781 -0.601 20.781 1 98.38 256 ALA B O 1
ATOM 5548 N N . THR B 1 257 ? 13.75 0.32 20.531 1 98.19 257 THR B N 1
ATOM 5549 C CA . THR B 1 257 ? 13.234 -0.743 19.672 1 98.19 257 THR B CA 1
ATOM 5550 C C . THR B 1 257 ? 14.031 -0.827 18.375 1 98.19 257 THR B C 1
ATOM 5552 O O . THR B 1 257 ? 14.352 -1.922 17.906 1 98.19 257 THR B O 1
ATOM 5555 N N . LEU B 1 258 ? 14.406 0.339 17.812 1 98.31 258 LEU B N 1
ATOM 5556 C CA . LEU B 1 258 ? 15.125 0.394 16.547 1 98.31 258 LEU B CA 1
ATOM 5557 C C . LEU B 1 258 ? 16.531 -0.168 16.688 1 98.31 258 LEU B C 1
ATOM 5559 O O . LEU B 1 258 ? 17.094 -0.694 15.727 1 98.31 258 LEU B O 1
ATOM 5563 N N . VAL B 1 259 ? 17.141 -0.081 17.906 1 97.44 259 VAL B N 1
ATOM 5564 C CA . VAL B 1 259 ? 18.469 -0.623 18.141 1 97.44 259 VAL B CA 1
ATOM 5565 C C . VAL B 1 259 ? 18.375 -1.973 18.844 1 97.44 259 VAL B C 1
ATOM 5567 O O . VAL B 1 259 ? 19.359 -2.459 19.406 1 97.44 259 VAL B O 1
ATOM 5570 N N . ALA B 1 260 ? 17.172 -2.584 18.922 1 97.81 260 ALA B N 1
ATOM 5571 C CA . ALA B 1 260 ? 16.906 -3.953 19.359 1 97.81 260 ALA B CA 1
ATOM 5572 C C . ALA B 1 260 ? 17.281 -4.152 20.828 1 97.81 260 ALA B C 1
ATOM 5574 O O . ALA B 1 260 ? 17.875 -5.172 21.188 1 97.81 260 ALA B O 1
ATOM 5575 N N . ARG B 1 261 ? 17 -3.172 21.672 1 97.12 261 ARG B N 1
ATOM 5576 C CA . ARG B 1 261 ? 17.219 -3.254 23.125 1 97.12 261 ARG B CA 1
ATOM 5577 C C . ARG B 1 261 ? 15.961 -2.861 23.891 1 97.12 261 ARG B C 1
ATOM 5579 O O . ARG B 1 261 ? 15.18 -2.033 23.422 1 97.12 261 ARG B O 1
ATOM 5586 N N . PRO B 1 262 ? 15.773 -3.447 25.047 1 96.88 262 PRO B N 1
ATOM 5587 C CA . PRO B 1 262 ? 14.688 -2.938 25.891 1 96.88 262 PRO B CA 1
ATOM 5588 C C . PRO B 1 262 ? 14.922 -1.504 26.359 1 96.88 262 PRO B C 1
ATOM 5590 O O . PRO B 1 262 ? 16.062 -1.08 26.5 1 96.88 262 PRO B O 1
ATOM 5593 N N . PRO B 1 263 ? 13.875 -0.758 26.531 1 96.38 263 PRO B N 1
ATOM 5594 C CA . PRO B 1 263 ? 13.992 0.654 26.891 1 96.38 263 PRO B CA 1
ATOM 5595 C C . PRO B 1 263 ? 14.859 0.871 28.125 1 96.38 263 PRO B C 1
ATOM 5597 O O . PRO B 1 263 ? 15.555 1.882 28.234 1 96.38 263 PRO B O 1
ATOM 5600 N N . GLU B 1 264 ? 14.914 -0.088 29.031 1 95.12 264 GLU B N 1
ATOM 5601 C CA . GLU B 1 264 ? 15.664 0.023 30.281 1 95.12 264 GLU B CA 1
ATOM 5602 C C . GLU B 1 264 ? 17.172 0.064 30.016 1 95.12 264 GLU B C 1
ATOM 5604 O O . GLU B 1 264 ? 17.938 0.586 30.828 1 95.12 264 GLU B O 1
ATOM 5609 N N . SER B 1 265 ? 17.594 -0.389 28.891 1 94.62 265 SER B N 1
ATOM 5610 C CA . SER B 1 265 ? 19.016 -0.527 28.609 1 94.62 265 SER B CA 1
ATOM 5611 C C . SER B 1 265 ? 19.5 0.597 27.703 1 94.62 265 SER B C 1
ATOM 5613 O O . SER B 1 265 ? 20.656 0.572 27.234 1 94.62 265 SER B O 1
ATOM 5615 N N . VAL B 1 266 ? 18.641 1.472 27.344 1 94.5 266 VAL B N 1
ATOM 5616 C CA . VAL B 1 266 ? 19.031 2.539 26.422 1 94.5 266 VAL B CA 1
ATOM 5617 C C . VAL B 1 266 ? 18.891 3.893 27.109 1 94.5 266 VAL B C 1
ATOM 5619 O O . VAL B 1 266 ? 17.875 4.172 27.75 1 94.5 266 VAL B O 1
ATOM 5622 N N . LYS B 1 267 ? 19.969 4.59 27.094 1 94.38 267 LYS B N 1
ATOM 5623 C CA . LYS B 1 267 ? 19.969 5.965 27.578 1 94.38 267 LYS B CA 1
ATOM 5624 C C . LYS B 1 267 ? 20.312 6.945 26.469 1 94.38 267 LYS B C 1
ATOM 5626 O O . LYS B 1 267 ? 21.312 6.781 25.781 1 94.38 267 LYS B O 1
ATOM 5631 N N . ILE B 1 268 ? 19.469 7.871 26.281 1 96.44 268 ILE B N 1
ATOM 5632 C CA . ILE B 1 268 ? 19.688 8.914 25.297 1 96.44 268 ILE B CA 1
ATOM 5633 C C . ILE B 1 268 ? 19.906 10.25 26 1 96.44 268 ILE B C 1
ATOM 5635 O O . ILE B 1 268 ? 19.016 10.766 26.672 1 96.44 268 ILE B O 1
ATOM 5639 N N . ALA B 1 269 ? 21.062 10.82 25.844 1 96.31 269 ALA B N 1
ATOM 5640 C CA . ALA B 1 269 ? 21.359 12.109 26.453 1 96.31 269 ALA B CA 1
ATOM 5641 C C . ALA B 1 269 ? 20.609 13.242 25.766 1 96.31 269 ALA B C 1
ATOM 5643 O O . ALA B 1 269 ? 20.062 14.133 26.422 1 96.31 269 ALA B O 1
ATOM 5644 N N . GLY B 1 270 ? 20.547 13.109 24.547 1 96.25 270 GLY B N 1
ATOM 5645 C CA . GLY B 1 270 ? 19.906 14.148 23.766 1 96.25 270 GLY B CA 1
ATOM 5646 C C . GLY B 1 270 ? 20.609 15.492 23.875 1 96.25 270 GLY B C 1
ATOM 5647 O O . GLY B 1 270 ? 21.828 15.555 23.984 1 96.25 270 GLY B O 1
ATOM 5648 N N . GLY B 1 271 ? 19.844 16.484 23.812 1 96.25 271 GLY B N 1
ATOM 5649 C CA . GLY B 1 271 ? 20.312 17.859 23.828 1 96.25 271 GLY B CA 1
ATOM 5650 C C . GLY B 1 271 ? 19.312 18.812 23.188 1 96.25 271 GLY B C 1
ATOM 5651 O O . GLY B 1 271 ? 18.156 18.875 23.594 1 96.25 271 GLY B O 1
ATOM 5652 N N . SER B 1 272 ? 19.859 19.484 22.141 1 97.94 272 SER B N 1
ATOM 5653 C CA . SER B 1 272 ? 19.031 20.484 21.484 1 97.94 272 SER B CA 1
ATOM 5654 C C . SER B 1 272 ? 19.141 20.375 19.969 1 97.94 272 SER B C 1
ATOM 5656 O O . SER B 1 272 ? 20.188 20.031 19.422 1 97.94 272 SER B O 1
ATOM 5658 N N . LEU B 1 273 ? 18.031 20.672 19.375 1 97.88 273 LEU B N 1
ATOM 5659 C CA . LEU B 1 273 ? 18.031 20.75 17.922 1 97.88 273 LEU B CA 1
ATOM 5660 C C . LEU B 1 273 ? 19.031 21.797 17.438 1 97.88 273 LEU B C 1
ATOM 5662 O O . LEU B 1 273 ? 19.562 21.688 16.328 1 97.88 273 LEU B O 1
ATOM 5666 N N . THR B 1 274 ? 19.266 22.766 18.25 1 95.69 274 THR B N 1
ATOM 5667 C CA . THR B 1 274 ? 20.094 23.906 17.844 1 95.69 274 THR B CA 1
ATOM 5668 C C . THR B 1 274 ? 21.562 23.5 17.75 1 95.69 274 THR B C 1
ATOM 5670 O O . THR B 1 274 ? 22.375 24.219 17.156 1 95.69 274 THR B O 1
ATOM 5673 N N . ARG B 1 275 ? 21.875 22.391 18.312 1 95.44 275 ARG B N 1
ATOM 5674 C CA . ARG B 1 275 ? 23.266 21.922 18.281 1 95.44 275 ARG B CA 1
ATOM 5675 C C . ARG B 1 275 ? 23.531 21.109 17.031 1 95.44 275 ARG B C 1
ATOM 5677 O O . ARG B 1 275 ? 24.688 20.781 16.734 1 95.44 275 ARG B O 1
ATOM 5684 N N . LEU B 1 276 ? 22.516 20.781 16.297 1 97 276 LEU B N 1
ATOM 5685 C CA . LEU B 1 276 ? 22.672 20.016 15.062 1 97 276 LEU B CA 1
ATOM 5686 C C . LEU B 1 276 ? 23.047 20.938 13.898 1 97 276 LEU B C 1
ATOM 5688 O O . LEU B 1 276 ? 22.641 22.109 13.867 1 97 276 LEU B O 1
ATOM 5692 N N . SER B 1 277 ? 23.797 20.375 12.984 1 95.25 277 SER B N 1
ATOM 5693 C CA . SER B 1 277 ? 24.016 21.047 11.711 1 95.25 277 SER B CA 1
ATOM 5694 C C . SER B 1 277 ? 22.984 20.609 10.672 1 95.25 277 SER B C 1
ATOM 5696 O O . SER B 1 277 ? 22.375 19.547 10.805 1 95.25 277 SER B O 1
ATOM 5698 N N . SER B 1 278 ? 22.766 21.5 9.75 1 92 278 SER B N 1
ATOM 5699 C CA . SER B 1 278 ? 21.859 21.203 8.641 1 92 278 SER B CA 1
ATOM 5700 C C . SER B 1 278 ? 22.656 20.906 7.363 1 92 278 SER B C 1
ATOM 5702 O O . SER B 1 278 ? 23.141 21.828 6.699 1 92 278 SER B O 1
ATOM 5704 N N . PRO B 1 279 ? 22.688 19.672 7.082 1 88.31 279 PRO B N 1
ATOM 5705 C CA . PRO B 1 279 ? 23.438 19.375 5.859 1 88.31 279 PRO B CA 1
ATOM 5706 C C . PRO B 1 279 ? 22.75 19.891 4.598 1 88.31 279 PRO B C 1
ATOM 5708 O O . PRO B 1 279 ? 21.516 19.906 4.527 1 88.31 279 PRO B O 1
ATOM 5711 N N . ARG B 1 280 ? 23.594 20.328 3.672 1 82.12 280 ARG B N 1
ATOM 5712 C CA . ARG B 1 280 ? 23.078 20.672 2.354 1 82.12 280 ARG B CA 1
ATOM 5713 C C . ARG B 1 280 ? 22.891 19.422 1.494 1 82.12 280 ARG B C 1
ATOM 5715 O O . ARG B 1 280 ? 23.812 18.609 1.376 1 82.12 280 ARG B O 1
ATOM 5722 N N . VAL B 1 281 ? 21.641 19.328 1.038 1 79.12 281 VAL B N 1
ATOM 5723 C CA . VAL B 1 281 ? 21.375 18.141 0.225 1 79.12 281 VAL B CA 1
ATOM 5724 C C . VAL B 1 281 ? 21.109 18.562 -1.22 1 79.12 281 VAL B C 1
ATOM 5726 O O . VAL B 1 281 ? 20.25 19.406 -1.481 1 79.12 281 VAL B O 1
ATOM 5729 N N . THR B 1 282 ? 21.922 17.969 -2.139 1 82 282 THR B N 1
ATOM 5730 C CA . THR B 1 282 ? 21.672 18.172 -3.562 1 82 282 THR B CA 1
ATOM 5731 C C . THR B 1 282 ? 20.969 16.953 -4.16 1 82 282 THR B C 1
ATOM 5733 O O . THR B 1 282 ? 21.438 15.82 -4.008 1 82 282 THR B O 1
ATOM 5736 N N . PRO B 1 283 ? 19.844 17.172 -4.789 1 84.75 283 PRO B N 1
ATOM 5737 C CA . PRO B 1 283 ? 19.047 16.031 -5.246 1 84.75 283 PRO B CA 1
ATOM 5738 C C . PRO B 1 283 ? 19.672 15.328 -6.449 1 84.75 283 PRO B C 1
ATOM 5740 O O . PRO B 1 283 ? 19.297 14.195 -6.766 1 84.75 283 PRO B O 1
ATOM 5743 N N . GLY B 1 284 ? 20.594 15.859 -7.148 1 83.56 284 GLY B N 1
ATOM 5744 C CA . GLY B 1 284 ? 21.141 15.242 -8.344 1 83.56 284 GLY B CA 1
ATOM 5745 C C . GLY B 1 284 ? 20.172 15.219 -9.508 1 83.56 284 GLY B C 1
ATOM 5746 O O . GLY B 1 284 ? 19.297 16.094 -9.609 1 83.56 284 GLY B O 1
ATOM 5747 N N . LEU B 1 285 ? 20.438 14.172 -10.453 1 85.38 285 LEU B N 1
ATOM 5748 C CA . LEU B 1 285 ? 19.594 14.062 -11.633 1 85.38 285 LEU B CA 1
ATOM 5749 C C . LEU B 1 285 ? 18.469 13.047 -11.406 1 85.38 285 LEU B C 1
ATOM 5751 O O . LEU B 1 285 ? 18.688 12 -10.797 1 85.38 285 LEU B O 1
ATOM 5755 N N . PRO B 1 286 ? 17.281 13.414 -11.961 1 89.56 286 PRO B N 1
ATOM 5756 C CA . PRO B 1 286 ? 16.188 12.469 -11.82 1 89.56 286 PRO B CA 1
ATOM 5757 C C . PRO B 1 286 ? 16.516 11.078 -12.375 1 89.56 286 PRO B C 1
ATOM 5759 O O . PRO B 1 286 ? 16.078 10.07 -11.82 1 89.56 286 PRO B O 1
ATOM 5762 N N . SER B 1 287 ? 17.312 10.992 -13.383 1 88.44 287 SER B N 1
ATOM 5763 C CA . SER B 1 287 ? 17.656 9.703 -13.984 1 88.44 287 SER B CA 1
ATOM 5764 C C . SER B 1 287 ? 18.438 8.828 -13.008 1 88.44 287 SER B C 1
ATOM 5766 O O . SER B 1 287 ? 18.359 7.598 -13.078 1 88.44 287 SER B O 1
ATOM 5768 N N . ASP B 1 288 ? 19.125 9.461 -12.062 1 87.69 288 ASP B N 1
ATOM 5769 C CA . ASP B 1 288 ? 19.922 8.727 -11.086 1 87.69 288 ASP B CA 1
ATOM 5770 C C . ASP B 1 288 ? 19.031 7.988 -10.094 1 87.69 288 ASP B C 1
ATOM 5772 O O . ASP B 1 288 ? 19.469 7.016 -9.469 1 87.69 288 ASP B O 1
ATOM 5776 N N . LEU B 1 289 ? 17.828 8.461 -9.984 1 90.12 289 LEU B N 1
ATOM 5777 C CA . LEU B 1 289 ? 16.906 7.883 -9.016 1 90.12 289 LEU B CA 1
ATOM 5778 C C . LEU B 1 289 ? 16.594 6.43 -9.352 1 90.12 289 LEU B C 1
ATOM 5780 O O . LEU B 1 289 ? 16.375 5.613 -8.453 1 90.12 289 LEU B O 1
ATOM 5784 N N . LEU B 1 290 ? 16.625 6.156 -10.633 1 90.12 290 LEU B N 1
ATOM 5785 C CA . LEU B 1 290 ? 16.281 4.824 -11.109 1 90.12 290 LEU B CA 1
ATOM 5786 C C . LEU B 1 290 ? 17.266 3.785 -10.602 1 90.12 290 LEU B C 1
ATOM 5788 O O . LEU B 1 290 ? 16.906 2.641 -10.336 1 90.12 290 LEU B O 1
ATOM 5792 N N . THR B 1 291 ? 18.5 4.223 -10.375 1 88.94 291 THR B N 1
ATOM 5793 C CA . THR B 1 291 ? 19.531 3.275 -9.953 1 88.94 291 THR B CA 1
ATOM 5794 C C . THR B 1 291 ? 19.859 3.445 -8.477 1 88.94 291 THR B C 1
ATOM 5796 O O . THR B 1 291 ? 20.453 2.561 -7.859 1 88.94 291 THR B O 1
ATOM 5799 N N . GLN B 1 292 ? 19.359 4.48 -7.879 1 89.12 292 GLN B N 1
ATOM 5800 C CA . GLN B 1 292 ? 19.734 4.777 -6.5 1 89.12 292 GLN B CA 1
ATOM 5801 C C . GLN B 1 292 ? 18.672 4.262 -5.523 1 89.12 292 GLN B C 1
ATOM 5803 O O . GLN B 1 292 ? 19.016 3.793 -4.434 1 89.12 292 GLN B O 1
ATOM 5808 N N . ARG B 1 293 ? 17.406 4.348 -5.891 1 93.94 293 ARG B N 1
ATOM 5809 C CA . ARG B 1 293 ? 16.344 3.949 -4.969 1 93.94 293 ARG B CA 1
ATOM 5810 C C . ARG B 1 293 ? 16.156 2.438 -4.984 1 93.94 293 ARG B C 1
ATOM 5812 O O . ARG B 1 293 ? 15.781 1.867 -6.012 1 93.94 293 ARG B O 1
ATOM 5819 N N . PRO B 1 294 ? 16.312 1.854 -3.826 1 95.88 294 PRO B N 1
ATOM 5820 C CA . PRO B 1 294 ? 16.234 0.391 -3.791 1 95.88 294 PRO B CA 1
ATOM 5821 C C . PRO B 1 294 ? 14.836 -0.13 -4.102 1 95.88 294 PRO B C 1
ATOM 5823 O O . PRO B 1 294 ? 14.688 -1.225 -4.648 1 95.88 294 PRO B O 1
ATOM 5826 N N . ASP B 1 295 ? 13.789 0.628 -3.82 1 96.81 295 ASP B N 1
ATOM 5827 C CA . ASP B 1 295 ? 12.445 0.15 -4.109 1 96.81 295 ASP B CA 1
ATOM 5828 C C . ASP B 1 295 ? 12.18 0.113 -5.613 1 96.81 295 ASP B C 1
ATOM 5830 O O . ASP B 1 295 ? 11.453 -0.755 -6.102 1 96.81 295 ASP B O 1
ATOM 5834 N N . ILE B 1 296 ? 12.773 1.054 -6.383 1 96.81 296 ILE B N 1
ATOM 5835 C CA . ILE B 1 296 ? 12.672 1.026 -7.84 1 96.81 296 ILE B CA 1
ATOM 5836 C C . ILE B 1 296 ? 13.43 -0.184 -8.383 1 96.81 296 ILE B C 1
ATOM 5838 O O . ILE B 1 296 ? 12.906 -0.921 -9.227 1 96.81 296 ILE B O 1
ATOM 5842 N N . ARG B 1 297 ? 14.625 -0.395 -7.848 1 96.38 297 ARG B N 1
ATOM 5843 C CA . ARG B 1 297 ? 15.438 -1.522 -8.297 1 96.38 297 ARG B CA 1
ATOM 5844 C C . ARG B 1 297 ? 14.758 -2.85 -7.973 1 96.38 297 ARG B C 1
ATOM 5846 O O . ARG B 1 297 ? 14.844 -3.805 -8.742 1 96.38 297 ARG B O 1
ATOM 5853 N N . ARG B 1 298 ? 14.102 -2.904 -6.793 1 97.38 298 ARG B N 1
ATOM 5854 C CA . ARG B 1 298 ? 13.344 -4.098 -6.426 1 97.38 298 ARG B CA 1
ATOM 5855 C C . ARG B 1 298 ? 12.258 -4.391 -7.453 1 97.38 298 ARG B C 1
ATOM 5857 O O . ARG B 1 298 ? 12.117 -5.531 -7.906 1 97.38 298 ARG B O 1
ATOM 5864 N N . GLN B 1 299 ? 11.516 -3.367 -7.855 1 97.38 299 GLN B N 1
ATOM 5865 C CA . GLN B 1 299 ? 10.43 -3.553 -8.812 1 97.38 299 GLN B CA 1
ATOM 5866 C C . GLN B 1 299 ? 10.969 -3.953 -10.18 1 97.38 299 GLN B C 1
ATOM 5868 O O . GLN B 1 299 ? 10.344 -4.734 -10.898 1 97.38 299 GLN B O 1
ATOM 5873 N N . GLU B 1 300 ? 12.133 -3.4 -10.562 1 96.5 300 GLU B N 1
ATOM 5874 C CA . GLU B 1 300 ? 12.781 -3.781 -11.82 1 96.5 300 GLU B CA 1
ATOM 5875 C C . GLU B 1 300 ? 13.164 -5.258 -11.812 1 96.5 300 GLU B C 1
ATOM 5877 O O . GLU B 1 300 ? 12.922 -5.969 -12.789 1 96.5 300 GLU B O 1
ATOM 5882 N N . ALA B 1 301 ? 13.719 -5.719 -10.68 1 97.44 301 ALA B N 1
ATOM 5883 C CA . ALA B 1 301 ? 14.094 -7.121 -10.555 1 97.44 301 ALA B CA 1
ATOM 5884 C C . ALA B 1 301 ? 12.867 -8.031 -10.586 1 97.44 301 ALA B C 1
ATOM 5886 O O . ALA B 1 301 ? 12.906 -9.109 -11.172 1 97.44 301 ALA B O 1
ATOM 5887 N N . GLN B 1 302 ? 11.805 -7.582 -9.969 1 97.75 302 GLN B N 1
ATOM 5888 C CA . GLN B 1 302 ? 10.562 -8.352 -10 1 97.75 302 GLN B CA 1
ATOM 5889 C C . GLN B 1 302 ? 10.016 -8.445 -11.422 1 97.75 302 GLN B C 1
ATOM 5891 O O . GLN B 1 302 ? 9.492 -9.492 -11.82 1 97.75 302 GLN B O 1
ATOM 5896 N N . LEU B 1 303 ? 10.117 -7.332 -12.156 1 97.19 303 LEU B N 1
ATOM 5897 C CA . LEU B 1 303 ? 9.711 -7.328 -13.555 1 97.19 303 LEU B CA 1
ATOM 5898 C C . LEU B 1 303 ? 10.57 -8.281 -14.383 1 97.19 303 LEU B C 1
ATOM 5900 O O . LEU B 1 303 ? 10.062 -8.992 -15.25 1 97.19 303 LEU B O 1
ATOM 5904 N N . ALA B 1 304 ? 11.852 -8.336 -14.086 1 97.38 304 ALA B N 1
ATOM 5905 C CA . ALA B 1 304 ? 12.758 -9.266 -14.758 1 97.38 304 ALA B CA 1
ATOM 5906 C C . ALA B 1 304 ? 12.375 -10.711 -14.461 1 97.38 304 ALA B C 1
ATOM 5908 O O . ALA B 1 304 ? 12.375 -11.555 -15.352 1 97.38 304 ALA B O 1
ATOM 5909 N N . SER B 1 305 ? 12.047 -10.961 -13.164 1 98 305 SER B N 1
ATOM 5910 C CA . SER B 1 305 ? 11.602 -12.289 -12.773 1 98 305 SER B CA 1
ATOM 5911 C C . SER B 1 305 ? 10.352 -12.703 -13.539 1 98 305 SER B C 1
ATOM 5913 O O . SER B 1 305 ? 10.281 -13.805 -14.086 1 98 305 SER B O 1
ATOM 5915 N N . ALA B 1 306 ? 9.391 -11.797 -13.617 1 97.81 306 ALA B N 1
ATOM 5916 C CA . ALA B 1 306 ? 8.148 -12.078 -14.336 1 97.81 306 ALA B CA 1
ATOM 5917 C C . ALA B 1 306 ? 8.414 -12.297 -15.828 1 97.81 306 ALA B C 1
ATOM 5919 O O . ALA B 1 306 ? 7.758 -13.125 -16.469 1 97.81 306 ALA B O 1
ATOM 5920 N N . THR B 1 307 ? 9.359 -11.57 -16.406 1 97.06 307 THR B N 1
ATOM 5921 C CA . THR B 1 307 ? 9.711 -11.711 -17.812 1 97.06 307 THR B CA 1
ATOM 5922 C C . THR B 1 307 ? 10.32 -13.086 -18.094 1 97.06 307 THR B C 1
ATOM 5924 O O . THR B 1 307 ? 9.992 -13.727 -19.094 1 97.06 307 THR B O 1
ATOM 5927 N N . ALA B 1 308 ? 11.148 -13.523 -17.156 1 97.19 308 ALA B N 1
ATOM 5928 C CA . ALA B 1 308 ? 11.727 -14.852 -17.297 1 97.19 308 ALA B CA 1
ATOM 5929 C C . ALA B 1 308 ? 10.656 -15.93 -17.188 1 97.19 308 ALA B C 1
ATOM 5931 O O . ALA B 1 308 ? 10.703 -16.938 -17.891 1 97.19 308 ALA B O 1
ATOM 5932 N N . ASN B 1 309 ? 9.68 -15.734 -16.375 1 97.31 309 ASN B N 1
ATOM 5933 C CA . ASN B 1 309 ? 8.578 -16.688 -16.234 1 97.31 309 ASN B CA 1
ATOM 5934 C C . ASN B 1 309 ? 7.762 -16.781 -17.516 1 97.31 309 ASN B C 1
ATOM 5936 O O . ASN B 1 309 ? 7.246 -17.844 -17.859 1 97.31 309 ASN B O 1
ATOM 5940 N N . VAL B 1 310 ? 7.613 -15.641 -18.266 1 97 310 VAL B N 1
ATOM 5941 C CA . VAL B 1 310 ? 6.949 -15.672 -19.562 1 97 310 VAL B CA 1
ATOM 5942 C C . VAL B 1 310 ? 7.727 -16.578 -20.516 1 97 310 VAL B C 1
ATOM 5944 O O . VAL B 1 310 ? 7.129 -17.359 -21.266 1 97 310 VAL B O 1
ATOM 5947 N N . GLY B 1 311 ? 9.07 -16.453 -20.438 1 96.25 311 GLY B N 1
ATOM 5948 C CA . GLY B 1 311 ? 9.898 -17.344 -21.25 1 96.25 311 GLY B CA 1
ATOM 5949 C C . GLY B 1 311 ? 9.703 -18.812 -20.906 1 96.25 311 GLY B C 1
ATOM 5950 O O . GLY B 1 311 ? 9.586 -19.641 -21.797 1 96.25 311 GLY B O 1
ATOM 5951 N N . SER B 1 312 ? 9.633 -19.109 -19.609 1 96.88 312 SER B N 1
ATOM 5952 C CA . SER B 1 312 ? 9.406 -20.484 -19.172 1 96.88 312 SER B CA 1
ATOM 5953 C C . SER B 1 312 ? 8.055 -21 -19.625 1 96.88 312 SER B C 1
ATOM 5955 O O . SER B 1 312 ? 7.934 -22.141 -20.078 1 96.88 312 SER B O 1
ATOM 5957 N N . ALA B 1 313 ? 7.031 -20.156 -19.516 1 96.25 313 ALA B N 1
ATOM 5958 C CA . ALA B 1 313 ? 5.691 -20.531 -19.953 1 96.25 313 ALA B CA 1
ATOM 5959 C C . ALA B 1 313 ? 5.652 -20.75 -21.469 1 96.25 313 ALA B C 1
ATOM 5961 O O . ALA B 1 313 ? 4.973 -21.656 -21.953 1 96.25 313 ALA B O 1
ATOM 5962 N N . ARG B 1 314 ? 6.363 -19.938 -22.266 1 95.88 314 ARG B N 1
ATOM 5963 C CA . ARG B 1 314 ? 6.43 -20.078 -23.719 1 95.88 314 ARG B CA 1
ATOM 5964 C C . ARG B 1 314 ? 7.055 -21.406 -24.109 1 95.88 314 ARG B C 1
ATOM 5966 O O . ARG B 1 314 ? 6.621 -22.031 -25.078 1 95.88 314 ARG B O 1
ATOM 5973 N N . ALA B 1 315 ? 8.008 -21.797 -23.328 1 95.81 315 ALA B N 1
ATOM 5974 C CA . ALA B 1 315 ? 8.727 -23.031 -23.625 1 95.81 315 ALA B CA 1
ATOM 5975 C C . ALA B 1 315 ? 7.82 -24.25 -23.453 1 95.81 315 ALA B C 1
ATOM 5977 O O . ALA B 1 315 ? 8.109 -25.328 -23.969 1 95.81 315 ALA B O 1
ATOM 5978 N N . GLN B 1 316 ? 6.684 -24.125 -22.75 1 94.94 316 GLN B N 1
ATOM 5979 C CA . GLN B 1 316 ? 5.785 -25.234 -22.484 1 94.94 316 GLN B CA 1
ATOM 5980 C C . GLN B 1 316 ? 5.004 -25.625 -23.734 1 94.94 316 GLN B C 1
ATOM 5982 O O . GLN B 1 316 ? 4.379 -26.688 -23.781 1 94.94 316 GLN B O 1
ATOM 5987 N N . PHE B 1 317 ? 5.062 -24.781 -24.875 1 94.75 317 PHE B N 1
ATOM 5988 C CA . PHE B 1 317 ? 4.414 -25.109 -26.141 1 94.75 317 PHE B CA 1
ATOM 5989 C C . PHE B 1 317 ? 5.223 -26.141 -26.922 1 94.75 317 PHE B C 1
ATOM 5991 O O . PHE B 1 317 ? 4.723 -26.734 -27.875 1 94.75 317 PHE B O 1
ATOM 5998 N N . PHE B 1 318 ? 6.465 -26.391 -26.422 1 94.75 318 PHE B N 1
ATOM 5999 C CA . PHE B 1 318 ? 7.375 -27.25 -27.172 1 94.75 318 PHE B CA 1
ATOM 6000 C C . PHE B 1 318 ? 7.527 -28.609 -26.484 1 94.75 318 PHE B C 1
ATOM 6002 O O . PHE B 1 318 ? 7.168 -28.75 -25.312 1 94.75 318 PHE B O 1
ATOM 6009 N N . PRO B 1 319 ? 8.039 -29.641 -27.172 1 94.62 319 PRO B N 1
ATOM 6010 C CA . PRO B 1 319 ? 8.156 -30.984 -26.594 1 94.62 319 PRO B CA 1
ATOM 6011 C C . PRO B 1 319 ? 9.133 -31.031 -25.422 1 94.62 319 PRO B C 1
ATOM 6013 O O . PRO B 1 319 ? 10.086 -30.25 -25.359 1 94.62 319 PRO B O 1
ATOM 6016 N N . THR B 1 320 ? 8.875 -31.906 -24.609 1 94.94 320 THR B N 1
ATOM 6017 C CA . THR B 1 320 ? 9.805 -32.188 -23.516 1 94.94 320 THR B CA 1
ATOM 6018 C C . THR B 1 320 ? 10.641 -33.438 -23.844 1 94.94 320 THR B C 1
ATOM 6020 O O . THR B 1 320 ? 10.117 -34.438 -24.375 1 94.94 320 THR B O 1
ATOM 6023 N N . ILE B 1 321 ? 11.906 -33.375 -23.609 1 94.38 321 ILE B N 1
ATOM 6024 C CA . ILE B 1 321 ? 12.82 -34.469 -23.859 1 94.38 321 ILE B CA 1
ATOM 6025 C C . ILE B 1 321 ? 13.352 -35 -22.516 1 94.38 321 ILE B C 1
ATOM 6027 O O . ILE B 1 321 ? 13.992 -34.281 -21.766 1 94.38 321 ILE B O 1
ATOM 6031 N N . GLN B 1 322 ? 13.094 -36.25 -22.312 1 95.31 322 GLN B N 1
ATOM 6032 C CA . GLN B 1 322 ? 13.523 -36.875 -21.078 1 95.31 322 GLN B CA 1
ATOM 6033 C C . GLN B 1 322 ? 14.5 -38 -21.344 1 95.31 322 GLN B C 1
ATOM 6035 O O . GLN B 1 322 ? 14.273 -38.844 -22.234 1 95.31 322 GLN B O 1
ATOM 6040 N N . LEU B 1 323 ? 15.602 -38.031 -20.625 1 94.12 323 LEU B N 1
ATOM 6041 C CA . LEU B 1 323 ? 16.547 -39.125 -20.609 1 94.12 323 LEU B CA 1
ATOM 6042 C C . LEU B 1 323 ? 16.484 -39.906 -19.297 1 94.12 323 LEU B C 1
ATOM 6044 O O . LEU B 1 323 ? 16.484 -39.281 -18.219 1 94.12 323 LEU B O 1
ATOM 6048 N N . THR B 1 324 ? 16.328 -41.188 -19.422 1 95.06 324 THR B N 1
ATOM 6049 C CA . THR B 1 324 ? 16.312 -42.031 -18.219 1 95.06 324 THR B CA 1
ATOM 6050 C C . THR B 1 324 ? 17.297 -43.188 -18.359 1 95.06 324 THR B C 1
ATOM 6052 O O . THR B 1 324 ? 17.531 -43.688 -19.469 1 95.06 324 THR B O 1
ATOM 6055 N N . ALA B 1 325 ? 17.953 -43.531 -17.312 1 92.56 325 ALA B N 1
ATOM 6056 C CA . ALA B 1 325 ? 18.844 -44.688 -17.219 1 92.56 325 ALA B CA 1
ATOM 6057 C C . ALA B 1 325 ? 18.656 -45.406 -15.891 1 92.56 325 ALA B C 1
ATOM 6059 O O . ALA B 1 325 ? 18.469 -44.75 -14.852 1 92.56 325 ALA B O 1
ATOM 6060 N N . GLN B 1 326 ? 18.5 -46.688 -16.016 1 93.75 326 GLN B N 1
ATOM 6061 C CA . GLN B 1 326 ? 18.391 -47.531 -14.828 1 93.75 326 GLN B CA 1
ATOM 6062 C C . GLN B 1 326 ? 19.25 -48.781 -14.945 1 93.75 326 GLN B C 1
ATOM 6064 O O . GLN B 1 326 ? 19.328 -49.375 -16.016 1 93.75 326 GLN B O 1
ATOM 6069 N N . GLY B 1 327 ? 20.016 -49.125 -13.953 1 91.12 327 GLY B N 1
ATOM 6070 C CA . GLY B 1 327 ? 20.797 -50.344 -13.867 1 91.12 327 GLY B CA 1
ATOM 6071 C C . GLY B 1 327 ? 20.859 -50.906 -12.461 1 91.12 327 GLY B C 1
ATOM 6072 O O . GLY B 1 327 ? 20.734 -50.188 -11.484 1 91.12 327 GLY B O 1
ATOM 6073 N N . GLY B 1 328 ? 20.922 -52.25 -12.461 1 92.12 328 GLY B N 1
ATOM 6074 C CA . GLY B 1 328 ? 21.031 -52.875 -11.164 1 92.12 328 GLY B CA 1
ATOM 6075 C C . GLY B 1 328 ? 20.969 -54.406 -11.242 1 92.12 328 GLY B C 1
ATOM 6076 O O . GLY B 1 328 ? 21.516 -55 -12.172 1 92.12 328 GLY B O 1
ATOM 6077 N N . TYR B 1 329 ? 20.453 -55 -10.125 1 89.38 329 TYR B N 1
ATOM 6078 C CA . TYR B 1 329 ? 20.312 -56.438 -10.008 1 89.38 329 TYR B CA 1
ATOM 6079 C C . TYR B 1 329 ? 18.875 -56.812 -9.75 1 89.38 329 TYR B C 1
ATOM 6081 O O . TYR B 1 329 ? 18.156 -56.125 -9.016 1 89.38 329 TYR B O 1
ATOM 6089 N N . GLN B 1 330 ? 18.453 -57.875 -10.383 1 89.94 330 GLN B N 1
ATOM 6090 C CA . GLN B 1 330 ? 17.125 -58.438 -10.156 1 89.94 330 GLN B CA 1
ATOM 6091 C C . GLN B 1 330 ? 17.172 -59.969 -10.172 1 89.94 330 GLN B C 1
ATOM 6093 O O . GLN B 1 330 ? 17.781 -60.562 -11.062 1 89.94 330 GLN B O 1
ATOM 6098 N N . SER B 1 331 ? 16.531 -60.562 -9.109 1 86.31 331 SER B N 1
ATOM 6099 C CA . SER B 1 331 ? 16.547 -62.031 -9.008 1 86.31 331 SER B CA 1
ATOM 6100 C C . SER B 1 331 ? 15.273 -62.531 -8.328 1 86.31 331 SER B C 1
ATOM 6102 O O . SER B 1 331 ? 14.586 -61.781 -7.641 1 86.31 331 SER B O 1
ATOM 6104 N N . ALA B 1 332 ? 14.938 -63.812 -8.656 1 84.5 332 ALA B N 1
ATOM 6105 C CA . ALA B 1 332 ? 13.828 -64.5 -7.988 1 84.5 332 ALA B CA 1
ATOM 6106 C C . ALA B 1 332 ? 14.219 -64.938 -6.574 1 84.5 332 ALA B C 1
ATOM 6108 O O . ALA B 1 332 ? 13.344 -65.188 -5.746 1 84.5 332 ALA B O 1
ATOM 6109 N N . ALA B 1 333 ? 15.445 -65.125 -6.332 1 83.69 333 ALA B N 1
ATOM 6110 C CA . ALA B 1 333 ? 15.961 -65.5 -5.02 1 83.69 333 ALA B CA 1
ATOM 6111 C C . ALA B 1 333 ? 16.922 -64.438 -4.473 1 83.69 333 ALA B C 1
ATOM 6113 O O . ALA B 1 333 ? 17.797 -63.938 -5.191 1 83.69 333 ALA B O 1
ATOM 6114 N N . LEU B 1 334 ? 16.688 -64.125 -3.199 1 87.81 334 LEU B N 1
ATOM 6115 C CA . LEU B 1 334 ? 17.516 -63.125 -2.539 1 87.81 334 LEU B CA 1
ATOM 6116 C C . LEU B 1 334 ? 18.984 -63.562 -2.518 1 87.81 334 LEU B C 1
ATOM 6118 O O . LEU B 1 334 ? 19.875 -62.719 -2.648 1 87.81 334 LEU B O 1
ATOM 6122 N N . ALA B 1 335 ? 19.203 -64.812 -2.43 1 86.44 335 ALA B N 1
ATOM 6123 C CA . ALA B 1 335 ? 20.547 -65.375 -2.318 1 86.44 335 ALA B CA 1
ATOM 6124 C C . ALA B 1 335 ? 21.344 -65.188 -3.604 1 86.44 335 ALA B C 1
ATOM 6126 O O . ALA B 1 335 ? 22.578 -65.125 -3.582 1 86.44 335 ALA B O 1
ATOM 6127 N N . SER B 1 336 ? 20.672 -65 -4.688 1 86.81 336 SER B N 1
ATOM 6128 C CA . SER B 1 336 ? 21.328 -64.812 -5.98 1 86.81 336 SER B CA 1
ATOM 6129 C C . SER B 1 336 ? 21.25 -63.406 -6.496 1 86.81 336 SER B C 1
ATOM 6131 O O . SER B 1 336 ? 21.516 -63.156 -7.676 1 86.81 336 SER B O 1
ATOM 6133 N N . LEU B 1 337 ? 20.875 -62.5 -5.738 1 87.94 337 LEU B N 1
ATOM 6134 C CA . LEU B 1 337 ? 20.594 -61.125 -6.164 1 87.94 337 LEU B CA 1
ATOM 6135 C C . LEU B 1 337 ? 21.859 -60.469 -6.691 1 87.94 337 LEU B C 1
ATOM 6137 O O . LEU B 1 337 ? 21.812 -59.781 -7.715 1 87.94 337 LEU B O 1
ATOM 6141 N N . PHE B 1 338 ? 23.047 -60.656 -6.102 1 88.44 338 PHE B N 1
ATOM 6142 C CA . PHE B 1 338 ? 24.266 -59.938 -6.508 1 88.44 338 PHE B CA 1
ATOM 6143 C C . PHE B 1 338 ? 25.188 -60.875 -7.293 1 88.44 338 PHE B C 1
ATOM 6145 O O . PHE B 1 338 ? 26.391 -60.906 -7.039 1 88.44 338 PHE B O 1
ATOM 6152 N N . THR B 1 339 ? 24.641 -61.562 -8.227 1 87.56 339 THR B N 1
ATOM 6153 C CA . THR B 1 339 ? 25.406 -62.375 -9.156 1 87.56 339 THR B CA 1
ATOM 6154 C C . THR B 1 339 ? 25.422 -61.75 -10.547 1 87.56 339 THR B C 1
ATOM 6156 O O . THR B 1 339 ? 24.547 -60.938 -10.883 1 87.56 339 THR B O 1
ATOM 6159 N N . PRO B 1 340 ? 26.438 -62.031 -11.344 1 86.94 340 PRO B N 1
ATOM 6160 C CA . PRO B 1 340 ? 26.531 -61.438 -12.68 1 86.94 340 PRO B CA 1
ATOM 6161 C C . PRO B 1 340 ? 25.312 -61.75 -13.555 1 86.94 340 PRO B C 1
ATOM 6163 O O . PRO B 1 340 ? 24.969 -60.938 -14.43 1 86.94 340 PRO B O 1
ATOM 6166 N N . GLN B 1 341 ? 24.656 -62.844 -13.336 1 85 341 GLN B N 1
ATOM 6167 C CA . GLN B 1 341 ? 23.5 -63.25 -14.141 1 85 341 GLN B CA 1
ATOM 6168 C C . GLN B 1 341 ? 22.281 -62.438 -13.766 1 85 341 GLN B C 1
ATOM 6170 O O . GLN B 1 341 ? 21.312 -62.344 -14.539 1 85 341 GLN B O 1
ATOM 6175 N N . ALA B 1 342 ? 22.391 -61.688 -12.688 1 88 342 ALA B N 1
ATOM 6176 C CA . ALA B 1 342 ? 21.234 -60.969 -12.18 1 88 342 ALA B CA 1
ATOM 6177 C C . ALA B 1 342 ? 21.25 -59.5 -12.633 1 88 342 ALA B C 1
ATOM 6179 O O . ALA B 1 342 ? 20.328 -58.75 -12.344 1 88 342 ALA B O 1
ATOM 6180 N N . THR B 1 343 ? 22.203 -59.094 -13.367 1 88.5 343 THR B N 1
ATOM 6181 C CA . THR B 1 343 ? 22.328 -57.688 -13.766 1 88.5 343 THR B CA 1
ATOM 6182 C C . THR B 1 343 ? 21.297 -57.344 -14.82 1 88.5 343 THR B C 1
ATOM 6184 O O . THR B 1 343 ? 20.938 -58.156 -15.664 1 88.5 343 THR B O 1
ATOM 6187 N N . PHE B 1 344 ? 20.734 -56.156 -14.688 1 87.88 344 PHE B N 1
ATOM 6188 C CA . PHE B 1 344 ? 19.859 -55.594 -15.719 1 87.88 344 PHE B CA 1
ATOM 6189 C C . PHE B 1 344 ? 20.188 -54.125 -15.953 1 87.88 344 PHE B C 1
ATOM 6191 O O . PHE B 1 344 ? 20.859 -53.5 -15.133 1 87.88 344 PHE B O 1
ATOM 6198 N N . SER B 1 345 ? 19.906 -53.594 -17.141 1 90.44 345 SER B N 1
ATOM 6199 C CA . SER B 1 345 ? 20.047 -52.156 -17.453 1 90.44 345 SER B CA 1
ATOM 6200 C C . SER B 1 345 ? 18.984 -51.719 -18.453 1 90.44 345 SER B C 1
ATOM 6202 O O . SER B 1 345 ? 18.469 -52.531 -19.219 1 90.44 345 SER B O 1
ATOM 6204 N N . ASN B 1 346 ? 18.578 -50.531 -18.281 1 92.25 346 ASN B N 1
ATOM 6205 C CA . ASN B 1 346 ? 17.656 -49.875 -19.172 1 92.25 346 ASN B CA 1
ATOM 6206 C C . ASN B 1 346 ? 18.062 -48.406 -19.438 1 92.25 346 ASN B C 1
ATOM 6208 O O . ASN B 1 346 ? 18.281 -47.656 -18.5 1 92.25 346 ASN B O 1
ATOM 6212 N N . ILE B 1 347 ? 18.359 -48 -20.672 1 92.5 347 ILE B N 1
ATOM 6213 C CA . ILE B 1 347 ? 18.609 -46.625 -21.094 1 92.5 347 ILE B CA 1
ATOM 6214 C C . ILE B 1 347 ? 17.531 -46.219 -22.094 1 92.5 347 ILE B C 1
ATOM 6216 O O . ILE B 1 347 ? 17.266 -46.906 -23.062 1 92.5 347 ILE B O 1
ATOM 6220 N N . ALA B 1 348 ? 16.938 -45.062 -21.828 1 93.31 348 ALA B N 1
ATOM 6221 C CA . ALA B 1 348 ? 15.836 -44.656 -22.688 1 93.31 348 ALA B CA 1
ATOM 6222 C C .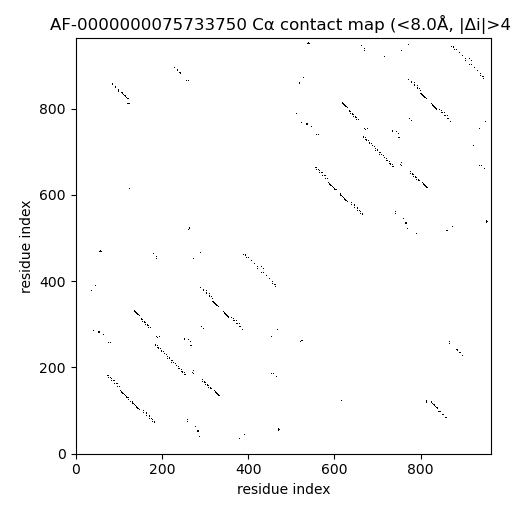 ALA B 1 348 ? 15.836 -43.125 -22.875 1 93.31 348 ALA B C 1
ATOM 6224 O O . ALA B 1 348 ? 16.281 -42.406 -22.016 1 93.31 348 ALA B O 1
ATOM 6225 N N . ALA B 1 349 ? 15.43 -42.688 -24.047 1 93.31 349 ALA B N 1
ATOM 6226 C CA . ALA B 1 349 ? 15.133 -41.312 -24.391 1 93.31 349 ALA B CA 1
ATOM 6227 C C . ALA B 1 349 ? 13.695 -41.156 -24.875 1 93.31 349 ALA B C 1
ATOM 6229 O O . ALA B 1 349 ? 13.211 -41.969 -25.672 1 93.31 349 ALA B O 1
ATOM 6230 N N . GLY B 1 350 ? 13.016 -40.219 -24.281 1 94.44 350 GLY B N 1
ATOM 6231 C CA . GLY B 1 350 ? 11.625 -40 -24.641 1 94.44 350 GLY B CA 1
ATOM 6232 C C . GLY B 1 350 ? 11.32 -38.531 -24.969 1 94.44 350 GLY B C 1
ATOM 6233 O O . GLY B 1 350 ? 11.867 -37.625 -24.344 1 94.44 350 GLY B O 1
ATOM 6234 N N . LEU B 1 351 ? 10.547 -38.312 -26.031 1 94.31 351 LEU B N 1
ATOM 6235 C CA . LEU B 1 351 ? 10.031 -37 -26.438 1 94.31 351 LEU B CA 1
ATOM 6236 C C . LEU B 1 351 ? 8.516 -36.969 -26.312 1 94.31 351 LEU B C 1
ATOM 6238 O O . LEU B 1 351 ? 7.816 -37.875 -26.766 1 94.31 351 LEU B O 1
ATOM 6242 N N . THR B 1 352 ? 7.973 -36 -25.625 1 94.75 352 THR B N 1
ATOM 6243 C CA . THR B 1 352 ? 6.531 -35.812 -25.469 1 94.75 352 THR B CA 1
ATOM 6244 C C . THR B 1 352 ? 6.102 -34.406 -25.906 1 94.75 352 THR B C 1
ATOM 6246 O O . THR B 1 352 ? 6.664 -33.406 -25.453 1 94.75 352 THR B O 1
ATOM 6249 N N . GLN B 1 353 ? 5.129 -34.312 -26.797 1 94.62 353 GLN B N 1
ATOM 6250 C CA . GLN B 1 353 ? 4.582 -33.062 -27.297 1 94.62 353 GLN B CA 1
ATOM 6251 C C . GLN B 1 353 ? 3.08 -32.969 -27.047 1 94.62 353 GLN B C 1
ATOM 6253 O O . GLN B 1 353 ? 2.309 -33.781 -27.594 1 94.62 353 GLN B O 1
ATOM 6258 N N . PRO B 1 354 ? 2.674 -32.031 -26.219 1 92.81 354 PRO B N 1
ATOM 6259 C CA . PRO B 1 354 ? 1.229 -31.797 -26.141 1 92.81 354 PRO B CA 1
ATOM 6260 C C . PRO B 1 354 ? 0.64 -31.312 -27.453 1 92.81 354 PRO B C 1
ATOM 6262 O O . PRO B 1 354 ? 1.179 -30.375 -28.062 1 92.81 354 PRO B O 1
ATOM 6265 N N . ILE B 1 355 ? -0.405 -31.891 -27.906 1 94.25 355 ILE B N 1
ATOM 6266 C CA . ILE B 1 355 ? -1.054 -31.531 -29.172 1 94.25 355 ILE B CA 1
ATOM 6267 C C . ILE B 1 355 ? -2.33 -30.75 -28.891 1 94.25 355 ILE B C 1
ATOM 6269 O O . ILE B 1 355 ? -2.578 -29.719 -29.516 1 94.25 355 ILE B O 1
ATOM 6273 N N . PHE B 1 356 ? -3.135 -31.25 -28.016 1 94.75 356 PHE B N 1
ATOM 6274 C CA . PHE B 1 356 ? -4.355 -30.594 -27.562 1 94.75 356 PHE B CA 1
ATOM 6275 C C . PHE B 1 356 ? -4.516 -30.734 -26.062 1 94.75 356 PHE B C 1
ATOM 6277 O O . PHE B 1 356 ? -4.531 -31.844 -25.531 1 94.75 356 PHE B O 1
ATOM 6284 N N . ASP B 1 357 ? -4.648 -29.594 -25.312 1 94.69 357 ASP B N 1
ATOM 6285 C CA . ASP B 1 357 ? -4.727 -29.641 -23.859 1 94.69 357 ASP B CA 1
ATOM 6286 C C . ASP B 1 357 ? -5.855 -28.75 -23.344 1 94.69 357 ASP B C 1
ATOM 6288 O O . ASP B 1 357 ? -5.773 -28.219 -22.234 1 94.69 357 ASP B O 1
ATOM 6292 N N . GLY B 1 358 ? -6.824 -28.422 -24.234 1 93.81 358 GLY B N 1
ATOM 6293 C CA . GLY B 1 358 ? -7.98 -27.641 -23.828 1 93.81 358 GLY B CA 1
ATOM 6294 C C . GLY B 1 358 ? -7.648 -26.172 -23.562 1 93.81 358 GLY B C 1
ATOM 6295 O O . GLY B 1 358 ? -8.414 -25.469 -22.891 1 93.81 358 GLY B O 1
ATOM 6296 N N . GLY B 1 359 ? -6.504 -25.688 -23.906 1 95.19 359 GLY B N 1
ATOM 6297 C CA . GLY B 1 359 ? -6.105 -24.312 -23.734 1 95.19 359 GLY B CA 1
ATOM 6298 C C . GLY B 1 359 ? -5.32 -24.062 -22.453 1 95.19 359 GLY B C 1
ATOM 6299 O O . GLY B 1 359 ? -5.094 -22.922 -22.078 1 95.19 359 GLY B O 1
ATOM 6300 N N . ARG B 1 360 ? -4.902 -25.109 -21.75 1 95.81 360 ARG B N 1
ATOM 6301 C CA . ARG B 1 360 ? -4.199 -24.984 -20.484 1 95.81 360 ARG B CA 1
ATOM 6302 C C . ARG B 1 360 ? -2.855 -24.297 -20.672 1 95.81 360 ARG B C 1
ATOM 6304 O O . ARG B 1 360 ? -2.541 -23.344 -19.953 1 95.81 360 ARG B O 1
ATOM 6311 N N . ILE B 1 361 ? -2.051 -24.75 -21.672 1 96.25 361 ILE B N 1
ATOM 6312 C CA . ILE B 1 361 ? -0.729 -24.172 -21.906 1 96.25 361 ILE B CA 1
ATOM 6313 C C . ILE B 1 361 ? -0.869 -22.734 -22.375 1 96.25 361 ILE B C 1
ATOM 6315 O O . ILE B 1 361 ? -0.16 -21.844 -21.891 1 96.25 361 ILE B O 1
ATOM 6319 N N . GLN B 1 362 ? -1.834 -22.469 -23.344 1 96.38 362 GLN B N 1
ATOM 6320 C CA . GLN B 1 362 ? -2.096 -21.094 -23.766 1 96.38 362 GLN B CA 1
ATOM 6321 C C . GLN B 1 362 ? -2.545 -20.234 -22.594 1 96.38 362 GLN B C 1
ATOM 6323 O O . GLN B 1 362 ? -2.119 -19.094 -22.453 1 96.38 362 GLN B O 1
ATOM 6328 N N . GLY B 1 363 ? -3.467 -20.781 -21.766 1 97.56 363 GLY B N 1
ATOM 6329 C CA . GLY B 1 363 ? -3.908 -20.062 -20.578 1 97.56 363 GLY B CA 1
ATOM 6330 C C . GLY B 1 363 ? -2.768 -19.703 -19.641 1 97.56 363 GLY B C 1
ATOM 6331 O O . GLY B 1 363 ? -2.719 -18.578 -19.125 1 97.56 363 GLY B O 1
ATOM 6332 N N . ASN B 1 364 ? -1.863 -20.641 -19.422 1 97 364 ASN B N 1
ATOM 6333 C CA . ASN B 1 364 ? -0.715 -20.375 -18.562 1 97 364 ASN B CA 1
ATOM 6334 C C . ASN B 1 364 ? 0.191 -19.297 -19.141 1 97 364 ASN B C 1
ATOM 6336 O O . ASN B 1 364 ? 0.697 -18.453 -18.406 1 97 364 ASN B O 1
ATOM 6340 N N . PHE B 1 365 ? 0.429 -19.312 -20.453 1 97.56 365 PHE B N 1
ATOM 6341 C CA . PHE B 1 365 ? 1.204 -18.281 -21.141 1 97.56 365 PHE B CA 1
ATOM 6342 C C . PHE B 1 365 ? 0.553 -16.922 -20.969 1 97.56 365 PHE B C 1
ATOM 6344 O O . PHE B 1 365 ? 1.217 -15.945 -20.578 1 97.56 365 PHE B O 1
ATOM 6351 N N . ASP B 1 366 ? -0.776 -16.859 -21.156 1 97.56 366 ASP B N 1
ATOM 6352 C CA . ASP B 1 366 ? -1.514 -15.609 -20.984 1 97.56 366 ASP B CA 1
ATOM 6353 C C . ASP B 1 366 ? -1.453 -15.117 -19.547 1 97.56 366 ASP B C 1
ATOM 6355 O O . ASP B 1 366 ? -1.348 -13.914 -19.297 1 97.56 366 ASP B O 1
ATOM 6359 N N . LEU B 1 367 ? -1.565 -16.016 -18.562 1 97.88 367 LEU B N 1
ATOM 6360 C CA . LEU B 1 367 ? -1.482 -15.688 -17.141 1 97.88 367 LEU B CA 1
ATOM 6361 C C . LEU B 1 367 ? -0.146 -15.031 -16.812 1 97.88 367 LEU B C 1
ATOM 6363 O O . LEU B 1 367 ? -0.109 -13.961 -16.203 1 97.88 367 LEU B O 1
ATOM 6367 N N . THR B 1 368 ? 0.947 -15.664 -17.281 1 97.5 368 THR B N 1
ATOM 6368 C CA . THR B 1 368 ? 2.271 -15.141 -16.969 1 97.5 368 THR B CA 1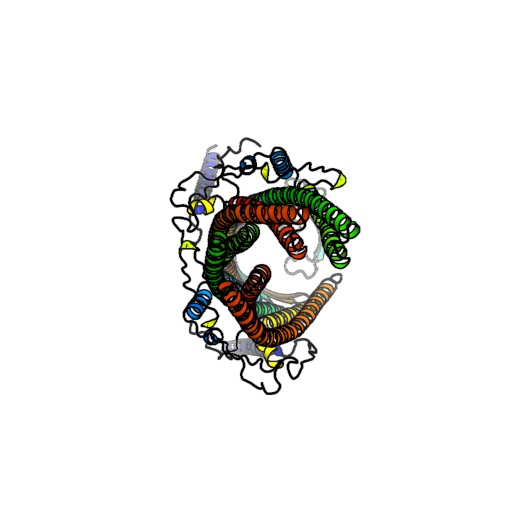
ATOM 6369 C C . THR B 1 368 ? 2.5 -13.797 -17.656 1 97.5 368 THR B C 1
ATOM 6371 O O . THR B 1 368 ? 3.139 -12.906 -17.109 1 97.5 368 THR B O 1
ATOM 6374 N N . GLN B 1 369 ? 1.978 -13.641 -18.875 1 97.38 369 GLN B N 1
ATOM 6375 C CA . GLN B 1 369 ? 2.07 -12.367 -19.578 1 97.38 369 GLN B CA 1
ATOM 6376 C C . GLN B 1 369 ? 1.324 -11.266 -18.828 1 97.38 369 GLN B C 1
ATOM 6378 O O . GLN B 1 369 ? 1.822 -10.148 -18.703 1 97.38 369 GLN B O 1
ATOM 6383 N N . ALA B 1 370 ? 0.149 -11.594 -18.375 1 98.06 370 ALA B N 1
ATOM 6384 C CA . ALA B 1 370 ? -0.653 -10.617 -17.641 1 98.06 370 ALA B CA 1
ATOM 6385 C C . ALA B 1 370 ? 0.014 -10.25 -16.312 1 98.06 370 ALA B C 1
ATOM 6387 O O . ALA B 1 370 ? -0.067 -9.102 -15.875 1 98.06 370 ALA B O 1
ATOM 6388 N N . GLN B 1 371 ? 0.667 -11.195 -15.695 1 98 371 GLN B N 1
ATOM 6389 C CA . GLN B 1 371 ? 1.427 -10.922 -14.484 1 98 371 GLN B CA 1
ATOM 6390 C C . GLN B 1 371 ? 2.586 -9.969 -14.766 1 98 371 GLN B C 1
ATOM 6392 O O . GLN B 1 371 ? 2.842 -9.047 -13.992 1 98 371 GLN B O 1
ATOM 6397 N N . GLN B 1 372 ? 3.303 -10.188 -15.875 1 97.44 372 GLN B N 1
ATOM 6398 C CA . GLN B 1 372 ? 4.367 -9.281 -16.297 1 97.44 372 GLN B CA 1
ATOM 6399 C C . GLN B 1 372 ? 3.832 -7.871 -16.516 1 97.44 372 GLN B C 1
ATOM 6401 O O . GLN B 1 372 ? 4.461 -6.895 -16.109 1 97.44 372 GLN B O 1
ATOM 6406 N N . GLU B 1 373 ? 2.65 -7.793 -17.141 1 97.19 373 GLU B N 1
ATOM 6407 C CA . GLU B 1 373 ? 2.047 -6.496 -17.422 1 97.19 373 GLU B CA 1
ATOM 6408 C C . GLU B 1 373 ? 1.69 -5.766 -16.141 1 97.19 373 GLU B C 1
ATOM 6410 O O . GLU B 1 373 ? 1.892 -4.555 -16.031 1 97.19 373 GLU B O 1
ATOM 6415 N N . GLU B 1 374 ? 1.125 -6.457 -15.141 1 97.69 374 GLU B N 1
ATOM 6416 C CA . GLU B 1 374 ? 0.832 -5.848 -13.852 1 97.69 374 GLU B CA 1
ATOM 6417 C C . GLU B 1 374 ? 2.092 -5.266 -13.219 1 97.69 374 GLU B C 1
ATOM 6419 O O . GLU B 1 374 ? 2.078 -4.141 -12.711 1 97.69 374 GLU B O 1
ATOM 6424 N N . LEU B 1 375 ? 3.154 -6.082 -13.305 1 97.62 375 LEU B N 1
ATOM 6425 C CA . LEU B 1 375 ? 4.398 -5.652 -12.672 1 97.62 375 LEU B CA 1
ATOM 6426 C C . LEU B 1 375 ? 5.027 -4.496 -13.438 1 97.62 375 LEU B C 1
ATOM 6428 O O . LEU B 1 375 ? 5.684 -3.637 -12.852 1 97.62 375 LEU B O 1
ATOM 6432 N N . LEU B 1 376 ? 4.781 -4.457 -14.781 1 97.31 376 LEU B N 1
ATOM 6433 C CA . LEU B 1 376 ? 5.23 -3.312 -15.562 1 97.31 376 LEU B CA 1
ATOM 6434 C C . LEU B 1 376 ? 4.543 -2.031 -15.102 1 97.31 376 LEU B C 1
ATOM 6436 O O . LEU B 1 376 ? 5.199 -1.008 -14.906 1 97.31 376 LEU B O 1
ATOM 6440 N N . GLN B 1 377 ? 3.232 -2.066 -14.859 1 97.25 377 GLN B N 1
ATOM 6441 C CA . GLN B 1 377 ? 2.492 -0.9 -14.391 1 97.25 377 GLN B CA 1
ATOM 6442 C C . GLN B 1 377 ? 2.92 -0.51 -12.977 1 97.25 377 GLN B C 1
ATOM 6444 O O . GLN B 1 377 ? 3.035 0.677 -12.664 1 97.25 377 GLN B O 1
ATOM 6449 N N . THR B 1 378 ? 3.201 -1.466 -12.148 1 97.31 378 THR B N 1
ATOM 6450 C CA . THR B 1 378 ? 3.664 -1.212 -10.789 1 97.31 378 THR B CA 1
ATOM 6451 C C . THR B 1 378 ? 5.035 -0.547 -10.797 1 97.31 378 THR B C 1
ATOM 6453 O O . THR B 1 378 ? 5.309 0.337 -9.984 1 97.31 378 THR B O 1
ATOM 6456 N N . TYR B 1 379 ? 5.879 -1.039 -11.742 1 97.19 379 TYR B N 1
ATOM 6457 C CA . TYR B 1 379 ? 7.188 -0.413 -11.906 1 97.19 379 TYR B CA 1
ATOM 6458 C C . TYR B 1 379 ? 7.043 1.047 -12.32 1 97.19 379 TYR B C 1
ATOM 6460 O O . TYR B 1 379 ? 7.656 1.932 -11.711 1 97.19 379 TYR B O 1
ATOM 6468 N N . ARG B 1 380 ? 6.207 1.332 -13.242 1 96.75 380 ARG B N 1
ATOM 6469 C CA . ARG B 1 380 ? 5.957 2.695 -13.695 1 96.75 380 ARG B CA 1
ATOM 6470 C C . ARG B 1 380 ? 5.441 3.568 -12.562 1 96.75 380 ARG B C 1
ATOM 6472 O O . ARG B 1 380 ? 5.902 4.695 -12.375 1 96.75 380 ARG B O 1
ATOM 6479 N N . LYS B 1 381 ? 4.523 3.082 -11.789 1 97.19 381 LYS B N 1
ATOM 6480 C CA . LYS B 1 381 ? 3.957 3.812 -10.656 1 97.19 381 LYS B CA 1
ATOM 6481 C C . LYS B 1 381 ? 5.027 4.145 -9.625 1 97.19 381 LYS B C 1
ATOM 6483 O O . LYS B 1 381 ? 5.059 5.254 -9.086 1 97.19 381 LYS B O 1
ATOM 6488 N N . THR B 1 382 ? 5.891 3.127 -9.398 1 97.38 382 THR B N 1
ATOM 6489 C CA . THR B 1 382 ? 6.953 3.326 -8.422 1 97.38 382 THR B CA 1
ATOM 6490 C C . THR B 1 382 ? 7.887 4.449 -8.859 1 97.38 382 THR B C 1
ATOM 6492 O O . THR B 1 382 ? 8.281 5.289 -8.047 1 97.38 382 THR B O 1
ATOM 6495 N N . VAL B 1 383 ? 8.141 4.492 -10.117 1 96.5 383 VAL B N 1
ATOM 6496 C CA . VAL B 1 383 ? 9.039 5.512 -10.656 1 96.5 383 VAL B CA 1
ATOM 6497 C C . VAL B 1 383 ? 8.375 6.883 -10.555 1 96.5 383 VAL B C 1
ATOM 6499 O O . VAL B 1 383 ? 8.977 7.832 -10.039 1 96.5 383 VAL B O 1
ATOM 6502 N N . VAL B 1 384 ? 7.145 7.051 -10.953 1 96.25 384 VAL B N 1
ATOM 6503 C CA . VAL B 1 384 ? 6.426 8.32 -10.914 1 96.25 384 VAL B CA 1
ATOM 6504 C C . VAL B 1 384 ? 6.293 8.797 -9.477 1 96.25 384 VAL B C 1
ATOM 6506 O O . VAL B 1 384 ? 6.52 9.977 -9.18 1 96.25 384 VAL B O 1
ATOM 6509 N N . SER B 1 385 ? 5.992 7.883 -8.57 1 97 385 SER B N 1
ATOM 6510 C CA . SER B 1 385 ? 5.855 8.211 -7.16 1 97 385 SER B CA 1
ATOM 6511 C C . SER B 1 385 ? 7.188 8.664 -6.566 1 97 385 SER B C 1
ATOM 6513 O O . SER B 1 385 ? 7.219 9.523 -5.684 1 97 385 SER B O 1
ATOM 6515 N N . ALA B 1 386 ? 8.242 8.078 -7.066 1 96.19 386 ALA B N 1
ATOM 6516 C CA . ALA B 1 386 ? 9.562 8.445 -6.586 1 96.19 386 ALA B CA 1
ATOM 6517 C C . ALA B 1 386 ? 9.883 9.906 -6.922 1 96.19 386 ALA B C 1
ATOM 6519 O O . ALA B 1 386 ? 10.453 10.625 -6.105 1 96.19 386 ALA B O 1
ATOM 6520 N N . PHE B 1 387 ? 9.516 10.375 -8.078 1 95.44 387 PHE B N 1
ATOM 6521 C CA . PHE B 1 387 ? 9.719 11.766 -8.453 1 95.44 387 PHE B CA 1
ATOM 6522 C C . PHE B 1 387 ? 8.898 12.688 -7.551 1 95.44 387 PHE B C 1
ATOM 6524 O O . PHE B 1 387 ? 9.398 13.727 -7.098 1 95.44 387 PHE B O 1
ATOM 6531 N N . ALA B 1 388 ? 7.695 12.305 -7.281 1 96.31 388 ALA B N 1
ATOM 6532 C CA . ALA B 1 388 ? 6.832 13.086 -6.398 1 96.31 388 ALA B CA 1
ATOM 6533 C C . ALA B 1 388 ? 7.41 13.156 -4.988 1 96.31 388 ALA B C 1
ATOM 6535 O O . ALA B 1 388 ? 7.344 14.195 -4.332 1 96.31 388 ALA B O 1
ATOM 6536 N N . ASP B 1 389 ? 7.992 12.047 -4.551 1 96.5 389 ASP B N 1
ATOM 6537 C CA . ASP B 1 389 ? 8.609 12.008 -3.23 1 96.5 389 ASP B CA 1
ATOM 6538 C C . ASP B 1 389 ? 9.734 13.039 -3.123 1 96.5 389 ASP B C 1
ATOM 6540 O O . ASP B 1 389 ? 9.82 13.773 -2.135 1 96.5 389 ASP B O 1
ATOM 6544 N N . VAL B 1 390 ? 10.539 13.086 -4.121 1 94.94 390 VAL B N 1
ATOM 6545 C CA . VAL B 1 390 ? 11.672 14.008 -4.117 1 94.94 390 VAL B CA 1
ATOM 6546 C C . VAL B 1 390 ? 11.164 15.445 -4.172 1 94.94 390 VAL B C 1
ATOM 6548 O O . VAL B 1 390 ? 11.609 16.297 -3.393 1 94.94 390 VAL B O 1
ATOM 6551 N N . ASP B 1 391 ? 10.234 15.742 -5.004 1 95.44 391 ASP B N 1
ATOM 6552 C CA . ASP B 1 391 ? 9.688 17.094 -5.129 1 95.44 391 ASP B CA 1
ATOM 6553 C C . ASP B 1 391 ? 9.031 17.547 -3.826 1 95.44 391 ASP B C 1
ATOM 6555 O O . ASP B 1 391 ? 9.211 18.688 -3.398 1 95.44 391 ASP B O 1
ATOM 6559 N N . ASN B 1 392 ? 8.289 16.641 -3.207 1 96.94 392 ASN B N 1
ATOM 6560 C CA . ASN B 1 392 ? 7.672 16.938 -1.922 1 96.94 392 ASN B CA 1
ATOM 6561 C C . ASN B 1 392 ? 8.719 17.25 -0.855 1 96.94 392 ASN B C 1
ATOM 6563 O O . ASN B 1 392 ? 8.555 18.203 -0.085 1 96.94 392 ASN B O 1
ATOM 6567 N N . ALA B 1 393 ? 9.742 16.469 -0.869 1 96.31 393 ALA B N 1
ATOM 6568 C CA . ALA B 1 393 ? 10.781 16.656 0.134 1 96.31 393 ALA B CA 1
ATOM 6569 C C . ALA B 1 393 ? 11.531 17.969 -0.099 1 96.31 393 ALA B C 1
ATOM 6571 O O . ALA B 1 393 ? 11.82 18.703 0.849 1 96.31 393 ALA B O 1
ATOM 6572 N N . LEU B 1 394 ? 11.836 18.266 -1.327 1 95.12 394 LEU B N 1
ATOM 6573 C CA . LEU B 1 394 ? 12.516 19.516 -1.665 1 95.12 394 LEU B CA 1
ATOM 6574 C C . LEU B 1 394 ? 11.656 20.719 -1.292 1 95.12 394 LEU B C 1
ATOM 6576 O O . LEU B 1 394 ? 12.148 21.672 -0.685 1 95.12 394 LEU B O 1
ATOM 6580 N N . GLU B 1 395 ? 10.406 20.641 -1.64 1 96.19 395 GLU B N 1
ATOM 6581 C CA . GLU B 1 395 ? 9.492 21.719 -1.287 1 96.19 395 GLU B CA 1
ATOM 6582 C C . GLU B 1 395 ? 9.344 21.844 0.227 1 96.19 395 GLU B C 1
ATOM 6584 O O . GLU B 1 395 ? 9.25 22.953 0.755 1 96.19 395 GLU B O 1
ATOM 6589 N N . SER B 1 396 ? 9.328 20.734 0.924 1 97.19 396 SER B N 1
ATOM 6590 C CA . SER B 1 396 ? 9.227 20.75 2.379 1 97.19 396 SER B CA 1
ATOM 6591 C C . SER B 1 396 ? 10.43 21.438 3.01 1 97.19 396 SER B C 1
ATOM 6593 O O . SER B 1 396 ? 10.281 22.25 3.93 1 97.19 396 SER B O 1
ATOM 6595 N N . ILE B 1 397 ? 11.609 21.203 2.496 1 96 397 ILE B N 1
ATOM 6596 C CA . ILE B 1 397 ? 12.805 21.859 3.008 1 96 397 ILE B CA 1
ATOM 6597 C C . ILE B 1 397 ? 12.734 23.359 2.727 1 96 397 ILE B C 1
ATOM 6599 O O . ILE B 1 397 ? 12.969 24.172 3.619 1 96 397 ILE B O 1
ATOM 6603 N N . LYS B 1 398 ? 12.375 23.719 1.556 1 95.94 398 LYS B N 1
ATOM 6604 C CA . LYS B 1 398 ? 12.305 25.125 1.149 1 95.94 398 LYS B CA 1
ATOM 6605 C C . LYS B 1 398 ? 11.312 25.906 2.016 1 95.94 398 LYS B C 1
ATOM 6607 O O . LYS B 1 398 ? 11.672 26.922 2.602 1 95.94 398 LYS B O 1
ATOM 6612 N N . GLN B 1 399 ? 10.117 25.328 2.152 1 97.44 399 GLN B N 1
ATOM 6613 C CA . GLN B 1 399 ? 9.07 26.031 2.875 1 97.44 399 GLN B CA 1
ATOM 6614 C C . GLN B 1 399 ? 9.344 26.031 4.379 1 97.44 399 GLN B C 1
ATOM 6616 O O . GLN B 1 399 ? 9.078 27.031 5.059 1 97.44 399 GLN B O 1
ATOM 6621 N N . ASN B 1 400 ? 9.898 24.984 4.926 1 97.38 400 ASN B N 1
ATOM 6622 C CA . ASN B 1 400 ? 10.18 24.953 6.355 1 97.38 400 ASN B CA 1
ATOM 6623 C C . ASN B 1 400 ? 11.383 25.828 6.703 1 97.38 400 ASN B C 1
ATOM 6625 O O . ASN B 1 400 ? 11.461 26.391 7.801 1 97.38 400 ASN B O 1
ATOM 6629 N N . THR B 1 401 ? 12.336 25.984 5.766 1 96.88 401 THR B N 1
ATOM 6630 C CA . THR B 1 401 ? 13.43 26.922 5.965 1 96.88 401 THR B CA 1
ATOM 6631 C C . THR B 1 401 ? 12.906 28.359 6.02 1 96.88 401 THR B C 1
ATOM 6633 O O . THR B 1 401 ? 13.281 29.125 6.906 1 96.88 401 THR B O 1
ATOM 6636 N N . GLU B 1 402 ? 12.039 28.656 5.094 1 97.69 402 GLU B N 1
ATOM 6637 C CA . GLU B 1 402 ? 11.43 29.984 5.105 1 97.69 402 GLU B CA 1
ATOM 6638 C C . GLU B 1 402 ? 10.578 30.188 6.355 1 97.69 402 GLU B C 1
ATOM 6640 O O . GLU B 1 402 ? 10.617 31.25 6.973 1 97.69 402 GLU B O 1
ATOM 6645 N N . ARG B 1 403 ? 9.859 29.172 6.777 1 97.88 403 ARG B N 1
ATOM 6646 C CA . ARG B 1 403 ? 9.031 29.25 7.977 1 97.88 403 ARG B CA 1
ATOM 6647 C C . ARG B 1 403 ? 9.891 29.469 9.219 1 97.88 403 ARG B C 1
ATOM 6649 O O . ARG B 1 403 ? 9.508 30.219 10.117 1 97.88 403 ARG B O 1
ATOM 6656 N N . LEU B 1 404 ? 11 28.812 9.258 1 97.5 404 LEU B N 1
ATOM 6657 C CA . LEU B 1 404 ? 11.898 28.953 10.391 1 97.5 404 LEU B CA 1
ATOM 6658 C C . LEU B 1 404 ? 12.406 30.391 10.5 1 97.5 404 LEU B C 1
ATOM 6660 O O . LEU B 1 404 ? 12.422 30.969 11.594 1 97.5 404 LEU B O 1
ATOM 6664 N N . ARG B 1 405 ? 12.789 30.969 9.375 1 97.69 405 ARG B N 1
ATOM 6665 C CA . ARG B 1 405 ? 13.234 32.375 9.352 1 97.69 405 ARG B CA 1
ATOM 6666 C C . ARG B 1 405 ? 12.133 33.312 9.852 1 97.69 405 ARG B C 1
ATOM 6668 O O . ARG B 1 405 ? 12.375 34.156 10.711 1 97.69 405 ARG B O 1
ATOM 6675 N N . LEU B 1 406 ? 10.961 33.062 9.383 1 97.81 406 LEU B N 1
ATOM 6676 C CA . LEU B 1 406 ? 9.836 33.906 9.742 1 97.81 406 LEU B CA 1
ATOM 6677 C C . LEU B 1 406 ? 9.438 33.688 11.203 1 97.81 406 LEU B C 1
ATOM 6679 O O . LEU B 1 406 ? 9.062 34.625 11.891 1 97.81 406 LEU B O 1
ATOM 6683 N N . GLN B 1 407 ? 9.531 32.469 11.688 1 97.69 407 GLN B N 1
ATOM 6684 C CA . GLN B 1 407 ? 9.172 32.156 13.062 1 97.69 407 GLN B CA 1
ATOM 6685 C C . GLN B 1 407 ? 10.156 32.781 14.047 1 97.69 407 GLN B C 1
ATOM 6687 O O . GLN B 1 407 ? 9.773 33.188 15.156 1 97.69 407 GLN B O 1
ATOM 6692 N N . ARG B 1 408 ? 11.406 32.938 13.672 1 97.75 408 ARG B N 1
ATOM 6693 C CA . ARG B 1 408 ? 12.375 33.656 14.492 1 97.75 408 ARG B CA 1
ATOM 6694 C C . ARG B 1 408 ? 11.977 35.125 14.656 1 97.75 408 ARG B C 1
ATOM 6696 O O . ARG B 1 408 ? 12.133 35.688 15.727 1 97.75 408 ARG B O 1
ATOM 6703 N N . GLU B 1 409 ? 11.453 35.719 13.594 1 97.19 409 GLU B N 1
ATOM 6704 C CA . GLU B 1 409 ? 10.945 37.062 13.672 1 97.19 409 GLU B CA 1
ATOM 6705 C C . GLU B 1 409 ? 9.742 37.156 14.602 1 97.19 409 GLU B C 1
ATOM 6707 O O . GLU B 1 409 ? 9.578 38.125 15.336 1 97.19 409 GLU B O 1
ATOM 6712 N N . VAL B 1 410 ? 8.883 36.094 14.57 1 96.94 410 VAL B N 1
ATOM 6713 C CA . VAL B 1 410 ? 7.727 36.031 15.453 1 96.94 410 VAL B CA 1
ATOM 6714 C C . VAL B 1 410 ? 8.188 36.031 16.906 1 96.94 410 VAL B C 1
ATOM 6716 O O . VAL B 1 410 ? 7.656 36.75 17.75 1 96.94 410 VAL B O 1
ATOM 6719 N N . VAL B 1 411 ? 9.172 35.25 17.234 1 97.38 411 VAL B N 1
ATOM 6720 C CA . VAL B 1 411 ? 9.672 35.125 18.594 1 97.38 411 VAL B CA 1
ATOM 6721 C C . VAL B 1 411 ? 10.289 36.469 19.031 1 97.38 411 VAL B C 1
ATOM 6723 O O . VAL B 1 411 ? 10.039 36.938 20.125 1 97.38 411 VAL B O 1
ATOM 6726 N N . ALA B 1 412 ? 11.055 37.094 18.172 1 97.25 412 ALA B N 1
ATOM 6727 C CA . ALA B 1 412 ? 11.719 38.344 18.5 1 97.25 412 ALA B CA 1
ATOM 6728 C C . ALA B 1 412 ? 10.695 39.438 18.781 1 97.25 412 ALA B C 1
ATOM 6730 O O . ALA B 1 412 ? 10.812 40.156 19.781 1 97.25 412 ALA B O 1
ATOM 6731 N N . SER B 1 413 ? 9.719 39.531 17.906 1 95.75 413 SER B N 1
ATOM 6732 C CA . SER B 1 413 ? 8.703 40.562 18.078 1 95.75 413 SER B CA 1
ATOM 6733 C C . SER B 1 413 ? 7.84 40.281 19.297 1 95.75 413 SER B C 1
ATOM 6735 O O . SER B 1 413 ? 7.473 41.188 20.031 1 95.75 413 SER B O 1
ATOM 6737 N N . SER B 1 414 ? 7.48 39 19.562 1 96.62 414 SER B N 1
ATOM 6738 C CA . SER B 1 414 ? 6.68 38.656 20.734 1 96.62 414 SER B CA 1
ATOM 6739 C C . SER B 1 414 ? 7.449 38.875 22.031 1 96.62 414 SER B C 1
ATOM 6741 O O . SER B 1 414 ? 6.871 39.281 23.031 1 96.62 414 SER B O 1
ATOM 6743 N N . ARG B 1 415 ? 8.758 38.594 22 1 96.56 415 ARG B N 1
ATOM 6744 C CA . ARG B 1 415 ? 9.602 38.844 23.172 1 96.56 415 ARG B CA 1
ATOM 6745 C C . ARG B 1 415 ? 9.695 40.312 23.484 1 96.56 415 ARG B C 1
ATOM 6747 O O . ARG B 1 415 ? 9.586 40.719 24.656 1 96.56 415 ARG B O 1
ATOM 6754 N N . ARG B 1 416 ? 9.875 41.125 22.484 1 96.12 416 ARG B N 1
ATOM 6755 C CA . ARG B 1 416 ? 9.914 42.562 22.688 1 96.12 416 ARG B CA 1
ATOM 6756 C C . ARG B 1 416 ? 8.609 43.094 23.281 1 96.12 416 ARG B C 1
ATOM 6758 O O . ARG B 1 416 ? 8.617 43.906 24.203 1 96.12 416 ARG B O 1
ATOM 6765 N N . ALA B 1 417 ? 7.477 42.594 22.75 1 94.25 417 ALA B N 1
ATOM 6766 C CA . ALA B 1 417 ? 6.168 43 23.25 1 94.25 417 ALA B CA 1
ATOM 6767 C C . ALA B 1 417 ? 5.996 42.594 24.719 1 94.25 417 ALA B C 1
ATOM 6769 O O . ALA B 1 417 ? 5.508 43.406 25.531 1 94.25 417 ALA B O 1
ATOM 6770 N N . PHE B 1 418 ? 6.379 41.469 25.125 1 94.81 418 PHE B N 1
ATOM 6771 C CA . PHE B 1 418 ? 6.246 40.969 26.484 1 94.81 418 PHE B CA 1
ATOM 6772 C C . PHE B 1 418 ? 7.141 41.75 27.438 1 94.81 418 PHE B C 1
ATOM 6774 O O . PHE B 1 418 ? 6.719 42.125 28.531 1 94.81 418 PHE B O 1
ATOM 6781 N N . ASP B 1 419 ? 8.398 42 27 1 95 419 ASP B N 1
ATOM 6782 C CA . ASP B 1 419 ? 9.336 42.75 27.812 1 95 419 ASP B CA 1
ATOM 6783 C C . ASP B 1 419 ? 8.805 44.156 28.109 1 95 419 ASP B C 1
ATOM 6785 O O . ASP B 1 419 ? 8.891 44.625 29.25 1 95 419 ASP B O 1
ATOM 6789 N N . LEU B 1 420 ? 8.25 44.781 27.094 1 93.75 420 LEU B N 1
ATOM 6790 C CA . LEU B 1 420 ? 7.676 46.125 27.281 1 93.75 420 LEU B CA 1
ATOM 6791 C C . LEU B 1 420 ? 6.469 46.062 28.203 1 93.75 420 LEU B C 1
ATOM 6793 O O . LEU B 1 420 ? 6.309 46.938 29.078 1 93.75 420 LEU B O 1
ATOM 6797 N N . ALA B 1 421 ? 5.633 45.031 28.031 1 92.81 421 ALA B N 1
ATOM 6798 C CA . ALA B 1 421 ? 4.453 44.875 28.875 1 92.81 421 ALA B CA 1
ATOM 6799 C C . ALA B 1 421 ? 4.852 44.625 30.328 1 92.81 421 ALA B C 1
ATOM 6801 O O . ALA B 1 421 ? 4.23 45.188 31.25 1 92.81 421 ALA B O 1
ATOM 6802 N N . GLU B 1 422 ? 5.805 43.875 30.547 1 91.12 422 GLU B N 1
ATOM 6803 C CA . GLU B 1 422 ? 6.289 43.594 31.891 1 91.12 422 GLU B CA 1
ATOM 6804 C C . GLU B 1 422 ? 6.867 44.844 32.531 1 91.12 422 GLU B C 1
ATOM 6806 O O . GLU B 1 422 ? 6.652 45.094 33.719 1 91.12 422 GLU B O 1
ATOM 6811 N N . GLN B 1 423 ? 7.586 45.625 31.797 1 91.19 423 GLN B N 1
ATOM 6812 C CA . GLN B 1 423 ? 8.133 46.875 32.312 1 91.19 423 GLN B CA 1
ATOM 6813 C C . GLN B 1 423 ? 7.02 47.844 32.719 1 91.19 423 GLN B C 1
ATOM 6815 O O . GLN B 1 423 ? 7.109 48.5 33.781 1 91.19 423 GLN B O 1
ATOM 6820 N N . GLN B 1 424 ? 6.031 47.875 31.922 1 89.94 424 GLN B N 1
ATOM 6821 C CA . GLN B 1 424 ? 4.906 48.75 32.25 1 89.94 424 GLN B CA 1
ATOM 6822 C C . GLN B 1 424 ? 4.148 48.25 33.469 1 89.94 424 GLN B C 1
ATOM 6824 O O . GLN B 1 424 ? 3.631 49.062 34.25 1 89.94 424 GLN B O 1
ATOM 6829 N N . LEU B 1 425 ? 4.07 47 33.625 1 87.06 425 LEU B N 1
ATOM 6830 C CA . LEU B 1 425 ? 3.449 46.406 34.812 1 87.06 425 LEU B CA 1
ATOM 6831 C C . LEU B 1 425 ? 4.207 46.844 36.062 1 87.06 425 LEU B C 1
ATOM 6833 O O . LEU B 1 425 ? 3.596 47.219 37.062 1 87.06 425 LEU B O 1
ATOM 6837 N N . ARG B 1 426 ? 5.434 46.844 35.969 1 84.56 426 ARG B N 1
ATOM 6838 C CA . ARG B 1 426 ? 6.273 47.219 37.125 1 84.56 426 ARG B CA 1
ATOM 6839 C C . ARG B 1 426 ? 6.172 48.719 37.406 1 84.56 426 ARG B C 1
ATOM 6841 O O . ARG B 1 426 ? 6.246 49.125 38.562 1 84.56 426 ARG B O 1
ATOM 6848 N N . ALA B 1 427 ? 5.922 49.438 36.344 1 83.88 427 ALA B N 1
ATOM 6849 C CA . ALA B 1 427 ? 5.801 50.875 36.5 1 83.88 427 ALA B CA 1
ATOM 6850 C C . ALA B 1 427 ? 4.383 51.281 36.938 1 83.88 427 ALA B C 1
ATOM 6852 O O . ALA B 1 427 ? 4.125 52.438 37.25 1 83.88 427 ALA B O 1
ATOM 6853 N N . GLY B 1 428 ? 3.463 50.25 37.031 1 80.44 428 GLY B N 1
ATOM 6854 C CA . GLY B 1 428 ? 2.096 50.469 37.469 1 80.44 428 GLY B CA 1
ATOM 6855 C C . GLY B 1 428 ? 1.221 51.094 36.375 1 80.44 428 GLY B C 1
ATOM 6856 O O . GLY B 1 428 ? 0.138 51.594 36.656 1 80.44 428 GLY B O 1
ATOM 6857 N N . THR B 1 429 ? 1.598 51 35.125 1 75.81 429 THR B N 1
ATOM 6858 C CA . THR B 1 429 ? 0.895 51.719 34.062 1 75.81 429 THR B CA 1
ATOM 6859 C C . THR B 1 429 ? 0.232 50.75 33.094 1 75.81 429 THR B C 1
ATOM 6861 O O . THR B 1 429 ? -0.478 51.188 32.188 1 75.81 429 THR B O 1
ATOM 6864 N N . SER B 1 430 ? 0.463 49.438 33.25 1 68.12 430 SER B N 1
ATOM 6865 C CA . SER B 1 430 ? -0.075 48.531 32.25 1 68.12 430 SER B CA 1
ATOM 6866 C C . SER B 1 430 ? -1.273 47.75 32.781 1 68.12 430 SER B C 1
ATOM 6868 O O . SER B 1 430 ? -1.362 47.469 33.969 1 68.12 430 SER B O 1
ATOM 6870 N N . ASP B 1 431 ? -2.102 47.469 31.734 1 80.88 431 ASP B N 1
ATOM 6871 C CA . ASP B 1 431 ? -3.236 46.594 31.984 1 80.88 431 ASP B CA 1
ATOM 6872 C C . ASP B 1 431 ? -2.799 45.125 32 1 80.88 431 ASP B C 1
ATOM 6874 O O . ASP B 1 431 ? -2.008 44.688 31.172 1 80.88 431 ASP B O 1
ATOM 6878 N N . ILE B 1 432 ? -3.229 44.438 32.969 1 83.19 432 ILE B N 1
ATOM 6879 C CA . ILE B 1 432 ? -2.879 43.062 33.219 1 83.19 432 ILE B CA 1
ATOM 6880 C C . ILE B 1 432 ? -3.277 42.219 31.984 1 83.19 432 ILE B C 1
ATOM 6882 O O . ILE B 1 432 ? -2.598 41.25 31.656 1 83.19 432 ILE B O 1
ATOM 6886 N N . VAL B 1 433 ? -4.281 42.562 31.344 1 83.19 433 VAL B N 1
ATOM 6887 C CA . VAL B 1 433 ? -4.762 41.844 30.172 1 83.19 433 VAL B CA 1
ATOM 6888 C C . VAL B 1 433 ? -3.707 41.875 29.078 1 83.19 433 VAL B C 1
ATOM 6890 O O . VAL B 1 433 ? -3.48 40.844 28.406 1 83.19 433 VAL B O 1
ATOM 6893 N N . THR B 1 434 ? -3.066 42.969 28.938 1 87.88 434 THR B N 1
ATOM 6894 C CA . THR B 1 434 ? -2.02 43.125 27.938 1 87.88 434 THR B CA 1
ATOM 6895 C C . THR B 1 434 ? -0.82 42.25 28.281 1 87.88 434 THR B C 1
ATOM 6897 O O . THR B 1 434 ? -0.242 41.594 27.391 1 87.88 434 THR B O 1
ATOM 6900 N N . VAL B 1 435 ? -0.46 42.219 29.531 1 89.81 435 VAL B N 1
ATOM 6901 C CA . VAL B 1 435 ? 0.66 41.375 29.969 1 89.81 435 VAL B CA 1
ATOM 6902 C C . VAL B 1 435 ? 0.336 39.906 29.719 1 89.81 435 VAL B C 1
ATOM 6904 O O . VAL B 1 435 ? 1.166 39.156 29.203 1 89.81 435 VAL B O 1
ATOM 6907 N N . LEU B 1 436 ? -0.881 39.562 30.016 1 89.31 436 LEU B N 1
ATOM 6908 C CA . LEU B 1 436 ? -1.314 38.156 29.828 1 89.31 436 LEU B CA 1
ATOM 6909 C C . LEU B 1 436 ? -1.282 37.781 28.359 1 89.31 436 LEU B C 1
ATOM 6911 O O . LEU B 1 436 ? -0.765 36.719 28 1 89.31 436 LEU B O 1
ATOM 6915 N N . ASN B 1 437 ? -1.787 38.562 27.531 1 88.44 437 ASN B N 1
ATOM 6916 C CA . ASN B 1 437 ? -1.866 38.281 26.109 1 88.44 437 ASN B CA 1
ATOM 6917 C C . ASN B 1 437 ? -0.48 38.219 25.469 1 88.44 437 ASN B C 1
ATOM 6919 O O . ASN B 1 437 ? -0.206 37.312 24.672 1 88.44 437 ASN B O 1
ATOM 6923 N N . THR B 1 438 ? 0.368 39.156 25.828 1 92.12 438 THR B N 1
ATOM 6924 C CA . THR B 1 438 ? 1.717 39.156 25.281 1 92.12 438 THR B CA 1
ATOM 6925 C C . THR B 1 438 ? 2.506 37.938 25.781 1 92.12 438 THR B C 1
ATOM 6927 O O . THR B 1 438 ? 3.314 37.375 25.047 1 92.12 438 THR B O 1
ATOM 6930 N N . GLN B 1 439 ? 2.262 37.562 27.031 1 92.19 439 GLN B N 1
ATOM 6931 C CA . GLN B 1 439 ? 2.898 36.375 27.609 1 92.19 439 GLN B CA 1
ATOM 6932 C C . GLN B 1 439 ? 2.492 35.125 26.875 1 92.19 439 GLN B C 1
ATOM 6934 O O . GLN B 1 439 ? 3.348 34.312 26.469 1 92.19 439 GLN B O 1
ATOM 6939 N N . LEU B 1 440 ? 1.214 34.969 26.641 1 92 440 LEU B N 1
ATOM 6940 C CA . LEU B 1 440 ? 0.7 33.812 25.938 1 92 440 LEU B CA 1
ATOM 6941 C C . LEU B 1 440 ? 1.208 33.75 24.5 1 92 440 LEU B C 1
ATOM 6943 O O . LEU B 1 440 ? 1.565 32.688 24 1 92 440 LEU B O 1
ATOM 6947 N N . THR B 1 441 ? 1.246 34.875 23.906 1 93.44 441 THR B N 1
ATOM 6948 C CA . THR B 1 441 ? 1.728 34.969 22.531 1 93.44 441 THR B CA 1
ATOM 6949 C C . THR B 1 441 ? 3.193 34.531 22.438 1 93.44 441 THR B C 1
ATOM 6951 O O . THR B 1 441 ? 3.586 33.812 21.516 1 93.44 441 THR B O 1
ATOM 6954 N N . LEU B 1 442 ? 4.023 34.969 23.406 1 95.25 442 LEU B N 1
ATOM 6955 C CA . LEU B 1 442 ? 5.438 34.625 23.438 1 95.25 442 LEU B CA 1
ATOM 6956 C C . LEU B 1 442 ? 5.613 33.125 23.656 1 95.25 442 LEU B C 1
ATOM 6958 O O . LEU B 1 442 ? 6.414 32.469 22.969 1 95.25 442 LEU B O 1
ATOM 6962 N N . PHE B 1 443 ? 4.816 32.594 24.594 1 94.69 443 PHE B N 1
ATOM 6963 C CA . PHE B 1 443 ? 4.91 31.172 24.891 1 94.69 443 PHE B CA 1
ATOM 6964 C C . PHE B 1 443 ? 4.586 30.344 23.656 1 94.69 443 PHE B C 1
ATOM 6966 O O . PHE B 1 443 ? 5.301 29.391 23.328 1 94.69 443 PHE B O 1
ATOM 6973 N N . GLN B 1 444 ? 3.553 30.688 22.938 1 95.19 444 GLN B N 1
ATOM 6974 C CA . GLN B 1 444 ? 3.145 29.984 21.719 1 95.19 444 GLN B CA 1
ATOM 6975 C C . GLN B 1 444 ? 4.199 30.125 20.625 1 95.19 444 GLN B C 1
ATOM 6977 O O . GLN B 1 444 ? 4.48 29.172 19.906 1 95.19 444 GLN B O 1
ATOM 6982 N N . ALA B 1 445 ? 4.762 31.281 20.484 1 96.62 445 ALA B N 1
ATOM 6983 C CA . ALA B 1 445 ? 5.777 31.547 19.469 1 96.62 445 ALA B CA 1
ATOM 6984 C C . ALA B 1 445 ? 7.023 30.703 19.703 1 96.62 445 ALA B C 1
ATOM 6986 O O . ALA B 1 445 ? 7.598 30.156 18.75 1 96.62 445 ALA B O 1
ATOM 6987 N N . GLU B 1 446 ? 7.438 30.625 20.969 1 96.69 446 GLU B N 1
ATOM 6988 C CA . GLU B 1 446 ? 8.625 29.859 21.312 1 96.69 446 GLU B CA 1
ATOM 6989 C C . GLU B 1 446 ? 8.43 28.375 21.016 1 96.69 446 GLU B C 1
ATOM 6991 O O . GLU B 1 446 ? 9.328 27.719 20.5 1 96.69 446 GLU B O 1
ATOM 6996 N N . ASP B 1 447 ? 7.281 27.828 21.312 1 96.69 447 ASP B N 1
ATOM 6997 C CA . ASP B 1 447 ? 6.977 26.438 21.031 1 96.69 447 ASP B CA 1
ATOM 6998 C C . ASP B 1 447 ? 6.938 26.172 19.531 1 96.69 447 ASP B C 1
ATOM 7000 O O . ASP B 1 447 ? 7.477 25.156 19.047 1 96.69 447 ASP B O 1
ATOM 7004 N N . ALA B 1 448 ? 6.297 27.078 18.781 1 97.5 448 ALA B N 1
ATOM 7005 C CA . ALA B 1 448 ? 6.176 26.938 17.344 1 97.5 448 ALA B CA 1
ATOM 7006 C C . ALA B 1 448 ? 7.547 26.953 16.672 1 97.5 448 ALA B C 1
ATOM 7008 O O . ALA B 1 448 ? 7.762 26.281 15.664 1 97.5 448 ALA B O 1
ATOM 7009 N N . LEU B 1 449 ? 8.5 27.719 17.25 1 97.81 449 LEU B N 1
ATOM 7010 C CA . LEU B 1 449 ? 9.852 27.766 16.703 1 97.81 449 LEU B CA 1
ATOM 7011 C C . LEU B 1 449 ? 10.508 26.391 16.75 1 97.81 449 LEU B C 1
ATOM 7013 O O . LEU B 1 449 ? 11.094 25.953 15.75 1 97.81 449 LEU B O 1
ATOM 7017 N N . ILE B 1 450 ? 10.328 25.703 17.859 1 98.31 450 ILE B N 1
ATOM 7018 C CA . ILE B 1 450 ? 10.938 24.375 18.016 1 98.31 450 ILE B CA 1
ATOM 7019 C C . ILE B 1 450 ? 10.273 23.375 17.078 1 98.31 450 ILE B C 1
ATOM 7021 O O . ILE B 1 450 ? 10.953 22.562 16.453 1 98.31 450 ILE B O 1
ATOM 7025 N N . GLN B 1 451 ? 8.977 23.469 16.953 1 97.94 451 GLN B N 1
ATOM 7026 C CA . GLN B 1 451 ? 8.234 22.578 16.078 1 97.94 451 GLN B CA 1
ATOM 7027 C C . GLN B 1 451 ? 8.648 22.781 14.617 1 97.94 451 GLN B C 1
ATOM 7029 O O . GLN B 1 451 ? 8.719 21.812 13.844 1 97.94 451 GLN B O 1
ATOM 7034 N N . THR B 1 452 ? 8.859 24.016 14.266 1 98.12 452 THR B N 1
ATOM 7035 C CA . THR B 1 452 ? 9.281 24.328 12.906 1 98.12 452 THR B CA 1
ATOM 7036 C C . THR B 1 452 ? 10.695 23.812 12.648 1 98.12 452 THR B C 1
ATOM 7038 O O . THR B 1 452 ? 10.992 23.312 11.555 1 98.12 452 THR B O 1
ATOM 7041 N N . GLN B 1 453 ? 11.562 23.969 13.633 1 98 453 GLN B N 1
ATOM 7042 C CA . GLN B 1 453 ? 12.922 23.422 13.516 1 98 453 GLN B CA 1
ATOM 7043 C C . GLN B 1 453 ? 12.898 21.922 13.328 1 98 453 GLN B C 1
ATOM 7045 O O . GLN B 1 453 ? 13.617 21.375 12.484 1 98 453 GLN B O 1
ATOM 7050 N N . LEU B 1 454 ? 12.062 21.234 14.07 1 98.44 454 LEU B N 1
ATOM 7051 C CA . LEU B 1 454 ? 11.898 19.797 13.938 1 98.44 454 LEU B CA 1
ATOM 7052 C C . LEU B 1 454 ? 11.43 19.422 12.531 1 98.44 454 LEU B C 1
ATOM 7054 O O . LEU B 1 454 ? 11.977 18.516 11.914 1 98.44 454 LEU B O 1
ATOM 7058 N N . ALA B 1 455 ? 10.445 20.188 12.07 1 98.25 455 ALA B N 1
ATOM 7059 C CA . ALA B 1 455 ? 9.891 19.906 10.75 1 98.25 455 ALA B CA 1
ATOM 7060 C C . ALA B 1 455 ? 10.953 20.047 9.664 1 98.25 455 ALA B C 1
ATOM 7062 O O . ALA B 1 455 ? 10.953 19.281 8.688 1 98.25 455 ALA B O 1
ATOM 7063 N N . ARG B 1 456 ? 11.812 20.984 9.797 1 97.75 456 ARG B N 1
ATOM 7064 C CA . ARG B 1 456 ? 12.883 21.188 8.812 1 97.75 456 ARG B CA 1
ATOM 7065 C C . ARG B 1 456 ? 13.836 20 8.805 1 97.75 456 ARG B C 1
ATOM 7067 O O . ARG B 1 456 ? 14.195 19.484 7.738 1 97.75 456 ARG B O 1
ATOM 7074 N N . PHE B 1 457 ? 14.242 19.531 9.977 1 97.94 457 PHE B N 1
ATOM 7075 C CA . PHE B 1 457 ? 15.141 18.375 10.047 1 97.94 457 PHE B CA 1
ATOM 7076 C C . PHE B 1 457 ? 14.461 17.125 9.492 1 97.94 457 PHE B C 1
ATOM 7078 O O . PHE B 1 457 ? 15.086 16.328 8.797 1 97.94 457 PHE B O 1
ATOM 7085 N N . GLN B 1 458 ? 13.188 16.953 9.805 1 98 458 GLN B N 1
ATOM 7086 C CA . GLN B 1 458 ? 12.445 15.805 9.281 1 98 458 GLN B CA 1
ATOM 7087 C C . GLN B 1 458 ? 12.336 15.875 7.758 1 98 458 GLN B C 1
ATOM 7089 O O . GLN B 1 458 ? 12.359 14.844 7.082 1 98 458 GLN B O 1
ATOM 7094 N N . ALA B 1 459 ? 12.211 17.109 7.238 1 97.38 459 ALA B N 1
ATOM 7095 C CA . ALA B 1 459 ? 12.172 17.297 5.789 1 97.38 459 ALA B CA 1
ATOM 7096 C C . ALA B 1 459 ? 13.492 16.875 5.145 1 97.38 459 ALA B C 1
ATOM 7098 O O . ALA B 1 459 ? 13.508 16.281 4.066 1 97.38 459 ALA B O 1
ATOM 7099 N N . ILE B 1 460 ? 14.555 17.172 5.789 1 95.94 460 ILE B N 1
ATOM 7100 C CA . ILE B 1 460 ? 15.875 16.812 5.273 1 95.94 460 ILE B CA 1
ATOM 7101 C C . ILE B 1 460 ? 16.016 15.297 5.242 1 95.94 460 ILE B C 1
ATOM 7103 O O . ILE B 1 460 ? 16.484 14.734 4.25 1 95.94 460 ILE B O 1
ATOM 7107 N N . VAL B 1 461 ? 15.602 14.633 6.289 1 96.44 461 VAL B N 1
ATOM 7108 C CA . VAL B 1 461 ? 15.641 13.172 6.344 1 96.44 461 VAL B CA 1
ATOM 7109 C C . VAL B 1 461 ? 14.766 12.586 5.242 1 96.44 461 VAL B C 1
ATOM 7111 O O . VAL B 1 461 ? 15.148 11.625 4.578 1 96.44 461 VAL B O 1
ATOM 7114 N N . SER B 1 462 ? 13.578 13.227 5.062 1 96.75 462 SER B N 1
ATOM 7115 C CA . SER B 1 462 ? 12.664 12.766 4.02 1 96.75 462 SER B CA 1
ATOM 7116 C C . SER B 1 462 ? 13.305 12.859 2.641 1 96.75 462 SER B C 1
ATOM 7118 O O . SER B 1 462 ? 13.062 12.008 1.78 1 96.75 462 SER B O 1
ATOM 7120 N N . LEU B 1 463 ? 14.102 13.883 2.42 1 94.62 463 LEU B N 1
ATOM 7121 C CA . LEU B 1 463 ? 14.781 14.023 1.136 1 94.62 463 LEU B CA 1
ATOM 7122 C C . LEU B 1 463 ? 15.82 12.922 0.951 1 94.62 463 LEU B C 1
ATOM 7124 O O . LEU B 1 463 ? 15.914 12.328 -0.124 1 94.62 463 LEU B O 1
ATOM 7128 N N . PHE B 1 464 ? 16.578 12.656 1.971 1 93.25 464 PHE B N 1
ATOM 7129 C CA . PHE B 1 464 ? 17.562 11.578 1.885 1 93.25 464 PHE B CA 1
ATOM 7130 C C . PHE B 1 464 ? 16.875 10.25 1.569 1 93.25 464 PHE B C 1
ATOM 7132 O O . PHE B 1 464 ? 17.359 9.484 0.737 1 93.25 464 PHE B O 1
ATOM 7139 N N . GLN B 1 465 ? 15.781 10.016 2.203 1 94.12 465 GLN B N 1
ATOM 7140 C CA . GLN B 1 465 ? 15.023 8.797 1.952 1 94.12 465 GLN B CA 1
ATOM 7141 C C . GLN B 1 465 ? 14.484 8.766 0.523 1 94.12 465 GLN B C 1
ATOM 7143 O O . GLN B 1 465 ? 14.562 7.73 -0.149 1 94.12 465 GLN B O 1
ATOM 7148 N N . ALA B 1 466 ? 13.969 9.883 0.087 1 95.06 466 ALA B N 1
ATOM 7149 C CA . ALA B 1 466 ? 13.398 9.984 -1.253 1 95.06 466 ALA B CA 1
ATOM 7150 C C . ALA B 1 466 ? 14.461 9.75 -2.322 1 95.06 466 ALA B C 1
ATOM 7152 O O . ALA B 1 466 ? 14.164 9.234 -3.402 1 95.06 466 ALA B O 1
ATOM 7153 N N . LEU B 1 467 ? 15.688 10.062 -1.979 1 92.88 467 LEU B N 1
ATOM 7154 C CA . LEU B 1 467 ? 16.781 9.953 -2.939 1 92.88 467 LEU B CA 1
ATOM 7155 C C . LEU B 1 467 ? 17.422 8.57 -2.877 1 92.88 467 LEU B C 1
ATOM 7157 O O . LEU B 1 467 ? 18.312 8.25 -3.674 1 92.88 467 LEU B O 1
ATOM 7161 N N . GLY B 1 468 ? 17.031 7.766 -1.932 1 91.44 468 GLY B N 1
ATOM 7162 C CA . GLY B 1 468 ? 17.531 6.402 -1.85 1 91.44 468 GLY B CA 1
ATOM 7163 C C . GLY B 1 468 ? 18.719 6.266 -0.919 1 91.44 468 GLY B C 1
ATOM 7164 O O . GLY B 1 468 ? 19.406 5.242 -0.93 1 91.44 468 GLY B O 1
ATOM 7165 N N . GLY B 1 469 ? 18.984 7.211 0.036 1 82.06 469 GLY B N 1
ATOM 7166 C CA . GLY B 1 469 ? 19.984 7.125 1.092 1 82.06 469 GLY B CA 1
ATOM 7167 C C . GLY B 1 469 ? 21.406 7.316 0.589 1 82.06 469 GLY B C 1
ATOM 7168 O O . GLY B 1 469 ? 22.375 7.016 1.3 1 82.06 469 GLY B O 1
ATOM 7169 N N . GLY B 1 470 ? 21.781 7.746 -0.48 1 68.88 470 GLY B N 1
ATOM 7170 C CA . GLY B 1 470 ? 23.125 7.965 -0.981 1 68.88 470 GLY B CA 1
ATOM 7171 C C . GLY B 1 470 ? 23.688 6.773 -1.732 1 68.88 470 GLY B C 1
ATOM 7172 O O . GLY B 1 470 ? 23.141 5.668 -1.638 1 68.88 470 GLY B O 1
ATOM 7173 N N . TRP B 1 471 ? 24.391 6.914 -2.771 1 56.75 471 TRP B N 1
ATOM 7174 C CA . TRP B 1 471 ? 24.859 5.848 -3.658 1 56.75 471 TRP B CA 1
ATOM 7175 C C . TRP B 1 471 ? 26.375 5.734 -3.629 1 56.75 471 TRP B C 1
ATOM 7177 O O . TRP B 1 471 ? 27.078 6.742 -3.51 1 56.75 471 TRP B O 1
ATOM 7187 N N . GLU B 1 472 ? 26.875 4.578 -3.053 1 52.62 472 GLU B N 1
ATOM 7188 C CA . GLU B 1 472 ? 28.219 4.281 -3.525 1 52.62 472 GLU B CA 1
ATOM 7189 C C . GLU B 1 472 ? 28.188 3.402 -4.77 1 52.62 472 GLU B C 1
ATOM 7191 O O . GLU B 1 472 ? 27.406 2.447 -4.844 1 52.62 472 GLU B O 1
ATOM 7196 N N . PRO B 1 473 ? 28.578 3.873 -5.883 1 39.31 473 PRO B N 1
ATOM 7197 C CA . PRO B 1 473 ? 28.688 2.908 -6.977 1 39.31 473 PRO B CA 1
ATOM 7198 C C . PRO B 1 473 ? 29.25 1.564 -6.531 1 39.31 473 PRO B C 1
ATOM 7200 O O . PRO B 1 473 ? 30.234 1.524 -5.777 1 39.31 473 PRO B O 1
ATOM 7203 N N . LYS B 1 474 ? 28.422 0.596 -6.102 1 38.34 474 LYS B N 1
ATOM 7204 C CA . LYS B 1 474 ? 29.016 -0.715 -5.859 1 38.34 474 LYS B CA 1
ATOM 7205 C C . LYS B 1 474 ? 30.172 -0.979 -6.82 1 38.34 474 LYS B C 1
ATOM 7207 O O . LYS B 1 474 ? 29.984 -0.99 -8.039 1 38.34 474 LYS B O 1
ATOM 7212 N N . MET B 1 475 ? 31.359 -0.729 -6.434 1 32.34 475 MET B N 1
ATOM 7213 C CA . MET B 1 475 ? 32.406 -1.488 -7.094 1 32.34 475 MET B CA 1
ATOM 7214 C C . MET B 1 475 ? 32.094 -2.977 -7.125 1 32.34 475 MET B C 1
ATOM 7216 O O . MET B 1 475 ? 31.578 -3.523 -6.137 1 32.34 475 MET B O 1
ATOM 7220 N N . GLU B 1 476 ? 31.797 -3.623 -8.18 1 28.44 476 GLU B N 1
ATOM 7221 C CA . GLU B 1 476 ? 31.828 -5.07 -8.367 1 28.44 476 GLU B CA 1
ATOM 7222 C C . GLU B 1 476 ? 32.844 -5.727 -7.43 1 28.44 476 GLU B C 1
ATOM 7224 O O . GLU B 1 476 ? 34.062 -5.648 -7.664 1 28.44 476 GLU B O 1
ATOM 7229 N N . ARG B 1 477 ? 32.875 -5.727 -6.148 1 31.23 477 ARG B N 1
ATOM 7230 C CA . ARG B 1 477 ? 33.812 -6.613 -5.484 1 31.23 477 ARG B CA 1
ATOM 7231 C C . ARG B 1 477 ? 33.688 -8.047 -5.996 1 31.23 477 ARG B C 1
ATOM 7233 O O . ARG B 1 477 ? 32.562 -8.547 -6.16 1 31.23 477 ARG B O 1
ATOM 7240 N N . THR B 1 478 ? 34.656 -8.602 -6.672 1 27.28 478 THR B N 1
ATOM 7241 C CA . THR B 1 478 ? 34.938 -9.969 -7.105 1 27.28 478 THR B CA 1
ATOM 7242 C C . THR B 1 478 ? 34.5 -10.969 -6.047 1 27.28 478 THR B C 1
ATOM 7244 O O . THR B 1 478 ? 34.656 -10.727 -4.848 1 27.28 478 THR B O 1
ATOM 7247 N N . ALA B 1 479 ? 33.75 -11.945 -6.434 1 29.11 479 ALA B N 1
ATOM 7248 C CA . ALA B 1 479 ? 33.25 -13.188 -5.836 1 29.11 479 ALA B CA 1
ATOM 7249 C C . ALA B 1 479 ? 34.281 -13.789 -4.898 1 29.11 479 ALA B C 1
ATOM 7251 O O . ALA B 1 479 ? 34.094 -14.898 -4.383 1 29.11 479 ALA B O 1
ATOM 7252 N N . ASP B 1 480 ? 35.469 -13.18 -4.68 1 23.83 480 ASP B N 1
ATOM 7253 C CA . ASP B 1 480 ? 36.469 -13.992 -3.959 1 23.83 480 ASP B CA 1
ATOM 7254 C C . ASP B 1 480 ? 36.188 -13.984 -2.459 1 23.83 480 ASP B C 1
ATOM 7256 O O . ASP B 1 480 ? 36.938 -14.539 -1.673 1 23.83 480 ASP B O 1
ATOM 7260 N N . ALA B 1 481 ? 35.438 -13.109 -1.938 1 22.81 481 ALA B N 1
ATOM 7261 C CA . ALA B 1 481 ? 35.656 -13.227 -0.498 1 22.81 481 ALA B CA 1
ATOM 7262 C C . ALA B 1 481 ? 34.906 -14.43 0.073 1 22.81 481 ALA B C 1
ATOM 7264 O O . ALA B 1 481 ? 34.875 -14.617 1.291 1 22.81 481 ALA B O 1
ATOM 7265 N N . LEU B 1 482 ? 33.844 -15.07 -0.434 1 19.47 482 LEU B N 1
ATOM 7266 C CA . LEU B 1 482 ? 33.656 -16.234 0.423 1 19.47 482 LEU B CA 1
ATOM 7267 C C . LEU B 1 482 ? 34.688 -17.312 0.136 1 19.47 482 LEU B C 1
ATOM 7269 O O . LEU B 1 482 ? 35.031 -17.547 -1.022 1 19.47 482 LEU B O 1
#

Radius of gyration: 40.31 Å; Cα contacts (8 Å, |Δi|>4): 1465; chains: 2; bounding box: 82×132×96 Å

pLDDT: mean 88.37, std 16.11, range [19.47, 98.81]

Sequence (964 aa):
MSTTLRYLGRAARLVVASALVAASGGCILTQDLPDPALDLPNRYKAASRTAVEKPPALDWWRGFRSAELTQLMEEAQTVNLDVAAAVARIRQADAQARITGAALLPSLSGSGNGSQVKTSGSNISNTTIAGRRYSTYSSSLSASYEIDFWGKNHDAALAAEETATANRFDRDTVMLTTMASVANAYFQVLAAQDRIRTAEGNIKSASRILDAIKQRLKAGTGTDLDVAQQESVLANQRAALPPLRLTLAQNVNALATLVARPPESVKIAGGSLTRLSSPRVTPGLPSDLLTQRPDIRRQEAQLASATANVGSARAQFFPTIQLTAQGGYQSAALASLFTPQATFSNIAAGLTQPIFDGGRIQGNFDLTQAQQEELLQTYRKTVVSAFADVDNALESIKQNTERLRLQREVVASSRRAFDLAEQQLRAGTSDIVTVLNTQLTLFQAEDALIQTQLARFQAIVSLFQALGGGWEPKMERTADALMSTTLRYLGRAARLVVASALVAASGGCILTQDLPDPALDLPNRYKAASRTAVEKPPALDWWRGFRSAELTQLMEEAQTVNLDVAAAVARIRQADAQARITGAALLPSLSGSGNGSQVKTSGSNISNTTIAGRRYSTYSSSLSASYEIDFWGKNHDAALAAEETATANRFDRDTVMLTTMASVANAYFQVLAAQDRIRTAEGNIKSASRILDAIKQRLKAGTGTDLDVAQQESVLANQRAALPPLRLTLAQNVNALATLVARPPESVKIAGGSLTRLSSPRVTPGLPSDLLTQRPDIRRQEAQLASATANVGSARAQFFPTIQLTAQGGYQSAALASLFTPQATFSNIAAGLTQPIFDGGRIQGNFDLTQAQQEELLQTYRKTVVSAFADVDNALESIKQNTERLRLQREVVASSRRAFDLAEQQLRAGTSDIVTVLNTQLTLFQAEDALIQTQLARFQAIVSLFQALGGGWEPKMERTADAL

Solvent-accessible surface area (backbone atoms only — not comparable to full-atom values): 48322 Å² total; per-residue (Å²): 122,70,72,65,54,55,58,51,51,55,52,46,51,53,50,51,55,53,51,57,62,62,64,72,62,68,90,61,69,84,78,65,60,80,83,74,80,76,86,78,58,83,59,59,86,56,52,67,89,83,48,83,38,70,63,46,50,62,68,56,66,58,45,28,64,40,69,68,59,44,52,53,50,57,44,28,75,73,48,19,37,69,46,52,25,32,52,23,48,28,46,26,30,47,18,48,18,37,34,47,41,11,59,76,41,52,32,32,32,38,38,39,37,42,34,42,37,32,37,18,47,39,33,76,90,47,62,88,49,34,52,39,74,50,43,43,32,36,40,36,40,40,36,41,34,57,62,61,84,71,32,31,46,58,21,42,20,49,15,30,45,25,44,20,52,16,34,53,23,47,31,49,38,47,44,48,53,49,51,47,49,48,52,49,31,50,49,48,30,12,39,27,46,44,47,46,53,50,44,54,50,48,36,52,51,37,49,52,52,40,53,53,45,50,50,31,36,74,70,67,77,42,50,73,45,59,46,27,48,38,47,21,53,35,29,48,44,57,34,56,45,30,64,37,53,39,52,28,52,45,26,51,28,49,44,16,41,48,47,57,33,34,40,72,78,52,84,81,84,75,53,48,64,84,69,46,46,80,61,86,81,39,83,35,50,56,73,52,41,59,79,34,20,31,63,45,44,20,35,50,25,43,31,49,14,31,45,24,38,30,47,20,36,56,30,64,76,49,64,47,37,40,39,38,37,35,38,37,26,42,22,65,43,76,90,49,26,91,37,85,88,14,55,50,73,49,75,49,77,46,79,49,64,88,85,80,68,92,53,52,63,60,49,48,32,50,49,32,46,51,51,27,51,52,36,46,52,50,37,49,49,47,51,56,50,40,53,50,40,35,38,52,18,41,44,41,32,54,51,30,51,51,46,40,56,52,33,52,52,49,31,53,52,28,45,52,50,28,55,52,32,50,52,29,45,74,71,70,74,46,58,66,66,56,36,52,53,28,44,52,49,26,55,52,32,51,51,49,39,50,53,34,51,46,50,27,56,48,21,50,47,43,30,40,55,42,54,31,42,31,61,69,80,76,69,84,73,70,86,70,77,118,121,70,72,65,54,57,59,51,50,57,52,46,50,53,50,50,54,54,50,57,63,61,64,71,63,66,89,58,69,84,79,62,60,79,81,73,79,76,77,77,58,82,55,58,75,56,50,66,88,83,47,84,38,69,62,47,51,65,67,55,67,59,47,28,64,40,72,66,57,45,51,51,49,58,45,25,74,74,48,20,57,69,44,51,52,30,53,52,48,29,53,51,30,47,50,49,20,50,60,48,40,47,59,74,45,67,46,80,48,80,50,78,50,76,49,76,48,69,40,52,66,80,36,78,90,48,64,89,50,33,53,39,75,49,45,44,32,37,40,36,40,38,36,41,33,55,61,60,83,71,32,32,47,57,22,43,21,49,15,32,45,26,44,21,53,17,34,51,23,46,29,49,40,47,45,48,52,49,50,46,48,48,53,48,29,52,48,47,30,13,40,27,46,44,48,46,52,49,42,52,51,48,36,53,52,38,49,53,52,42,52,53,44,50,53,31,36,75,72,68,78,43,52,71,67,56,45,52,52,38,49,50,52,34,52,52,43,56,64,56,45,59,63,38,53,48,52,29,51,52,26,50,40,50,44,16,52,48,47,59,41,59,51,90,78,52,83,81,86,74,54,48,62,83,70,46,46,81,59,85,80,38,85,36,50,55,73,52,41,58,77,33,20,30,63,46,44,19,37,51,25,43,32,51,13,32,45,24,39,31,48,19,37,56,30,64,76,49,63,48,38,39,38,39,36,35,38,37,26,30,13,52,42,77,90,49,26,93,40,86,55,6,38,31,38,37,42,35,42,36,37,39,31,77,73,38,52,47,45,28,63,60,15,47,33,44,24,34,47,21,50,28,48,24,36,46,30,49,37,49,44,46,50,31,46,40,48,31,40,36,38,43,18,41,36,38,32,54,29,28,51,51,26,40,57,33,30,52,49,21,32,54,28,21,46,52,19,28,53,46,32,50,52,29,45,75,70,70,74,47,60,64,68,57,38,49,51,29,44,52,50,28,55,52,32,53,51,50,40,48,53,35,51,45,50,28,55,48,20,51,48,43,30,40,55,41,52,30,42,29,61,67,80,75,69,81,73,69,85,67,78,116

InterPro domains:
  IPR003423 Outer membrane efflux protein [PF02321] (73-259)
  IPR003423 Outer membrane efflux protein [PF02321] (285-469)
  IPR010131 Multidrug resistance outer membrane protein MdtP/Nodulation protein T-like [PTHR30203] (12-479)
  IPR010131 Multidrug resistance outer membrane protein MdtP/Nodulation protein T-like [TIGR01845] (21-470)

Organism: Rhodopseudomonas palustris (strain ATCC BAA-98 / CGA009) (NCBI:txid258594)

Nearest PDB structures (foldseek):
  1wp1-assembly1_A  TM=9.354E-01  e=1.008E-28  Pseudomonas aeruginosa
  6zre-assembly2_B  TM=9.370E-01  e=3.954E-28  Pseudomonas aeruginosa PAO1
  7akz-assembly1_A  TM=9.314E-01  e=2.544E-28  Pseudomonas aeruginosa PAO1
  4k7r-assembly1_A  TM=9.311E-01  e=1.190E-27  Escherichia coli K-12
  5azs-assembly1_C  TM=9.196E-01  e=2.206E-27  Pseudomonas aeruginosa PAO1